Protein AF-0000000086880284 (afdb_homodimer)

Secondary structure (DSSP, 8-state):
--HHHHHHHHHHS-HHHHHHHTEEEEGGGSSS--------S--------HHHHHH--EEES---HHHHHHHHHHHHHH-TT-PPPEEEE--SSBSSSBPPPHHHHHHTT-HHHHHHHHHHHHHHHHHTT--EE---B------TTSGGGGGS--S-HHHHHHHHHHHHHHHH-S-TTT-TT--EEEEEEETTGGG-GGG-TT--B---HHHIIIIISHHHHHHHHTT-SEEEE-SSEETTEEGGG-HIIIIIIIIIIT---SEEE--TTTTTHHHHHTS-SSHHHHHHHHHHHT--BEES--HHHHHHHHHHHTTSS-HHHHHHHHHHHHHHHHHTTTTT-TTTT--HHHHHHHTT-HHHHHHHHHHHHTT-EEEEEGGG--SPPTT--EEEESTTSS-S--S-TT-TT--GGGSPPHHHHHHHHSPTT-EEEE----SS---HHHHHHHHHHHHT-SEEEEEEE--GGGSSTT-B-S--BPPHHHHHHHHHHHTT---EEEEEE-SS--B-TTTTTT-SEEEE--S--TTHHHHHHHHHHTSS------SSPBPS-GGG-S--TTPBP-SS---TT-TT-SSSS-BSSS-SS-SB-TT--B-SS-EEEEEEEES-SEEBTTB-EEEEEEEEE-SSS-EEEEEEEEEEESS-SS--BS-EEEEEEEEEE-TT-EEEEEEEE-GGGG-EE-TT--EEPPPEEEEEEEESSSSS-EEEEEEE-/--HHHHHHHHHHS-HHHHHHHTEEEEGGGSSS--------S--------HHHHHT--EEES---HHHHHHHHHHHHHH-TT-PPPEEEE--SSBSSSBPPPHHHHHHTT-HHHHHHHHHHHHHHHHHTT--EE---B------TTSGGGGGS--S-HHHHHHHHHHHHHHHH-S-TTT-TT--EEEEEEETTGGG-GGG-TT--B---HHHIIIIISHHHHHHHHTT-SEEEE-SSEETTEEGGG-HIIIIIIIIIIT---SEEE--TTTTTHHHHHTS-SSHHHHHHHHHHHT--BEES--HHHHHHHHHHHTTSS-HHHHHHHHHHHHHHHHHTTTTT-TTTT--HHHHHHHTT-HHHHHHHHHHHHTT-EEEEEGGG--SPPTT--EEEESTTSS-S--S-TT-TT--GGGSPPHHHHHHHHSPTT-EEEE----SS---HHHHHHHHHHHHT-SEEEEEEE--GGGSSTT-B-S--BPPHHHHHHHHHHHTT---EEEEEE-SS--B-TTTTTT-SEEEE--S--TTHHHHHHHHHHTSS------SSPBPS-GGG-S--TTPBP-SSB--TT-TT-SSSB-BSSS-SS-SB-TT--B-SS-EEEEEEEES-SEEBTTB-EEEEEEEEE-SSS-EEEEEEEEEEESS-SS--BS-EEEEEEEEEE-TT-EEEEEEEE-GGGG-EE-TT--EEPPPEEEEEEEESSSSS-EEEEEEE-

Foldseek 3Di:
DDLVVLLVLLVPDDPLLLLLQQEEEEPVLFPQDPDGFDDPDDADDFVADPSSVLSHAEYERDWALNSLVRRQVRSLVSHPSSHTYAYEYAQQQAAAFFFFQQLLLLLLLDLQLLLQRLLLRLLLRLQRQHAEHADDELFAAQAQLAQALSSHNFHFQVSSLSNLLSNQCSQCPDFLAVCSSHHQYEYDDQWNQNQAPPNFHLHEHEDDPQCCVFGICNSVLSNVVSPHQEYEYGSYDYPLAGRLLDQCSQPVVVCVVSNDLHAYAYPACSLQCCCVSVNAVGLQRSLLRNLNSQHLHYYNHSSRSVHVVVCCVVVVDPCVSSSSSSSNSSVSCVSNVCSVPVSRNHDNVVSVDSRPHPVSNVSSLVSLLSSKFWFFAAPCVDQDEQQFQEEEEAQQQFFLQQSAPSNSNYDSVLADGQNVLLCVRHDHPRYFYAHLAHQAGHDPVSLVSSQVSLVRGQEYEYEHEDGSCCHDRSNRHLAQERHPSSLVSLVSSLVVVHAYAYEYAYSGQGLDPSPPVSHNIYMYSHSRTRHSSNSVSCCNNVVRWHATFRNHFRANGSVLPRAALFAFDDPFDDDPVCNPDDPGPADPVDGNHGPGYGLDGDTSWDKDKDDKDKQDQEAEQVRKIKIKIKMFTQGQAWDKAKKWKWKWDPDDLDTGTPTHTQDIDIDTAGHGGMDMDMDIGHQQSQWRQHPVGDTGHDWFKMKMFIDSGSPDTDIDMHTYD/DDLVVLLVLLVVDDPLLLLLQQEEEEPVLFPQDPDGFDDPDDADDFVDDPSSVLSHAEYERDWALNSLVRRQVRSQVSHPSSHTYAYEYAQQQAAAFFFFQQLLLLLLLDLQLLLQRLLLRLLLRLQRQHAEHADDELFAAQAQLAQALSSHNFHFQVSSLSNLLSNQCSQCPDFLQVCSSHHQYEYDDQWNQNQAPPNFHLHEHEDDPQCCVFGICNSVLSNVVSPHQEYE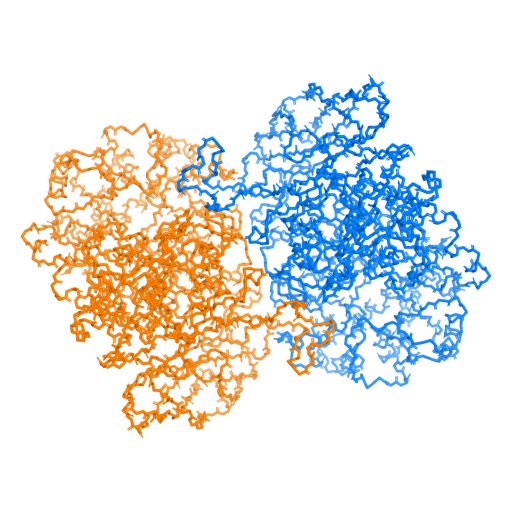YGSYDYPLAGRLLDQCSQPVVVCVVSNDLHAYAYPACSLQCCCVSVNAVGLQRSLLRNLNSLHLHYYNHSSRSVHVVVCCVVVVDPCVSSSSSSSNSSVSCVSNVCSVPVSRNHDNVVSVDSRPHPVSNVSSLVSLLSSKFWFFAAPCVDQDEQQFQEEEEAQQQFFLQQSAPSNSNYDSVLADGQNVLLCVRHDHPRYFYAHLAHQAGHDPVSLVSSQVSLVRGQEYEYEHEDGSCCHDRSNRHLAQERHPRSLVSLVSSLVVVHAYAYEYAYSGQGLDPSPPVSHNIYMYSHSRTRHSSNSVSCCSNVVRWHATFRNHFRANGSVLPRAALFDFDDPFDDDPVCNPDDPGPADPVDGNHGPGYGLDGDTSWDKDKDDKDKQDQEAEQPRKIKIKIKMFTQGQAWDKAKKWKWKWDPDDLDTGTPTHTQDIDIDTAGHGGMDMDMDIGHQQSQWRQHPVGDTGHDWFKMKMFIDSGSPDTDIDMHTYD

pLDDT: mean 96.84, std 4.47, range [66.31, 98.94]

Solvent-accessible surface area (backbone atoms only — not comparable to full-atom values): 68440 Å² total; per-residue (Å²): 129,56,70,65,54,50,52,51,53,59,68,70,44,50,71,67,45,50,39,13,41,23,30,30,40,48,35,68,77,46,64,58,52,88,57,74,31,64,79,88,52,84,85,69,93,54,84,76,48,70,66,43,59,61,32,32,28,30,36,34,35,57,70,38,15,60,45,41,46,38,28,50,53,55,46,44,73,63,25,89,82,58,69,61,66,43,33,28,35,68,45,61,40,17,29,56,46,23,27,26,28,35,30,32,47,33,9,35,75,41,47,67,59,47,15,47,49,30,30,51,25,18,32,42,34,5,20,17,35,32,46,32,28,61,18,47,48,48,33,40,32,55,42,56,31,21,12,47,46,24,53,11,40,28,52,45,44,57,63,34,17,51,44,31,24,24,32,32,39,19,16,23,56,92,41,40,50,83,34,46,49,28,15,44,20,18,41,26,39,49,63,45,58,39,55,18,52,49,21,28,40,49,28,56,24,69,43,25,70,60,56,43,58,68,47,39,39,44,18,57,53,30,22,52,74,52,59,44,45,26,38,25,27,19,66,23,26,52,75,43,24,42,33,36,47,21,38,64,60,45,37,47,44,45,27,65,71,66,60,53,74,56,37,31,29,37,33,80,32,34,44,61,18,27,35,58,23,8,47,16,85,41,49,54,48,19,30,54,38,16,50,71,13,54,48,32,30,38,28,66,48,47,33,46,63,73,29,45,65,59,34,34,73,72,59,80,36,64,63,64,58,53,52,53,31,46,46,34,53,52,48,51,40,49,46,50,31,30,80,83,33,68,54,66,40,36,29,57,71,56,28,69,59,56,44,65,22,72,70,54,41,49,52,20,24,51,50,20,39,33,19,23,24,31,75,44,59,47,93,54,67,58,45,42,54,73,84,51,32,32,11,36,30,18,47,41,20,72,35,39,72,34,44,38,58,65,38,73,63,37,52,47,86,67,23,40,26,31,46,63,35,38,49,72,72,33,53,87,86,25,63,37,79,34,47,31,26,44,61,75,43,62,50,72,68,32,44,52,47,30,53,55,40,42,68,74,27,69,34,36,36,36,21,42,54,46,60,38,73,61,20,24,82,35,11,8,36,42,70,51,45,67,38,65,27,45,43,51,47,48,54,61,52,46,72,71,69,51,57,30,36,34,36,35,30,33,48,54,59,40,23,47,72,67,46,59,85,67,32,40,21,33,35,41,44,32,18,18,8,34,29,19,14,46,20,52,33,33,39,46,49,46,78,38,56,34,46,4,26,32,36,50,34,21,41,67,36,59,33,49,49,56,51,57,74,56,43,64,53,25,42,35,61,63,46,87,91,49,75,79,60,48,73,28,38,35,41,74,77,47,75,84,62,50,68,40,47,29,32,36,48,42,50,78,39,44,73,45,76,52,72,77,44,63,75,47,57,58,31,36,82,85,38,60,35,43,39,36,33,38,37,30,24,73,29,87,40,60,42,51,45,56,42,35,34,29,39,20,55,55,37,30,84,41,45,36,36,66,34,38,73,78,50,70,41,78,44,80,29,45,52,70,31,69,48,72,45,77,46,80,50,46,45,78,79,60,38,45,65,40,94,86,61,48,77,49,61,70,67,40,54,32,39,40,33,42,23,60,27,76,78,60,54,48,76,51,65,35,28,40,100,129,54,71,67,56,49,52,50,53,58,69,71,45,50,73,67,45,49,39,13,42,25,32,30,40,48,34,68,78,46,62,57,52,88,58,75,30,64,78,89,51,83,84,71,93,54,85,77,48,70,66,44,60,60,32,31,27,30,35,34,34,58,71,38,15,59,46,43,45,37,27,50,52,56,47,45,74,65,26,89,84,58,69,63,64,42,33,26,38,68,44,62,38,18,30,54,46,24,25,26,29,35,29,32,47,34,9,35,76,41,48,66,58,48,14,48,50,29,29,50,24,16,33,43,34,6,20,17,35,32,45,32,27,60,18,48,48,48,33,40,34,54,42,58,32,21,12,46,46,23,53,10,38,28,51,46,44,58,63,34,17,53,44,31,25,24,32,32,40,18,18,23,58,93,43,42,50,84,35,49,48,27,16,43,23,17,40,26,40,48,64,43,58,38,57,18,51,48,21,28,40,50,27,55,25,72,44,25,69,60,57,43,59,67,45,41,40,44,17,56,52,31,23,52,75,53,59,44,43,27,39,25,26,19,66,24,28,55,74,42,23,43,33,37,47,22,39,64,60,44,38,49,44,43,28,66,70,65,59,54,74,56,38,31,28,37,35,79,32,36,45,59,18,27,35,56,24,8,46,18,85,41,48,55,48,20,31,53,39,17,47,70,13,54,46,32,31,38,28,66,48,48,33,47,63,72,30,45,65,58,33,35,75,73,59,80,36,63,62,64,58,53,52,52,32,45,46,33,52,50,50,51,40,50,46,51,32,28,82,82,33,67,55,66,40,36,28,59,70,57,28,69,60,55,44,63,22,72,71,56,42,49,51,20,23,52,51,20,39,35,20,23,24,31,75,43,60,47,92,55,66,58,46,43,54,72,82,51,32,32,10,36,29,17,48,41,22,72,35,38,72,33,44,37,58,66,39,74,62,37,53,47,86,67,24,39,26,32,45,63,34,39,50,70,73,34,53,85,87,27,62,37,78,34,48,32,27,44,60,75,42,60,52,72,66,32,44,52,49,30,53,55,39,43,68,75,27,68,34,34,36,37,20,40,52,48,60,38,72,61,20,25,83,33,10,7,35,42,69,50,45,68,40,66,28,44,43,50,48,47,54,60,54,48,72,71,70,52,55,30,36,35,36,35,31,32,48,55,59,40,23,47,73,70,47,59,87,66,32,39,21,32,34,41,44,32,20,18,7,34,29,20,14,46,19,51,33,32,38,46,49,45,78,38,58,34,47,4,26,33,35,50,35,22,40,67,35,60,31,51,49,55,51,59,73,56,44,63,53,27,42,36,62,65,46,87,89,50,74,79,60,51,74,26,39,37,41,74,77,47,76,83,64,49,68,40,47,30,31,37,48,42,51,78,39,44,73,46,75,55,69,79,44,62,75,48,57,58,31,34,82,86,38,60,34,43,40,36,35,40,37,30,24,72,27,87,38,58,42,51,46,56,42,36,34,28,40,19,56,55,38,30,84,40,47,36,35,66,34,38,70,78,49,69,42,78,46,80,30,44,52,70,31,69,48,72,46,76,46,80,50,48,46,78,79,59,38,46,67,40,94,86,61,49,78,50,62,68,66,39,52,31,37,39,34,42,24,60,27,78,78,60,54,49,76,50,65,33,30,40,101

Radius of gyration: 33.81 Å; Cα contacts (8 Å, |Δi|>4): 3958; chains: 2; bounding box: 74×96×90 Å

Sequence (1442 aa):
MNNEQLLDLVKQMTLEEKTAQLLQLTANFYEGTNVEGQITGPMEEMGITEQSVDASGSILGLSGAQAIIDVQQAYMKKSRLGIPLLFMADVVHGFKTIFPIPLAIGCSWDTDLAEKSAEIAARESAVSGLHVTFAPMVDLVRDPRWGRVMETTGEDPYLNSLFSAAFVRGYQGDSLKDEPDRLAACVKHFAAYGAAEGGRDYNTVDMSERNLREYYLPAYKAALDAGVEMVMASFNTVDGIPASGNEKLMRDILRDEWGFDGVLISDWASIREMIAHGAAEDDREAAYRAIRAGVDIEMMTPCYVSHLPELIQSGEVEELLIDEAVLRILQLKEKLGLFDNPIRAADPERESEIVFSKEHRQVSYELATKSAVLLKNENGVLPLQPEANVALIGPFAQSEDILGWWSCEGVKEDAVKLGSALQERLHDGQVHIAQGSGVHTITAEQIAEALETASKADLIVLALGEDAEMSGEGGSRTDIRLPAAQLELVKQLKATGKPIASVIFNGRPLDLHGLFEESDAVLEAWFPGSEGGAAIADVLTGVVNPSARLTMSFPQSVGQIPVYYNHFNTGRPLNPEKTEERYVSKYIDSPNEPLLPFGYGLSYTTFEYGDLEVSSQEMTANQPISIQVRVTNTGQRAGVETVQLYVRDVSGEVVRPMRELKGYAKLALAPGESGTATFSLNEKQLRYHHSDLSYRSDKGTFQIFVGPNSRDTLESTFKLVMNNEQLLDLVKQMTLEEKTAQLLQLTANFYEGTNVEGQITGPMEEMGITEQSVDASGSILGLSGAQAIIDVQQAYMKKSRLGIPLLFMADVVHGFKTIFPIPLAIGCSWDTDLAEKSAEIAARESAVSGLHVTFAPMVDLVRDPRWGRVMETTGEDPYLNSLFSAAFVRGYQGDSLKDEPDRLAACVKHFAAYGAAEGGRDYNTVDMSERNLREYYLPAYKAALDAGVEMVMASFNTVDGIPASGNEKLMRDILRDEWGFDGVLISDWASIREMIAHGAAEDDREAAYRAIRAGVDIEMMTPCYVSHLPELIQSGEVEELLIDEAVLRILQLKEKLGLFDNPIRAADPERESEIVFSKEHRQVSYELATKSAVLLKNENGVLPLQPEANVALIGPFAQSEDILGWWSCEGVKEDAVKLGSALQERLHDGQVHIAQGSGVHTITAEQIAEALETASKADLIVLALGEDAEMSGEGGSRTDIRLPAAQLELVKQLKATGKPIASVIFNGRPLDLHGLFEESDAVLEAWFPGSEGGAAIADVLTGVVNPSARLTMSFPQSVGQIPVYYNHFNTGRPLNPEKTEERYVSKYIDSPNEPLLPFGYGLSYTTFEYGDLEVSSQEMTANQPISIQVRVTNTGQRAGVETVQLYVRDVSGEVVRPMRELKGYAKLALAPGESGTATFSLNEKQLRYHHSDLSYRSDKGTFQIFVGPNSRDTLESTFKLV

InterPro domains:
  IPR001764 Glycoside hydrolase, family 3, N-terminal [PF00933] (14-332)
  IPR001764 Glycoside hydrolase, family 3, N-terminal [PR00133] (80-96)
  IPR001764 Glycoside hydrolase, family 3, N-terminal [PR00133] (99-118)
  IPR001764 Glycoside hydrolase, family 3, N-terminal [PR00133] (145-161)
  IPR001764 Glycoside hydrolase, family 3, N-terminal [PR00133] (183-199)
  IPR001764 Glycoside hydrolase, family 3, N-terminal [PR00133] (253-271)
  IPR002772 Glycoside hydrolase family 3 C-terminal domain [PF01915] (373-604)
  IPR013783 Immunoglobulin-like fold [G3DSA:2.60.40.10] (605-720)
  IPR017853 Glycoside hydrolase superfamily [SSF51445] (8-371)
  IPR019800 Glycoside hydrolase, family 3, active site [PS00775] (253-270)
  IPR026891 Fibronectin type III-like domain [PF14310] (641-710)
  IPR026891 Fibronectin type III-like domain [SM01217] (641-710)
  IPR036881 Glycoside hydrolase family 3 C-terminal domain superfamily [G3DSA:3.40.50.1700] (357-604)
  IPR036881 Glycoside hydrolase family 3 C-terminal domain superfamily [SSF52279] (373-607)
  IPR036962 Glycoside hydrolase, family 3, N-terminal domain superfamily [G3DSA:3.20.20.300] (2-354)
  IPR050288 Cellulose-degrading glycosyl hydrolase 3 [PTHR42715] (4-713)

Structure (mmCIF, N/CA/C/O backbone):
data_AF-0000000086880284-model_v1
#
loop_
_entity.id
_entity.type
_entity.pdbx_description
1 polymer 'Beta-glucosidase BglX'
#
loop_
_atom_site.group_PDB
_atom_site.id
_atom_site.type_symbol
_atom_site.label_atom_id
_atom_site.label_alt_id
_atom_site.label_comp_id
_atom_site.label_asym_id
_atom_site.label_entity_id
_atom_site.label_seq_id
_atom_site.pdbx_PDB_ins_code
_atom_site.Cartn_x
_atom_site.Cartn_y
_atom_site.Cartn_z
_atom_site.occupancy
_atom_site.B_iso_or_equiv
_atom_site.auth_seq_id
_atom_site.auth_comp_id
_atom_site.auth_asym_id
_atom_site.auth_atom_id
_atom_site.pdbx_PDB_model_num
ATOM 1 N N . MET A 1 1 ? -1.104 26.938 42.125 1 90.88 1 MET A N 1
ATOM 2 C CA . MET A 1 1 ? -1.22 25.812 43.062 1 90.88 1 MET A CA 1
ATOM 3 C C . MET A 1 1 ? -0.08 24.828 42.875 1 90.88 1 MET A C 1
ATOM 5 O O . MET A 1 1 ? 0.408 24.656 41.75 1 90.88 1 MET A O 1
ATOM 9 N N . ASN A 1 2 ? 0.393 24.188 43.875 1 91.19 2 ASN A N 1
ATOM 10 C CA . ASN A 1 2 ? 1.365 23.109 43.719 1 91.19 2 ASN A CA 1
ATOM 11 C C . ASN A 1 2 ? 0.682 21.75 43.594 1 91.19 2 ASN A C 1
ATOM 13 O O . ASN A 1 2 ? -0.548 21.672 43.562 1 91.19 2 ASN A O 1
ATOM 17 N N . ASN A 1 3 ? 1.416 20.797 43.406 1 93.25 3 ASN A N 1
ATOM 18 C CA . ASN A 1 3 ? 0.894 19.453 43.125 1 93.25 3 ASN A CA 1
ATOM 19 C C . ASN A 1 3 ? 0.064 18.922 44.281 1 93.25 3 ASN A C 1
ATOM 21 O O . ASN A 1 3 ? -0.926 18.219 44.062 1 93.25 3 ASN A O 1
ATOM 25 N N . GLU A 1 4 ? 0.405 19.234 45.406 1 95.25 4 GLU A N 1
ATOM 26 C CA . GLU A 1 4 ? -0.33 18.781 46.594 1 95.25 4 GLU A CA 1
ATOM 27 C C . GLU A 1 4 ? -1.714 19.422 46.656 1 95.25 4 GLU A C 1
ATOM 29 O O . GLU A 1 4 ? -2.691 18.766 47.031 1 95.25 4 GLU A O 1
ATOM 34 N N . GLN A 1 5 ? -1.728 20.641 46.375 1 95.75 5 GLN A N 1
ATOM 35 C CA . GLN A 1 5 ? -3 21.359 46.344 1 95.75 5 GLN A CA 1
ATOM 36 C C . GLN A 1 5 ? -3.928 20.797 45.25 1 95.75 5 GLN A C 1
ATOM 38 O O . GLN A 1 5 ? -5.137 20.688 45.469 1 95.75 5 GLN A O 1
ATOM 43 N N . LEU A 1 6 ? -3.361 20.5 44.188 1 97.5 6 LEU A N 1
ATOM 44 C CA . LEU A 1 6 ? -4.148 19.922 43.094 1 97.5 6 LEU A CA 1
ATOM 45 C C . LEU A 1 6 ? -4.664 18.531 43.469 1 97.5 6 LEU A C 1
ATOM 47 O O . LEU A 1 6 ? -5.801 18.188 43.156 1 97.5 6 LEU A O 1
ATOM 51 N N . LEU A 1 7 ? -3.797 17.75 44.094 1 96.94 7 LEU A N 1
ATOM 52 C CA . LEU A 1 7 ? -4.211 16.438 44.562 1 96.94 7 LEU A CA 1
ATOM 53 C C . LEU A 1 7 ? -5.348 16.562 45.594 1 96.94 7 LEU A C 1
ATOM 55 O O . LEU A 1 7 ? -6.25 15.719 45.625 1 96.94 7 LEU A O 1
ATOM 59 N N . ASP A 1 8 ? -5.254 17.562 46.406 1 96.75 8 ASP A N 1
ATOM 60 C CA . ASP A 1 8 ? -6.32 17.812 47.375 1 96.75 8 ASP A CA 1
ATOM 61 C C . ASP A 1 8 ? -7.629 18.156 46.656 1 96.75 8 ASP A C 1
ATOM 63 O O . ASP A 1 8 ? -8.703 17.734 47.125 1 96.75 8 ASP A O 1
ATOM 67 N N . LEU A 1 9 ? -7.512 18.953 45.656 1 97.12 9 LEU A N 1
ATOM 68 C CA . LEU A 1 9 ? -8.688 19.266 44.875 1 97.12 9 LEU A CA 1
ATOM 69 C C . LEU A 1 9 ? -9.305 18 44.281 1 97.12 9 LEU A C 1
ATOM 71 O O . LEU A 1 9 ? -10.531 17.844 44.281 1 97.12 9 LEU A O 1
ATOM 75 N N . VAL A 1 10 ? -8.492 17.047 43.781 1 98.06 10 VAL A N 1
ATOM 76 C CA . VAL A 1 10 ? -8.961 15.766 43.25 1 98.06 10 VAL A CA 1
ATOM 77 C C . VAL A 1 10 ? -9.711 14.992 44.312 1 98.06 10 VAL A C 1
ATOM 79 O O . VAL A 1 10 ? -10.773 14.422 44.062 1 98.06 10 VAL A O 1
ATOM 82 N N . LYS A 1 11 ? -9.258 15.016 45.5 1 97.12 11 LYS A N 1
ATOM 83 C CA . LYS A 1 11 ? -9.852 14.281 46.625 1 97.12 11 LYS A CA 1
ATOM 84 C C . LYS A 1 11 ? -11.211 14.852 47 1 97.12 11 LYS A C 1
ATOM 86 O O . LYS A 1 11 ? -12.078 14.141 47.5 1 97.12 11 LYS A O 1
ATOM 91 N N . GLN A 1 12 ? -11.344 16.109 46.781 1 97.56 12 GLN A N 1
ATOM 92 C CA . GLN A 1 12 ? -12.586 16.781 47.125 1 97.56 12 GLN A CA 1
ATOM 93 C C . GLN A 1 12 ? -13.68 16.516 46.094 1 97.56 12 GLN A C 1
ATOM 95 O O . GLN A 1 12 ? -14.859 16.75 46.375 1 97.56 12 GLN A O 1
ATOM 100 N N . MET A 1 13 ? -13.344 16.016 44.969 1 97.25 13 MET A N 1
ATOM 101 C CA . MET A 1 13 ? -14.297 15.766 43.906 1 97.25 13 MET A CA 1
ATOM 102 C C . MET A 1 13 ? -15.078 14.477 44.125 1 97.25 13 MET A C 1
ATOM 104 O O . MET A 1 13 ? -14.523 13.492 44.625 1 97.25 13 MET A O 1
ATOM 108 N N . THR A 1 14 ? -16.359 14.5 43.781 1 95.94 14 THR A N 1
ATOM 109 C CA . THR A 1 14 ? -17.109 13.25 43.688 1 95.94 14 THR A CA 1
ATOM 110 C C . THR A 1 14 ? -16.688 12.453 42.469 1 95.94 14 THR A C 1
ATOM 112 O O . THR A 1 14 ? -15.992 12.977 41.562 1 95.94 14 THR A O 1
ATOM 115 N N . LEU A 1 15 ? -17.047 11.219 42.469 1 96.19 15 LEU A N 1
ATOM 116 C CA . LEU A 1 15 ? -16.719 10.383 41.312 1 96.19 15 LEU A CA 1
ATOM 117 C C . LEU A 1 15 ? -17.344 10.938 40.031 1 96.19 15 LEU A C 1
ATOM 119 O O . LEU A 1 15 ? -16.75 10.883 38.969 1 96.19 15 LEU A O 1
ATOM 123 N N . GLU A 1 16 ? -18.516 11.484 40.156 1 94.5 16 GLU A N 1
ATOM 124 C CA . GLU A 1 16 ? -19.219 12.078 39 1 94.5 16 GLU A CA 1
ATOM 125 C C . GLU A 1 16 ? -18.484 13.312 38.5 1 94.5 16 GLU A C 1
ATOM 127 O O . GLU A 1 16 ? -18.344 13.5 37.281 1 94.5 16 GLU A O 1
ATOM 132 N N . GLU A 1 17 ? -18.031 14.117 39.406 1 95.94 17 GLU A N 1
ATOM 133 C CA . GLU A 1 17 ? -17.266 15.297 39.031 1 95.94 17 GLU A CA 1
ATOM 134 C C . GLU A 1 17 ? -15.953 14.914 38.344 1 95.94 17 GLU A C 1
ATOM 136 O O . GLU A 1 17 ? -15.547 15.531 37.375 1 95.94 17 GLU A O 1
ATOM 141 N N . LYS A 1 18 ? -15.273 13.875 38.938 1 97.69 18 LYS A N 1
ATOM 142 C CA . LYS A 1 18 ? -14.023 13.391 38.344 1 97.69 18 LYS A CA 1
ATOM 143 C C . LYS A 1 18 ? -14.25 12.922 36.906 1 97.69 18 LYS A C 1
ATOM 145 O O . LYS A 1 18 ? -13.516 13.32 36 1 97.69 18 LYS A O 1
ATOM 150 N N . THR A 1 19 ? -15.211 12.109 36.719 1 97.56 19 THR A N 1
ATOM 151 C CA . THR A 1 19 ? -15.477 11.547 35.375 1 97.56 19 THR A CA 1
ATOM 152 C C . THR A 1 19 ? -15.906 12.641 34.406 1 97.56 19 THR A C 1
ATOM 154 O O . THR A 1 19 ? -15.555 12.594 33.219 1 97.56 19 THR A O 1
ATOM 157 N N . ALA A 1 20 ? -16.672 13.602 34.844 1 97.06 20 ALA A N 1
ATOM 158 C CA . ALA A 1 20 ? -17.109 14.695 34 1 97.06 20 ALA A CA 1
ATOM 159 C C . ALA A 1 20 ? -15.938 15.555 33.531 1 97.06 20 ALA A C 1
ATOM 161 O O . ALA A 1 20 ? -15.945 16.094 32.438 1 97.06 20 ALA A O 1
ATOM 162 N N . GLN A 1 21 ? -14.898 15.703 34.406 1 97.69 21 GLN A N 1
ATOM 163 C CA . GLN A 1 21 ? -13.703 16.453 34.031 1 97.69 21 GLN A CA 1
ATOM 164 C C . GLN A 1 21 ? -13.023 15.852 32.812 1 97.69 21 GLN A C 1
ATOM 166 O O . GLN A 1 21 ? -12.273 16.531 32.125 1 97.69 21 GLN A O 1
ATOM 171 N N . LEU A 1 22 ? -13.289 14.562 32.531 1 98.62 22 LEU A N 1
ATOM 172 C CA . LEU A 1 22 ? -12.664 13.844 31.422 1 98.62 22 LEU A CA 1
ATOM 173 C C . LEU A 1 22 ? -13.445 14.047 30.125 1 98.62 22 LEU A C 1
ATOM 175 O O . LEU A 1 22 ? -13.07 13.523 29.078 1 98.62 22 LEU A O 1
ATOM 179 N N . LEU A 1 23 ? -14.469 14.836 30.156 1 97.75 23 LEU A N 1
ATOM 180 C CA . LEU A 1 23 ? -15.391 15 29.047 1 97.75 23 LEU A CA 1
ATOM 181 C C . LEU A 1 23 ? -15.133 16.312 28.312 1 97.75 23 LEU A C 1
ATOM 183 O O . LEU A 1 23 ? -14.969 17.359 28.953 1 97.75 23 LEU A O 1
ATOM 187 N N . GLN A 1 24 ? -15.047 16.266 27.016 1 97.69 24 GLN A N 1
ATOM 188 C CA . GLN A 1 24 ? -15.031 17.453 26.172 1 97.69 24 GLN A CA 1
ATOM 189 C C . GLN A 1 24 ? -16.25 17.516 25.266 1 97.69 24 GLN A C 1
ATOM 191 O O . GLN A 1 24 ? -16.594 16.531 24.609 1 97.69 24 GLN A O 1
ATOM 196 N N . LEU A 1 25 ? -16.906 18.656 25.234 1 94.81 25 LEU A N 1
ATOM 197 C CA . LEU A 1 25 ? -18.109 18.875 24.438 1 94.81 25 LEU A CA 1
ATOM 198 C C . LEU A 1 25 ? -17.984 20.141 23.594 1 94.81 25 LEU A C 1
ATOM 200 O O . LEU A 1 25 ? -17.094 20.969 23.828 1 94.81 25 LEU A O 1
ATOM 204 N N . THR A 1 26 ? -18.844 20.297 22.609 1 92.56 26 THR A N 1
ATOM 205 C CA . THR A 1 26 ? -18.859 21.5 21.781 1 92.56 26 THR A CA 1
ATOM 206 C C . THR A 1 26 ? -19.625 22.609 22.484 1 92.56 26 THR A C 1
ATOM 208 O O . THR A 1 26 ? -20.359 22.375 23.438 1 92.56 26 THR A O 1
ATOM 211 N N . ALA A 1 27 ? -19.516 23.766 22 1 89.12 27 ALA A N 1
ATOM 212 C CA . ALA A 1 27 ? -20.016 25 22.625 1 89.12 27 ALA A CA 1
ATOM 213 C C . ALA A 1 27 ? -21.531 24.984 22.766 1 89.12 27 ALA A C 1
ATOM 215 O O . ALA A 1 27 ? -22.078 25.594 23.672 1 89.12 27 ALA A O 1
ATOM 216 N N . ASN A 1 28 ? -22.172 24.203 21.953 1 85.75 28 ASN A N 1
ATOM 217 C CA . ASN A 1 28 ? -23.641 24.234 21.906 1 85.75 28 ASN A CA 1
ATOM 218 C C . ASN A 1 28 ? -24.25 23.672 23.188 1 85.75 28 ASN A C 1
ATOM 220 O O . ASN A 1 28 ? -25.422 23.875 23.453 1 85.75 28 ASN A O 1
ATOM 224 N N . PHE A 1 29 ? -23.484 23.047 24.031 1 85.75 29 PHE A N 1
ATOM 225 C CA . PHE A 1 29 ? -24 22.438 25.25 1 85.75 29 PHE A CA 1
ATOM 226 C C . PHE A 1 29 ? -23.969 23.438 26.406 1 85.75 29 PHE A C 1
ATOM 228 O O . PHE A 1 29 ? -24.516 23.188 27.469 1 85.75 29 PHE A O 1
ATOM 235 N N . TYR A 1 30 ? -23.391 24.625 26.156 1 88.06 30 TYR A N 1
ATOM 236 C CA . TYR A 1 30 ? -23.125 25.531 27.266 1 88.06 30 TYR A CA 1
ATOM 237 C C . TYR A 1 30 ? -23.938 26.828 27.109 1 88.06 30 TYR A C 1
ATOM 239 O O . TYR A 1 30 ? -24.266 27.219 26 1 88.06 30 TYR A O 1
ATOM 247 N N . GLU A 1 31 ? -24.266 27.438 28.203 1 82.69 31 GLU A N 1
ATOM 248 C CA . GLU A 1 31 ? -24.938 28.734 28.219 1 82.69 31 GLU A CA 1
ATOM 249 C C . GLU A 1 31 ? -23.953 29.875 28.031 1 82.69 31 GLU A C 1
ATOM 251 O O . GLU A 1 31 ? -22.766 29.734 28.312 1 82.69 31 GLU A O 1
ATOM 256 N N . GLY A 1 32 ? -24.547 30.922 27.531 1 75.62 32 GLY A N 1
ATOM 257 C CA . GLY A 1 32 ? -23.734 32.125 27.438 1 75.62 32 GLY A CA 1
ATOM 258 C C . GLY A 1 32 ? -23.297 32.438 26.031 1 75.62 32 GLY A C 1
ATOM 259 O O . GLY A 1 32 ? -22.594 33.406 25.797 1 75.62 32 GLY A O 1
ATOM 260 N N . THR A 1 33 ? -23.547 31.531 25.219 1 73.31 33 THR A N 1
ATOM 261 C CA . THR A 1 33 ? -23.188 31.859 23.828 1 73.31 33 THR A CA 1
ATOM 262 C C . THR A 1 33 ? -24.266 31.359 22.875 1 73.31 33 THR A C 1
ATOM 264 O O . THR A 1 33 ? -25 30.438 23.188 1 73.31 33 THR A O 1
ATOM 267 N N . ASN A 1 34 ? -24.438 32.125 21.812 1 71.75 34 ASN A N 1
ATOM 268 C CA . ASN A 1 34 ? -25.328 31.703 20.734 1 71.75 34 ASN A CA 1
ATOM 269 C C . ASN A 1 34 ? -24.547 31.094 19.578 1 71.75 34 ASN A C 1
ATOM 271 O O . ASN A 1 34 ? -25.141 30.719 18.562 1 71.75 34 ASN A O 1
ATOM 275 N N . VAL A 1 35 ? -23.297 31.047 19.844 1 68.25 35 VAL A N 1
ATOM 276 C CA . VAL A 1 35 ? -22.453 30.547 18.766 1 68.25 35 VAL A CA 1
ATOM 277 C C . VAL A 1 35 ? -22.516 29.016 18.719 1 68.25 35 VAL A C 1
ATOM 279 O O . VAL A 1 35 ? -22.406 28.344 19.75 1 68.25 35 VAL A O 1
ATOM 282 N N . GLU A 1 36 ? -22.859 28.531 17.469 1 66.31 36 GLU A N 1
ATOM 283 C CA . GLU A 1 36 ? -22.812 27.094 17.234 1 66.31 36 GLU A CA 1
ATOM 284 C C . GLU A 1 36 ? -21.375 26.609 17.109 1 66.31 36 GLU A C 1
ATOM 286 O O . GLU A 1 36 ? -20.562 27.234 16.438 1 66.31 36 GLU A O 1
ATOM 291 N N . GLY A 1 37 ? -20.875 25.828 17.969 1 70.56 37 GLY A N 1
ATOM 292 C CA . GLY A 1 37 ? -19.531 25.266 17.906 1 70.56 37 GLY A CA 1
ATOM 293 C C . GLY A 1 37 ? -19.234 24.594 16.578 1 70.56 37 GLY A C 1
ATOM 294 O O . GLY A 1 37 ? -20.141 24.234 15.836 1 70.56 37 GLY A O 1
ATOM 295 N N . GLN A 1 38 ? -17.938 24.562 16.156 1 66.94 38 GLN A N 1
ATOM 296 C CA . GLN A 1 38 ? -17.5 23.875 14.938 1 66.94 38 GLN A CA 1
ATOM 297 C C . GLN A 1 38 ? -17.641 22.359 15.078 1 66.94 38 GLN A C 1
ATOM 299 O O . GLN A 1 38 ? -17.109 21.766 16.016 1 66.94 38 GLN A O 1
ATOM 304 N N . ILE A 1 39 ? -18.484 21.766 14.211 1 66.81 39 ILE A N 1
ATOM 305 C CA . ILE A 1 39 ? -18.703 20.328 14.211 1 66.81 39 ILE A CA 1
ATOM 306 C C . ILE A 1 39 ? -17.766 19.672 13.188 1 66.81 39 ILE A C 1
ATOM 308 O O . ILE A 1 39 ? -17.969 19.812 11.984 1 66.81 39 ILE A O 1
ATOM 312 N N . THR A 1 40 ? -16.766 19.016 13.641 1 69.25 40 THR A N 1
ATOM 313 C CA . THR A 1 40 ? -15.727 18.469 12.773 1 69.25 40 THR A CA 1
ATOM 314 C C . THR A 1 40 ? -15.75 16.938 12.797 1 69.25 40 THR A C 1
ATOM 316 O O . THR A 1 40 ? -14.727 16.297 12.562 1 69.25 40 THR A O 1
ATOM 319 N N . GLY A 1 41 ? -16.844 16.438 13.211 1 75.06 41 GLY A N 1
ATOM 320 C CA . GLY A 1 41 ? -17.047 15 13.273 1 75.06 41 GLY A CA 1
ATOM 321 C C . GLY A 1 41 ? -18.5 14.594 13.336 1 75.06 41 GLY A C 1
ATOM 322 O O . GLY A 1 41 ? -19.391 15.453 13.297 1 75.06 41 GLY A O 1
ATOM 323 N N . PRO A 1 42 ? -18.719 13.289 13.398 1 68 42 PRO A N 1
ATOM 324 C CA . PRO A 1 42 ? -20.109 12.82 13.508 1 68 42 PRO A CA 1
ATOM 325 C C . PRO A 1 42 ? -20.75 13.195 14.844 1 68 42 PRO A C 1
ATOM 327 O O . PRO A 1 42 ? -20.062 13.227 15.875 1 68 42 PRO A O 1
ATOM 330 N N . MET A 1 43 ? -22.062 13.617 14.789 1 68.88 43 MET A N 1
ATOM 331 C CA . MET A 1 43 ? -22.797 13.945 16 1 68.88 43 MET A CA 1
ATOM 332 C C . MET A 1 43 ? -23.781 12.828 16.359 1 68.88 43 MET A C 1
ATOM 334 O O . MET A 1 43 ? -24.406 12.242 15.477 1 68.88 43 MET A O 1
ATOM 338 N N . GLU A 1 44 ? -23.641 12.266 17.484 1 66.56 44 GLU A N 1
ATOM 339 C CA . GLU A 1 44 ? -24.594 11.273 17.984 1 66.56 44 GLU A CA 1
ATOM 340 C C . GLU A 1 44 ? -25.312 11.773 19.234 1 66.56 44 GLU A C 1
ATOM 342 O O . GLU A 1 44 ? -24.891 12.742 19.859 1 66.56 44 GLU A O 1
ATOM 347 N N . GLU A 1 45 ? -26.5 11.195 19.375 1 71.06 45 GLU A N 1
ATOM 348 C CA . GLU A 1 45 ? -27.172 11.43 20.656 1 71.06 45 GLU A CA 1
ATOM 349 C C . GLU A 1 45 ? -26.297 11 21.828 1 71.06 45 GLU A C 1
ATOM 351 O O . GLU A 1 45 ? -25.859 9.852 21.891 1 71.06 45 GLU A O 1
ATOM 356 N N . MET A 1 46 ? -25.984 11.945 22.672 1 77.94 46 MET A N 1
ATOM 357 C CA . MET A 1 46 ? -25 11.672 23.703 1 77.94 46 MET A CA 1
ATOM 358 C C . MET A 1 46 ? -25.672 11.453 25.047 1 77.94 46 MET A C 1
ATOM 360 O O . MET A 1 46 ? -25.062 10.914 25.984 1 77.94 46 MET A O 1
ATOM 364 N N . GLY A 1 47 ? -26.875 11.727 25.172 1 79.56 47 GLY A N 1
ATOM 365 C CA . GLY A 1 47 ? -27.531 11.578 26.453 1 79.56 47 GLY A CA 1
ATOM 366 C C . GLY A 1 47 ? -26.797 12.273 27.594 1 79.56 47 GLY A C 1
ATOM 367 O O . GLY A 1 47 ? -26.719 11.75 28.703 1 79.56 47 GLY A O 1
ATOM 368 N N . ILE A 1 48 ? -26.25 13.453 27.312 1 87.69 48 ILE A N 1
ATOM 369 C CA . ILE A 1 48 ? -25.438 14.18 28.281 1 87.69 48 ILE A CA 1
ATOM 370 C C . ILE A 1 48 ? -26.344 14.898 29.281 1 87.69 48 ILE A C 1
ATOM 372 O O . ILE A 1 48 ? -27.312 15.547 28.875 1 87.69 48 ILE A O 1
ATOM 376 N N . THR A 1 49 ? -26.094 14.781 30.547 1 86.12 49 THR A N 1
ATOM 377 C CA . THR A 1 49 ? -26.875 15.422 31.594 1 86.12 49 THR A CA 1
ATOM 378 C C . THR A 1 49 ? -26.375 16.828 31.859 1 86.12 49 THR A C 1
ATOM 380 O O . THR A 1 49 ? -25.234 17.156 31.531 1 86.12 49 THR A O 1
ATOM 383 N N . GLU A 1 50 ? -27.203 17.578 32.438 1 87.81 50 GLU A N 1
ATOM 384 C CA . GLU A 1 50 ? -26.812 18.922 32.844 1 87.81 50 GLU A CA 1
ATOM 385 C C . GLU A 1 50 ? -25.656 18.875 33.844 1 87.81 50 GLU A C 1
ATOM 387 O O . GLU A 1 50 ? -24.766 19.719 33.844 1 87.81 50 GLU A O 1
ATOM 392 N N . GLN A 1 51 ? -25.703 17.938 34.656 1 87.31 51 GLN A N 1
ATOM 393 C CA . GLN A 1 51 ? -24.672 17.781 35.656 1 87.31 51 GLN A CA 1
ATOM 394 C C . GLN A 1 51 ? -23.312 17.516 35 1 87.31 51 GLN A C 1
ATOM 396 O O . GLN A 1 51 ? -22.297 18.047 35.469 1 87.31 51 GLN A O 1
ATOM 401 N N . SER A 1 52 ? -23.344 16.703 34 1 90.62 52 SER A N 1
ATOM 402 C CA . SER A 1 52 ? -22.109 16.391 33.281 1 90.62 52 SER A CA 1
ATOM 403 C C . SER A 1 52 ? -21.562 17.625 32.562 1 90.62 52 SER A C 1
ATOM 405 O O . SER A 1 52 ? -20.344 17.828 32.5 1 90.62 52 SER A O 1
ATOM 407 N N . VAL A 1 53 ? -22.453 18.438 32.062 1 90.94 53 VAL A N 1
ATOM 408 C CA . VAL A 1 53 ? -22.047 19.672 31.375 1 90.94 53 VAL A CA 1
ATOM 409 C C . VAL A 1 53 ? -21.453 20.641 32.375 1 90.94 53 VAL A C 1
ATOM 411 O O . VAL A 1 53 ? -20.391 21.219 32.156 1 90.94 53 VAL A O 1
ATOM 414 N N . ASP A 1 54 ? -22.094 20.719 33.531 1 91.94 54 ASP A N 1
ATOM 415 C CA . ASP A 1 54 ? -21.703 21.672 34.562 1 91.94 54 ASP A CA 1
ATOM 416 C C . ASP A 1 54 ? -20.375 21.281 35.188 1 91.94 54 ASP A C 1
ATOM 418 O O . ASP A 1 54 ? -19.703 22.109 35.844 1 91.94 54 ASP A O 1
ATOM 422 N N . ALA A 1 55 ? -20 20.047 35 1 93.38 55 ALA A N 1
ATOM 423 C CA . ALA A 1 55 ? -18.766 19.578 35.625 1 93.38 55 ALA A CA 1
ATOM 424 C C . ALA A 1 55 ? -17.734 19.188 34.562 1 93.38 55 ALA A C 1
ATOM 426 O O . ALA A 1 55 ? -16.641 18.719 34.875 1 93.38 55 ALA A O 1
ATOM 427 N N . SER A 1 56 ? -18.047 19.391 33.312 1 94.75 56 SER A N 1
ATOM 428 C CA . SER A 1 56 ? -17.141 19.016 32.219 1 94.75 56 SER A CA 1
ATOM 429 C C . SER A 1 56 ? -15.82 19.781 32.312 1 94.75 56 SER A C 1
ATOM 431 O O . SER A 1 56 ? -15.75 20.828 32.969 1 94.75 56 SER A O 1
ATOM 433 N N . GLY A 1 57 ? -14.836 19.203 31.609 1 95.62 57 GLY A N 1
ATOM 434 C CA . GLY A 1 57 ? -13.508 19.766 31.812 1 95.62 57 GLY A CA 1
ATOM 435 C C . GLY A 1 57 ? -13.094 20.703 30.688 1 95.62 57 GLY A C 1
ATOM 436 O O . GLY A 1 57 ? -12.172 21.5 30.859 1 95.62 57 GLY A O 1
ATOM 437 N N . SER A 1 58 ? -13.695 20.594 29.562 1 97.44 58 SER A N 1
ATOM 438 C CA . SER A 1 58 ? -13.188 21.344 28.422 1 97.44 58 SER A CA 1
ATOM 439 C C . SER A 1 58 ? -14.25 21.5 27.328 1 97.44 58 SER A C 1
ATOM 441 O O . SER A 1 58 ? -15.227 20.75 27.297 1 97.44 58 SER A O 1
ATOM 443 N N . ILE A 1 59 ? -14.117 22.531 26.516 1 95.88 59 ILE A N 1
ATOM 444 C CA . ILE A 1 59 ? -14.992 22.844 25.406 1 95.88 59 ILE A CA 1
ATOM 445 C C . ILE A 1 59 ? -14.188 22.891 24.109 1 95.88 59 ILE A C 1
ATOM 447 O O . ILE A 1 59 ? -13.047 23.375 24.094 1 95.88 59 ILE A O 1
ATOM 451 N N . LEU A 1 60 ? -14.797 22.391 23.047 1 94.56 60 LEU A N 1
ATOM 452 C CA . LEU A 1 60 ? -14.203 22.391 21.719 1 94.56 60 LEU A CA 1
ATOM 453 C C . LEU A 1 60 ? -14.969 23.328 20.781 1 94.56 60 LEU A C 1
ATOM 455 O O . LEU A 1 60 ? -16.203 23.297 20.75 1 94.56 60 LEU A O 1
ATOM 459 N N . GLY A 1 61 ? -14.219 24.156 20.031 1 89.75 61 GLY A N 1
ATOM 460 C CA . GLY A 1 61 ? -14.766 24.781 18.844 1 89.75 61 GLY A CA 1
ATOM 461 C C . GLY A 1 61 ? -15.438 26.109 19.125 1 89.75 61 GLY A C 1
ATOM 462 O O . GLY A 1 61 ? -16.328 26.531 18.375 1 89.75 61 GLY A O 1
ATOM 463 N N . LEU A 1 62 ? -15.219 26.703 20.266 1 91.56 62 LEU A N 1
ATOM 464 C CA . LEU A 1 62 ? -15.672 28.062 20.578 1 91.56 62 LEU A CA 1
ATOM 465 C C . LEU A 1 62 ? -14.5 29.047 20.547 1 91.56 62 LEU A C 1
ATOM 467 O O . LEU A 1 62 ? -13.43 28.75 21.078 1 91.56 62 LEU A O 1
ATOM 471 N N . SER A 1 63 ? -14.719 30.094 19.828 1 91.56 63 SER A N 1
ATOM 472 C CA . SER A 1 63 ? -13.734 31.172 19.828 1 91.56 63 SER A CA 1
ATOM 473 C C . SER A 1 63 ? -14.406 32.531 19.828 1 91.56 63 SER A C 1
ATOM 475 O O . SER A 1 63 ? -15.602 32.656 19.578 1 91.56 63 SER A O 1
ATOM 477 N N . GLY A 1 64 ? -13.625 33.562 20.062 1 95.31 64 GLY A N 1
ATOM 478 C CA . GLY A 1 64 ? -14.094 34.906 20.281 1 95.31 64 GLY A CA 1
ATOM 479 C C . GLY A 1 64 ? -14.016 35.344 21.734 1 95.31 64 GLY A C 1
ATOM 480 O O . GLY A 1 64 ? -14.594 34.719 22.609 1 95.31 64 GLY A O 1
ATOM 481 N N . ALA A 1 65 ? -13.391 36.438 22 1 97 65 ALA A N 1
ATOM 482 C CA . ALA A 1 65 ? -13.062 36.844 23.359 1 97 65 ALA A CA 1
ATOM 483 C C . ALA A 1 65 ? -14.32 37 24.203 1 97 65 ALA A C 1
ATOM 485 O O . ALA A 1 65 ? -14.414 36.438 25.297 1 97 65 ALA A O 1
ATOM 486 N N . GLN A 1 66 ? -15.297 37.719 23.656 1 96.56 66 GLN A N 1
ATOM 487 C CA . GLN A 1 66 ? -16.484 38 24.453 1 96.56 66 GLN A CA 1
ATOM 488 C C . GLN A 1 66 ? -17.281 36.719 24.688 1 96.56 66 GLN A C 1
ATOM 490 O O . GLN A 1 66 ? -17.781 36.5 25.797 1 96.56 66 GLN A O 1
ATOM 495 N N . ALA A 1 67 ? -17.438 35.938 23.656 1 95.56 67 ALA A N 1
ATOM 496 C CA . ALA A 1 67 ? -18.172 34.688 23.781 1 95.56 67 ALA A CA 1
ATOM 497 C C . ALA A 1 67 ? -17.531 33.781 24.844 1 95.56 67 ALA A C 1
ATOM 499 O O . ALA A 1 67 ? -18.25 33.188 25.656 1 95.56 67 ALA A O 1
ATOM 500 N N . ILE A 1 68 ? -16.281 33.688 24.859 1 96.69 68 ILE A N 1
ATOM 501 C CA . ILE A 1 68 ? -15.562 32.844 25.797 1 96.69 68 ILE A CA 1
ATOM 502 C C . ILE A 1 68 ? -15.68 33.406 27.203 1 96.69 68 ILE A C 1
ATOM 504 O O . ILE A 1 68 ? -15.875 32.625 28.156 1 96.69 68 ILE A O 1
ATOM 508 N N . ILE A 1 69 ? -15.539 34.719 27.359 1 97 69 ILE A N 1
ATOM 509 C CA . ILE A 1 69 ? -15.703 35.344 28.656 1 97 69 ILE A CA 1
ATOM 510 C C . ILE A 1 69 ? -17.078 35.031 29.219 1 97 69 ILE A C 1
ATOM 512 O O . ILE A 1 69 ? -17.203 34.625 30.375 1 97 69 ILE A O 1
ATOM 516 N N . ASP A 1 70 ? -18.062 35.094 28.344 1 96.5 70 ASP A N 1
ATOM 517 C CA . ASP A 1 70 ? -19.438 34.875 28.781 1 96.5 70 ASP A CA 1
ATOM 518 C C . ASP A 1 70 ? -19.641 33.438 29.219 1 96.5 70 ASP A C 1
ATOM 520 O O . ASP A 1 70 ? -20.234 33.156 30.281 1 96.5 70 ASP A O 1
ATOM 524 N N . VAL A 1 71 ? -19.125 32.5 28.453 1 96.06 71 VAL A N 1
ATOM 525 C CA . VAL A 1 71 ? -19.297 31.078 28.75 1 96.06 71 VAL A CA 1
ATOM 526 C C . VAL A 1 71 ? -18.531 30.703 30.016 1 96.06 71 VAL A C 1
ATOM 528 O O . VAL A 1 71 ? -19.047 30 30.875 1 96.06 71 VAL A O 1
ATOM 531 N N . GLN A 1 72 ? -17.297 31.156 30.141 1 97.06 72 GLN A N 1
ATOM 532 C CA . GLN A 1 72 ? -16.453 30.844 31.297 1 97.06 72 GLN A CA 1
ATOM 533 C C . GLN A 1 72 ? -17.078 31.391 32.594 1 97.06 72 GLN A C 1
ATOM 535 O O . GLN A 1 72 ? -17.078 30.719 33.625 1 97.06 72 GLN A O 1
ATOM 540 N N . GLN A 1 73 ? -17.594 32.625 32.531 1 95.69 73 GLN A N 1
ATOM 541 C CA . GLN A 1 73 ? -18.203 33.25 33.719 1 95.69 73 GLN A CA 1
ATOM 542 C C . GLN A 1 73 ? -19.469 32.5 34.125 1 95.69 73 GLN A C 1
ATOM 544 O O . GLN A 1 73 ? -19.688 32.219 35.312 1 95.69 73 GLN A O 1
ATOM 549 N N . ALA A 1 74 ? -20.25 32.188 33.125 1 95.06 74 ALA A N 1
ATOM 550 C CA . ALA A 1 74 ? -21.469 31.438 33.406 1 95.06 74 ALA A CA 1
ATOM 551 C C . ALA A 1 74 ? -21.141 30.078 34 1 95.06 74 ALA A C 1
ATOM 553 O O . ALA A 1 74 ? -21.812 29.625 34.938 1 95.06 74 ALA A O 1
ATOM 554 N N . TYR A 1 75 ? -20.156 29.422 33.5 1 95.38 75 TYR A N 1
ATOM 555 C CA . TYR A 1 75 ? -19.734 28.109 33.969 1 95.38 75 TYR A CA 1
ATOM 556 C C . TYR A 1 75 ? -19.188 28.188 35.375 1 95.38 75 TYR A C 1
ATOM 558 O O . TYR A 1 75 ? -19.547 27.359 36.219 1 95.38 75 TYR A O 1
ATOM 566 N N . MET A 1 76 ? -18.312 29.156 35.719 1 95.31 76 MET A N 1
ATOM 567 C CA . MET A 1 76 ? -17.641 29.297 37 1 95.31 76 MET A CA 1
ATOM 568 C C . MET A 1 76 ? -18.656 29.547 38.094 1 95.31 76 MET A C 1
ATOM 570 O O . MET A 1 76 ? -18.438 29.156 39.25 1 95.31 76 MET A O 1
ATOM 574 N N . LYS A 1 77 ? -19.781 30.109 37.75 1 94.25 77 LYS A N 1
ATOM 575 C CA . LYS A 1 77 ? -20.812 30.375 38.719 1 94.25 77 LYS A CA 1
ATOM 576 C C . LYS A 1 77 ? -21.453 29.078 39.219 1 94.25 77 LYS A C 1
ATOM 578 O O . LYS A 1 77 ? -21.953 29.016 40.344 1 94.25 77 LYS A O 1
ATOM 583 N N . LYS A 1 78 ? -21.391 28.125 38.406 1 91.88 78 LYS A N 1
ATOM 584 C CA . LYS A 1 78 ? -22.047 26.859 38.75 1 91.88 78 LYS A CA 1
ATOM 585 C C . LYS A 1 78 ? -21.031 25.828 39.25 1 91.88 78 LYS A C 1
ATOM 587 O O . LYS A 1 78 ? -21.422 24.781 39.75 1 91.88 78 LYS A O 1
ATOM 592 N N . SER A 1 79 ? -19.797 26.125 39.156 1 91.06 79 SER A N 1
ATOM 593 C CA . SER A 1 79 ? -18.75 25.188 39.531 1 91.06 79 SER A CA 1
ATOM 594 C C . SER A 1 79 ? -18.547 25.156 41.062 1 91.06 79 SER A C 1
ATOM 596 O O . SER A 1 79 ? -18.094 26.125 41.656 1 91.06 79 SER A O 1
ATOM 598 N N . ARG A 1 80 ? -18.797 24.047 41.656 1 92.06 80 ARG A N 1
ATOM 599 C CA . ARG A 1 80 ? -18.719 23.875 43.094 1 92.06 80 ARG A CA 1
ATOM 600 C C . ARG A 1 80 ? -17.297 24.141 43.594 1 92.06 80 ARG A C 1
ATOM 602 O O . ARG A 1 80 ? -17.109 24.75 44.656 1 92.06 80 ARG A O 1
ATOM 609 N N . LEU A 1 81 ? -16.344 23.656 42.844 1 95.12 81 LEU A N 1
ATOM 610 C CA . LEU A 1 81 ? -14.961 23.703 43.312 1 95.12 81 LEU A CA 1
ATOM 611 C C . LEU A 1 81 ? -14.172 24.781 42.562 1 95.12 81 LEU A C 1
ATOM 613 O O . LEU A 1 81 ? -12.945 24.859 42.688 1 95.12 81 LEU A O 1
ATOM 617 N N . GLY A 1 82 ? -14.828 25.594 41.688 1 94.62 82 GLY A N 1
ATOM 618 C CA . GLY A 1 82 ? -14.203 26.703 41 1 94.62 82 GLY A CA 1
ATOM 619 C C . GLY A 1 82 ? -13.172 26.266 39.969 1 94.62 82 GLY A C 1
ATOM 620 O O . GLY A 1 82 ? -12.164 26.938 39.75 1 94.62 82 GLY A O 1
ATOM 621 N N . ILE A 1 83 ? -13.297 25.094 39.406 1 97 83 ILE A N 1
ATOM 622 C CA . ILE A 1 83 ? -12.391 24.594 38.375 1 97 83 ILE A CA 1
ATOM 623 C C . ILE A 1 83 ? -12.789 25.141 37 1 97 83 ILE A C 1
ATOM 625 O O . ILE A 1 83 ? -13.898 24.891 36.531 1 97 83 ILE A O 1
ATOM 629 N N . PRO A 1 84 ? -11.945 25.875 36.344 1 97.56 84 PRO A N 1
ATOM 630 C CA . PRO A 1 84 ? -12.32 26.5 35.062 1 97.56 84 PRO A CA 1
ATOM 631 C C . PRO A 1 84 ? -12.344 25.516 33.906 1 97.56 84 PRO A C 1
ATOM 633 O O . PRO A 1 84 ? -11.727 24.438 34 1 97.56 84 PRO A O 1
ATOM 636 N N . LEU A 1 85 ? -13.016 25.906 32.812 1 97.44 85 LEU A N 1
ATOM 637 C CA . LEU A 1 85 ? -13.031 25.156 31.578 1 97.44 85 LEU A CA 1
ATOM 638 C C . LEU A 1 85 ? -11.75 25.406 30.781 1 97.44 85 LEU A C 1
ATOM 640 O O . LEU A 1 85 ? -11.188 26.5 30.812 1 97.44 85 LEU A O 1
ATOM 644 N N . LEU A 1 86 ? -11.297 24.359 30.078 1 98.12 86 LEU A N 1
ATOM 645 C CA . LEU A 1 86 ? -10.328 24.531 29 1 98.12 86 LEU A CA 1
ATOM 646 C C . LEU A 1 86 ? -11.031 24.781 27.672 1 98.12 86 LEU A C 1
ATOM 648 O O . LEU A 1 86 ? -11.953 24.062 27.312 1 98.12 86 LEU A O 1
ATOM 652 N N . PHE A 1 87 ? -10.672 25.844 26.984 1 98.06 87 PHE A N 1
ATOM 653 C CA . PHE A 1 87 ? -11.172 26.109 25.625 1 98.06 87 PHE A CA 1
ATOM 654 C C . PHE A 1 87 ? -10.148 25.672 24.594 1 98.06 87 PHE A C 1
ATOM 656 O O . PHE A 1 87 ? -9.031 26.188 24.547 1 98.06 87 PHE A O 1
ATOM 663 N N . MET A 1 88 ? -10.531 24.703 23.734 1 98.06 88 MET A N 1
ATOM 664 C CA . MET A 1 88 ? -9.625 24.109 22.766 1 98.06 88 MET A CA 1
ATOM 665 C C . MET A 1 88 ? -10.18 24.25 21.344 1 98.06 88 MET A C 1
ATOM 667 O O . MET A 1 88 ? -11.398 24.344 21.156 1 98.06 88 MET A O 1
ATOM 671 N N . ALA A 1 89 ? -9.359 24.344 20.359 1 97.38 89 ALA A N 1
ATOM 672 C CA . ALA A 1 89 ? -9.789 24.422 18.969 1 97.38 89 ALA A CA 1
ATOM 673 C C . ALA A 1 89 ? -8.68 23.953 18.031 1 97.38 89 ALA A C 1
ATOM 675 O O . ALA A 1 89 ? -7.512 23.875 18.422 1 97.38 89 ALA A O 1
ATOM 676 N N . ASP A 1 90 ? -9.086 23.609 16.828 1 97 90 ASP A N 1
ATOM 677 C CA . ASP A 1 90 ? -8.141 23.344 15.758 1 97 90 ASP A CA 1
ATOM 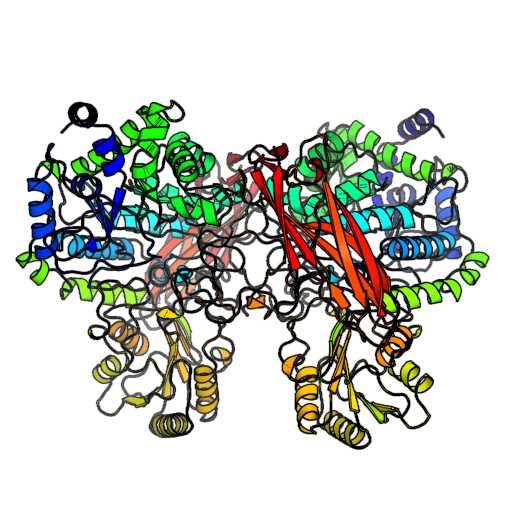678 C C . ASP A 1 90 ? -7.594 24.625 15.156 1 97 90 ASP A C 1
ATOM 680 O O . ASP A 1 90 ? -8.297 25.312 14.406 1 97 90 ASP A O 1
ATOM 684 N N . VAL A 1 91 ? -6.453 24.953 15.469 1 97.88 91 VAL A N 1
ATOM 685 C CA . VAL A 1 91 ? -5.695 26.047 14.875 1 97.88 91 VAL A CA 1
ATOM 686 C C . VAL A 1 91 ? -4.445 25.484 14.188 1 97.88 91 VAL A C 1
ATOM 688 O O . VAL A 1 91 ? -3.342 25.578 14.734 1 97.88 91 VAL A O 1
ATOM 691 N N . VAL A 1 92 ? -4.617 25 13.016 1 97.12 92 VAL A N 1
ATOM 692 C CA . VAL A 1 92 ? -3.656 24.109 12.383 1 97.12 92 VAL A CA 1
ATOM 693 C C . VAL A 1 92 ? -2.611 24.922 11.617 1 97.12 92 VAL A C 1
ATOM 695 O O . VAL A 1 92 ? -1.408 24.703 11.773 1 97.12 92 VAL A O 1
ATOM 698 N N . HIS A 1 93 ? -3.098 25.844 10.734 1 98.31 93 HIS A N 1
ATOM 699 C CA . HIS A 1 93 ? -2.168 26.688 10.008 1 98.31 93 HIS A CA 1
ATOM 700 C C . HIS A 1 93 ? -2.652 28.141 9.977 1 98.31 93 HIS A C 1
ATOM 702 O O . HIS A 1 93 ? -2.68 28.766 8.914 1 98.31 93 HIS A O 1
ATOM 708 N N . GLY A 1 94 ? -3.045 28.516 11.164 1 98.56 94 GLY A N 1
ATOM 709 C CA . GLY A 1 94 ? -3.512 29.891 11.344 1 98.56 94 GLY A CA 1
ATOM 710 C C . GLY A 1 94 ? -4.871 29.969 12.008 1 98.56 94 GLY A C 1
ATOM 711 O O . GLY A 1 94 ? -5.629 29 12.016 1 98.56 94 GLY A O 1
ATOM 712 N N . PHE A 1 95 ? -5.141 31.125 12.617 1 98.06 95 PHE A N 1
ATOM 713 C CA . PHE A 1 95 ? -6.449 31.438 13.172 1 98.06 95 PHE A CA 1
ATOM 714 C C . PHE A 1 95 ? -7.27 32.281 12.203 1 98.06 95 PHE A C 1
ATOM 716 O O . PHE A 1 95 ? -7.793 31.75 11.211 1 98.06 95 PHE A O 1
ATOM 723 N N . LYS A 1 96 ? -7.164 33.531 12.211 1 98.31 96 LYS A N 1
ATOM 724 C CA . LYS A 1 96 ? -7.781 34.375 11.188 1 98.31 96 LYS A CA 1
ATOM 725 C C . LYS A 1 96 ? -6.801 34.688 10.062 1 98.31 96 LYS A C 1
ATOM 727 O O . LYS A 1 96 ? -7.188 34.719 8.891 1 98.31 96 LYS A O 1
ATOM 732 N N . THR A 1 97 ? -5.59 35.031 10.414 1 98.75 97 THR A N 1
ATOM 733 C CA . THR A 1 97 ? -4.508 35.031 9.438 1 98.75 97 THR A CA 1
ATOM 734 C C . THR A 1 97 ? -4.105 33.625 9.055 1 98.75 97 THR A C 1
ATOM 736 O O . THR A 1 97 ? -3.453 32.906 9.836 1 98.75 97 THR A O 1
ATOM 739 N N . ILE A 1 98 ? -4.469 33.25 7.879 1 98.81 98 ILE A N 1
ATOM 740 C CA . ILE A 1 98 ? -4.207 31.891 7.449 1 98.81 98 ILE A CA 1
ATOM 741 C C . ILE A 1 98 ? -2.877 31.828 6.703 1 98.81 98 ILE A C 1
ATOM 743 O O . ILE A 1 98 ? -2.633 32.625 5.789 1 98.81 98 ILE A O 1
ATOM 747 N N . PHE A 1 99 ? -2.041 30.969 7.164 1 98.94 99 PHE A N 1
ATOM 748 C CA . PHE A 1 99 ? -0.762 30.688 6.52 1 98.94 99 PHE A CA 1
ATOM 749 C C . PHE A 1 99 ? -0.902 29.562 5.492 1 98.94 99 PHE A C 1
ATOM 751 O O . PHE A 1 99 ? -1.961 28.953 5.383 1 98.94 99 PHE A O 1
ATOM 758 N N . PRO A 1 100 ? 0.147 29.344 4.641 1 98.88 100 PRO A N 1
ATOM 759 C CA . PRO A 1 100 ? 0.072 28.188 3.742 1 98.88 100 PRO A CA 1
ATOM 760 C C . PRO A 1 100 ? -0.233 26.891 4.484 1 98.88 100 PRO A C 1
ATOM 762 O O . PRO A 1 100 ? 0.046 26.781 5.68 1 98.88 100 PRO A O 1
ATOM 765 N N . ILE A 1 101 ? -0.839 25.906 3.793 1 98.88 101 ILE A N 1
ATOM 766 C CA . ILE A 1 101 ? -1.047 24.609 4.418 1 98.88 101 ILE A CA 1
ATOM 767 C C . ILE A 1 101 ? 0.292 24.031 4.879 1 98.88 101 ILE A C 1
ATOM 769 O O . ILE A 1 101 ? 1.34 24.375 4.316 1 98.88 101 ILE A O 1
ATOM 773 N N . PRO A 1 102 ? 0.267 23.172 5.859 1 98.88 102 PRO A N 1
ATOM 774 C CA . PRO A 1 102 ? 1.507 22.688 6.461 1 98.88 102 PRO A CA 1
ATOM 775 C C . PRO A 1 102 ? 2.438 22.031 5.441 1 98.88 102 PRO A C 1
ATOM 777 O O . PRO A 1 102 ? 3.66 22.172 5.539 1 98.88 102 PRO A O 1
ATOM 780 N N . LEU A 1 103 ? 1.924 21.328 4.477 1 98.88 103 LEU A N 1
ATOM 781 C CA . LEU A 1 103 ? 2.768 20.734 3.443 1 98.88 103 LEU A CA 1
ATOM 782 C C . LEU A 1 103 ? 3.564 21.812 2.715 1 98.88 103 LEU A C 1
ATOM 784 O O . LEU A 1 103 ? 4.746 21.625 2.418 1 98.88 103 LEU A O 1
ATOM 788 N N . ALA A 1 104 ? 2.908 22.906 2.426 1 98.88 104 ALA A N 1
ATOM 789 C CA . ALA A 1 104 ? 3.578 24.047 1.811 1 98.88 104 ALA A CA 1
ATOM 790 C C . ALA A 1 104 ? 4.602 24.672 2.762 1 98.88 104 ALA A C 1
ATOM 792 O O . ALA A 1 104 ? 5.707 25.031 2.346 1 98.88 104 ALA A O 1
ATOM 793 N N . ILE A 1 105 ? 4.207 24.812 4.035 1 98.94 105 ILE A N 1
ATOM 794 C CA . ILE A 1 105 ? 5.145 25.344 5.02 1 98.94 105 ILE A CA 1
ATOM 795 C C . ILE A 1 105 ? 6.402 24.484 5.051 1 98.94 105 ILE A C 1
ATOM 797 O O . ILE A 1 105 ? 7.52 25 5.102 1 98.94 105 ILE A O 1
ATOM 801 N N . GLY A 1 106 ? 6.184 23.156 5.027 1 98.88 106 GLY A N 1
ATOM 802 C CA . GLY A 1 106 ? 7.336 22.281 4.961 1 98.88 106 GLY A CA 1
ATOM 803 C C . GLY A 1 106 ? 8.266 22.594 3.801 1 98.88 106 GLY A C 1
ATOM 804 O O . GLY A 1 106 ? 9.484 22.531 3.945 1 98.88 106 GLY A O 1
ATOM 805 N N . CYS A 1 107 ? 7.746 22.984 2.689 1 98.88 107 CYS A N 1
ATOM 806 C CA . CYS A 1 107 ? 8.508 23.234 1.475 1 98.88 107 CYS A CA 1
ATOM 807 C C . CYS A 1 107 ? 9.375 24.469 1.624 1 98.88 107 CYS A C 1
ATOM 809 O O . CYS A 1 107 ? 10.297 24.688 0.834 1 98.88 107 CYS A O 1
ATOM 811 N N . SER A 1 108 ? 9.133 25.281 2.604 1 98.88 108 SER A N 1
ATOM 812 C CA . SER A 1 108 ? 9.961 26.469 2.846 1 98.88 108 SER A CA 1
ATOM 813 C C . SER A 1 108 ? 11.32 26.094 3.416 1 98.88 108 SER A C 1
ATOM 815 O O . SER A 1 108 ? 12.266 26.875 3.354 1 98.88 108 SER A O 1
ATOM 817 N N . TRP A 1 109 ? 11.352 24.922 4.098 1 98.75 109 TRP A N 1
ATOM 818 C CA . TRP A 1 109 ? 12.539 24.484 4.832 1 98.75 109 TRP A CA 1
ATOM 819 C C . TRP A 1 109 ? 12.992 25.562 5.82 1 98.75 109 TRP A C 1
ATOM 821 O O . TRP A 1 109 ? 14.188 25.75 6.023 1 98.75 109 TRP A O 1
ATOM 831 N N . ASP A 1 110 ? 12.094 26.328 6.273 1 98.69 110 ASP A N 1
ATOM 832 C CA . ASP A 1 110 ? 12.352 27.438 7.188 1 98.69 110 ASP A CA 1
ATOM 833 C C . ASP A 1 110 ? 11.648 27.219 8.531 1 98.69 110 ASP A C 1
ATOM 835 O O . ASP A 1 110 ? 10.555 27.734 8.75 1 98.69 110 ASP A O 1
ATOM 839 N N . THR A 1 111 ? 12.367 26.609 9.469 1 98.69 111 THR A N 1
ATOM 840 C CA . THR A 1 111 ? 11.758 26.266 10.75 1 98.69 111 THR A CA 1
ATOM 841 C C . THR A 1 111 ? 11.516 27.516 11.594 1 98.69 111 THR A C 1
ATOM 843 O O . THR A 1 111 ? 10.586 27.547 12.398 1 98.69 111 THR A O 1
ATOM 846 N N . ASP A 1 112 ? 12.328 28.547 11.391 1 98.69 112 ASP A N 1
ATOM 847 C CA . ASP A 1 112 ? 12.109 29.797 12.125 1 98.69 112 ASP A CA 1
ATOM 848 C C . ASP A 1 112 ? 10.789 30.453 11.719 1 98.69 112 ASP A C 1
ATOM 850 O O . ASP A 1 112 ? 10.023 30.891 12.578 1 98.69 112 ASP A O 1
ATOM 854 N N . LEU A 1 113 ? 10.57 30.484 10.43 1 98.69 113 LEU A N 1
ATOM 855 C CA . LEU A 1 113 ? 9.328 31.078 9.953 1 98.69 113 LEU A CA 1
ATOM 856 C C . LEU A 1 113 ? 8.133 30.203 10.312 1 98.69 113 LEU A C 1
ATOM 858 O O . LEU A 1 113 ? 7.039 30.719 10.562 1 98.69 113 LEU A O 1
ATOM 862 N N . ALA A 1 114 ? 8.297 28.922 10.281 1 98.81 114 ALA A N 1
ATOM 863 C CA . ALA A 1 114 ? 7.242 28.016 10.758 1 98.81 114 ALA A CA 1
ATOM 864 C C . ALA A 1 114 ? 6.898 28.297 12.219 1 98.81 114 ALA A C 1
ATOM 866 O O . ALA A 1 114 ? 5.723 28.359 12.586 1 98.81 114 ALA A O 1
ATOM 867 N N . GLU A 1 115 ? 7.918 28.422 13.055 1 98.88 115 GLU A N 1
ATOM 868 C CA . GLU A 1 115 ? 7.719 28.75 14.461 1 98.88 115 GLU A CA 1
ATOM 869 C C . GLU A 1 115 ? 6.992 30.078 14.625 1 98.88 115 GLU A C 1
ATOM 871 O O . GLU A 1 115 ? 6.078 30.203 15.445 1 98.88 115 GLU A O 1
ATOM 876 N N . LYS A 1 116 ? 7.391 31.047 13.789 1 98.88 116 LYS A N 1
ATOM 877 C CA . LYS A 1 116 ? 6.75 32.344 13.828 1 98.88 116 LYS A CA 1
ATOM 878 C C . LYS A 1 116 ? 5.277 32.25 13.438 1 98.88 116 LYS A C 1
ATOM 880 O O . LYS A 1 116 ? 4.434 32.938 14.031 1 98.88 116 LYS A O 1
ATOM 885 N N . SER A 1 117 ? 4.965 31.484 12.43 1 98.88 117 SER A N 1
ATOM 886 C CA . SER A 1 117 ? 3.572 31.297 12.031 1 98.88 117 SER A CA 1
ATOM 887 C C . SER A 1 117 ? 2.742 30.719 13.172 1 98.88 117 SER A C 1
ATOM 889 O O . SER A 1 117 ? 1.616 31.156 13.414 1 98.88 117 SER A O 1
ATOM 891 N N . ALA A 1 118 ? 3.285 29.734 13.875 1 98.88 118 ALA A N 1
ATOM 892 C CA . ALA A 1 118 ? 2.6 29.141 15.016 1 98.88 118 ALA A CA 1
ATOM 893 C C . ALA A 1 118 ? 2.439 30.141 16.156 1 98.88 118 ALA A C 1
ATOM 895 O O . ALA A 1 118 ? 1.411 30.156 16.828 1 98.88 118 ALA A O 1
ATOM 896 N N . GLU A 1 119 ? 3.453 30.984 16.375 1 98.81 119 GLU A N 1
ATOM 897 C CA . GLU A 1 119 ? 3.389 32.031 17.391 1 98.81 119 GLU A CA 1
ATOM 898 C C . GLU A 1 119 ? 2.246 33 17.109 1 98.81 119 GLU A C 1
ATOM 900 O O . GLU A 1 119 ? 1.489 33.344 18.016 1 98.81 119 GLU A O 1
ATOM 905 N N . ILE A 1 120 ? 2.172 33.406 15.859 1 98.88 120 ILE A N 1
ATOM 906 C CA . ILE A 1 120 ? 1.135 34.344 15.461 1 98.88 120 ILE A CA 1
ATOM 907 C C . ILE A 1 120 ? -0.24 33.688 15.633 1 98.88 120 ILE A C 1
ATOM 909 O O . ILE A 1 120 ? -1.165 34.312 16.156 1 98.88 120 ILE A O 1
ATOM 913 N N . ALA A 1 121 ? -0.379 32.469 15.188 1 98.81 121 ALA A N 1
ATOM 914 C CA . ALA A 1 121 ? -1.633 31.734 15.367 1 98.81 121 ALA A CA 1
ATOM 915 C C . ALA A 1 121 ? -2.016 31.656 16.844 1 98.81 121 ALA A C 1
ATOM 917 O O . ALA A 1 121 ? -3.186 31.797 17.188 1 98.81 121 ALA A O 1
ATOM 918 N N . ALA A 1 122 ? -1.024 31.344 17.672 1 98.75 122 ALA A N 1
ATOM 919 C CA . ALA A 1 122 ? -1.256 31.281 19.109 1 98.75 122 ALA A CA 1
ATOM 920 C C . ALA A 1 122 ? -1.731 32.625 19.656 1 98.75 122 ALA A C 1
ATOM 922 O O . ALA A 1 122 ? -2.686 32.688 20.438 1 98.75 122 ALA A O 1
ATOM 923 N N . ARG A 1 123 ? -1.119 33.719 19.25 1 98.5 123 ARG A N 1
ATOM 924 C CA . ARG A 1 123 ? -1.453 35.031 19.75 1 98.5 123 ARG A CA 1
ATOM 925 C C . ARG A 1 123 ? -2.883 35.406 19.375 1 98.5 123 ARG A C 1
ATOM 927 O O . ARG A 1 123 ? -3.652 35.875 20.219 1 98.5 123 ARG A O 1
ATOM 934 N N . GLU A 1 124 ? -3.176 35.219 18.094 1 98.69 124 GLU A N 1
ATOM 935 C CA . GLU A 1 124 ? -4.527 35.531 17.641 1 98.69 124 GLU A CA 1
ATOM 936 C C . GLU A 1 124 ? -5.566 34.688 18.375 1 98.69 124 GLU A C 1
ATOM 938 O O . GLU A 1 124 ? -6.629 35.188 18.75 1 98.69 124 GLU A O 1
ATOM 943 N N . SER A 1 125 ? -5.277 33.469 18.609 1 98.5 125 SER A N 1
ATOM 944 C CA . SER A 1 125 ? -6.184 32.531 19.281 1 98.5 125 SER A CA 1
ATOM 945 C C . SER A 1 125 ? -6.344 32.906 20.766 1 98.5 125 SER A C 1
ATOM 947 O O . SER A 1 125 ? -7.457 32.875 21.297 1 98.5 125 SER A O 1
ATOM 949 N N . ALA A 1 126 ? -5.215 33.219 21.375 1 98.5 126 ALA A N 1
ATOM 950 C CA . ALA A 1 126 ? -5.219 33.469 22.797 1 98.5 126 ALA A CA 1
ATOM 951 C C . ALA A 1 126 ? -6.066 34.719 23.125 1 98.5 126 ALA A C 1
ATOM 953 O O . ALA A 1 126 ? -6.902 34.656 24.031 1 98.5 126 ALA A O 1
ATOM 954 N N . VAL A 1 127 ? -5.91 35.781 22.406 1 98.25 127 VAL A N 1
ATOM 955 C CA . VAL A 1 127 ? -6.672 37 22.656 1 98.25 127 VAL A CA 1
ATOM 956 C C . VAL A 1 127 ? -8.148 36.75 22.344 1 98.25 127 VAL A C 1
ATOM 958 O O . VAL A 1 127 ? -9.016 37.469 22.844 1 98.25 127 VAL A O 1
ATOM 961 N N . SER A 1 128 ? -8.367 35.719 21.547 1 98.19 128 SER A N 1
ATOM 962 C CA . SER A 1 128 ? -9.734 35.312 21.219 1 98.19 128 SER A CA 1
ATOM 963 C C . SER A 1 128 ? -10.281 34.312 22.203 1 98.19 128 SER A C 1
ATOM 965 O O . SER A 1 128 ? -11.383 33.781 22.031 1 98.19 128 SER A O 1
ATOM 967 N N . GLY A 1 129 ? -9.516 33.906 23.172 1 97.88 129 GLY A N 1
ATOM 968 C CA . GLY A 1 129 ? -10.023 33.219 24.344 1 97.88 129 GLY A CA 1
ATOM 969 C C . GLY A 1 129 ? -9.594 31.766 24.406 1 97.88 129 GLY A C 1
ATOM 970 O O . GLY A 1 129 ? -9.828 31.078 25.406 1 97.88 129 GLY A O 1
ATOM 971 N N . LEU A 1 130 ? -8.859 31.234 23.422 1 98.25 130 LEU A N 1
ATOM 972 C CA . LEU A 1 130 ? -8.492 29.812 23.375 1 98.25 130 LEU A CA 1
ATOM 973 C C . LEU A 1 130 ? -7.293 29.547 24.281 1 98.25 130 LEU A C 1
ATOM 975 O O . LEU A 1 130 ? -6.453 30.422 24.484 1 98.25 130 LEU A O 1
ATOM 979 N N . HIS A 1 131 ? -7.246 28.297 24.844 1 98.56 131 HIS A N 1
ATOM 980 C CA . HIS A 1 131 ? -6.18 27.875 25.734 1 98.56 131 HIS A CA 1
ATOM 981 C C . HIS A 1 131 ? -5.285 26.828 25.094 1 98.56 131 HIS A C 1
ATOM 983 O O . HIS A 1 131 ? -4.098 26.734 25.406 1 98.56 131 HIS A O 1
ATOM 989 N N . VAL A 1 132 ? -5.867 25.938 24.234 1 98.56 132 VAL A N 1
ATOM 990 C CA . VAL A 1 132 ? -5.191 24.797 23.641 1 98.56 132 VAL A CA 1
ATOM 991 C C . VAL A 1 132 ? -5.516 24.719 22.156 1 98.56 132 VAL A C 1
ATOM 993 O O . VAL A 1 132 ? -6.645 24.984 21.75 1 98.56 132 VAL A O 1
ATOM 996 N N . THR A 1 133 ? -4.527 24.438 21.359 1 98.62 133 THR A N 1
ATOM 997 C CA . THR A 1 133 ? -4.793 24.125 19.969 1 98.62 133 THR A CA 1
ATOM 998 C C . THR A 1 133 ? -4.488 22.656 19.672 1 98.62 133 THR A C 1
ATOM 1000 O O . THR A 1 133 ? -3.557 22.094 20.25 1 98.62 133 THR A O 1
ATOM 1003 N N . PHE A 1 134 ? -5.309 22.047 18.797 1 98.25 134 PHE A N 1
ATOM 1004 C CA . PHE A 1 134 ? -5.043 20.703 18.297 1 98.25 134 PHE A CA 1
ATOM 1005 C C . PHE A 1 134 ? -4.074 20.75 17.125 1 98.25 134 PHE A C 1
ATOM 1007 O O . PHE A 1 134 ? -4.434 20.375 16 1 98.25 134 PHE A O 1
ATOM 1014 N N . ALA A 1 135 ? -2.885 21.125 17.344 1 98.44 135 ALA A N 1
ATOM 1015 C CA . ALA A 1 135 ? -1.734 21.25 16.453 1 98.44 135 ALA A CA 1
ATOM 1016 C C . ALA A 1 135 ? -0.425 21.188 17.234 1 98.44 135 ALA A C 1
ATOM 1018 O O . ALA A 1 135 ? -0.393 21.516 18.422 1 98.44 135 ALA A O 1
ATOM 1019 N N . PRO A 1 136 ? 0.56 20.75 16.641 1 98.56 136 PRO A N 1
ATOM 1020 C CA . PRO A 1 136 ? 0.723 20.453 15.211 1 98.56 136 PRO A CA 1
ATOM 1021 C C . PRO A 1 136 ? 0.335 19.031 14.859 1 98.56 136 PRO A C 1
ATOM 1023 O O . PRO A 1 136 ? 0.349 18.141 15.719 1 98.56 136 PRO A O 1
ATOM 1026 N N . MET A 1 137 ? -0.074 18.812 13.625 1 98.56 137 MET A N 1
ATOM 1027 C CA . MET A 1 137 ? -0.133 17.484 13.039 1 98.56 137 MET A CA 1
ATOM 1028 C C . MET A 1 137 ? 1.223 17.078 12.469 1 98.56 137 MET A C 1
ATOM 1030 O O . MET A 1 137 ? 1.767 17.766 11.602 1 98.56 137 MET A O 1
ATOM 1034 N N . VAL A 1 138 ? 1.752 15.953 12.93 1 98.56 138 VAL A N 1
ATOM 1035 C CA . VAL A 1 138 ? 3.121 15.633 12.547 1 98.56 138 VAL A CA 1
ATOM 1036 C C . VAL A 1 138 ? 3.166 14.227 11.938 1 98.56 138 VAL A C 1
ATOM 1038 O O . VAL A 1 138 ? 4.203 13.562 11.969 1 98.56 138 VAL A O 1
ATOM 1041 N N . ASP A 1 139 ? 2.01 13.742 11.438 1 98.38 139 ASP A N 1
ATOM 1042 C CA . ASP A 1 139 ? 1.99 12.477 10.719 1 98.38 139 ASP A CA 1
ATOM 1043 C C . ASP A 1 139 ? 2.967 12.492 9.547 1 98.38 139 ASP A C 1
ATOM 1045 O O . ASP A 1 139 ? 3.006 13.453 8.781 1 98.38 139 ASP A O 1
ATOM 1049 N N . LEU A 1 140 ? 3.771 11.43 9.484 1 98.5 140 LEU A N 1
ATOM 1050 C CA . LEU A 1 140 ? 4.586 11.234 8.297 1 98.5 140 LEU A CA 1
ATOM 1051 C C . LEU A 1 140 ? 3.732 10.766 7.121 1 98.5 140 LEU A C 1
ATOM 1053 O O . LEU A 1 140 ? 2.83 9.945 7.301 1 98.5 140 LEU A O 1
ATOM 1057 N N . VAL A 1 141 ? 4.059 11.305 5.902 1 97.62 141 VAL A N 1
ATOM 1058 C CA . VAL A 1 141 ? 3.182 10.945 4.797 1 97.62 141 VAL A CA 1
ATOM 1059 C C . VAL A 1 141 ? 4.02 10.484 3.602 1 97.62 141 VAL A C 1
ATOM 1061 O O . VAL A 1 141 ? 5.086 11.039 3.334 1 97.62 141 VAL A O 1
ATOM 1064 N N . ARG A 1 142 ? 3.508 9.43 2.92 1 98.06 142 ARG A N 1
ATOM 1065 C CA . ARG A 1 142 ? 4.152 8.891 1.724 1 98.06 142 ARG A CA 1
ATOM 1066 C C . ARG A 1 142 ? 3.115 8.5 0.677 1 98.06 142 ARG A C 1
ATOM 1068 O O . ARG A 1 142 ? 3.459 7.922 -0.357 1 98.06 142 ARG A O 1
ATOM 1075 N N . ASP A 1 143 ? 1.838 8.727 0.906 1 98.38 143 ASP A N 1
ATOM 1076 C CA . ASP A 1 143 ? 0.733 8.406 0.007 1 98.38 143 ASP A CA 1
ATOM 1077 C C . ASP A 1 143 ? -0.088 9.648 -0.32 1 98.38 143 ASP A C 1
ATOM 1079 O O . ASP A 1 143 ? -0.946 10.055 0.466 1 98.38 143 ASP A O 1
ATOM 1083 N N . PRO A 1 144 ? 0.068 10.234 -1.523 1 98.62 144 PRO A N 1
ATOM 1084 C CA . PRO A 1 144 ? -0.618 11.484 -1.86 1 98.62 144 PRO A CA 1
ATOM 1085 C C . PRO A 1 144 ? -2.113 11.289 -2.1 1 98.62 144 PRO A C 1
ATOM 1087 O O . PRO A 1 144 ? -2.848 12.266 -2.262 1 98.62 144 PRO A O 1
ATOM 1090 N N . ARG A 1 145 ? -2.652 10.039 -2.107 1 98.62 145 ARG A N 1
ATOM 1091 C CA . ARG A 1 145 ? -4.086 9.797 -2.215 1 98.62 145 ARG A CA 1
ATOM 1092 C C . ARG A 1 145 ? -4.812 10.234 -0.947 1 98.62 145 ARG A C 1
ATOM 1094 O O . ARG A 1 145 ? -5.996 10.578 -0.991 1 98.62 145 ARG A O 1
ATOM 1101 N N . TRP A 1 146 ? -4.117 10.234 0.219 1 98.62 146 TRP A N 1
ATOM 1102 C CA . TRP A 1 146 ? -4.66 10.641 1.514 1 98.62 146 TRP A CA 1
ATOM 1103 C C . TRP A 1 146 ? -4.949 12.133 1.542 1 98.62 146 TRP A C 1
ATOM 1105 O O . TRP A 1 146 ? -4.086 12.945 1.198 1 98.62 146 TRP A O 1
ATOM 1115 N N . GLY A 1 147 ? -6.129 12.492 1.89 1 98.12 147 GLY A N 1
ATOM 1116 C CA . GLY A 1 147 ? -6.516 13.898 1.877 1 98.12 147 GLY A CA 1
ATOM 1117 C C . GLY A 1 147 ? -5.758 14.734 2.887 1 98.12 147 GLY A C 1
ATOM 1118 O O . GLY A 1 147 ? -5.496 15.914 2.65 1 98.12 147 GLY A O 1
ATOM 1119 N N . ARG A 1 148 ? -5.336 14.141 3.945 1 98.25 148 ARG A N 1
ATOM 1120 C CA . ARG A 1 148 ? -4.773 14.891 5.062 1 98.25 148 ARG A CA 1
ATOM 1121 C C . ARG A 1 148 ? -3.277 15.125 4.863 1 98.25 148 ARG A C 1
ATOM 1123 O O . ARG A 1 148 ? -2.625 15.75 5.703 1 98.25 148 ARG A O 1
ATOM 1130 N N . VAL A 1 149 ? -2.691 14.75 3.713 1 97.94 149 VAL A N 1
ATOM 1131 C CA . VAL A 1 149 ? -1.285 15.031 3.443 1 97.94 149 VAL A CA 1
ATOM 1132 C C . VAL A 1 149 ? -1.035 16.531 3.535 1 97.94 149 VAL A C 1
ATOM 1134 O O . VAL A 1 149 ? 0.049 16.969 3.936 1 97.94 149 VAL A O 1
ATOM 1137 N N . MET A 1 150 ? -2.045 17.344 3.238 1 98.19 150 MET A N 1
ATOM 1138 C CA . MET A 1 150 ? -1.895 18.797 3.246 1 98.19 150 MET A CA 1
ATOM 1139 C C . MET A 1 150 ? -1.647 19.297 4.66 1 98.19 150 MET A C 1
ATOM 1141 O O . MET A 1 150 ? -1.173 20.422 4.844 1 98.19 150 MET A O 1
ATOM 1145 N N . GLU A 1 151 ? -1.976 18.5 5.691 1 98.06 151 GLU A N 1
ATOM 1146 C CA . GLU A 1 151 ? -1.858 18.906 7.086 1 98.06 151 GLU A CA 1
ATOM 1147 C C . GLU A 1 151 ? -0.475 18.578 7.641 1 98.06 151 GLU A C 1
ATOM 1149 O O . GLU A 1 151 ? -0.166 18.906 8.789 1 98.06 151 GLU A O 1
ATOM 1154 N N . THR A 1 152 ? 0.368 17.938 6.812 1 97.56 152 THR A N 1
ATOM 1155 C CA . THR A 1 152 ? 1.664 17.453 7.266 1 97.56 152 THR A CA 1
ATOM 1156 C C . THR A 1 152 ? 2.799 18.234 6.617 1 97.56 152 THR A C 1
ATOM 1158 O O . THR A 1 152 ? 2.561 19.078 5.742 1 97.56 152 THR A O 1
ATOM 1161 N N . THR A 1 153 ? 4.023 17.922 7.094 1 98.5 153 THR A N 1
ATOM 1162 C CA . THR A 1 153 ? 5.137 18.688 6.539 1 98.5 153 THR A CA 1
ATOM 1163 C C . THR A 1 153 ? 5.938 17.844 5.555 1 98.5 153 THR A C 1
ATOM 1165 O O . THR A 1 153 ? 7 18.266 5.09 1 98.5 153 THR A O 1
ATOM 1168 N N . GLY A 1 154 ? 5.48 16.625 5.309 1 98.38 154 GLY A N 1
ATOM 1169 C CA . GLY A 1 154 ? 6.113 15.938 4.195 1 98.38 154 GLY A CA 1
ATOM 1170 C C . GLY A 1 154 ? 6.543 14.523 4.539 1 98.38 154 GLY A C 1
ATOM 1171 O O . GLY A 1 154 ? 6.059 13.938 5.516 1 98.38 154 GLY A O 1
ATOM 1172 N N . GLU A 1 155 ? 7.488 13.836 3.664 1 98.75 155 GLU A N 1
ATOM 1173 C CA . GLU A 1 155 ? 7.742 12.398 3.668 1 98.75 155 GLU A CA 1
ATOM 1174 C C . GLU A 1 155 ? 9.016 12.062 4.449 1 98.75 155 GLU A C 1
ATOM 1176 O O . GLU A 1 155 ? 9.406 10.898 4.535 1 98.75 155 GLU A O 1
ATOM 1181 N N . ASP A 1 156 ? 9.742 13.047 5.059 1 98.81 156 ASP A N 1
ATOM 1182 C CA . ASP A 1 156 ? 11.023 12.797 5.707 1 98.81 156 ASP A CA 1
ATOM 1183 C C . ASP A 1 156 ? 10.898 12.883 7.227 1 98.81 156 ASP A C 1
ATOM 1185 O O . ASP A 1 156 ? 10.438 13.891 7.762 1 98.81 156 ASP A O 1
ATOM 1189 N N . PRO A 1 157 ? 11.367 11.898 7.949 1 98.44 157 PRO A N 1
ATOM 1190 C CA . PRO A 1 157 ? 11.211 11.898 9.406 1 98.44 157 PRO A CA 1
ATOM 1191 C C . PRO A 1 157 ? 12.07 12.953 10.094 1 98.44 157 PRO A C 1
ATOM 1193 O O . PRO A 1 157 ? 11.664 13.516 11.117 1 98.44 157 PRO A O 1
ATOM 1196 N N . TYR A 1 158 ? 13.273 13.25 9.586 1 98.56 158 TYR A N 1
ATOM 1197 C CA . TYR A 1 158 ? 14.164 14.242 10.18 1 98.56 158 TYR A CA 1
ATOM 1198 C C . TYR A 1 158 ? 13.586 15.648 10.039 1 98.56 158 TYR A C 1
ATOM 1200 O O . TYR A 1 158 ? 13.461 16.375 11.031 1 98.56 158 TYR A O 1
ATOM 1208 N N . LEU A 1 159 ? 13.25 15.953 8.812 1 98.81 159 LEU A N 1
ATOM 1209 C CA . LEU A 1 159 ? 12.695 17.281 8.555 1 98.81 159 LEU A CA 1
ATOM 1210 C C . LEU A 1 159 ? 11.383 17.469 9.312 1 98.81 159 LEU A C 1
ATOM 1212 O O . LEU A 1 159 ? 11.141 18.547 9.875 1 98.81 159 LEU A O 1
ATOM 1216 N N . ASN A 1 160 ? 10.562 16.453 9.289 1 98.75 160 ASN A N 1
ATOM 1217 C CA . ASN A 1 160 ? 9.305 16.484 10.031 1 98.75 160 ASN A CA 1
ATOM 1218 C C . ASN A 1 160 ? 9.539 16.734 11.516 1 98.75 160 ASN A C 1
ATOM 1220 O O . ASN A 1 160 ? 8.773 17.453 12.156 1 98.75 160 ASN A O 1
ATOM 1224 N N . SER A 1 161 ? 10.539 16.141 12.062 1 98.88 161 SER A N 1
ATOM 1225 C CA . SER A 1 161 ? 10.883 16.328 13.469 1 98.88 161 SER A CA 1
ATOM 1226 C C . SER A 1 161 ? 11.281 17.766 13.758 1 98.88 161 SER A C 1
ATOM 1228 O O . SER A 1 161 ? 10.906 18.328 14.797 1 98.88 161 SER A O 1
ATOM 1230 N N . LEU A 1 162 ? 12.055 18.375 12.844 1 98.88 162 LEU A N 1
ATOM 1231 C CA . LEU A 1 162 ? 12.461 19.766 13.016 1 98.88 162 LEU A CA 1
ATOM 1232 C C . LEU A 1 162 ? 11.25 20.688 13.039 1 98.88 162 LEU A C 1
ATOM 1234 O O . LEU A 1 162 ? 11.148 21.562 13.898 1 98.88 162 LEU A O 1
ATOM 1238 N N . PHE A 1 163 ? 10.352 20.484 12.125 1 98.94 163 PHE A N 1
ATOM 1239 C CA . PHE A 1 163 ? 9.148 21.312 12.062 1 98.94 163 PHE A CA 1
ATOM 1240 C C . PHE A 1 163 ? 8.258 21.062 13.273 1 98.94 163 PHE A C 1
ATOM 1242 O O . PHE A 1 163 ? 7.645 22 13.797 1 98.94 163 PHE A O 1
ATOM 1249 N N . SER A 1 164 ? 8.156 19.797 13.68 1 98.88 164 SER A N 1
ATOM 1250 C CA . SER A 1 164 ? 7.367 19.438 14.859 1 98.88 164 SER A CA 1
ATOM 1251 C C . SER A 1 164 ? 7.805 20.25 16.078 1 98.88 164 SER A C 1
ATOM 1253 O O . SER A 1 164 ? 6.98 20.891 16.734 1 98.88 164 SER A O 1
ATOM 1255 N N . ALA A 1 165 ? 9.062 20.266 16.344 1 98.88 165 ALA A N 1
ATOM 1256 C CA . ALA A 1 165 ? 9.609 21 17.484 1 98.88 165 ALA A CA 1
ATOM 1257 C C . ALA A 1 165 ? 9.375 22.5 17.328 1 98.88 165 ALA A C 1
ATOM 1259 O O . ALA A 1 165 ? 9.016 23.172 18.297 1 98.88 165 ALA A O 1
ATOM 1260 N N . ALA A 1 166 ? 9.547 23 16.109 1 98.88 166 ALA A N 1
ATOM 1261 C CA . ALA A 1 166 ? 9.367 24.422 15.836 1 98.88 166 ALA A CA 1
ATOM 1262 C C . ALA A 1 166 ? 7.93 24.859 16.109 1 98.88 166 ALA A C 1
ATOM 1264 O O . ALA A 1 166 ? 7.699 25.906 16.719 1 98.88 166 ALA A O 1
ATOM 1265 N N . PHE A 1 167 ? 6.984 24.078 15.672 1 98.94 167 PHE A N 1
ATOM 1266 C CA . PHE A 1 167 ? 5.578 24.422 15.875 1 98.94 167 PHE A CA 1
ATOM 1267 C C . PHE A 1 167 ? 5.234 24.422 17.359 1 98.94 167 PHE A C 1
ATOM 1269 O O . PHE A 1 167 ? 4.539 25.328 17.828 1 98.94 167 PHE A O 1
ATOM 1276 N N . VAL A 1 168 ? 5.719 23.406 18.078 1 98.88 168 VAL A N 1
ATOM 1277 C CA . VAL A 1 168 ? 5.438 23.328 19.516 1 98.88 168 VAL A CA 1
ATOM 1278 C C . VAL A 1 168 ? 5.973 24.578 20.219 1 98.88 168 VAL A C 1
ATOM 1280 O O . VAL A 1 168 ? 5.262 25.203 21 1 98.88 168 VAL A O 1
ATOM 1283 N N . ARG A 1 169 ? 7.211 24.969 19.891 1 98.88 169 ARG A N 1
ATOM 1284 C CA . ARG A 1 169 ? 7.805 26.172 20.484 1 98.88 169 ARG A CA 1
ATOM 1285 C C . ARG A 1 169 ? 7.012 27.406 20.109 1 98.88 169 ARG A C 1
ATOM 1287 O O . ARG A 1 169 ? 6.828 28.312 20.938 1 98.88 169 ARG A O 1
ATOM 1294 N N . GLY A 1 170 ? 6.586 27.406 18.875 1 98.88 170 GLY A N 1
ATOM 1295 C CA . GLY A 1 170 ? 5.797 28.547 18.438 1 98.88 170 GLY A CA 1
ATOM 1296 C C . GLY A 1 170 ? 4.484 28.688 19.172 1 98.88 170 GLY A C 1
ATOM 1297 O O . GLY A 1 170 ? 4.125 29.797 19.609 1 98.88 170 GLY A O 1
ATOM 1298 N N . TYR A 1 171 ? 3.754 27.656 19.391 1 98.88 171 TYR A N 1
ATOM 1299 C CA . TYR A 1 171 ? 2.459 27.672 20.062 1 98.88 171 TYR A CA 1
ATOM 1300 C C . TYR A 1 171 ? 2.619 27.953 21.547 1 98.88 171 TYR A C 1
ATOM 1302 O O . TYR A 1 171 ? 1.869 28.75 22.125 1 98.88 171 TYR A O 1
ATOM 1310 N N . GLN A 1 172 ? 3.631 27.312 22.219 1 98.69 172 GLN A N 1
ATOM 1311 C CA . GLN A 1 172 ? 3.654 27.234 23.672 1 98.69 172 GLN A CA 1
ATOM 1312 C C . GLN A 1 172 ? 4.562 28.297 24.266 1 98.69 172 GLN A C 1
ATOM 1314 O O . GLN A 1 172 ? 4.367 28.719 25.406 1 98.69 172 GLN A O 1
ATOM 1319 N N . GLY A 1 173 ? 5.605 28.688 23.469 1 97.75 173 GLY A N 1
ATOM 1320 C CA . GLY A 1 173 ? 6.59 29.578 24.062 1 97.75 173 GLY A CA 1
ATOM 1321 C C . GLY A 1 173 ? 7.371 28.922 25.203 1 97.75 173 GLY A C 1
ATOM 1322 O O . GLY A 1 173 ? 7.516 27.703 25.234 1 97.75 173 GLY A O 1
ATOM 1323 N N . ASP A 1 174 ? 7.879 29.719 26.125 1 95.12 174 ASP A N 1
ATOM 1324 C CA . ASP A 1 174 ? 8.773 29.234 27.172 1 95.12 174 ASP A CA 1
ATOM 1325 C C . ASP A 1 174 ? 7.996 28.906 28.438 1 95.12 174 ASP A C 1
ATOM 1327 O O . ASP A 1 174 ? 8.406 28.031 29.219 1 95.12 174 ASP A O 1
ATOM 1331 N N . SER A 1 175 ? 6.949 29.656 28.609 1 95.81 175 SER A N 1
ATOM 1332 C CA . SER A 1 175 ? 6.145 29.469 29.812 1 95.81 175 SER A CA 1
ATOM 1333 C C . SER A 1 175 ? 4.684 29.844 29.562 1 95.81 175 SER A C 1
ATOM 1335 O O . SER A 1 175 ? 4.352 31.016 29.438 1 95.81 175 SER A O 1
ATOM 1337 N N . LEU A 1 176 ? 3.844 28.922 29.609 1 97 176 LEU A N 1
ATOM 1338 C CA . LEU A 1 176 ? 2.43 29.141 29.328 1 97 176 LEU A CA 1
ATOM 1339 C C . LEU A 1 176 ? 1.811 30.078 30.359 1 97 176 LEU A C 1
ATOM 1341 O O . LEU A 1 176 ? 0.962 30.906 30.016 1 97 176 LEU A O 1
ATOM 1345 N N . LYS A 1 177 ? 2.201 29.953 31.578 1 95.25 177 LYS A N 1
ATOM 1346 C CA . LYS A 1 177 ? 1.618 30.766 32.625 1 95.25 177 LYS A CA 1
ATOM 1347 C C . LYS A 1 177 ? 2.027 32.219 32.5 1 95.25 177 LYS A C 1
ATOM 1349 O O . LYS A 1 177 ? 1.207 33.125 32.688 1 95.25 177 LYS A O 1
ATOM 1354 N N . ASP A 1 178 ? 3.25 32.469 32.125 1 95.69 178 ASP A N 1
ATOM 1355 C CA . ASP A 1 178 ? 3.805 33.844 32.094 1 95.69 178 ASP A CA 1
ATOM 1356 C C . ASP A 1 178 ? 3.592 34.5 30.75 1 95.69 178 ASP A C 1
ATOM 1358 O O . ASP A 1 178 ? 3.758 35.719 30.609 1 95.69 178 ASP A O 1
ATOM 1362 N N . GLU A 1 179 ? 3.217 33.75 29.766 1 96.81 179 GLU A N 1
ATOM 1363 C CA . GLU A 1 179 ? 2.941 34.25 28.438 1 96.81 179 GLU A CA 1
ATOM 1364 C C . GLU A 1 179 ? 1.503 33.938 28.016 1 96.81 179 GLU A C 1
ATOM 1366 O O . GLU A 1 179 ? 1.258 33.031 27.219 1 96.81 179 GLU A O 1
ATOM 1371 N N . PRO A 1 180 ? 0.619 34.781 28.406 1 95.62 180 PRO A N 1
ATOM 1372 C CA . PRO A 1 180 ? -0.796 34.438 28.203 1 95.62 180 PRO A CA 1
ATOM 1373 C C . PRO A 1 180 ? -1.206 34.5 26.734 1 95.62 180 PRO A C 1
ATOM 1375 O O . PRO A 1 180 ? -2.289 34.031 26.375 1 95.62 180 PRO A O 1
ATOM 1378 N N . ASP A 1 181 ? -0.327 35.062 25.875 1 96.5 181 ASP A N 1
ATOM 1379 C CA . ASP A 1 181 ? -0.637 35.125 24.453 1 96.5 181 ASP A CA 1
ATOM 1380 C C . ASP A 1 181 ? -0.214 33.844 23.734 1 96.5 181 ASP A C 1
ATOM 1382 O O . ASP A 1 181 ? -0.222 33.781 22.5 1 96.5 181 ASP A O 1
ATOM 1386 N N . ARG A 1 182 ? 0.156 32.812 24.484 1 98.12 182 ARG A N 1
ATOM 1387 C CA . ARG A 1 182 ? 0.542 31.516 23.938 1 98.12 182 ARG A CA 1
ATOM 1388 C C . ARG A 1 182 ? -0.537 30.469 24.203 1 98.12 182 ARG A C 1
ATOM 1390 O O . ARG A 1 182 ? -1.482 30.719 24.953 1 98.12 182 ARG A O 1
ATOM 1397 N N . LEU A 1 183 ? -0.455 29.375 23.5 1 98.5 183 LEU A N 1
ATOM 1398 C CA . LEU A 1 183 ? -1.376 28.25 23.641 1 98.5 183 LEU A CA 1
ATOM 1399 C C . LEU A 1 183 ? -0.628 26.969 24 1 98.5 183 LEU A C 1
ATOM 1401 O O . LEU A 1 183 ? 0.494 26.75 23.547 1 98.5 183 LEU A O 1
ATOM 1405 N N . ALA A 1 184 ? -1.238 26.125 24.797 1 98.75 184 ALA A N 1
ATOM 1406 C CA . ALA A 1 184 ? -0.766 24.75 24.875 1 98.75 184 ALA A CA 1
ATOM 1407 C C . ALA A 1 184 ? -0.964 24.031 23.531 1 98.75 184 ALA A C 1
ATOM 1409 O O . ALA A 1 184 ? -1.99 24.219 22.875 1 98.75 184 ALA A O 1
ATOM 1410 N N . ALA A 1 185 ? 0.043 23.344 23.125 1 98.81 185 ALA A N 1
ATOM 1411 C CA . ALA A 1 185 ? -0.014 22.594 21.875 1 98.81 185 ALA A CA 1
ATOM 1412 C C . ALA A 1 185 ? -0.434 21.141 22.125 1 98.81 185 ALA A C 1
ATOM 1414 O O . ALA A 1 185 ? -0.248 20.609 23.219 1 98.81 185 ALA A O 1
ATOM 1415 N N . CYS A 1 186 ? -1.058 20.531 21.203 1 98.88 186 CYS A N 1
ATOM 1416 C CA . CYS A 1 186 ? -1.44 19.125 21.188 1 98.88 186 CYS A CA 1
ATOM 1417 C C . CYS A 1 186 ? -0.951 18.438 19.922 1 98.88 186 CYS A C 1
ATOM 1419 O O . CYS A 1 186 ? -1.521 18.641 18.844 1 98.88 186 CYS A O 1
ATOM 1421 N N . VAL A 1 187 ? 0.122 17.641 20.031 1 98.81 187 VAL A N 1
ATOM 1422 C CA . VAL A 1 187 ? 0.657 16.953 18.859 1 98.81 187 VAL A CA 1
ATOM 1423 C C . VAL A 1 187 ? -0.272 15.805 18.453 1 98.81 187 VAL A C 1
ATOM 1425 O O . VAL A 1 187 ? -0.82 15.117 19.312 1 98.81 187 VAL A O 1
ATOM 1428 N N . LYS A 1 188 ? -0.462 15.625 17.156 1 98.44 188 LYS A N 1
ATOM 1429 C CA . LYS A 1 188 ? -1.423 14.641 16.656 1 98.44 188 LYS A CA 1
ATOM 1430 C C . LYS A 1 188 ? -1.029 14.125 15.281 1 98.44 188 LYS A C 1
ATOM 1432 O O . LYS A 1 188 ? -0.21 14.742 14.594 1 98.44 188 LYS A O 1
ATOM 1437 N N . HIS A 1 189 ? -1.56 12.992 14.789 1 98.25 189 HIS A N 1
ATOM 1438 C CA . HIS A 1 189 ? -2.348 12.047 15.57 1 98.25 189 HIS A CA 1
ATOM 1439 C C . HIS A 1 189 ? -1.499 10.867 16.031 1 98.25 189 HIS A C 1
ATOM 1441 O O . HIS A 1 189 ? -0.929 10.148 15.203 1 98.25 189 HIS A O 1
ATOM 1447 N N . PHE A 1 190 ? -1.424 10.594 17.281 1 98.44 190 PHE A N 1
ATOM 1448 C CA . PHE A 1 190 ? -0.549 9.555 17.812 1 98.44 190 PHE A CA 1
ATOM 1449 C C . PHE A 1 190 ? -1.23 8.195 17.766 1 98.44 190 PHE A C 1
ATOM 1451 O O . PHE A 1 190 ? -2.182 7.945 18.516 1 98.44 190 PHE A O 1
ATOM 1458 N N . ALA A 1 191 ? -0.861 7.227 16.641 1 97.62 191 ALA A N 1
ATOM 1459 C CA . ALA A 1 191 ? 0.259 7.535 15.758 1 97.62 191 ALA A CA 1
ATOM 1460 C C . ALA A 1 191 ? 0.073 6.887 14.391 1 97.62 191 ALA A C 1
ATOM 1462 O O . ALA A 1 191 ? -0.84 6.082 14.195 1 97.62 191 ALA A O 1
ATOM 1463 N N . ALA A 1 192 ? 0.839 7.234 13.422 1 97.44 192 ALA A N 1
ATOM 1464 C CA . ALA A 1 192 ? 1.127 6.633 12.125 1 97.44 192 ALA A CA 1
ATOM 1465 C C . ALA A 1 192 ? -0.069 6.754 11.18 1 97.44 192 ALA A C 1
ATOM 1467 O O . ALA A 1 192 ? -0.228 5.949 10.258 1 97.44 192 ALA A O 1
ATOM 1468 N N . TYR A 1 193 ? -0.94 7.742 11.469 1 97.75 193 TYR A N 1
ATOM 1469 C CA . TYR A 1 193 ? -2.164 7.922 10.695 1 97.75 193 TYR A CA 1
ATOM 1470 C C . TYR A 1 193 ? -1.847 8.195 9.227 1 97.75 193 TYR A C 1
ATOM 1472 O O . TYR A 1 193 ? -2.658 7.902 8.344 1 97.75 193 TYR A O 1
ATOM 1480 N N . GLY A 1 194 ? -0.697 8.719 8.898 1 97.88 194 GLY A N 1
ATOM 1481 C CA . GLY A 1 194 ? -0.296 9 7.531 1 97.88 194 GLY A CA 1
ATOM 1482 C C . GLY A 1 194 ? -0.044 7.742 6.715 1 97.88 194 GLY A C 1
ATOM 1483 O O . GLY A 1 194 ? 0.105 7.809 5.492 1 97.88 194 GLY A O 1
ATOM 1484 N N . ALA A 1 195 ? -0.056 6.555 7.355 1 98.06 195 ALA A N 1
ATOM 1485 C CA . ALA A 1 195 ? 0.231 5.289 6.684 1 98.06 195 ALA A CA 1
ATOM 1486 C C . ALA A 1 195 ? -1.047 4.488 6.453 1 98.06 195 ALA A C 1
ATOM 1488 O O . ALA A 1 195 ? -0.996 3.273 6.238 1 98.06 195 ALA A O 1
ATOM 1489 N N . ALA A 1 196 ? -2.209 5.129 6.453 1 97.75 196 ALA A N 1
ATOM 1490 C CA . ALA A 1 196 ? -3.479 4.43 6.281 1 97.75 196 ALA A CA 1
ATOM 1491 C C . ALA A 1 196 ? -3.525 3.697 4.941 1 97.75 196 ALA A C 1
ATOM 1493 O O . ALA A 1 196 ? -3.152 4.258 3.908 1 97.75 196 ALA A O 1
ATOM 1494 N N . GLU A 1 197 ? -3.939 2.48 4.953 1 97.31 197 GLU A N 1
ATOM 1495 C CA . GLU A 1 197 ? -3.996 1.63 3.768 1 97.31 197 GLU A CA 1
ATOM 1496 C C . GLU A 1 197 ? -4.828 2.275 2.666 1 97.31 197 GLU A C 1
ATOM 1498 O O . GLU A 1 197 ? -5.941 2.746 2.914 1 97.31 197 GLU A O 1
ATOM 1503 N N . GLY A 1 198 ? -4.246 2.307 1.432 1 97.12 198 GLY A N 1
ATOM 1504 C CA . GLY A 1 198 ? -4.93 2.824 0.257 1 97.12 198 GLY A CA 1
ATOM 1505 C C . GLY A 1 198 ? -5.062 4.336 0.262 1 97.12 198 GLY A C 1
ATOM 1506 O O . GLY A 1 198 ? -5.773 4.906 -0.569 1 97.12 198 GLY A O 1
ATOM 1507 N N . GLY A 1 199 ? -4.441 5.035 1.273 1 98 199 GLY A N 1
ATOM 1508 C CA . GLY A 1 199 ? -4.574 6.477 1.397 1 98 199 GLY A CA 1
ATOM 1509 C C . GLY A 1 199 ? -5.988 6.918 1.731 1 98 199 GLY A C 1
ATOM 1510 O O . GLY A 1 199 ? -6.422 7.996 1.321 1 98 199 GLY A O 1
ATOM 1511 N N . ARG A 1 200 ? -6.754 6.074 2.381 1 98 200 ARG A N 1
ATOM 1512 C CA . ARG A 1 200 ? -8.133 6.387 2.742 1 98 200 ARG A CA 1
ATOM 1513 C C . ARG A 1 200 ? -8.234 6.789 4.211 1 98 200 ARG A C 1
ATOM 1515 O O . ARG A 1 200 ? -7.75 6.078 5.09 1 98 200 ARG A O 1
ATOM 1522 N N . ASP A 1 201 ? -8.898 7.824 4.52 1 97.69 201 ASP A N 1
ATOM 1523 C CA . ASP A 1 201 ? -9.031 8.344 5.879 1 97.69 201 ASP A CA 1
ATOM 1524 C C . ASP A 1 201 ? -9.672 7.309 6.805 1 97.69 201 ASP A C 1
ATOM 1526 O O . ASP A 1 201 ? -10.594 6.598 6.406 1 97.69 201 ASP A O 1
ATOM 1530 N N . TYR A 1 202 ? -9.18 7.254 8.047 1 97.62 202 TYR A N 1
ATOM 1531 C CA . TYR A 1 202 ? -9.703 6.457 9.148 1 97.62 202 TYR A CA 1
ATOM 1532 C C . TYR A 1 202 ? -9.422 4.973 8.938 1 97.62 202 TYR A C 1
ATOM 1534 O O . TYR A 1 202 ? -9.812 4.141 9.758 1 97.62 202 TYR A O 1
ATOM 1542 N N . ASN A 1 203 ? -8.719 4.629 7.832 1 97.38 203 ASN A N 1
ATOM 1543 C CA . ASN A 1 203 ? -8.484 3.23 7.48 1 97.38 203 ASN A CA 1
ATOM 1544 C C . ASN A 1 203 ? -7.395 2.609 8.352 1 97.38 203 ASN A C 1
ATOM 1546 O O . ASN A 1 203 ? -6.82 3.281 9.211 1 97.38 203 ASN A O 1
ATOM 1550 N N . THR A 1 204 ? -7.152 1.352 8.188 1 96.69 204 THR A N 1
ATOM 1551 C CA . THR A 1 204 ? -6.238 0.514 8.953 1 96.69 204 THR A CA 1
ATOM 1552 C C . THR A 1 204 ? -4.789 0.863 8.641 1 96.69 204 THR A C 1
ATOM 1554 O O . THR A 1 204 ? -4.449 1.151 7.492 1 96.69 204 THR A O 1
ATOM 1557 N N . VAL A 1 205 ? -3.945 0.844 9.703 1 97.81 205 VAL A N 1
ATOM 1558 C CA . VAL A 1 205 ? -2.5 0.939 9.531 1 97.81 205 VAL A CA 1
ATOM 1559 C C . VAL A 1 205 ? -1.831 -0.321 10.078 1 97.81 205 VAL A C 1
ATOM 1561 O O . VAL A 1 205 ? -2.061 -0.706 11.227 1 97.81 205 VAL A O 1
ATOM 1564 N N . ASP A 1 206 ? -1.053 -0.966 9.281 1 97.38 206 ASP A N 1
ATOM 1565 C CA . ASP A 1 206 ? -0.252 -2.111 9.703 1 97.38 206 ASP A CA 1
ATOM 1566 C C . ASP A 1 206 ? 1.198 -1.965 9.25 1 97.38 206 ASP A C 1
ATOM 1568 O O . ASP A 1 206 ? 1.46 -1.645 8.086 1 97.38 206 ASP A O 1
ATOM 1572 N N . MET A 1 207 ? 2.129 -2.152 10.117 1 97.69 207 MET A N 1
ATOM 1573 C CA . MET A 1 207 ? 3.564 -2.137 9.852 1 97.69 207 MET A CA 1
ATOM 1574 C C . MET A 1 207 ? 4.336 -2.803 10.984 1 97.69 207 MET A C 1
ATOM 1576 O O . MET A 1 207 ? 3.781 -3.055 12.055 1 97.69 207 MET A O 1
ATOM 1580 N N . SER A 1 208 ? 5.586 -3.127 10.75 1 97.31 208 SER A N 1
ATOM 1581 C CA . SER A 1 208 ? 6.441 -3.656 11.812 1 97.31 208 SER A CA 1
ATOM 1582 C C . SER A 1 208 ? 6.691 -2.611 12.891 1 97.31 208 SER A C 1
ATOM 1584 O O . SER A 1 208 ? 6.613 -1.408 12.633 1 97.31 208 SER A O 1
ATOM 1586 N N . GLU A 1 209 ? 6.922 -3.088 14.094 1 97 209 GLU A N 1
ATOM 1587 C CA . GLU A 1 209 ? 7.27 -2.156 15.164 1 97 209 GLU A CA 1
ATOM 1588 C C . GLU A 1 209 ? 8.531 -1.365 14.82 1 97 209 GLU A C 1
ATOM 1590 O O . GLU A 1 209 ? 8.641 -0.187 15.172 1 97 209 GLU A O 1
ATOM 1595 N N . ARG A 1 210 ? 9.508 -1.981 14.164 1 97 210 ARG A N 1
ATOM 1596 C CA . ARG A 1 210 ? 10.742 -1.297 13.773 1 97 210 ARG A CA 1
ATOM 1597 C C . ARG A 1 210 ? 10.445 -0.122 12.852 1 97 210 ARG A C 1
ATOM 1599 O O . ARG A 1 210 ? 10.969 0.977 13.047 1 97 210 ARG A O 1
ATOM 1606 N N . ASN A 1 211 ? 9.664 -0.38 11.82 1 97.38 211 ASN A N 1
ATOM 1607 C CA . ASN A 1 211 ? 9.281 0.687 10.906 1 97.38 211 ASN A CA 1
ATOM 1608 C C . ASN A 1 211 ? 8.547 1.814 11.625 1 97.38 211 ASN A C 1
ATOM 1610 O O . ASN A 1 211 ? 8.781 2.992 11.344 1 97.38 211 ASN A O 1
ATOM 1614 N N . LEU A 1 212 ? 7.613 1.479 12.516 1 98.19 212 LEU A N 1
ATOM 1615 C CA . LEU A 1 212 ? 6.898 2.457 13.328 1 98.19 212 LEU A CA 1
ATOM 1616 C C . LEU A 1 212 ? 7.871 3.352 14.086 1 98.19 212 LEU A C 1
ATOM 1618 O O . LEU A 1 212 ? 7.762 4.578 14.039 1 98.19 212 LEU A O 1
ATOM 1622 N N . ARG A 1 213 ? 8.828 2.764 14.773 1 97.88 213 ARG A N 1
ATOM 1623 C CA . ARG A 1 213 ? 9.773 3.482 15.617 1 97.88 213 ARG A CA 1
ATOM 1624 C C . ARG A 1 213 ? 10.742 4.305 14.773 1 97.88 213 ARG A C 1
ATOM 1626 O O . ARG A 1 213 ? 11.133 5.41 15.164 1 97.88 213 ARG A O 1
ATOM 1633 N N . GLU A 1 214 ? 11.141 3.764 13.656 1 97.06 214 GLU A N 1
ATOM 1634 C CA . GLU A 1 214 ? 12.203 4.367 12.852 1 97.06 214 GLU A CA 1
ATOM 1635 C C . GLU A 1 214 ? 11.68 5.566 12.062 1 97.06 214 GLU A C 1
ATOM 1637 O O . GLU A 1 214 ? 12.391 6.562 11.898 1 97.06 214 GLU A O 1
ATOM 1642 N N . TYR A 1 215 ? 10.469 5.5 11.633 1 97.88 215 TYR A N 1
ATOM 1643 C CA . TYR A 1 215 ? 10.078 6.484 10.633 1 97.88 215 TYR A CA 1
ATOM 1644 C C . TYR A 1 215 ? 8.852 7.266 11.086 1 97.88 215 TYR A C 1
ATOM 1646 O O . TYR A 1 215 ? 8.734 8.461 10.812 1 97.88 215 TYR A O 1
ATOM 1654 N N . TYR A 1 216 ? 7.93 6.719 11.836 1 98.44 216 TYR A N 1
ATOM 1655 C CA . TYR A 1 216 ? 6.629 7.355 12.016 1 98.44 216 TYR A CA 1
ATOM 1656 C C . TYR A 1 216 ? 6.496 7.945 13.414 1 98.44 216 TYR A C 1
ATOM 1658 O O . TYR A 1 216 ? 5.633 8.789 13.664 1 98.44 216 TYR A O 1
ATOM 1666 N N . LEU A 1 217 ? 7.375 7.582 14.336 1 98.62 217 LEU A N 1
ATOM 1667 C CA . LEU A 1 217 ? 7.246 8.062 15.711 1 98.62 217 LEU A CA 1
ATOM 1668 C C . LEU A 1 217 ? 8.188 9.234 15.969 1 98.62 217 LEU A C 1
ATOM 1670 O O . LEU A 1 217 ? 7.965 10.023 16.875 1 98.62 217 LEU A O 1
ATOM 1674 N N . PRO A 1 218 ? 9.266 9.445 15.18 1 98.56 218 PRO A N 1
ATOM 1675 C CA . PRO A 1 218 ? 10.297 10.414 15.539 1 98.56 218 PRO A CA 1
ATOM 1676 C C . PRO A 1 218 ? 9.75 11.828 15.711 1 98.56 218 PRO A C 1
ATOM 1678 O O . PRO A 1 218 ? 10.156 12.547 16.625 1 98.56 218 PRO A O 1
ATOM 1681 N N . ALA A 1 219 ? 8.883 12.266 14.875 1 98.81 219 ALA A N 1
ATOM 1682 C CA . ALA A 1 219 ? 8.367 13.633 14.969 1 98.81 219 ALA A CA 1
ATOM 1683 C C . ALA A 1 219 ? 7.578 13.836 16.25 1 98.81 219 ALA A C 1
ATOM 1685 O O . ALA A 1 219 ? 7.59 14.922 16.828 1 98.81 219 ALA A O 1
ATOM 1686 N N . TYR A 1 220 ? 6.824 12.828 16.719 1 98.88 220 TYR A N 1
ATOM 1687 C CA . TYR A 1 220 ? 6.137 12.906 18 1 98.88 220 TYR A CA 1
ATOM 1688 C C . TYR A 1 220 ? 7.133 13.031 19.156 1 98.88 220 TYR A C 1
ATOM 1690 O O . TYR A 1 220 ? 6.922 13.82 20.078 1 98.88 220 TYR A O 1
ATOM 1698 N N . LYS A 1 221 ? 8.188 12.203 19.062 1 98.81 221 LYS A N 1
ATOM 1699 C CA . LYS A 1 221 ? 9.234 12.297 20.078 1 98.81 221 LYS A CA 1
ATOM 1700 C C . LYS A 1 221 ? 9.844 13.695 20.109 1 98.81 221 LYS A C 1
ATOM 1702 O O . LYS A 1 221 ? 10.125 14.234 21.188 1 98.81 221 LYS A O 1
ATOM 1707 N N . ALA A 1 222 ? 10.039 14.281 18.922 1 98.81 222 ALA A N 1
ATOM 1708 C CA . ALA A 1 222 ? 10.57 15.641 18.844 1 98.81 222 ALA A CA 1
ATOM 1709 C C . ALA A 1 222 ? 9.625 16.641 19.516 1 98.81 222 ALA A C 1
ATOM 1711 O O . ALA A 1 222 ? 10.078 17.578 20.156 1 98.81 222 ALA A O 1
ATOM 1712 N N . ALA A 1 223 ? 8.328 16.469 19.328 1 98.88 223 ALA A N 1
ATOM 1713 C CA . ALA A 1 223 ? 7.348 17.328 19.984 1 98.88 223 ALA A CA 1
ATOM 1714 C C . ALA A 1 223 ? 7.441 17.203 21.5 1 98.88 223 ALA A C 1
ATOM 1716 O O . ALA A 1 223 ? 7.395 18.203 22.219 1 98.88 223 ALA A O 1
ATOM 1717 N N . LEU A 1 224 ? 7.543 15.945 22 1 98.81 224 LEU A N 1
ATOM 1718 C CA . LEU A 1 224 ? 7.66 15.703 23.438 1 98.81 224 LEU A CA 1
ATOM 1719 C C . LEU A 1 224 ? 8.914 16.359 24 1 98.81 224 LEU A C 1
ATOM 1721 O O . LEU A 1 224 ? 8.875 16.984 25.062 1 98.81 224 LEU A O 1
ATOM 1725 N N . ASP A 1 225 ? 10 16.203 23.25 1 98.56 225 ASP A N 1
ATOM 1726 C CA . ASP A 1 225 ? 11.266 16.797 23.688 1 98.56 225 ASP A CA 1
ATOM 1727 C C . ASP A 1 225 ? 11.188 18.312 23.703 1 98.56 225 ASP A C 1
ATOM 1729 O O . ASP A 1 225 ? 11.875 18.969 24.484 1 98.56 225 ASP A O 1
ATOM 1733 N N . ALA A 1 226 ? 10.328 18.859 22.812 1 98.69 226 ALA A N 1
ATOM 1734 C CA . ALA A 1 226 ? 10.109 20.297 22.781 1 98.69 226 ALA A CA 1
ATOM 1735 C C . ALA A 1 226 ? 9.141 20.734 23.875 1 98.69 226 ALA A C 1
ATOM 1737 O O . ALA A 1 226 ? 8.898 21.938 24.047 1 98.69 226 ALA A O 1
ATOM 1738 N N . GLY A 1 227 ? 8.539 19.797 24.594 1 98.5 227 GLY A N 1
ATOM 1739 C CA . GLY A 1 227 ? 7.738 20.109 25.766 1 98.5 227 GLY A CA 1
ATOM 1740 C C . GLY A 1 227 ? 6.254 20.203 25.469 1 98.5 227 GLY A C 1
ATOM 1741 O O . GLY A 1 227 ? 5.52 20.891 26.188 1 98.5 227 GLY A O 1
ATOM 1742 N N . VAL A 1 228 ? 5.797 19.562 24.469 1 98.81 228 VAL A N 1
ATOM 1743 C CA . VAL A 1 228 ? 4.387 19.641 24.109 1 98.81 228 VAL A CA 1
ATOM 1744 C C . VAL A 1 228 ? 3.525 19.234 25.312 1 98.81 228 VAL A C 1
ATOM 1746 O O . VAL A 1 228 ? 3.873 18.312 26.047 1 98.81 228 VAL A O 1
ATOM 1749 N N . GLU A 1 229 ? 2.4 19.844 25.469 1 98.75 229 GLU A N 1
ATOM 1750 C CA . GLU A 1 229 ? 1.578 19.672 26.656 1 98.75 229 GLU A CA 1
ATOM 1751 C C . GLU A 1 229 ? 0.566 18.547 26.469 1 98.75 229 GLU A C 1
ATOM 1753 O O . GLU A 1 229 ? 0.145 17.922 27.438 1 98.75 229 GLU A O 1
ATOM 1758 N N . MET A 1 230 ? 0.151 18.312 25.219 1 98.88 230 MET A N 1
ATOM 1759 C CA . MET A 1 230 ? -0.917 17.359 24.969 1 98.88 230 MET A CA 1
ATOM 1760 C C . MET A 1 230 ? -0.589 16.469 23.781 1 98.88 230 MET A C 1
ATOM 1762 O O . MET A 1 230 ? 0.173 16.875 22.891 1 98.88 230 MET A O 1
ATOM 1766 N N . VAL A 1 231 ? -1.079 15.273 23.781 1 98.88 231 VAL A N 1
ATOM 1767 C CA . VAL A 1 231 ? -1.046 14.328 22.672 1 98.88 231 VAL A CA 1
ATOM 1768 C C . VAL A 1 231 ? -2.467 13.883 22.328 1 98.88 231 VAL A C 1
ATOM 1770 O O . VAL A 1 231 ? -3.293 13.68 23.219 1 98.88 231 VAL A O 1
ATOM 1773 N N . MET A 1 232 ? -2.76 13.805 21.125 1 98.88 232 MET A N 1
ATOM 1774 C CA . MET A 1 232 ? -4.066 13.32 20.688 1 98.88 232 MET A CA 1
ATOM 1775 C C . MET A 1 232 ? -3.947 11.93 20.062 1 98.88 232 MET A C 1
ATOM 1777 O O . MET A 1 232 ? -3.141 11.719 19.156 1 98.88 232 MET A O 1
ATOM 1781 N N . ALA A 1 233 ? -4.773 11.023 20.516 1 98.69 233 ALA A N 1
ATOM 1782 C CA . ALA A 1 233 ? -4.793 9.672 19.953 1 98.69 233 ALA A CA 1
ATOM 1783 C C . ALA A 1 233 ? -5.336 9.68 18.531 1 98.69 233 ALA A C 1
ATOM 1785 O O . ALA A 1 233 ? -6.238 10.453 18.203 1 98.69 233 ALA A O 1
ATOM 1786 N N . SER A 1 234 ? -4.816 8.828 17.734 1 98.19 234 SER A N 1
ATOM 1787 C CA . SER A 1 234 ? -5.215 8.734 16.344 1 98.19 234 SER A CA 1
ATOM 1788 C C . SER A 1 234 ? -6.512 7.945 16.188 1 98.19 234 SER A C 1
ATOM 1790 O O . SER A 1 234 ? -6.945 7.262 17.109 1 98.19 234 SER A O 1
ATOM 1792 N N . PHE A 1 235 ? -7.105 8.016 14.938 1 97.75 235 PHE A N 1
ATOM 1793 C CA . PHE A 1 235 ? -8.359 7.34 14.617 1 97.75 235 PHE A CA 1
ATOM 1794 C C . PHE A 1 235 ? -8.102 5.887 14.234 1 97.75 235 PHE A C 1
ATOM 1796 O O . PHE A 1 235 ? -8.977 5.035 14.391 1 97.75 235 PHE A O 1
ATOM 1803 N N . ASN A 1 236 ? -6.91 5.578 13.727 1 97.69 236 ASN A N 1
ATOM 1804 C CA . ASN A 1 236 ? -6.617 4.297 13.094 1 97.69 236 ASN A CA 1
ATOM 1805 C C . ASN A 1 236 ? -6.215 3.244 14.125 1 97.69 236 ASN A C 1
ATOM 1807 O O . ASN A 1 236 ? -6.031 3.559 15.297 1 97.69 236 ASN A O 1
ATOM 1811 N N . THR A 1 237 ? -6.133 2.01 13.641 1 97.5 237 THR A N 1
ATOM 1812 C CA . THR A 1 237 ? -5.551 0.932 14.43 1 97.5 237 THR A CA 1
ATOM 1813 C C . THR A 1 237 ? -4.031 0.911 14.289 1 97.5 237 THR A C 1
ATOM 1815 O O . THR A 1 237 ? -3.498 1.285 13.242 1 97.5 237 THR A O 1
ATOM 1818 N N . VAL A 1 238 ? -3.396 0.576 15.289 1 96 238 VAL A N 1
ATOM 1819 C CA . VAL A 1 238 ? -1.974 0.251 15.312 1 96 238 VAL A CA 1
ATOM 1820 C C . VAL A 1 238 ? -1.775 -1.179 15.812 1 96 238 VAL A C 1
ATOM 1822 O O . VAL A 1 238 ? -2.146 -1.505 16.938 1 96 238 VAL A O 1
ATOM 1825 N N . ASP A 1 239 ? -1.25 -1.968 14.914 1 95.06 239 ASP A N 1
ATOM 1826 C CA . ASP A 1 239 ? -1.1 -3.395 15.18 1 95.06 239 ASP A CA 1
ATOM 1827 C C . ASP A 1 239 ? -2.434 -4.023 15.586 1 95.06 239 ASP A C 1
ATOM 1829 O O . ASP A 1 239 ? -2.508 -4.758 16.562 1 95.06 239 ASP A O 1
ATOM 1833 N N . GLY A 1 240 ? -3.451 -3.561 14.922 1 96.31 240 GLY A N 1
ATOM 1834 C CA . GLY A 1 240 ? -4.758 -4.195 15.016 1 96.31 240 GLY A CA 1
ATOM 1835 C C . GLY A 1 240 ? -5.594 -3.672 16.172 1 96.31 240 GLY A C 1
ATOM 1836 O O . GLY A 1 240 ? -6.734 -4.098 16.359 1 96.31 240 GLY A O 1
ATOM 1837 N N . ILE A 1 241 ? -5.117 -2.764 16.906 1 98.12 241 ILE A N 1
ATOM 1838 C CA . ILE A 1 241 ? -5.848 -2.209 18.047 1 98.12 241 ILE A CA 1
ATOM 1839 C C . ILE A 1 241 ? -6.051 -0.708 17.844 1 98.12 241 ILE A C 1
ATOM 1841 O O . ILE A 1 241 ? -5.094 0.025 17.578 1 98.12 241 ILE A O 1
ATOM 1845 N N . PRO A 1 242 ? -7.301 -0.236 17.906 1 98.44 242 PRO A N 1
ATOM 1846 C CA . PRO A 1 242 ? -7.5 1.211 17.797 1 98.44 242 PRO A CA 1
ATOM 1847 C C . PRO A 1 242 ? -6.652 2.002 18.797 1 98.44 242 PRO A C 1
ATOM 1849 O O . PRO A 1 242 ? -6.527 1.606 19.953 1 98.44 242 PRO A O 1
ATOM 1852 N N . ALA A 1 243 ? -6.09 3.117 18.344 1 98.38 243 ALA A N 1
ATOM 1853 C CA . ALA A 1 243 ? -5.125 3.885 19.125 1 98.38 243 ALA A CA 1
ATOM 1854 C C . ALA A 1 243 ? -5.715 4.289 20.469 1 98.38 243 ALA A C 1
ATOM 1856 O O . ALA A 1 243 ? -5.035 4.211 21.5 1 98.38 243 ALA A O 1
ATOM 1857 N N . SER A 1 244 ? -6.977 4.645 20.516 1 98.19 244 SER A N 1
ATOM 1858 C CA . SER A 1 244 ? -7.621 5.148 21.734 1 98.19 244 SER A CA 1
ATOM 1859 C C . SER A 1 244 ? -7.711 4.062 22.797 1 98.19 244 SER A C 1
ATOM 1861 O O . SER A 1 244 ? -7.941 4.359 23.969 1 98.19 244 SER A O 1
ATOM 1863 N N . GLY A 1 245 ? -7.613 2.855 22.422 1 98.38 245 GLY A N 1
ATOM 1864 C CA . GLY A 1 245 ? -7.637 1.75 23.375 1 98.38 245 GLY A CA 1
ATOM 1865 C C . GLY A 1 245 ? -6.352 0.943 23.391 1 98.38 245 GLY A C 1
ATOM 1866 O O . GLY A 1 245 ? -6.336 -0.203 23.844 1 98.38 245 GLY A O 1
ATOM 1867 N N . ASN A 1 246 ? -5.254 1.423 22.922 1 98.5 246 ASN A N 1
ATOM 1868 C CA . ASN A 1 246 ? -4.012 0.689 22.719 1 98.5 246 ASN A CA 1
ATOM 1869 C C . ASN A 1 246 ? -3.035 0.904 23.875 1 98.5 246 ASN A C 1
ATOM 1871 O O . ASN A 1 246 ? -2.254 1.856 23.859 1 98.5 246 ASN A O 1
ATOM 1875 N N . GLU A 1 247 ? -2.975 0.026 24.812 1 98.25 247 GLU A N 1
ATOM 1876 C CA . GLU A 1 247 ? -2.156 0.155 26.016 1 98.25 247 GLU A CA 1
ATOM 1877 C C . GLU A 1 247 ? -0.669 0.176 25.672 1 98.25 247 GLU A C 1
ATOM 1879 O O . GLU A 1 247 ? 0.099 0.939 26.266 1 98.25 247 GLU A O 1
ATOM 1884 N N . LYS A 1 248 ? -0.253 -0.638 24.703 1 97.56 248 LYS A N 1
ATOM 1885 C CA . LYS A 1 248 ? 1.153 -0.671 24.312 1 97.56 248 LYS A CA 1
ATOM 1886 C C . LYS A 1 248 ? 1.608 0.685 23.781 1 97.56 248 LYS A C 1
ATOM 1888 O O . LYS A 1 248 ? 2.691 1.161 24.125 1 97.56 248 LYS A O 1
ATOM 1893 N N . LEU A 1 249 ? 0.829 1.299 22.969 1 98 249 LEU A N 1
ATOM 1894 C CA . LEU A 1 249 ? 1.153 2.578 22.344 1 98 249 LEU A CA 1
ATOM 1895 C C . LEU A 1 249 ? 1.102 3.709 23.359 1 98 249 LEU A C 1
ATOM 1897 O O . LEU A 1 249 ? 2.033 4.512 23.453 1 98 249 LEU A O 1
ATOM 1901 N N . MET A 1 250 ? 0.046 3.729 24.219 1 98.5 250 MET A N 1
ATOM 1902 C CA . MET A 1 250 ? -0.234 4.902 25.047 1 98.5 250 MET A CA 1
ATOM 1903 C C . MET A 1 250 ? 0.475 4.801 26.391 1 98.5 250 MET A C 1
ATOM 1905 O O . MET A 1 250 ? 0.932 5.812 26.922 1 98.5 250 MET A O 1
ATOM 1909 N N . ARG A 1 251 ? 0.557 3.625 26.953 1 97.81 251 ARG A N 1
ATOM 1910 C CA . ARG A 1 251 ? 1.207 3.471 28.25 1 97.81 251 ARG A CA 1
ATOM 1911 C C . ARG A 1 251 ? 2.676 3.094 28.094 1 97.81 251 ARG A C 1
ATOM 1913 O O . ARG A 1 251 ? 3.562 3.816 28.547 1 97.81 251 ARG A O 1
ATOM 1920 N N . ASP A 1 252 ? 2.947 2.014 27.312 1 97.88 252 ASP A N 1
ATOM 1921 C CA . ASP A 1 252 ? 4.309 1.492 27.25 1 97.88 252 ASP A CA 1
ATOM 1922 C C . ASP A 1 252 ? 5.234 2.455 26.5 1 97.88 252 ASP A C 1
ATOM 1924 O O . ASP A 1 252 ? 6.27 2.861 27.031 1 97.88 252 ASP A O 1
ATOM 1928 N N . ILE A 1 253 ? 4.855 2.885 25.312 1 98.25 253 ILE A N 1
ATOM 1929 C CA . ILE A 1 253 ? 5.738 3.713 24.5 1 98.25 253 ILE A CA 1
ATOM 1930 C C . ILE A 1 253 ? 5.637 5.168 24.953 1 98.25 253 ILE A C 1
ATOM 1932 O O . ILE A 1 253 ? 6.625 5.758 25.391 1 98.25 253 ILE A O 1
ATOM 1936 N N . LEU A 1 254 ? 4.488 5.781 24.906 1 98.69 254 LEU A N 1
ATOM 1937 C CA . LEU A 1 254 ? 4.312 7.211 25.141 1 98.69 254 LEU A CA 1
ATOM 1938 C C . LEU A 1 254 ? 4.691 7.578 26.578 1 98.69 254 LEU A C 1
ATOM 1940 O O . LEU A 1 254 ? 5.488 8.492 26.797 1 98.69 254 LEU A O 1
ATOM 1944 N N . ARG A 1 255 ? 4.141 6.879 27.609 1 98.31 255 ARG A N 1
ATOM 1945 C CA . ARG A 1 255 ? 4.344 7.297 29 1 98.31 255 ARG A CA 1
ATOM 1946 C C . ARG A 1 255 ? 5.578 6.621 29.594 1 98.31 255 ARG A C 1
ATOM 1948 O O . ARG A 1 255 ? 6.492 7.301 30.062 1 98.31 255 ARG A O 1
ATOM 1955 N N . ASP A 1 256 ? 5.703 5.289 29.531 1 98.19 256 ASP A N 1
ATOM 1956 C CA . ASP A 1 256 ? 6.781 4.582 30.219 1 98.19 256 ASP A CA 1
ATOM 1957 C C . ASP A 1 256 ? 8.117 4.797 29.516 1 98.19 256 ASP A C 1
ATOM 1959 O O . ASP A 1 256 ? 9.086 5.234 30.141 1 98.19 256 ASP A O 1
ATOM 1963 N N . GLU A 1 257 ? 8.188 4.539 28.266 1 98.19 257 GLU A N 1
ATOM 1964 C CA . GLU A 1 257 ? 9.445 4.633 27.516 1 98.19 257 GLU A CA 1
ATOM 1965 C C . GLU A 1 257 ? 9.859 6.09 27.312 1 98.19 257 GLU A C 1
ATOM 1967 O O . GLU A 1 257 ? 11.023 6.445 27.5 1 98.19 257 GLU A O 1
ATOM 1972 N N . TRP A 1 258 ? 8.891 6.988 26.906 1 98.5 258 TRP A N 1
ATOM 1973 C CA . TRP A 1 258 ? 9.266 8.344 26.516 1 98.5 258 TRP A CA 1
ATOM 1974 C C . TRP A 1 258 ? 9.055 9.328 27.656 1 98.5 258 TRP A C 1
ATOM 1976 O O . TRP A 1 258 ? 9.453 10.484 27.578 1 98.5 258 TRP A O 1
ATOM 1986 N N . GLY A 1 259 ? 8.352 8.898 28.703 1 98.25 259 GLY A N 1
ATOM 1987 C CA . GLY A 1 259 ? 8.234 9.703 29.922 1 98.25 259 GLY A CA 1
ATOM 1988 C C . GLY A 1 259 ? 7.25 10.852 29.781 1 98.25 259 GLY A C 1
ATOM 1989 O O . GLY A 1 259 ? 7.395 11.883 30.438 1 98.25 259 GLY A O 1
ATOM 1990 N N . PHE A 1 260 ? 6.297 10.727 28.922 1 98.44 260 PHE A N 1
ATOM 1991 C CA . PHE A 1 260 ? 5.332 11.805 28.75 1 98.44 260 PHE A CA 1
ATOM 1992 C C . PHE A 1 260 ? 4.387 11.891 29.938 1 98.44 260 PHE A C 1
ATOM 1994 O O . PHE A 1 260 ? 3.734 10.906 30.297 1 98.44 260 PHE A O 1
ATOM 2001 N N . ASP A 1 261 ? 4.203 13 30.484 1 96.56 261 ASP A N 1
ATOM 2002 C CA . ASP A 1 261 ? 3.361 13.172 31.672 1 96.56 261 ASP A CA 1
ATOM 2003 C C . ASP A 1 261 ? 2.254 14.188 31.406 1 96.56 261 ASP A C 1
ATOM 2005 O O . ASP A 1 261 ? 1.58 14.633 32.344 1 96.56 261 ASP A O 1
ATOM 2009 N N . GLY A 1 262 ? 2.105 14.594 30.156 1 98.38 262 GLY A N 1
ATOM 2010 C CA . GLY A 1 262 ? 1.056 15.539 29.812 1 98.38 262 GLY A CA 1
ATOM 2011 C C . GLY A 1 262 ? -0.29 14.875 29.578 1 98.38 262 GLY A C 1
ATOM 2012 O O . GLY A 1 262 ? -0.509 13.742 30.016 1 98.38 262 GLY A O 1
ATOM 2013 N N . VAL A 1 263 ? -1.224 15.617 28.984 1 98.88 263 VAL A N 1
ATOM 2014 C CA . VAL A 1 263 ? -2.605 15.172 28.828 1 98.88 263 VAL A CA 1
ATOM 2015 C C . VAL A 1 263 ? -2.758 14.438 27.5 1 98.88 263 VAL A C 1
ATOM 2017 O O . VAL A 1 263 ? -2.258 14.891 26.469 1 98.88 263 VAL A O 1
ATOM 2020 N N . LEU A 1 264 ? -3.334 13.258 27.562 1 98.88 264 LEU A N 1
ATOM 2021 C CA . LEU A 1 264 ? -3.709 12.5 26.375 1 98.88 264 LEU A CA 1
ATOM 2022 C C . LEU A 1 264 ? -5.203 12.625 26.109 1 98.88 264 LEU A C 1
ATOM 2024 O O . LEU A 1 264 ? -6.027 12.344 26.984 1 98.88 264 LEU A O 1
ATOM 2028 N N . ILE A 1 265 ? -5.555 13.078 24.922 1 98.88 265 ILE A N 1
ATOM 2029 C CA . ILE A 1 265 ? -6.957 13.281 24.578 1 98.88 265 ILE A CA 1
ATOM 2030 C C . ILE A 1 265 ? -7.316 12.391 23.391 1 98.88 265 ILE A C 1
ATOM 2032 O O . ILE A 1 265 ? -6.484 12.141 22.516 1 98.88 265 ILE A O 1
ATOM 2036 N N . SER A 1 266 ? -8.547 11.859 23.359 1 98.56 266 SER A N 1
ATOM 2037 C CA . SER A 1 266 ? -9.031 11.164 22.172 1 98.56 266 SER A CA 1
ATOM 2038 C C . SER A 1 266 ? -9.273 12.141 21.031 1 98.56 266 SER A C 1
ATOM 2040 O O . SER A 1 266 ? -9.406 13.344 21.25 1 98.56 266 SER A O 1
ATOM 2042 N N . ASP A 1 267 ? -9.219 11.695 19.859 1 97.88 267 ASP A N 1
ATOM 2043 C CA . ASP A 1 267 ? -9.797 12.461 18.75 1 97.88 267 ASP A CA 1
ATOM 2044 C C . ASP A 1 267 ? -11.32 12.352 18.75 1 97.88 267 ASP A C 1
ATOM 2046 O O . ASP A 1 267 ? -11.898 11.656 19.578 1 97.88 267 ASP A O 1
ATOM 2050 N N . TRP A 1 268 ? -11.93 13.125 17.922 1 97.06 268 TRP A N 1
ATOM 2051 C CA . TRP A 1 268 ? -13.383 13.289 17.891 1 97.06 268 TRP A CA 1
ATOM 2052 C C . TRP A 1 268 ? -14.078 11.93 17.891 1 97.06 268 TRP A C 1
ATOM 2054 O O . TRP A 1 268 ? -14.102 11.234 16.875 1 97.06 268 TRP A O 1
ATOM 2064 N N . ALA A 1 269 ? -14.641 11.422 19 1 97.19 269 ALA A N 1
ATOM 2065 C CA . ALA A 1 269 ? -15.5 10.25 19.172 1 97.19 269 ALA A CA 1
ATOM 2066 C C . ALA A 1 269 ? -14.703 8.961 19.016 1 97.19 269 ALA A C 1
ATOM 2068 O O . ALA A 1 269 ? -15.281 7.883 18.844 1 97.19 269 ALA A O 1
ATOM 2069 N N . SER A 1 270 ? -13.414 9.016 19.078 1 97.81 270 SER A N 1
ATOM 2070 C CA . SER A 1 270 ? -12.586 7.867 18.719 1 97.81 270 SER A CA 1
ATOM 2071 C C . SER A 1 270 ? -12.688 6.766 19.766 1 97.81 270 SER A C 1
ATOM 2073 O O . SER A 1 270 ? -12.438 5.594 19.469 1 97.81 270 SER A O 1
ATOM 2075 N N . ILE A 1 271 ? -13.047 7.09 21.031 1 98.44 271 ILE A N 1
ATOM 2076 C CA . ILE A 1 271 ? -13.25 6.051 22.047 1 98.44 271 ILE A CA 1
ATOM 2077 C C . ILE A 1 271 ? -14.438 5.18 21.656 1 98.44 271 ILE A C 1
ATOM 2079 O O . ILE A 1 271 ? -14.32 3.951 21.594 1 98.44 271 ILE A O 1
ATOM 2083 N N . ARG A 1 272 ? -15.57 5.805 21.344 1 98 272 ARG A N 1
ATOM 2084 C CA . ARG A 1 272 ? -16.766 5.055 20.938 1 98 272 ARG A CA 1
ATOM 2085 C C . ARG A 1 272 ? -16.547 4.336 19.609 1 98 272 ARG A C 1
ATOM 2087 O O . ARG A 1 272 ? -17.094 3.264 19.391 1 98 272 ARG A O 1
ATOM 2094 N N . GLU A 1 273 ? -15.727 4.891 18.781 1 97.81 273 GLU A N 1
ATOM 2095 C CA . GLU A 1 273 ? -15.461 4.32 17.453 1 97.81 273 GLU A CA 1
ATOM 2096 C C . GLU A 1 273 ? -14.805 2.949 17.578 1 97.81 273 GLU A C 1
ATOM 2098 O O . GLU A 1 273 ? -14.766 2.191 16.594 1 97.81 273 GLU A O 1
ATOM 2103 N N . MET A 1 274 ? -14.281 2.551 18.766 1 98.5 274 MET A N 1
ATOM 2104 C CA . MET A 1 274 ? -13.742 1.208 18.969 1 98.5 274 MET A CA 1
ATOM 2105 C C . MET A 1 274 ? -14.82 0.152 18.734 1 98.5 274 MET A C 1
ATOM 2107 O O . MET A 1 274 ? -14.508 -0.986 18.375 1 98.5 274 MET A O 1
ATOM 2111 N N . ILE A 1 275 ? -16.125 0.558 18.906 1 98 275 ILE A N 1
ATOM 2112 C CA . ILE A 1 275 ? -17.234 -0.361 18.672 1 98 275 ILE A CA 1
ATOM 2113 C C . ILE A 1 275 ? -17.359 -0.659 17.188 1 98 275 ILE A C 1
ATOM 2115 O O . ILE A 1 275 ? -17.406 -1.823 16.781 1 98 275 ILE A O 1
ATOM 2119 N N . ALA A 1 276 ? -17.344 0.401 16.359 1 97.69 276 ALA A N 1
ATOM 2120 C CA . ALA A 1 276 ? -17.406 0.214 14.914 1 97.69 276 ALA A CA 1
ATOM 2121 C C . ALA A 1 276 ? -16.203 -0.562 14.406 1 97.69 276 ALA A C 1
ATOM 2123 O O . ALA A 1 276 ? -16.312 -1.354 13.469 1 97.69 276 ALA A O 1
ATOM 2124 N N . HIS A 1 277 ? -15.031 -0.35 15 1 98 277 HIS A N 1
ATOM 2125 C CA . HIS A 1 277 ? -13.836 -1.104 14.641 1 98 277 HIS A CA 1
ATOM 2126 C C . HIS A 1 277 ? -14.023 -2.594 14.898 1 98 277 HIS A C 1
ATOM 2128 O O . HIS A 1 277 ? -13.352 -3.426 14.289 1 98 277 HIS A O 1
ATOM 2134 N N . GLY A 1 278 ? -14.891 -2.883 15.789 1 97.94 278 GLY A N 1
ATOM 2135 C CA . GLY A 1 278 ? -15.016 -4.246 16.281 1 97.94 278 GLY A CA 1
ATOM 2136 C C . GLY A 1 278 ? -14.031 -4.582 17.375 1 97.94 278 GLY A C 1
ATOM 2137 O O . GLY A 1 278 ? -13.633 -5.742 17.531 1 97.94 278 GLY A O 1
ATOM 2138 N N . ALA A 1 279 ? -13.555 -3.604 18.156 1 97.69 279 ALA A N 1
ATOM 2139 C CA . ALA A 1 279 ? -12.578 -3.803 19.219 1 97.69 279 ALA A CA 1
ATOM 2140 C C . ALA A 1 279 ? -13.211 -3.58 20.594 1 97.69 279 ALA A C 1
ATOM 2142 O O . ALA A 1 279 ? -12.531 -3.652 21.625 1 97.69 279 ALA A O 1
ATOM 2143 N N . ALA A 1 280 ? -14.469 -3.213 20.625 1 97.81 280 ALA A N 1
ATOM 2144 C CA . ALA A 1 280 ? -15.305 -3.119 21.812 1 97.81 280 ALA A CA 1
ATOM 2145 C C . ALA A 1 280 ? -16.75 -3.502 21.5 1 97.81 280 ALA A C 1
ATOM 2147 O O . ALA A 1 280 ? -17.266 -3.172 20.438 1 97.81 280 ALA A O 1
ATOM 2148 N N . GLU A 1 281 ? -17.406 -4.125 22.391 1 96.88 281 GLU A N 1
ATOM 2149 C CA . GLU A 1 281 ? -18.766 -4.59 22.172 1 96.88 281 GLU A CA 1
ATOM 2150 C C . GLU A 1 281 ? -19.766 -3.445 22.312 1 96.88 281 GLU A C 1
ATOM 2152 O O . GLU A 1 281 ? -20.797 -3.436 21.641 1 96.88 281 GLU A O 1
ATOM 2157 N N . ASP A 1 282 ? -19.453 -2.574 23.266 1 97.06 282 ASP A N 1
ATOM 2158 C CA . ASP A 1 282 ? -20.375 -1.479 23.578 1 97.06 282 ASP A CA 1
ATOM 2159 C C . ASP A 1 282 ? -19.641 -0.307 24.219 1 97.06 282 ASP A C 1
ATOM 2161 O O . ASP A 1 282 ? -18.406 -0.325 24.328 1 97.06 282 ASP A O 1
ATOM 2165 N N . ASP A 1 283 ? -20.375 0.688 24.609 1 97.81 283 ASP A N 1
ATOM 2166 C CA . ASP A 1 283 ? -19.812 1.889 25.219 1 97.81 283 ASP A CA 1
ATOM 2167 C C . ASP A 1 283 ? -19.062 1.552 26.516 1 97.81 283 ASP A C 1
ATOM 2169 O O . ASP A 1 283 ? -18.047 2.17 26.828 1 97.81 283 ASP A O 1
ATOM 2173 N N . ARG A 1 284 ? -19.594 0.633 27.234 1 98.06 284 ARG A N 1
ATOM 2174 C CA . ARG A 1 284 ? -18.984 0.246 28.516 1 98.06 284 ARG A CA 1
ATOM 2175 C C . ARG A 1 284 ? -17.594 -0.311 28.297 1 98.06 284 ARG A C 1
ATOM 2177 O O . ARG A 1 284 ? -16.641 0.087 28.984 1 98.06 284 ARG A O 1
ATOM 2184 N N . GLU A 1 285 ? -17.469 -1.219 27.359 1 97.88 285 GLU A N 1
ATOM 2185 C CA . GLU A 1 285 ? -16.156 -1.796 27.078 1 97.88 285 GLU A CA 1
ATOM 2186 C C . GLU A 1 285 ? -15.219 -0.76 26.453 1 97.88 285 GLU A C 1
ATOM 2188 O O . GLU A 1 285 ? -14.008 -0.782 26.703 1 97.88 285 GLU A O 1
ATOM 2193 N N . ALA A 1 286 ? -15.758 0.08 25.625 1 98.5 286 ALA A N 1
ATOM 2194 C CA . ALA A 1 286 ? -14.945 1.158 25.062 1 98.5 286 ALA A CA 1
ATOM 2195 C C . ALA A 1 286 ? -14.352 2.023 26.172 1 98.5 286 ALA A C 1
ATOM 2197 O O . ALA A 1 286 ? -13.156 2.346 26.141 1 98.5 286 ALA A O 1
ATOM 2198 N N . ALA A 1 287 ? -15.172 2.391 27.156 1 98.62 287 ALA A N 1
ATOM 2199 C CA . ALA A 1 287 ? -14.703 3.168 28.297 1 98.62 287 ALA A CA 1
ATOM 2200 C C . ALA A 1 287 ? -13.617 2.412 29.062 1 98.62 287 ALA A C 1
ATOM 2202 O O . ALA A 1 287 ? -12.594 2.99 29.438 1 98.62 287 ALA A O 1
ATOM 2203 N N . TYR A 1 288 ? -13.891 1.14 29.266 1 98.5 288 TYR A N 1
ATOM 2204 C CA . TYR A 1 288 ? -12.969 0.276 30 1 98.5 288 TYR A CA 1
ATOM 2205 C C . TYR A 1 288 ? -11.609 0.238 29.312 1 98.5 288 TYR A C 1
ATOM 2207 O O . TYR A 1 288 ? -10.578 0.458 29.969 1 98.5 288 TYR A O 1
ATOM 2215 N N . ARG A 1 289 ? -11.586 0.032 28.031 1 98.31 289 ARG A N 1
ATOM 2216 C CA . ARG A 1 289 ? -10.336 -0.089 27.281 1 98.31 289 ARG A CA 1
ATOM 2217 C C . ARG A 1 289 ? -9.609 1.248 27.203 1 98.31 289 ARG A C 1
ATOM 2219 O O . ARG A 1 289 ? -8.383 1.301 27.328 1 98.31 289 ARG A O 1
ATOM 2226 N N . ALA A 1 290 ? -10.312 2.305 27 1 98.81 290 ALA A N 1
ATOM 2227 C CA . ALA A 1 290 ? -9.711 3.625 26.828 1 98.81 290 ALA A CA 1
ATOM 2228 C C . ALA A 1 290 ? -9.055 4.102 28.125 1 98.81 290 ALA A C 1
ATOM 2230 O O . ALA A 1 290 ? -7.945 4.633 28.094 1 98.81 290 ALA A O 1
ATOM 2231 N N . ILE A 1 291 ? -9.742 3.943 29.281 1 98.75 291 ILE A N 1
ATOM 2232 C CA . ILE A 1 291 ? -9.188 4.434 30.547 1 98.75 291 ILE A CA 1
ATOM 2233 C C . ILE A 1 291 ? -7.973 3.602 30.938 1 98.75 291 ILE A C 1
ATOM 2235 O O . ILE A 1 291 ? -7.012 4.125 31.5 1 98.75 291 ILE A O 1
ATOM 2239 N N . ARG A 1 292 ? -8.039 2.33 30.594 1 98.25 292 ARG A N 1
ATOM 2240 C CA . ARG A 1 292 ? -6.891 1.471 30.859 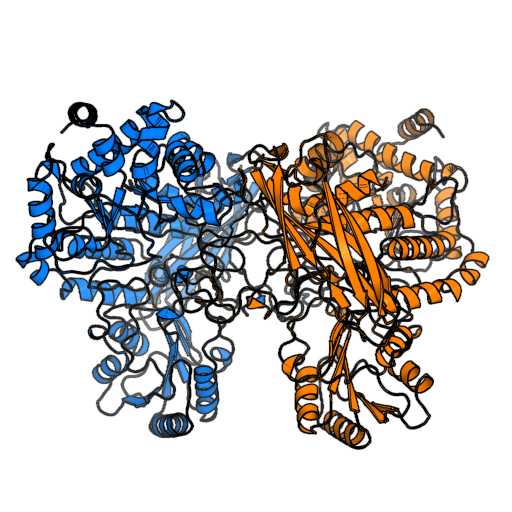1 98.25 292 ARG A CA 1
ATOM 2241 C C . ARG A 1 292 ? -5.703 1.857 29.969 1 98.25 292 ARG A C 1
ATOM 2243 O O . ARG A 1 292 ? -4.551 1.757 30.406 1 98.25 292 ARG A O 1
ATOM 2250 N N . ALA A 1 293 ? -5.984 2.268 28.766 1 98.19 293 ALA A N 1
ATOM 2251 C CA . ALA A 1 293 ? -4.934 2.713 27.844 1 98.19 293 ALA A CA 1
ATOM 2252 C C . ALA A 1 293 ? -4.344 4.047 28.297 1 98.19 293 ALA A C 1
ATOM 2254 O O . ALA A 1 293 ? -3.236 4.41 27.906 1 98.19 293 ALA A O 1
ATOM 2255 N N . GLY A 1 294 ? -5.09 4.781 29.078 1 98.12 294 GLY A N 1
ATOM 2256 C CA . GLY A 1 294 ? -4.539 6 29.641 1 98.12 294 GLY A CA 1
ATOM 2257 C C . GLY A 1 294 ? -5.047 7.258 28.953 1 98.12 294 GLY A C 1
ATOM 2258 O O . GLY A 1 294 ? -4.445 8.328 29.078 1 98.12 294 GLY A O 1
ATOM 2259 N N . VAL A 1 295 ? -6.148 7.227 28.219 1 98.81 295 VAL A N 1
ATOM 2260 C CA . VAL A 1 295 ? -6.719 8.414 27.609 1 98.81 295 VAL A CA 1
ATOM 2261 C C . VAL A 1 295 ? -7.379 9.289 28.672 1 98.81 295 VAL A C 1
ATOM 2263 O O . VAL A 1 295 ? -8.305 8.844 29.359 1 98.81 295 VAL A O 1
ATOM 2266 N N . ASP A 1 296 ? -6.977 10.523 28.781 1 98.88 296 ASP A N 1
ATOM 2267 C CA . ASP A 1 296 ? -7.402 11.398 29.859 1 98.88 296 ASP A CA 1
ATOM 2268 C C . ASP A 1 296 ? -8.734 12.07 29.547 1 98.88 296 ASP A C 1
ATOM 2270 O O . ASP A 1 296 ? -9.617 12.148 30.406 1 98.88 296 ASP A O 1
ATOM 2274 N N . ILE A 1 297 ? -8.859 12.57 28.344 1 98.88 297 ILE A N 1
ATOM 2275 C CA . ILE A 1 297 ? -10.047 13.32 27.953 1 98.88 297 ILE A CA 1
ATOM 2276 C C . ILE A 1 297 ? -10.758 12.617 26.812 1 98.88 297 ILE A C 1
ATOM 2278 O O . ILE A 1 297 ? -10.125 12.266 25.812 1 98.88 297 ILE A O 1
ATOM 2282 N N . GLU A 1 298 ? -12.047 12.344 26.984 1 98.31 298 GLU A N 1
ATOM 2283 C CA . GLU A 1 298 ? -12.906 11.812 25.922 1 98.31 298 GLU A CA 1
ATOM 2284 C C . GLU A 1 298 ? -13.609 12.938 25.172 1 98.31 298 GLU A C 1
ATOM 2286 O O . GLU A 1 298 ? -14.406 13.672 25.75 1 98.31 298 GLU A O 1
ATOM 2291 N N . MET A 1 299 ? -13.32 13 23.891 1 97.5 299 MET A N 1
ATOM 2292 C CA . MET A 1 299 ? -13.867 14.062 23.047 1 97.5 299 MET A CA 1
ATOM 2293 C C . MET A 1 299 ? -15.188 13.633 22.406 1 97.5 299 MET A C 1
ATOM 2295 O O . MET A 1 299 ? -15.234 12.648 21.672 1 97.5 299 MET A O 1
ATOM 2299 N N . MET A 1 300 ? -16.297 14.219 22.719 1 95.12 300 MET A N 1
ATOM 2300 C CA . MET A 1 300 ? -17.547 14.305 21.984 1 95.12 300 MET A CA 1
ATOM 2301 C C . MET A 1 300 ? -18.328 12.992 22.094 1 95.12 300 MET A C 1
ATOM 2303 O O . MET A 1 300 ? -19.156 12.688 21.234 1 95.12 300 MET A O 1
ATOM 2307 N N . THR A 1 301 ? -18.031 12.062 22.922 1 95 301 THR A N 1
ATOM 2308 C CA . THR A 1 301 ? -18.844 10.898 23.281 1 95 301 THR A CA 1
ATOM 2309 C C . THR A 1 301 ? -18.844 10.688 24.781 1 95 301 THR A C 1
ATOM 2311 O O . THR A 1 301 ? -17.969 11.172 25.484 1 95 301 THR A O 1
ATOM 2314 N N . PRO A 1 302 ? -19.875 10.078 25.312 1 96.19 302 PRO A N 1
ATOM 2315 C CA . PRO A 1 302 ? -20.047 10.039 26.766 1 96.19 302 PRO A CA 1
ATOM 2316 C C . PRO A 1 302 ? -19.734 8.664 27.359 1 96.19 302 PRO A C 1
ATOM 2318 O O . PRO A 1 302 ? -20.391 8.234 28.312 1 96.19 302 PRO A O 1
ATOM 2321 N N . CYS A 1 303 ? -18.828 7.883 26.797 1 97.62 303 CYS A N 1
ATOM 2322 C CA . CYS A 1 303 ? -18.547 6.543 27.297 1 97.62 303 CYS A CA 1
ATOM 2323 C C . CYS A 1 303 ? -18.062 6.598 28.734 1 97.62 303 CYS A C 1
ATOM 2325 O O . CYS A 1 303 ? -18.5 5.805 29.578 1 97.62 303 CYS A O 1
ATOM 2327 N N . TYR A 1 304 ? -17.203 7.539 29.109 1 97.94 304 TYR A N 1
ATOM 2328 C CA . TYR A 1 304 ? -16.641 7.66 30.438 1 97.94 304 TYR A CA 1
ATOM 2329 C C . TYR A 1 304 ? -17.703 8.023 31.469 1 97.94 304 TYR A C 1
ATOM 2331 O O . TYR A 1 304 ? -17.906 7.305 32.438 1 97.94 304 TYR A O 1
ATOM 2339 N N . VAL A 1 305 ? -18.438 9.102 31.234 1 96.88 305 VAL A N 1
ATOM 2340 C CA . VAL A 1 305 ? -19.375 9.617 32.219 1 96.88 305 VAL A CA 1
ATOM 2341 C C . VAL A 1 305 ? -20.516 8.617 32.406 1 96.88 305 VAL A C 1
ATOM 2343 O O . VAL A 1 305 ? -21.094 8.523 33.5 1 96.88 305 VAL A O 1
ATOM 2346 N N . SER A 1 306 ? -20.781 7.855 31.344 1 96.38 306 SER A N 1
ATOM 2347 C CA . SER A 1 306 ? -21.906 6.926 31.391 1 96.38 306 SER A CA 1
ATOM 2348 C C . SER A 1 306 ? -21.516 5.625 32.094 1 96.38 306 SER A C 1
ATOM 2350 O O . SER A 1 306 ? -22.359 4.945 32.656 1 96.38 306 SER A O 1
ATOM 2352 N N . HIS A 1 307 ? -20.188 5.277 32.031 1 97.62 307 HIS A N 1
ATOM 2353 C CA . HIS A 1 307 ? -19.938 3.887 32.406 1 97.62 307 HIS A CA 1
ATOM 2354 C C . HIS A 1 307 ? -18.797 3.783 33.406 1 97.62 307 HIS A C 1
ATOM 2356 O O . HIS A 1 307 ? -18.656 2.77 34.094 1 97.62 307 HIS A O 1
ATOM 2362 N N . LEU A 1 308 ? -17.906 4.766 33.594 1 97.81 308 LEU A N 1
ATOM 2363 C CA . LEU A 1 308 ? -16.75 4.652 34.469 1 97.81 308 LEU A CA 1
ATOM 2364 C C . LEU A 1 308 ? -17.203 4.543 35.938 1 97.81 308 LEU A C 1
ATOM 2366 O O . LEU A 1 308 ? -16.625 3.789 36.719 1 97.81 308 LEU A O 1
ATOM 2370 N N . PRO A 1 309 ? -18.25 5.336 36.375 1 96.5 309 PRO A N 1
ATOM 2371 C CA . PRO A 1 309 ? -18.688 5.188 37.781 1 96.5 309 PRO A CA 1
ATOM 2372 C C . PRO A 1 309 ? -19.062 3.754 38.125 1 96.5 309 PRO A C 1
ATOM 2374 O O . PRO A 1 309 ? -18.656 3.236 39.156 1 96.5 309 PRO A O 1
ATOM 2377 N N . GLU A 1 310 ? -19.781 3.148 37.219 1 96.62 310 GLU A N 1
ATOM 2378 C CA . GLU A 1 310 ? -20.188 1.766 37.469 1 96.62 310 GLU A CA 1
ATOM 2379 C C . GLU A 1 310 ? -18.984 0.827 37.438 1 96.62 310 GLU A C 1
ATOM 2381 O O . GLU A 1 310 ? -18.922 -0.128 38.188 1 96.62 310 GLU A O 1
ATOM 2386 N N . LEU A 1 311 ? -18.094 1.02 36.5 1 98.12 311 LEU A N 1
ATOM 2387 C CA . LEU A 1 311 ? -16.891 0.197 36.375 1 98.12 311 LEU A CA 1
ATOM 2388 C C . LEU A 1 311 ? -16.016 0.297 37.594 1 98.12 311 LEU A C 1
ATOM 2390 O O . LEU A 1 311 ? -15.375 -0.68 38 1 98.12 311 LEU A O 1
ATOM 2394 N N . ILE A 1 312 ? -15.984 1.451 38.219 1 97.56 312 ILE A N 1
ATOM 2395 C CA . ILE A 1 312 ? -15.211 1.661 39.438 1 97.56 312 ILE A CA 1
ATOM 2396 C C . ILE A 1 312 ? -15.922 1.001 40.625 1 97.56 312 ILE A C 1
ATOM 2398 O O . ILE A 1 312 ? -15.281 0.327 41.438 1 97.56 312 ILE A O 1
ATOM 2402 N N . GLN A 1 313 ? -17.188 1.155 40.719 1 96.62 313 GLN A N 1
ATOM 2403 C CA . GLN A 1 313 ? -17.984 0.574 41.812 1 96.62 313 GLN A CA 1
ATOM 2404 C C . GLN A 1 313 ? -17.891 -0.949 41.812 1 96.62 313 GLN A C 1
ATOM 2406 O O . GLN A 1 313 ? -17.844 -1.579 42.844 1 96.62 313 GLN A O 1
ATOM 2411 N N . SER A 1 314 ? -17.891 -1.495 40.625 1 97.06 314 SER A N 1
ATOM 2412 C CA . SER A 1 314 ? -17.828 -2.945 40.469 1 97.06 314 SER A CA 1
ATOM 2413 C C . SER A 1 314 ? -16.406 -3.451 40.688 1 97.06 314 SER A C 1
ATOM 2415 O O . SER A 1 314 ? -16.172 -4.656 40.812 1 97.06 314 SER A O 1
ATOM 2417 N N . GLY A 1 315 ? -15.422 -2.553 40.688 1 97.06 315 GLY A N 1
ATOM 2418 C CA . GLY A 1 315 ? -14.039 -2.922 40.938 1 97.06 315 GLY A CA 1
ATOM 2419 C C . GLY A 1 315 ? -13.281 -3.291 39.688 1 97.06 315 GLY A C 1
ATOM 2420 O O . GLY A 1 315 ? -12.094 -3.615 39.75 1 97.06 315 GLY A O 1
ATOM 2421 N N . GLU A 1 316 ? -13.898 -3.234 38.562 1 97.31 316 GLU A N 1
ATOM 2422 C CA . GLU A 1 316 ? -13.258 -3.576 37.281 1 97.31 316 GLU A CA 1
ATOM 2423 C C . GLU A 1 316 ? -12.227 -2.525 36.875 1 97.31 316 GLU A C 1
ATOM 2425 O O . GLU A 1 316 ? -11.273 -2.828 36.188 1 97.31 316 GLU A O 1
ATOM 2430 N N . VAL A 1 317 ? -12.461 -1.284 37.312 1 98 317 VAL A N 1
ATOM 2431 C CA . VAL A 1 317 ? -11.516 -0.197 37.062 1 98 317 VAL A CA 1
ATOM 2432 C C . VAL A 1 317 ? -11.141 0.456 38.406 1 98 317 VAL A C 1
ATOM 2434 O O . VAL A 1 317 ? -12 0.698 39.25 1 98 317 VAL A O 1
ATOM 2437 N N . GLU A 1 318 ? -9.875 0.677 38.531 1 97.88 318 GLU A N 1
ATOM 2438 C CA . GLU A 1 318 ? -9.414 1.371 39.75 1 97.88 318 GLU A CA 1
ATOM 2439 C C . GLU A 1 318 ? -9.672 2.873 39.656 1 97.88 318 GLU A C 1
ATOM 2441 O O . GLU A 1 318 ? -9.375 3.49 38.625 1 97.88 318 GLU A O 1
ATOM 2446 N N . GLU A 1 319 ? -10.141 3.412 40.719 1 97.56 319 GLU A N 1
ATOM 2447 C CA . GLU A 1 319 ? -10.391 4.852 40.719 1 97.56 319 GLU A CA 1
ATOM 2448 C C . GLU A 1 319 ? -9.102 5.637 40.5 1 97.56 319 GLU A C 1
ATOM 2450 O O . GLU A 1 319 ? -9.133 6.754 40 1 97.56 319 GLU A O 1
ATOM 2455 N N . LEU A 1 320 ? -8.023 5.012 40.844 1 97.38 320 LEU A N 1
ATOM 2456 C CA . LEU A 1 320 ? -6.715 5.645 40.688 1 97.38 320 LEU A CA 1
ATOM 2457 C C . LEU A 1 320 ? -6.477 6.059 39.25 1 97.38 320 LEU A C 1
ATOM 2459 O O . LEU A 1 320 ? -5.82 7.07 39 1 97.38 320 LEU A O 1
ATOM 2463 N N . LEU A 1 321 ? -6.977 5.316 38.312 1 97.62 321 LEU A N 1
ATOM 2464 C CA . LEU A 1 321 ? -6.812 5.656 36.906 1 97.62 321 LEU A CA 1
ATOM 2465 C C . LEU A 1 321 ? -7.523 6.965 36.562 1 97.62 321 LEU A C 1
ATOM 2467 O O . LEU A 1 321 ? -7.031 7.75 35.75 1 97.62 321 LEU A O 1
ATOM 2471 N N . ILE A 1 322 ? -8.609 7.195 37.156 1 98 322 ILE A N 1
ATOM 2472 C CA . ILE A 1 322 ? -9.359 8.43 36.938 1 98 322 ILE A CA 1
ATOM 2473 C C . ILE A 1 322 ? -8.648 9.586 37.656 1 98 322 ILE A C 1
ATOM 2475 O O . ILE A 1 322 ? -8.539 10.68 37.094 1 98 322 ILE A O 1
ATOM 2479 N N . ASP A 1 323 ? -8.188 9.32 38.906 1 97.94 323 ASP A N 1
ATOM 2480 C CA . ASP A 1 323 ? -7.484 10.352 39.656 1 97.94 323 ASP A CA 1
ATOM 2481 C C . ASP A 1 323 ? -6.266 10.852 38.875 1 97.94 323 ASP A C 1
ATOM 2483 O O . ASP A 1 323 ? -6 12.055 38.844 1 97.94 323 ASP A O 1
ATOM 2487 N N . GLU A 1 324 ? -5.562 9.969 38.312 1 97.12 324 GLU A N 1
ATOM 2488 C CA . GLU A 1 324 ? -4.379 10.359 37.562 1 97.12 324 GLU A CA 1
ATOM 2489 C C . GLU A 1 324 ? -4.754 11.234 36.375 1 97.12 324 GLU A C 1
ATOM 2491 O O . GLU A 1 324 ? -4.062 12.203 36.062 1 97.12 324 GLU A O 1
ATOM 2496 N N . ALA A 1 325 ? -5.789 10.812 35.656 1 98.31 325 ALA A N 1
ATOM 2497 C CA . ALA A 1 325 ? -6.246 11.578 34.5 1 98.31 325 ALA A CA 1
ATOM 2498 C C . ALA A 1 325 ? -6.691 12.977 34.906 1 98.31 325 ALA A C 1
ATOM 2500 O O . ALA A 1 325 ? -6.305 13.969 34.281 1 98.31 325 ALA A O 1
ATOM 2501 N N . VAL A 1 326 ? -7.5 13.102 35.938 1 98.5 326 VAL A N 1
ATOM 2502 C CA . VAL A 1 326 ? -7.992 14.383 36.438 1 98.5 326 VAL A CA 1
ATOM 2503 C C . VAL A 1 326 ? -6.816 15.258 36.875 1 98.5 326 VAL A C 1
ATOM 2505 O O . VAL A 1 326 ? -6.793 16.453 36.594 1 98.5 326 VAL A O 1
ATOM 2508 N N . LEU A 1 327 ? -5.91 14.641 37.562 1 98.5 327 LEU A N 1
ATOM 2509 C CA . LEU A 1 327 ? -4.754 15.398 38.031 1 98.5 327 LEU A CA 1
ATOM 2510 C C . LEU A 1 327 ? -4.004 16.031 36.875 1 98.5 327 LEU A C 1
ATOM 2512 O O . LEU A 1 327 ? -3.604 17.188 36.938 1 98.5 327 LEU A O 1
ATOM 2516 N N . ARG A 1 328 ? -3.754 15.297 35.812 1 98.62 328 ARG A N 1
ATOM 2517 C CA . ARG A 1 328 ? -3.057 15.82 34.625 1 98.62 328 ARG A CA 1
ATOM 2518 C C . ARG A 1 328 ? -3.822 16.984 34.031 1 98.62 328 ARG A C 1
ATOM 2520 O O . ARG A 1 328 ? -3.217 17.953 33.531 1 98.62 328 ARG A O 1
ATOM 2527 N N . ILE A 1 329 ? -5.137 16.891 33.969 1 98.81 329 ILE A N 1
ATOM 2528 C CA . ILE A 1 329 ? -5.98 17.953 33.438 1 98.81 329 ILE A CA 1
ATOM 2529 C C . ILE A 1 329 ? -5.844 19.203 34.312 1 98.81 329 ILE A C 1
ATOM 2531 O O . ILE A 1 329 ? -5.684 20.312 33.781 1 98.81 329 ILE A O 1
ATOM 2535 N N . LEU A 1 330 ? -5.898 19.016 35.625 1 98.56 330 LEU A N 1
ATOM 2536 C CA . LEU A 1 330 ? -5.762 20.125 36.562 1 98.56 330 LEU A CA 1
ATOM 2537 C C . LEU A 1 330 ? -4.371 20.75 36.469 1 98.56 330 LEU A C 1
ATOM 2539 O O . LEU A 1 330 ? -4.227 21.969 36.562 1 98.56 330 LEU A O 1
ATOM 2543 N N . GLN A 1 331 ? -3.396 19.891 36.281 1 98.5 331 GLN A N 1
ATOM 2544 C CA . GLN A 1 331 ? -2.037 20.391 36.125 1 98.5 331 GLN A CA 1
ATOM 2545 C C . GLN A 1 331 ? -1.913 21.266 34.875 1 98.5 331 GLN A C 1
ATOM 2547 O O . GLN A 1 331 ? -1.23 22.281 34.906 1 98.5 331 GLN A O 1
ATOM 2552 N N . LEU A 1 332 ? -2.527 20.875 33.781 1 98.69 332 LEU A N 1
ATOM 2553 C CA . LEU A 1 332 ? -2.521 21.688 32.594 1 98.69 332 LEU A CA 1
ATOM 2554 C C . LEU A 1 332 ? -3.209 23.031 32.812 1 98.69 332 LEU A C 1
ATOM 2556 O O . LEU A 1 332 ? -2.721 24.078 32.375 1 98.69 332 LEU A O 1
ATOM 2560 N N . LYS A 1 333 ? -4.363 23.047 33.531 1 98.38 333 LYS A N 1
ATOM 2561 C CA . LYS A 1 333 ? -5.07 24.281 33.875 1 98.38 333 LYS A CA 1
ATOM 2562 C C . LYS A 1 333 ? -4.191 25.203 34.719 1 98.38 333 LYS A C 1
ATOM 2564 O O . LYS A 1 333 ? -4.215 26.422 34.531 1 98.38 333 LYS A O 1
ATOM 2569 N N . GLU A 1 334 ? -3.461 24.578 35.594 1 97.94 334 GLU A N 1
ATOM 2570 C CA . GLU A 1 334 ? -2.551 25.359 36.406 1 97.94 334 GLU A CA 1
ATOM 2571 C C . GLU A 1 334 ? -1.414 25.953 35.594 1 97.94 334 GLU A C 1
ATOM 2573 O O . GLU A 1 334 ? -1.037 27.109 35.781 1 97.94 334 GLU A O 1
ATOM 2578 N N . LYS A 1 335 ? -0.832 25.141 34.688 1 97.62 335 LYS A N 1
ATOM 2579 C CA . LYS A 1 335 ? 0.24 25.609 33.812 1 97.62 335 LYS A CA 1
ATOM 2580 C C . LYS A 1 335 ? -0.225 26.781 32.969 1 97.62 335 LYS A C 1
ATOM 2582 O O . LYS A 1 335 ? 0.565 27.656 32.625 1 97.62 335 LYS A O 1
ATOM 2587 N N . LEU A 1 336 ? -1.458 26.812 32.688 1 98.25 336 LEU A N 1
ATOM 2588 C CA . LEU A 1 336 ? -2.043 27.844 31.844 1 98.25 336 LEU A CA 1
ATOM 2589 C C . LEU A 1 336 ? -2.445 29.062 32.688 1 98.25 336 LEU A C 1
ATOM 2591 O O . LEU A 1 336 ? -2.859 30.078 32.125 1 98.25 336 LEU A O 1
ATOM 2595 N N . GLY A 1 337 ? -2.416 28.984 33.969 1 97.31 337 GLY A N 1
ATOM 2596 C CA . GLY A 1 337 ? -2.734 30.078 34.875 1 97.31 337 GLY A CA 1
ATOM 2597 C C . GLY A 1 337 ? -4.227 30.297 35.031 1 97.31 337 GLY A C 1
ATOM 2598 O O . GLY A 1 337 ? -4.652 31.375 35.469 1 97.31 337 GLY A O 1
ATOM 2599 N N . LEU A 1 338 ? -5 29.297 34.781 1 97.56 338 LEU A N 1
ATOM 2600 C CA . LEU A 1 338 ? -6.445 29.469 34.719 1 97.56 338 LEU A CA 1
ATOM 2601 C C . LEU A 1 338 ? -7.051 29.578 36.125 1 97.56 338 LEU A C 1
ATOM 2603 O O . LEU A 1 338 ? -8.133 30.141 36.281 1 97.56 338 LEU A O 1
ATOM 2607 N N . PHE A 1 339 ? -6.41 29.016 37.156 1 96.38 339 PHE A N 1
ATOM 2608 C CA . PHE A 1 339 ? -6.934 29.125 38.5 1 96.38 339 PHE A CA 1
ATOM 2609 C C . PHE A 1 339 ? -6.805 30.547 39 1 96.38 339 PHE A C 1
ATOM 2611 O O . PHE A 1 339 ? -7.637 31 39.812 1 96.38 339 PHE A O 1
ATOM 2618 N N . ASP A 1 340 ? -5.82 31.219 38.531 1 95.94 340 ASP A N 1
ATOM 2619 C CA . ASP A 1 340 ? -5.613 32.625 38.906 1 95.94 340 ASP A CA 1
ATOM 2620 C C . ASP A 1 340 ? -6.484 33.531 38.062 1 95.94 340 ASP A C 1
ATOM 2622 O O . ASP A 1 340 ? -7.031 34.531 38.562 1 95.94 340 ASP A O 1
ATOM 2626 N N . ASN A 1 341 ? -6.57 33.281 36.875 1 96.62 341 ASN A N 1
ATOM 2627 C CA . ASN A 1 341 ? -7.324 34.062 35.906 1 96.62 341 ASN A CA 1
ATOM 2628 C C . ASN A 1 341 ? -8.062 33.156 34.906 1 96.62 341 ASN A C 1
ATOM 2630 O O . ASN A 1 341 ? -7.535 32.844 33.844 1 96.62 341 ASN A O 1
ATOM 2634 N N . PRO A 1 342 ? -9.297 32.906 35.156 1 96.56 342 PRO A N 1
ATOM 2635 C CA . PRO A 1 342 ? -10.039 31.953 34.344 1 96.56 342 PRO A CA 1
ATOM 2636 C C . PRO A 1 342 ? -10.25 32.438 32.906 1 96.56 342 PRO A C 1
ATOM 2638 O O . PRO A 1 342 ? -10.5 31.641 32 1 96.56 342 PRO A O 1
ATOM 2641 N N . ILE A 1 343 ? -10.227 33.719 32.625 1 95.81 343 ILE A N 1
ATOM 2642 C CA . ILE A 1 343 ? -10.445 34.219 31.281 1 95.81 343 ILE A CA 1
ATOM 2643 C C . ILE A 1 343 ? -9.109 34.375 30.547 1 95.81 343 ILE A C 1
ATOM 2645 O O . ILE A 1 343 ? -9.07 34.5 29.328 1 95.81 343 ILE A O 1
ATOM 2649 N N . ARG A 1 344 ? -8.023 34.375 31.328 1 95.75 344 ARG A N 1
ATOM 2650 C CA . ARG A 1 344 ? -6.652 34.375 30.828 1 95.75 344 ARG A CA 1
ATOM 2651 C C . ARG A 1 344 ? -6.43 35.531 29.859 1 95.75 344 ARG A C 1
ATOM 2653 O O . ARG A 1 344 ? -6.562 36.688 30.25 1 95.75 344 ARG A O 1
ATOM 2660 N N . ALA A 1 345 ? -6.289 35.312 28.594 1 96 345 ALA A N 1
ATOM 2661 C CA . ALA A 1 345 ? -5.887 36.344 27.625 1 96 345 ALA A CA 1
ATOM 2662 C C . ALA A 1 345 ? -7.098 36.906 26.875 1 96 345 ALA A C 1
ATOM 2664 O O . ALA A 1 345 ? -6.973 37.844 26.094 1 96 345 ALA A O 1
ATOM 2665 N N . ALA A 1 346 ? -8.312 36.375 27.094 1 97.69 346 ALA A N 1
ATOM 2666 C CA . ALA A 1 346 ? -9.5 36.844 26.375 1 97.69 346 ALA A CA 1
ATOM 2667 C C . ALA A 1 346 ? -9.727 38.312 26.594 1 97.69 346 ALA A C 1
ATOM 2669 O O . ALA A 1 346 ? -9.906 38.781 27.719 1 97.69 346 ALA A O 1
ATOM 2670 N N . ASP A 1 347 ? -9.758 39.094 25.453 1 98.06 347 ASP A N 1
ATOM 2671 C CA . ASP A 1 347 ? -9.891 40.531 25.5 1 98.06 347 ASP A CA 1
ATOM 2672 C C . ASP A 1 347 ? -10.445 41.062 24.188 1 98.06 347 ASP A C 1
ATOM 2674 O O . ASP A 1 347 ? -9.719 41.188 23.203 1 98.06 347 ASP A O 1
ATOM 2678 N N . PRO A 1 348 ? -11.688 41.469 24.188 1 97.81 348 PRO A N 1
ATOM 2679 C CA . PRO A 1 348 ? -12.312 41.906 22.938 1 97.81 348 PRO A CA 1
ATOM 2680 C C . PRO A 1 348 ? -11.555 43.062 22.281 1 97.81 348 PRO A C 1
ATOM 2682 O O . PRO A 1 348 ? -11.5 43.156 21.047 1 97.81 348 PRO A O 1
ATOM 2685 N N . GLU A 1 349 ? -11.039 44 23.047 1 98 349 GLU A N 1
ATOM 2686 C CA . GLU A 1 349 ? -10.289 45.125 22.5 1 98 349 GLU A CA 1
ATOM 2687 C C . GLU A 1 349 ? -9 44.656 21.828 1 98 349 GLU A C 1
ATOM 2689 O O . GLU A 1 349 ? -8.703 45.031 20.703 1 98 349 GLU A O 1
ATOM 2694 N N . ARG A 1 350 ? -8.25 43.844 22.5 1 98 350 ARG A N 1
ATOM 2695 C CA . ARG A 1 350 ? -7.016 43.312 21.938 1 98 350 ARG A CA 1
ATOM 2696 C C . ARG A 1 350 ? -7.312 42.406 20.75 1 98 350 ARG A C 1
ATOM 2698 O O . ARG A 1 350 ? -6.547 42.375 19.781 1 98 350 ARG A O 1
ATOM 2705 N N . GLU A 1 351 ? -8.367 41.656 20.875 1 97.94 351 GLU A N 1
ATOM 2706 C CA . GLU A 1 351 ? -8.781 40.812 19.766 1 97.94 351 GLU A CA 1
ATOM 2707 C C . GLU A 1 351 ? -8.953 41.625 18.484 1 97.94 351 GLU A C 1
ATOM 2709 O O . GLU A 1 351 ? -8.445 41.25 17.422 1 97.94 351 GLU A O 1
ATOM 2714 N N . SER A 1 352 ? -9.672 42.719 18.547 1 97.31 352 SER A N 1
ATOM 2715 C CA . SER A 1 352 ? -9.93 43.562 17.391 1 97.31 352 SER A CA 1
ATOM 2716 C C . SER A 1 352 ? -8.641 44.156 16.844 1 97.31 352 SER A C 1
ATOM 2718 O O . SER A 1 352 ? -8.523 44.438 15.641 1 97.31 352 SER A O 1
ATOM 2720 N N . GLU A 1 353 ? -7.695 44.344 17.703 1 97.38 353 GLU A N 1
ATOM 2721 C CA . GLU A 1 353 ? -6.445 45 17.328 1 97.38 353 GLU A CA 1
ATOM 2722 C C . GLU A 1 353 ? -5.473 44.031 16.703 1 97.38 353 GLU A C 1
ATOM 2724 O O . GLU A 1 353 ? -4.809 44.344 15.711 1 97.38 353 GLU A O 1
ATOM 2729 N N . ILE A 1 354 ? -5.391 42.844 17.234 1 96.94 354 ILE A N 1
ATOM 2730 C CA . ILE A 1 354 ? -4.297 41.938 16.953 1 96.94 354 ILE A CA 1
ATOM 2731 C C . ILE A 1 354 ? -4.699 40.969 15.828 1 96.94 354 ILE A C 1
ATOM 2733 O O . ILE A 1 354 ? -3.875 40.625 14.977 1 96.94 354 ILE A O 1
ATOM 2737 N N . VAL A 1 355 ? -5.922 40.562 15.867 1 98.19 355 VAL A N 1
ATOM 2738 C CA . VAL A 1 355 ? -6.391 39.531 14.938 1 98.19 355 VAL A CA 1
ATOM 2739 C C . VAL A 1 355 ? -6.379 40.094 13.516 1 98.19 355 VAL A C 1
ATOM 2741 O O . VAL A 1 355 ? -6.918 41.156 13.258 1 98.19 355 VAL A O 1
ATOM 2744 N N . PHE A 1 356 ? -5.723 39.312 12.609 1 98.5 356 PHE A N 1
ATOM 2745 C CA . PHE A 1 356 ? -5.621 39.625 11.188 1 98.5 356 PHE A CA 1
ATOM 2746 C C . PHE A 1 356 ? -4.938 40.969 10.969 1 98.5 356 PHE A C 1
ATOM 2748 O O . PHE A 1 356 ? -5.27 41.688 10.031 1 98.5 356 PHE A O 1
ATOM 2755 N N . SER A 1 357 ? -4.066 41.375 11.828 1 98.56 357 SER A N 1
ATOM 2756 C CA . SER A 1 357 ? -3.344 42.656 11.727 1 98.56 357 SER A CA 1
ATOM 2757 C C . SER A 1 357 ? -2.424 42.656 10.516 1 98.56 357 SER A C 1
ATOM 2759 O O . SER A 1 357 ? -2.107 41.625 9.953 1 98.56 357 SER A O 1
ATOM 2761 N N . LYS A 1 358 ? -1.984 43.844 10.117 1 98.25 358 LYS A N 1
ATOM 2762 C CA . LYS A 1 358 ? -1.072 44.031 8.984 1 98.25 358 LYS A CA 1
ATOM 2763 C C . LYS A 1 358 ? 0.24 43.281 9.227 1 98.25 358 LYS A C 1
ATOM 2765 O O . LYS A 1 358 ? 0.81 42.688 8.297 1 98.25 358 LYS A O 1
ATOM 2770 N N . GLU A 1 359 ? 0.684 43.312 10.453 1 98.44 359 GLU A N 1
ATOM 2771 C CA . GLU A 1 359 ? 1.92 42.625 10.805 1 98.44 359 GLU A CA 1
ATOM 2772 C C . GLU A 1 359 ? 1.787 41.094 10.594 1 98.44 359 GLU A C 1
ATOM 2774 O O . GLU A 1 359 ? 2.695 40.469 10.062 1 98.44 359 GLU A O 1
ATOM 2779 N N . HIS A 1 360 ? 0.678 40.562 11.078 1 98.75 360 HIS A N 1
ATOM 2780 C CA . HIS A 1 360 ? 0.436 39.156 10.922 1 98.75 360 HIS A CA 1
ATOM 2781 C C . HIS A 1 360 ? 0.312 38.781 9.445 1 98.75 360 HIS A C 1
ATOM 2783 O O . HIS A 1 360 ? 0.867 37.75 9.008 1 98.75 360 HIS A O 1
ATOM 2789 N N . ARG A 1 361 ? -0.387 39.531 8.68 1 98.81 361 ARG A N 1
ATOM 2790 C CA . ARG A 1 361 ? -0.587 39.281 7.25 1 98.81 361 ARG A CA 1
ATOM 2791 C C . ARG A 1 361 ? 0.736 39.344 6.496 1 98.81 361 ARG A C 1
ATOM 2793 O O . ARG A 1 361 ? 0.938 38.625 5.527 1 98.81 361 ARG A O 1
ATOM 2800 N N . GLN A 1 362 ? 1.624 40.188 6.914 1 98.75 362 GLN A N 1
ATOM 2801 C CA . GLN A 1 362 ? 2.938 40.312 6.289 1 98.75 362 GLN A CA 1
ATOM 2802 C C . GLN A 1 362 ? 3.717 39 6.441 1 98.75 362 GLN A C 1
ATOM 2804 O O . GLN A 1 362 ? 4.41 38.562 5.516 1 98.75 362 GLN A O 1
ATOM 2809 N N . VAL A 1 363 ? 3.631 38.375 7.594 1 98.81 363 VAL A N 1
ATOM 2810 C CA . VAL A 1 363 ? 4.312 37.094 7.805 1 98.81 363 VAL A CA 1
ATOM 2811 C C . VAL A 1 363 ? 3.664 36 6.945 1 98.81 363 VAL A C 1
ATOM 2813 O O . VAL A 1 363 ? 4.355 35.125 6.414 1 98.81 363 VAL A O 1
ATOM 2816 N N . SER A 1 364 ? 2.314 36.062 6.852 1 98.88 364 SER A N 1
ATOM 2817 C CA . SER A 1 364 ? 1.627 35.125 5.961 1 98.88 364 SER A CA 1
ATOM 2818 C C . SER A 1 364 ? 2.111 35.25 4.523 1 98.88 364 SER A C 1
ATOM 2820 O O . SER A 1 364 ? 2.352 34.281 3.84 1 98.88 364 SER A O 1
ATOM 2822 N N . TYR A 1 365 ? 2.256 36.531 4.055 1 98.81 365 TYR A N 1
ATOM 2823 C CA . TYR A 1 365 ? 2.803 36.812 2.736 1 98.81 365 TYR A CA 1
ATOM 2824 C C . TYR A 1 365 ? 4.211 36.25 2.59 1 98.81 365 TYR A C 1
ATOM 2826 O O . TYR A 1 365 ? 4.508 35.562 1.613 1 98.81 365 TYR A O 1
ATOM 2834 N N . GLU A 1 366 ? 5.043 36.5 3.559 1 98.81 366 GLU A N 1
ATOM 2835 C CA . GLU A 1 366 ? 6.438 36.062 3.504 1 98.81 366 GLU A CA 1
ATOM 2836 C C . GLU A 1 366 ? 6.535 34.531 3.424 1 98.81 366 GLU A C 1
ATOM 2838 O O . GLU A 1 366 ? 7.293 34 2.615 1 98.81 366 GLU A O 1
ATOM 2843 N N . LEU A 1 367 ? 5.781 33.875 4.293 1 98.88 367 LEU A N 1
ATOM 2844 C CA . LEU A 1 367 ? 5.824 32.406 4.316 1 98.88 367 LEU A CA 1
ATOM 2845 C C . LEU A 1 367 ? 5.289 31.828 3.012 1 98.88 367 LEU A C 1
ATOM 2847 O O . LEU A 1 367 ? 5.793 30.828 2.523 1 98.88 367 LEU A O 1
ATOM 2851 N N . ALA A 1 368 ? 4.254 32.438 2.453 1 98.94 368 ALA A N 1
ATOM 2852 C CA . ALA A 1 368 ? 3.705 31.969 1.182 1 98.94 368 ALA A CA 1
ATOM 2853 C C . ALA A 1 368 ? 4.734 32.094 0.061 1 98.94 368 ALA A C 1
ATOM 2855 O O . ALA A 1 368 ? 4.859 31.188 -0.772 1 98.94 368 ALA A O 1
ATOM 2856 N N . THR A 1 369 ? 5.48 33.219 0.012 1 98.81 369 THR A N 1
ATOM 2857 C CA . THR A 1 369 ? 6.5 33.406 -1.015 1 98.81 369 THR A CA 1
ATOM 2858 C C . THR A 1 369 ? 7.594 32.344 -0.892 1 98.81 369 THR A C 1
ATOM 2860 O O . THR A 1 369 ? 8.117 31.859 -1.899 1 98.81 369 THR A O 1
ATOM 2863 N N . LYS A 1 370 ? 7.867 31.922 0.327 1 98.75 370 LYS A N 1
ATOM 2864 C CA . LYS A 1 370 ? 8.961 30.984 0.58 1 98.75 370 LYS A CA 1
ATOM 2865 C C . LYS A 1 370 ? 8.477 29.531 0.478 1 98.75 370 LYS A C 1
ATOM 2867 O O . LYS A 1 370 ? 9.266 28.609 0.606 1 98.75 370 LYS A O 1
ATOM 2872 N N . SER A 1 371 ? 7.18 29.344 0.261 1 98.81 371 SER A N 1
ATOM 2873 C CA . SER A 1 371 ? 6.609 28 0.233 1 98.81 371 SER A CA 1
ATOM 2874 C C . SER A 1 371 ? 6.258 27.578 -1.189 1 98.81 371 SER A C 1
ATOM 2876 O O . SER A 1 371 ? 6.031 26.391 -1.455 1 98.81 371 SER A O 1
ATOM 2878 N N . ALA A 1 372 ? 6.152 28.484 -2.131 1 98.88 372 ALA A N 1
ATOM 2879 C CA . ALA A 1 372 ? 5.828 28.188 -3.521 1 98.88 372 ALA A CA 1
ATOM 2880 C C . ALA A 1 372 ? 7.02 27.547 -4.238 1 98.88 372 ALA A C 1
ATOM 2882 O O . ALA A 1 372 ? 8.125 28.094 -4.207 1 98.88 372 ALA A O 1
ATOM 2883 N N . VAL A 1 373 ? 6.836 26.453 -4.891 1 98.94 373 VAL A N 1
ATOM 2884 C CA . VAL A 1 373 ? 7.941 25.703 -5.484 1 98.94 373 VAL A CA 1
ATOM 2885 C C . VAL A 1 373 ? 7.883 25.812 -7.008 1 98.94 373 VAL A C 1
ATOM 2887 O O . VAL A 1 373 ? 6.879 25.469 -7.625 1 98.94 373 VAL A O 1
ATOM 2890 N N . LEU A 1 374 ? 8.938 26.328 -7.617 1 98.94 374 LEU A N 1
ATOM 2891 C CA . LEU A 1 374 ? 9.055 26.312 -9.07 1 98.94 374 LEU A CA 1
ATOM 2892 C C . LEU A 1 374 ? 9.477 24.938 -9.562 1 98.94 374 LEU A C 1
ATOM 2894 O O . LEU A 1 374 ? 10.594 24.484 -9.281 1 98.94 374 LEU A O 1
ATOM 2898 N N . LEU A 1 375 ? 8.578 24.312 -10.305 1 98.88 375 LEU A N 1
ATOM 2899 C CA . LEU A 1 375 ? 8.797 22.922 -10.688 1 98.88 375 LEU A CA 1
ATOM 2900 C C . LEU A 1 375 ? 9.438 22.828 -12.062 1 98.88 375 LEU A C 1
ATOM 2902 O O . LEU A 1 375 ? 10.156 21.875 -12.359 1 98.88 375 LEU A O 1
ATOM 2906 N N . LYS A 1 376 ? 9.078 23.734 -12.891 1 98.75 376 LYS A N 1
ATOM 2907 C CA . LYS A 1 376 ? 9.523 23.766 -14.281 1 98.75 376 LYS A CA 1
ATOM 2908 C C . LYS A 1 376 ? 9.633 25.203 -14.797 1 98.75 376 LYS A C 1
ATOM 2910 O O . LYS A 1 376 ? 8.82 26.062 -14.438 1 98.75 376 LYS A O 1
ATOM 2915 N N . ASN A 1 377 ? 10.609 25.469 -15.57 1 98.56 377 ASN A N 1
ATOM 2916 C CA . ASN A 1 377 ? 10.758 26.766 -16.203 1 98.56 377 ASN A CA 1
ATOM 2917 C C . ASN A 1 377 ? 11.609 26.672 -17.469 1 98.56 377 ASN A C 1
ATOM 2919 O O . ASN A 1 377 ? 12.766 27.094 -17.484 1 98.56 377 ASN A O 1
ATOM 2923 N N . GLU A 1 378 ? 10.992 26.281 -18.484 1 97.12 378 GLU A N 1
ATOM 2924 C CA . GLU A 1 378 ? 11.703 26.141 -19.75 1 97.12 378 GLU A CA 1
ATOM 2925 C C . GLU A 1 378 ? 11.789 27.469 -20.484 1 97.12 378 GLU A C 1
ATOM 2927 O O . GLU A 1 378 ? 10.844 28.266 -20.469 1 97.12 378 GLU A O 1
ATOM 2932 N N . ASN A 1 379 ? 12.852 27.75 -21.125 1 93.06 379 ASN A N 1
ATOM 2933 C CA . ASN A 1 379 ? 13.117 28.922 -21.938 1 93.06 379 ASN A CA 1
ATOM 2934 C C . ASN A 1 379 ? 12.945 30.219 -21.141 1 93.06 379 ASN A C 1
ATOM 2936 O O . ASN A 1 379 ? 12.727 31.281 -21.719 1 93.06 379 ASN A O 1
ATOM 2940 N N . GLY A 1 380 ? 12.93 30.109 -19.844 1 95.12 380 GLY A N 1
ATOM 2941 C CA . GLY A 1 380 ? 12.852 31.281 -19 1 95.12 380 GLY A CA 1
ATOM 2942 C C . GLY A 1 380 ? 11.562 32.062 -19.172 1 95.12 380 GLY A C 1
ATOM 2943 O O . GLY A 1 380 ? 11.57 33.312 -19.156 1 95.12 380 GLY A O 1
ATOM 2944 N N . VAL A 1 381 ? 10.484 31.312 -19.344 1 96.94 381 VAL A N 1
ATOM 2945 C CA . VAL A 1 381 ? 9.195 31.969 -19.531 1 96.94 381 VAL A CA 1
ATOM 2946 C C . VAL A 1 381 ? 8.859 32.781 -18.281 1 96.94 381 VAL A C 1
ATOM 2948 O O . VAL A 1 381 ? 8.195 33.812 -18.359 1 96.94 381 VAL A O 1
ATOM 2951 N N . LEU A 1 382 ? 9.234 32.312 -17.125 1 98.06 382 LEU A N 1
ATOM 2952 C CA . LEU A 1 382 ? 9.148 33.062 -15.883 1 98.06 382 LEU A CA 1
ATOM 2953 C C . LEU A 1 382 ? 10.523 33.531 -15.438 1 98.06 382 LEU A C 1
ATOM 2955 O O . LEU A 1 382 ? 11.531 32.875 -15.719 1 98.06 382 LEU A O 1
ATOM 2959 N N . PRO A 1 383 ? 10.617 34.688 -14.773 1 98.19 383 PRO A N 1
ATOM 2960 C CA . PRO A 1 383 ? 9.508 35.531 -14.312 1 98.19 383 PRO A CA 1
ATOM 2961 C C . PRO A 1 383 ? 8.914 36.375 -15.43 1 98.19 383 PRO A C 1
ATOM 2963 O O . PRO A 1 383 ? 9.562 36.594 -16.453 1 98.19 383 PRO A O 1
ATOM 2966 N N . LEU A 1 384 ? 7.727 36.812 -15.188 1 97.62 384 LEU A N 1
ATOM 2967 C CA . LEU A 1 384 ? 7.051 37.719 -16.125 1 97.62 384 LEU A CA 1
ATOM 2968 C C . LEU A 1 384 ? 7.785 39.031 -16.234 1 97.62 384 LEU A C 1
ATOM 2970 O O . LEU A 1 384 ? 8.133 39.656 -15.211 1 97.62 384 LEU A O 1
ATOM 2974 N N . GLN A 1 385 ? 7.961 39.469 -17.422 1 93.75 385 GLN A N 1
ATOM 2975 C CA . GLN A 1 385 ? 8.555 40.781 -17.656 1 93.75 385 GLN A CA 1
ATOM 2976 C C . GLN A 1 385 ? 7.535 41.906 -17.406 1 93.75 385 GLN A C 1
ATOM 2978 O O . GLN A 1 385 ? 6.336 41.688 -17.594 1 93.75 385 GLN A O 1
ATOM 2983 N N . PRO A 1 386 ? 7.988 43 -17.047 1 90.75 386 PRO A N 1
ATOM 2984 C CA . PRO A 1 386 ? 7.07 44.094 -16.734 1 90.75 386 PRO A CA 1
ATOM 2985 C C . PRO A 1 386 ? 6.184 44.5 -17.906 1 90.75 386 PRO A C 1
ATOM 2987 O O . PRO A 1 386 ? 5.047 44.938 -17.703 1 90.75 386 PRO A O 1
ATOM 2990 N N . GLU A 1 387 ? 6.68 44.375 -19.094 1 91.5 387 GLU A N 1
ATOM 2991 C CA . GLU A 1 387 ? 5.934 44.781 -20.281 1 91.5 387 GLU A CA 1
ATOM 2992 C C . GLU A 1 387 ? 5.121 43.625 -20.859 1 91.5 387 GLU A C 1
ATOM 2994 O O . GLU A 1 387 ? 4.445 43.781 -21.875 1 91.5 387 GLU A O 1
ATOM 2999 N N . ALA A 1 388 ? 5.164 42.531 -20.172 1 91.81 388 ALA A N 1
ATOM 3000 C CA . ALA A 1 388 ? 4.484 41.344 -20.703 1 91.81 388 ALA A CA 1
ATOM 3001 C C . ALA A 1 388 ? 2.977 41.562 -20.766 1 91.81 388 ALA A C 1
ATOM 3003 O O . ALA A 1 388 ? 2.391 42.156 -19.875 1 91.81 388 ALA A O 1
ATOM 3004 N N . ASN A 1 389 ? 2.354 41.219 -21.844 1 96.5 389 ASN A N 1
ATOM 3005 C CA . ASN A 1 389 ? 0.905 41.125 -21.984 1 96.5 389 ASN A CA 1
ATOM 3006 C C . ASN A 1 389 ? 0.41 39.719 -21.656 1 96.5 389 ASN A C 1
ATOM 3008 O O . ASN A 1 389 ? 0.657 38.781 -22.422 1 96.5 389 ASN A O 1
ATOM 3012 N N . VAL A 1 390 ? -0.302 39.625 -20.562 1 98.06 390 VAL A N 1
ATOM 3013 C CA . VAL A 1 390 ? -0.542 38.312 -19.969 1 98.06 390 VAL A CA 1
ATOM 3014 C C . VAL A 1 390 ? -2.033 38 -20.016 1 98.06 390 VAL A C 1
ATOM 3016 O O . VAL A 1 390 ? -2.869 38.844 -19.688 1 98.06 390 VAL A O 1
ATOM 3019 N N . ALA A 1 391 ? -2.393 36.781 -20.5 1 98.75 391 ALA A N 1
ATOM 3020 C CA . ALA A 1 391 ? -3.721 36.188 -20.297 1 98.75 391 ALA A CA 1
ATOM 3021 C C . ALA A 1 391 ? -3.742 35.281 -19.062 1 98.75 391 ALA A C 1
ATOM 3023 O O . ALA A 1 391 ? -3.102 34.25 -19.047 1 98.75 391 ALA A O 1
ATOM 3024 N N . LEU A 1 392 ? -4.383 35.75 -17.984 1 98.81 392 LEU A N 1
ATOM 3025 C CA . LEU A 1 392 ? -4.586 34.938 -16.797 1 98.81 392 LEU A CA 1
ATOM 3026 C C . LEU A 1 392 ? -5.895 34.156 -16.891 1 98.81 392 LEU A C 1
ATOM 3028 O O . LEU A 1 392 ? -6.977 34.719 -16.797 1 98.81 392 LEU A O 1
ATOM 3032 N N . ILE A 1 393 ? -5.762 32.812 -17.047 1 98.88 393 ILE A N 1
ATOM 3033 C CA . ILE A 1 393 ? -6.934 32 -17.359 1 98.88 393 ILE A CA 1
ATOM 3034 C C . ILE A 1 393 ? -7.012 30.812 -16.391 1 98.88 393 ILE A C 1
ATOM 3036 O O . ILE A 1 393 ? -5.988 30.203 -16.062 1 98.88 393 ILE A O 1
ATOM 3040 N N . GLY A 1 394 ? -8.141 30.469 -15.898 1 98.81 394 GLY A N 1
ATOM 3041 C CA . GLY A 1 394 ? -8.398 29.312 -15.07 1 98.81 394 GLY A CA 1
ATOM 3042 C C . GLY A 1 394 ? -9.289 29.609 -13.883 1 98.81 394 GLY A C 1
ATOM 3043 O O . GLY A 1 394 ? -9.484 30.766 -13.516 1 98.81 394 GLY A O 1
ATOM 3044 N N . PRO A 1 395 ? -9.789 28.547 -13.297 1 98.75 395 PRO A N 1
ATOM 3045 C CA . PRO A 1 395 ? -10.742 28.719 -12.203 1 98.75 395 PRO A CA 1
ATOM 3046 C C . PRO A 1 395 ? -10.125 29.438 -11 1 98.75 395 PRO A C 1
ATOM 3048 O O . PRO A 1 395 ? -10.852 29.984 -10.164 1 98.75 395 PRO A O 1
ATOM 3051 N N . PHE A 1 396 ? -8.828 29.562 -10.898 1 98.81 396 PHE A N 1
ATOM 3052 C CA . PHE A 1 396 ? -8.211 30.141 -9.711 1 98.81 396 PHE A CA 1
ATOM 3053 C C . PHE A 1 396 ? -7.637 31.516 -10.023 1 98.81 396 PHE A C 1
ATOM 3055 O O . PHE A 1 396 ? -6.977 32.125 -9.172 1 98.81 396 PHE A O 1
ATOM 3062 N N . ALA A 1 397 ? -7.918 31.984 -11.188 1 98.69 397 ALA A N 1
ATOM 3063 C CA . ALA A 1 397 ? -7.453 33.312 -11.57 1 98.69 397 ALA A CA 1
ATOM 3064 C C . ALA A 1 397 ? -7.973 34.375 -10.602 1 98.69 397 ALA A C 1
ATOM 3066 O O . ALA A 1 397 ? -7.242 35.312 -10.227 1 98.69 397 ALA A O 1
ATOM 3067 N N . GLN A 1 398 ? -9.219 34.219 -10.195 1 97.94 398 GLN A N 1
ATOM 3068 C CA . GLN A 1 398 ? -9.859 35.156 -9.281 1 97.94 398 GLN A CA 1
ATOM 3069 C C . GLN A 1 398 ? -10.523 34.438 -8.117 1 97.94 398 GLN A C 1
ATOM 3071 O O . GLN A 1 398 ? -11.5 34.938 -7.543 1 97.94 398 GLN A O 1
ATOM 3076 N N . SER A 1 399 ? -9.992 33.281 -7.859 1 97.75 399 SER A N 1
ATOM 3077 C CA . SER A 1 399 ? -10.625 32.469 -6.816 1 97.75 399 SER A CA 1
ATOM 3078 C C . SER A 1 399 ? -10.211 32.938 -5.426 1 97.75 399 SER A C 1
ATOM 3080 O O . SER A 1 399 ? -9.055 33.312 -5.211 1 97.75 399 SER A O 1
ATOM 3082 N N . GLU A 1 400 ? -11.156 32.875 -4.496 1 96.31 400 GLU A N 1
ATOM 3083 C CA . GLU A 1 400 ? -10.875 33.125 -3.084 1 96.31 400 GLU A CA 1
ATOM 3084 C C . GLU A 1 400 ? -10.625 31.812 -2.338 1 96.31 400 GLU A C 1
ATOM 3086 O O . GLU A 1 400 ? -10.242 31.812 -1.167 1 96.31 400 GLU A O 1
ATOM 3091 N N . ASP A 1 401 ? -10.828 30.656 -2.955 1 97.5 401 ASP A N 1
ATOM 3092 C CA . ASP A 1 401 ? -10.672 29.344 -2.336 1 97.5 401 ASP A CA 1
ATOM 3093 C C . ASP A 1 401 ? -9.211 28.906 -2.359 1 97.5 401 ASP A C 1
ATOM 3095 O O . ASP A 1 401 ? -8.883 27.875 -2.955 1 97.5 401 ASP A O 1
ATOM 3099 N N . ILE A 1 402 ? -8.375 29.672 -1.609 1 98.38 402 ILE A N 1
ATOM 3100 C CA . ILE A 1 402 ? -6.953 29.359 -1.642 1 98.38 402 ILE A CA 1
ATOM 3101 C C . ILE A 1 402 ? -6.414 29.234 -0.216 1 98.38 402 ILE A C 1
ATOM 3103 O O . ILE A 1 402 ? -5.199 29.25 -0.001 1 98.38 402 ILE A O 1
ATOM 3107 N N . LEU A 1 403 ? -7.297 29.156 0.81 1 98.56 403 LEU A N 1
ATOM 3108 C CA . LEU A 1 403 ? -6.875 29.047 2.203 1 98.56 403 LEU A CA 1
ATOM 3109 C C . LEU A 1 403 ? -6.531 27.609 2.559 1 98.56 403 LEU A C 1
ATOM 3111 O O . LEU A 1 403 ? -5.723 27.359 3.459 1 98.56 403 LEU A O 1
ATOM 3115 N N . GLY A 1 404 ? -7.082 26.609 1.883 1 97.62 404 GLY A N 1
ATOM 3116 C CA . GLY A 1 404 ? -6.922 25.203 2.236 1 97.62 404 GLY A CA 1
ATOM 3117 C C . GLY A 1 404 ? -7.895 24.75 3.307 1 97.62 404 GLY A C 1
ATOM 3118 O O . GLY A 1 404 ? -8.602 25.562 3.902 1 97.62 404 GLY A O 1
ATOM 3119 N N . TRP A 1 405 ? -7.852 23.453 3.504 1 95.5 405 TRP A N 1
ATOM 3120 C CA . TRP A 1 405 ? -8.727 22.844 4.504 1 95.5 405 TRP A CA 1
ATOM 3121 C C . TRP A 1 405 ? -8.219 23.125 5.914 1 95.5 405 TRP A C 1
ATOM 3123 O O . TRP A 1 405 ? -7.043 23.438 6.102 1 95.5 405 TRP A O 1
ATOM 3133 N N . TRP A 1 406 ? -9.164 23.188 6.953 1 93.69 406 TRP A N 1
ATOM 3134 C CA . TRP A 1 406 ? -8.867 23.406 8.367 1 93.69 406 TRP A CA 1
ATOM 3135 C C . TRP A 1 406 ? -8.5 24.859 8.625 1 93.69 406 TRP A C 1
ATOM 3137 O O . TRP A 1 406 ? -7.684 25.156 9.5 1 93.69 406 TRP A O 1
ATOM 3147 N N . SER A 1 407 ? -8.93 25.766 7.715 1 96.19 407 SER A N 1
ATOM 3148 C CA . SER A 1 407 ? -8.867 27.203 7.961 1 96.19 407 SER A CA 1
ATOM 3149 C C . SER A 1 407 ? -10.133 27.703 8.656 1 96.19 407 SER A C 1
ATOM 3151 O O . SER A 1 407 ? -10.828 28.578 8.141 1 96.19 407 SER A O 1
ATOM 3153 N N . CYS A 1 408 ? -10.375 27.219 9.82 1 91.69 408 CYS A N 1
ATOM 3154 C CA . CYS A 1 408 ? -11.648 27.266 10.516 1 91.69 408 CYS A CA 1
ATOM 3155 C C . CYS A 1 408 ? -12.148 28.703 10.656 1 91.69 408 CYS A C 1
ATOM 3157 O O . CYS A 1 408 ? -13.297 29 10.336 1 91.69 408 CYS A O 1
ATOM 3159 N N . GLU A 1 409 ? -11.297 29.594 11.07 1 94.5 409 GLU A N 1
ATOM 3160 C CA . GLU A 1 409 ? -11.703 30.984 11.297 1 94.5 409 GLU A CA 1
ATOM 3161 C C . GLU A 1 409 ? -11.312 31.859 10.117 1 94.5 409 GLU A C 1
ATOM 3163 O O . GLU A 1 409 ? -11.578 33.062 10.125 1 94.5 409 GLU A O 1
ATOM 3168 N N . GLY A 1 410 ? -10.672 31.219 9.133 1 96.44 410 GLY A N 1
ATOM 3169 C CA . GLY A 1 410 ? -10.312 31.969 7.941 1 96.44 410 GLY A CA 1
ATOM 3170 C C . GLY A 1 410 ? -11.516 32.438 7.137 1 96.44 410 GLY A C 1
ATOM 3171 O O . GLY A 1 410 ? -12.547 31.766 7.125 1 96.44 410 GLY A O 1
ATOM 3172 N N . VAL A 1 411 ? -11.367 33.531 6.52 1 97.31 411 VAL A N 1
ATOM 3173 C CA . VAL A 1 411 ? -12.406 34.094 5.66 1 97.31 411 VAL A CA 1
ATOM 3174 C C . VAL A 1 411 ? -11.922 34.125 4.215 1 97.31 411 VAL A C 1
ATOM 3176 O O . VAL A 1 411 ? -11.016 34.906 3.875 1 97.31 411 VAL A O 1
ATOM 3179 N N . LYS A 1 412 ? -12.5 33.406 3.391 1 97.12 412 LYS A N 1
ATOM 3180 C CA . LYS A 1 412 ? -12.055 33.25 2.006 1 97.12 412 LYS A CA 1
ATOM 3181 C C . LYS A 1 412 ? -12.023 34.594 1.298 1 97.12 412 LYS A C 1
ATOM 3183 O O . LYS A 1 412 ? -11.125 34.875 0.504 1 97.12 412 LYS A O 1
ATOM 3188 N N . GLU A 1 413 ? -13.016 35.438 1.618 1 97.06 413 GLU A N 1
ATOM 3189 C CA . GLU A 1 413 ? -13.148 36.719 0.948 1 97.06 413 GLU A CA 1
ATOM 3190 C C . GLU A 1 413 ? -11.984 37.656 1.293 1 97.06 413 GLU A C 1
ATOM 3192 O O . GLU A 1 413 ? -11.734 38.625 0.586 1 97.06 413 GLU A O 1
ATOM 3197 N N . ASP A 1 414 ? -11.32 37.281 2.367 1 96.81 414 ASP A N 1
ATOM 3198 C CA . ASP A 1 414 ? -10.195 38.094 2.797 1 96.81 414 ASP A CA 1
ATOM 3199 C C . ASP A 1 414 ? -8.922 37.719 2.047 1 96.81 414 ASP A C 1
ATOM 3201 O O . ASP A 1 414 ? -7.926 38.438 2.092 1 96.81 414 ASP A O 1
ATOM 3205 N N . ALA A 1 415 ? -8.961 36.656 1.357 1 98 415 ALA A N 1
ATOM 3206 C CA . ALA A 1 415 ? -7.762 36.188 0.66 1 98 415 ALA A CA 1
ATOM 3207 C C . ALA A 1 415 ? -7.477 37.062 -0.566 1 98 415 ALA A C 1
ATOM 3209 O O . ALA A 1 415 ? -8.398 37.406 -1.304 1 98 415 ALA A O 1
ATOM 3210 N N . VAL A 1 416 ? -6.266 37.406 -0.748 1 98.5 416 VAL A N 1
ATOM 3211 C CA . VAL A 1 416 ? -5.871 38.156 -1.929 1 98.5 416 VAL A CA 1
ATOM 3212 C C . VAL A 1 416 ? -5.992 37.281 -3.174 1 98.5 416 VAL A C 1
ATOM 3214 O O . VAL A 1 416 ? -5.477 36.156 -3.203 1 98.5 416 VAL A O 1
ATOM 3217 N N . LYS A 1 417 ? -6.691 37.781 -4.148 1 98.5 417 LYS A N 1
ATOM 3218 C CA . LYS A 1 417 ? -6.867 37.062 -5.402 1 98.5 417 LYS A CA 1
ATOM 3219 C C . LYS A 1 417 ? -5.664 37.25 -6.32 1 98.5 417 LYS A C 1
ATOM 3221 O O . LYS A 1 417 ? -5.105 38.344 -6.402 1 98.5 417 LYS A O 1
ATOM 3226 N N . LEU A 1 418 ? -5.281 36.156 -7.004 1 98.75 418 LEU A N 1
ATOM 3227 C CA . LEU A 1 418 ? -4.109 36.219 -7.875 1 98.75 418 LEU A CA 1
ATOM 3228 C C . LEU A 1 418 ? -4.293 37.281 -8.969 1 98.75 418 LEU A C 1
ATOM 3230 O O . LEU A 1 418 ? -3.381 38.062 -9.242 1 98.75 418 LEU A O 1
ATOM 3234 N N . GLY A 1 419 ? -5.492 37.25 -9.648 1 98.44 419 GLY A N 1
ATOM 3235 C CA . GLY A 1 419 ? -5.742 38.188 -10.727 1 98.44 419 GLY A CA 1
ATOM 3236 C C . GLY A 1 419 ? -5.637 39.656 -10.289 1 98.44 419 GLY A C 1
ATOM 3237 O O . GLY A 1 419 ? -5.004 40.469 -10.969 1 98.44 419 GLY A O 1
ATOM 3238 N N . SER A 1 420 ? -6.258 39.969 -9.164 1 97.75 420 SER A N 1
ATOM 3239 C CA . SER A 1 420 ? -6.191 41.312 -8.633 1 97.75 420 SER A CA 1
ATOM 3240 C C . SER A 1 420 ? -4.75 41.719 -8.32 1 97.75 420 SER A C 1
ATOM 3242 O O . SER A 1 420 ? -4.336 42.844 -8.617 1 97.75 420 SER A O 1
ATOM 3244 N N . ALA A 1 421 ? -4.035 40.844 -7.738 1 98.12 421 ALA A N 1
ATOM 3245 C CA . ALA A 1 421 ? -2.648 41.094 -7.379 1 98.12 421 ALA A CA 1
ATOM 3246 C C . ALA A 1 421 ? -1.794 41.344 -8.625 1 98.12 421 ALA A C 1
ATOM 3248 O O . ALA A 1 421 ? -0.942 42.219 -8.641 1 98.12 421 ALA A O 1
ATOM 3249 N N . LEU A 1 422 ? -1.947 40.531 -9.672 1 97.69 422 LEU A N 1
ATOM 3250 C CA . LEU A 1 422 ? -1.178 40.688 -10.898 1 97.69 422 LEU A CA 1
ATOM 3251 C C . LEU A 1 422 ? -1.493 42 -11.594 1 97.69 422 LEU A C 1
ATOM 3253 O O . LEU A 1 422 ? -0.602 42.625 -12.156 1 97.69 422 LEU A O 1
ATOM 3257 N N . GLN A 1 423 ? -2.781 42.344 -11.586 1 96.75 423 GLN A N 1
ATOM 3258 C CA . GLN A 1 423 ? -3.188 43.625 -12.18 1 96.75 423 GLN A CA 1
ATOM 3259 C C . GLN A 1 423 ? -2.518 44.781 -11.469 1 96.75 423 GLN A C 1
ATOM 3261 O O . GLN A 1 423 ? -2.229 45.812 -12.102 1 96.75 423 GLN A O 1
ATOM 3266 N N . GLU A 1 424 ? -2.322 44.656 -10.219 1 95.38 424 GLU A N 1
ATOM 3267 C CA . GLU A 1 424 ? -1.666 45.719 -9.453 1 95.38 424 GLU A CA 1
ATOM 3268 C C . GLU A 1 424 ? -0.179 45.781 -9.781 1 95.38 424 GLU A C 1
ATOM 3270 O O . GLU A 1 424 ? 0.427 46.875 -9.68 1 95.38 424 GLU A O 1
ATOM 3275 N N . ARG A 1 425 ? 0.424 44.719 -10.156 1 94.31 425 ARG A N 1
ATOM 3276 C CA . ARG A 1 425 ? 1.872 44.625 -10.32 1 94.31 425 ARG A CA 1
ATOM 3277 C C . ARG A 1 425 ? 2.281 44.906 -11.758 1 94.31 425 ARG A C 1
ATOM 3279 O O . ARG A 1 425 ? 3.402 45.344 -12.016 1 94.31 425 ARG A O 1
ATOM 3286 N N . LEU A 1 426 ? 1.43 44.594 -12.664 1 94.5 426 LEU A N 1
ATOM 3287 C CA . LEU A 1 426 ? 1.706 44.844 -14.078 1 94.5 426 LEU A CA 1
ATOM 3288 C C . LEU A 1 426 ? 1.002 46.125 -14.555 1 94.5 426 LEU A C 1
ATOM 3290 O O . LEU A 1 426 ? 0.085 46.625 -13.891 1 94.5 426 LEU A O 1
ATOM 3294 N N . HIS A 1 427 ? 1.461 46.656 -15.711 1 90 427 HIS A N 1
ATOM 3295 C CA . HIS A 1 427 ? 0.889 47.906 -16.219 1 90 427 HIS A CA 1
ATOM 3296 C C . HIS A 1 427 ? -0.582 47.719 -16.578 1 90 427 HIS A C 1
ATOM 3298 O O . HIS A 1 427 ? -1.022 46.625 -16.875 1 90 427 HIS A O 1
ATOM 3304 N N . ASP A 1 428 ? -1.245 48.812 -16.562 1 87.06 428 ASP A N 1
ATOM 3305 C CA . ASP A 1 428 ? -2.676 48.781 -16.859 1 87.06 428 ASP A CA 1
ATOM 3306 C C . ASP A 1 428 ? -2.941 48.219 -18.25 1 87.06 428 ASP A C 1
ATOM 3308 O O . ASP A 1 428 ? -2.266 48.594 -19.203 1 87.06 428 ASP A O 1
ATOM 3312 N N . GLY A 1 429 ? -3.814 47.312 -18.312 1 88.12 429 GLY A N 1
ATOM 3313 C CA . GLY A 1 429 ? -4.234 46.781 -19.594 1 88.12 429 GLY A CA 1
ATOM 3314 C C . GLY A 1 429 ? -3.393 45.594 -20.047 1 88.12 429 GLY A C 1
ATOM 3315 O O . GLY A 1 429 ? -3.662 45 -21.094 1 88.12 429 GLY A O 1
ATOM 3316 N N . GLN A 1 430 ? -2.553 45.25 -19.203 1 94.25 430 GLN A N 1
ATOM 3317 C CA . GLN A 1 430 ? -1.632 44.219 -19.625 1 94.25 430 GLN A CA 1
ATOM 3318 C C . GLN A 1 430 ? -2.07 42.844 -19.109 1 94.25 430 GLN A C 1
ATOM 3320 O O . GLN A 1 430 ? -1.474 41.812 -19.453 1 94.25 430 GLN A O 1
ATOM 3325 N N . VAL A 1 431 ? -3.023 42.781 -18.25 1 97.88 431 VAL A N 1
ATOM 3326 C CA . VAL A 1 431 ? -3.539 41.531 -17.719 1 97.88 431 VAL A CA 1
ATOM 3327 C C . VAL A 1 431 ? -4.977 41.312 -18.188 1 97.88 431 VAL A C 1
ATOM 3329 O O . VAL A 1 431 ? -5.855 42.125 -17.906 1 97.88 431 VAL A O 1
ATOM 3332 N N . HIS A 1 432 ? -5.188 40.281 -18.922 1 98.25 432 HIS A N 1
ATOM 3333 C CA . HIS A 1 432 ? -6.508 39.844 -19.375 1 98.25 432 HIS A CA 1
ATOM 3334 C C . HIS A 1 432 ? -6.961 38.594 -18.641 1 98.25 432 HIS A C 1
ATOM 3336 O O . HIS A 1 432 ? -6.242 37.594 -18.625 1 98.25 432 HIS A O 1
ATOM 3342 N N . ILE A 1 433 ? -8.156 38.656 -18.062 1 98.38 433 ILE A N 1
ATOM 3343 C CA . ILE A 1 433 ? -8.547 37.562 -17.188 1 98.38 433 ILE A CA 1
ATOM 3344 C C . ILE A 1 433 ? -9.766 36.844 -17.75 1 98.38 433 ILE A C 1
ATOM 3346 O O . ILE A 1 433 ? -10.688 37.469 -18.266 1 98.38 433 ILE A O 1
ATOM 3350 N N . ALA A 1 434 ? -9.758 35.531 -17.703 1 98.56 434 ALA A N 1
ATOM 3351 C CA . ALA A 1 434 ? -10.914 34.688 -18.016 1 98.56 434 ALA A CA 1
ATOM 3352 C C . ALA A 1 434 ? -10.977 33.5 -17.078 1 98.56 434 ALA A C 1
ATOM 3354 O O . ALA A 1 434 ? -9.945 33 -16.625 1 98.56 434 ALA A O 1
ATOM 3355 N N . GLN A 1 435 ? -12.164 33.031 -16.875 1 97.94 435 GLN A N 1
ATOM 3356 C CA . GLN A 1 435 ? -12.344 31.875 -16 1 97.94 435 GLN A CA 1
ATOM 3357 C C . GLN A 1 435 ? -11.883 30.594 -16.672 1 97.94 435 GLN A C 1
ATOM 3359 O O . GLN A 1 435 ? -11.336 29.703 -16.016 1 97.94 435 GLN A O 1
ATOM 3364 N N . GLY A 1 436 ? -12.133 30.594 -18.047 1 97.94 436 GLY A N 1
ATOM 3365 C CA . GLY A 1 436 ? -11.695 29.469 -18.844 1 97.94 436 GLY A CA 1
ATOM 3366 C C . GLY A 1 436 ? -12.469 28.188 -18.547 1 97.94 436 GLY A C 1
ATOM 3367 O O . GLY A 1 436 ? -12.953 27.531 -19.453 1 97.94 436 GLY A O 1
ATOM 3368 N N . SER A 1 437 ? -12.547 27.734 -17.188 1 98.25 437 SER A N 1
ATOM 3369 C CA . SER A 1 437 ? -13.32 26.578 -16.719 1 98.25 437 SER A CA 1
ATOM 3370 C C . SER A 1 437 ? -13.656 26.719 -15.234 1 98.25 437 SER A C 1
ATOM 3372 O O . SER A 1 437 ? -13.094 27.562 -14.531 1 98.25 437 SER A O 1
ATOM 3374 N N . GLY A 1 438 ? -14.68 25.922 -14.859 1 97.69 438 GLY A N 1
ATOM 3375 C CA . GLY A 1 438 ? -14.75 25.625 -13.438 1 97.69 438 GLY A CA 1
ATOM 3376 C C . GLY A 1 438 ? -13.719 24.594 -13 1 97.69 438 GLY A C 1
ATOM 3377 O O . GLY A 1 438 ? -12.875 24.172 -13.789 1 97.69 438 GLY A O 1
ATOM 3378 N N . VAL A 1 439 ? -13.82 24.297 -11.719 1 98.25 439 VAL A N 1
ATOM 3379 C CA . VAL A 1 439 ? -12.898 23.281 -11.234 1 98.25 439 VAL A CA 1
ATOM 3380 C C . VAL A 1 439 ? -13.258 21.922 -11.852 1 98.25 439 VAL A C 1
ATOM 3382 O O . VAL A 1 439 ? -12.375 21.172 -12.258 1 98.25 439 VAL A O 1
ATOM 3385 N N . HIS A 1 440 ? -14.586 21.641 -12.008 1 97.62 440 HIS A N 1
ATOM 3386 C CA . HIS A 1 440 ? -15.023 20.312 -12.391 1 97.62 440 HIS A CA 1
ATOM 3387 C C . HIS A 1 440 ? -15.711 20.328 -13.75 1 97.62 440 HIS A C 1
ATOM 3389 O O . HIS A 1 440 ? -15.969 19.266 -14.336 1 97.62 440 HIS A O 1
ATOM 3395 N N . THR A 1 441 ? -16.062 21.469 -14.227 1 98.25 441 THR A N 1
ATOM 3396 C CA . THR A 1 441 ? -16.859 21.562 -15.445 1 98.25 441 THR A CA 1
ATOM 3397 C C . THR A 1 441 ? -16.234 22.562 -16.422 1 98.25 441 THR A C 1
ATOM 3399 O O . THR A 1 441 ? -15.469 23.438 -16.016 1 98.25 441 THR A O 1
ATOM 3402 N N . ILE A 1 442 ? -16.531 22.406 -17.625 1 98.62 442 ILE A N 1
ATOM 3403 C CA . ILE A 1 442 ? -16.094 23.328 -18.672 1 98.62 442 ILE A CA 1
ATOM 3404 C C . ILE A 1 442 ? -17.156 23.406 -19.766 1 98.62 442 ILE A C 1
ATOM 3406 O O . ILE A 1 442 ? -17.781 22.406 -20.109 1 98.62 442 ILE A O 1
ATOM 3410 N N . THR A 1 443 ? -17.516 24.609 -20.234 1 98.44 443 THR A N 1
ATOM 3411 C CA . THR A 1 443 ? -18.5 24.812 -21.297 1 98.44 443 THR A CA 1
ATOM 3412 C C . THR A 1 443 ? -17.812 25.344 -22.562 1 98.44 443 THR A C 1
ATOM 3414 O O . THR A 1 443 ? -16.688 25.844 -22.5 1 98.44 443 THR A O 1
ATOM 3417 N N . ALA A 1 444 ? -18.516 25.234 -23.656 1 97.88 444 ALA A N 1
ATOM 3418 C CA . ALA A 1 444 ? -18.016 25.766 -24.922 1 97.88 444 ALA A CA 1
ATOM 3419 C C . ALA A 1 444 ? -17.828 27.281 -24.844 1 97.88 444 ALA A C 1
ATOM 3421 O O . ALA A 1 444 ? -16.906 27.828 -25.438 1 97.88 444 ALA A O 1
ATOM 3422 N N . GLU A 1 445 ? -18.719 27.938 -24.172 1 98.25 445 GLU A N 1
ATOM 3423 C CA . GLU A 1 445 ? -18.641 29.375 -24 1 98.25 445 GLU A CA 1
ATOM 3424 C C . GLU A 1 445 ? -17.375 29.766 -23.219 1 98.25 445 GLU A C 1
ATOM 3426 O O . GLU A 1 445 ? -16.703 30.734 -23.547 1 98.25 445 GLU A O 1
ATOM 3431 N N . GLN A 1 446 ? -17.078 29.047 -22.203 1 98.5 446 GLN A N 1
ATOM 3432 C CA . GLN A 1 446 ? -15.875 29.281 -21.406 1 98.5 446 GLN A CA 1
ATOM 3433 C C . GLN A 1 446 ? -14.617 29.094 -22.25 1 98.5 446 GLN A C 1
ATOM 3435 O O . GLN A 1 446 ? -13.672 29.875 -22.141 1 98.5 446 GLN A O 1
ATOM 3440 N N . ILE A 1 447 ? -14.625 28.078 -23.016 1 98.38 447 ILE A N 1
ATOM 3441 C CA . ILE A 1 447 ? -13.492 27.797 -23.891 1 98.38 447 ILE A CA 1
ATOM 3442 C C . ILE A 1 447 ? -13.305 28.953 -24.875 1 98.38 447 ILE A C 1
ATOM 3444 O O . ILE A 1 447 ? -12.188 29.422 -25.094 1 98.38 447 ILE A O 1
ATOM 3448 N N . ALA A 1 448 ? -14.398 29.375 -25.516 1 98.25 448 ALA A N 1
ATOM 3449 C CA . ALA A 1 448 ? -14.352 30.484 -26.484 1 98.25 448 ALA A CA 1
ATOM 3450 C C . ALA A 1 448 ? -13.797 31.75 -25.828 1 98.25 448 ALA A C 1
ATOM 3452 O O . ALA A 1 448 ? -12.977 32.438 -26.422 1 98.25 448 ALA A O 1
ATOM 3453 N N . GLU A 1 449 ? -14.273 32.062 -24.688 1 98.56 449 GLU A N 1
ATOM 3454 C CA . GLU A 1 449 ? -13.797 33.219 -23.953 1 98.56 449 GLU A CA 1
ATOM 3455 C C . GLU A 1 449 ? -12.312 33.094 -23.625 1 98.56 449 GLU A C 1
ATOM 3457 O O . GLU A 1 449 ? -11.57 34.094 -23.719 1 98.56 449 GLU A O 1
ATOM 3462 N N . ALA A 1 450 ? -11.906 31.938 -23.188 1 98.75 450 ALA A N 1
ATOM 3463 C CA . ALA A 1 450 ? -10.5 31.688 -22.875 1 98.75 450 ALA A CA 1
ATOM 3464 C C . ALA A 1 450 ? -9.617 31.922 -24.094 1 98.75 450 ALA A C 1
ATOM 3466 O O . ALA A 1 450 ? -8.555 32.531 -24 1 98.75 450 ALA A O 1
ATOM 3467 N N . LEU A 1 451 ? -10.023 31.391 -25.219 1 98.56 451 LEU A N 1
ATOM 3468 C CA . LEU A 1 451 ? -9.258 31.531 -26.453 1 98.56 451 LEU A CA 1
ATOM 3469 C C . LEU A 1 451 ? -9.195 33 -26.891 1 98.56 451 LEU A C 1
ATOM 3471 O O . LEU A 1 451 ? -8.164 33.469 -27.359 1 98.56 451 LEU A O 1
ATOM 3475 N N . GLU A 1 452 ? -10.312 33.656 -26.781 1 98.44 452 GLU A N 1
ATOM 3476 C CA . GLU A 1 452 ? -10.328 35.094 -27.094 1 98.44 452 GLU A CA 1
ATOM 3477 C C . GLU A 1 452 ? -9.383 35.844 -26.188 1 98.44 452 GLU A C 1
ATOM 3479 O O . GLU A 1 452 ? -8.625 36.719 -26.656 1 98.44 452 GLU A O 1
ATOM 3484 N N . THR A 1 453 ? -9.461 35.594 -24.922 1 98.56 453 THR A N 1
ATOM 3485 C CA . THR A 1 453 ? -8.586 36.25 -23.953 1 98.56 453 THR A CA 1
ATOM 3486 C C . THR A 1 453 ? -7.121 35.938 -24.266 1 98.56 453 THR A C 1
ATOM 3488 O O . THR A 1 453 ? -6.281 36.844 -24.219 1 98.56 453 THR A O 1
ATOM 3491 N N . ALA A 1 454 ? -6.805 34.719 -24.547 1 98.56 454 ALA A N 1
ATOM 3492 C CA . ALA A 1 454 ? -5.449 34.312 -24.906 1 98.56 454 ALA A CA 1
ATOM 3493 C C . ALA A 1 454 ? -4.949 35.062 -26.141 1 98.56 454 ALA A C 1
ATOM 3495 O O . ALA A 1 454 ? -3.76 35.375 -26.234 1 98.56 454 ALA A O 1
ATOM 3496 N N . SER A 1 455 ? -5.844 35.312 -27.078 1 97.94 455 SER A N 1
ATOM 3497 C CA . SER A 1 455 ? -5.457 35.969 -28.312 1 97.94 455 SER A CA 1
ATOM 3498 C C . SER A 1 455 ? -4.973 37.375 -28.062 1 97.94 455 SER A C 1
ATOM 3500 O O . SER A 1 455 ? -4.223 37.938 -28.875 1 97.94 455 SER A O 1
ATOM 3502 N N . LYS A 1 456 ? -5.328 37.938 -26.984 1 96.81 456 LYS A N 1
ATOM 3503 C CA . LYS A 1 456 ? -5.004 39.312 -26.656 1 96.81 456 LYS A CA 1
ATOM 3504 C C . LYS A 1 456 ? -3.654 39.406 -25.953 1 96.81 456 LYS A C 1
ATOM 3506 O O . LYS A 1 456 ? -3.174 40.5 -25.672 1 96.81 456 LYS A O 1
ATOM 3511 N N . ALA A 1 457 ? -3.018 38.312 -25.688 1 97.5 457 ALA A N 1
ATOM 3512 C CA . ALA A 1 457 ? -1.829 38.312 -24.844 1 97.5 457 ALA A CA 1
ATOM 3513 C C . ALA A 1 457 ? -0.662 37.625 -25.547 1 97.5 457 ALA A C 1
ATOM 3515 O O . ALA A 1 457 ? -0.845 36.969 -26.578 1 97.5 457 ALA A O 1
ATOM 3516 N N . ASP A 1 458 ? 0.524 37.812 -25 1 95.88 458 ASP A N 1
ATOM 3517 C CA . ASP A 1 458 ? 1.727 37.188 -25.531 1 95.88 458 ASP A CA 1
ATOM 3518 C C . ASP A 1 458 ? 2.043 35.906 -24.766 1 95.88 458 ASP A C 1
ATOM 3520 O O . ASP A 1 458 ? 2.73 35.031 -25.281 1 95.88 458 ASP A O 1
ATOM 3524 N N . LEU A 1 459 ? 1.592 35.875 -23.578 1 97.19 459 LEU A N 1
ATOM 3525 C CA . LEU A 1 459 ? 1.846 34.75 -22.672 1 97.19 459 LEU A CA 1
ATOM 3526 C C . LEU A 1 459 ? 0.589 34.375 -21.891 1 97.19 459 LEU A C 1
ATOM 3528 O O . LEU A 1 459 ? -0.165 35.25 -21.484 1 97.19 459 LEU A O 1
ATOM 3532 N N . ILE A 1 460 ? 0.375 33.031 -21.734 1 98.69 460 ILE A N 1
ATOM 3533 C CA . ILE A 1 460 ? -0.775 32.562 -20.969 1 98.69 460 ILE A CA 1
ATOM 3534 C C . ILE A 1 460 ? -0.324 32.094 -19.594 1 98.69 460 ILE A C 1
ATOM 3536 O O . ILE A 1 460 ? 0.596 31.281 -19.469 1 98.69 460 ILE A O 1
ATOM 3540 N N . VAL A 1 461 ? -0.866 32.625 -18.562 1 98.88 461 VAL A N 1
ATOM 3541 C CA . VAL A 1 461 ? -0.739 32.094 -17.203 1 98.88 461 VAL A CA 1
ATOM 3542 C C . VAL A 1 461 ? -2.008 31.344 -16.828 1 98.88 461 VAL A C 1
ATOM 3544 O O . VAL A 1 461 ? -3.09 31.922 -16.734 1 98.88 461 VAL A O 1
ATOM 3547 N N . LEU A 1 462 ? -1.869 30.047 -16.656 1 98.88 462 LEU A N 1
ATOM 3548 C CA . LEU A 1 462 ? -2.994 29.219 -16.234 1 98.88 462 LEU A CA 1
ATOM 3549 C C . LEU A 1 462 ? -3.037 29.109 -14.711 1 98.88 462 LEU A C 1
ATOM 3551 O O . LEU A 1 462 ? -2.033 28.781 -14.078 1 98.88 462 LEU A O 1
ATOM 3555 N N . ALA A 1 463 ? -4.145 29.469 -14.078 1 98.94 463 ALA A N 1
ATOM 3556 C CA . ALA A 1 463 ? -4.379 29.281 -12.648 1 98.94 463 ALA A CA 1
ATOM 3557 C C . ALA A 1 463 ? -5.352 28.125 -12.398 1 98.94 463 ALA A C 1
ATOM 3559 O O . ALA A 1 463 ? -6.57 28.312 -12.445 1 98.94 463 ALA A O 1
ATOM 3560 N N . LEU A 1 464 ? -4.805 26.984 -12.094 1 98.88 464 LEU A N 1
ATOM 3561 C CA . LEU A 1 464 ? -5.547 25.734 -12 1 98.88 464 LEU A CA 1
ATOM 3562 C C . LEU A 1 464 ? -5.418 25.125 -10.602 1 98.88 464 LEU A C 1
ATOM 3564 O O . LEU A 1 464 ? -4.668 25.641 -9.766 1 98.88 464 LEU A O 1
ATOM 3568 N N . GLY A 1 465 ? -6.215 24.078 -10.352 1 98.62 465 GLY A N 1
ATOM 3569 C CA . GLY A 1 465 ? -6.016 23.453 -9.055 1 98.62 465 GLY A CA 1
ATOM 3570 C C . GLY A 1 465 ? -7.215 22.641 -8.602 1 98.62 465 GLY A C 1
ATOM 3571 O O . GLY A 1 465 ? -7.945 22.078 -9.422 1 98.62 465 GLY A O 1
ATOM 3572 N N . GLU A 1 466 ? -7.242 22.438 -7.297 1 98.38 466 GLU A N 1
ATOM 3573 C CA . GLU A 1 466 ? -8.289 21.703 -6.594 1 98.38 466 GLU A CA 1
ATOM 3574 C C . GLU A 1 466 ? -9.125 22.625 -5.715 1 98.38 466 GLU A C 1
ATOM 3576 O O . GLU A 1 466 ? -8.594 23.578 -5.133 1 98.38 466 GLU A O 1
ATOM 3581 N N . ASP A 1 467 ? -10.445 22.234 -5.617 1 97.44 467 ASP A N 1
ATOM 3582 C CA . ASP A 1 467 ? -11.188 22.828 -4.508 1 97.44 467 ASP A CA 1
ATOM 3583 C C . ASP A 1 467 ? -10.586 22.422 -3.166 1 97.44 467 ASP A C 1
ATOM 3585 O O . ASP A 1 467 ? -10.062 21.328 -3.023 1 97.44 467 ASP A O 1
ATOM 3589 N N . ALA A 1 468 ? -10.688 23.422 -2.242 1 97.12 468 ALA A N 1
ATOM 3590 C CA . ALA A 1 468 ? -10.141 23.109 -0.921 1 97.12 468 ALA A CA 1
ATOM 3591 C C . ALA A 1 468 ? -10.727 21.812 -0.371 1 97.12 468 ALA A C 1
ATOM 3593 O O . ALA A 1 468 ? -10.039 21.062 0.319 1 97.12 468 ALA A O 1
ATOM 3594 N N . GLU A 1 469 ? -11.969 21.547 -0.696 1 95.56 469 GLU A N 1
ATOM 3595 C CA . GLU A 1 469 ? -12.664 20.391 -0.143 1 95.56 469 GLU A CA 1
ATOM 3596 C C . GLU A 1 469 ? -12.156 19.078 -0.761 1 95.56 469 GLU A C 1
ATOM 3598 O O . GLU A 1 469 ? -12.438 18 -0.249 1 95.56 469 GLU A O 1
ATOM 3603 N N . MET A 1 470 ? -11.367 19.125 -1.819 1 97.81 470 MET A N 1
ATOM 3604 C CA . MET A 1 470 ? -10.836 17.938 -2.471 1 97.81 470 MET A CA 1
ATOM 3605 C C . MET A 1 470 ? -9.68 17.344 -1.67 1 97.81 470 MET A C 1
ATOM 3607 O O . MET A 1 470 ? -9.211 16.25 -1.965 1 97.81 470 MET A O 1
ATOM 3611 N N . SER A 1 471 ? -9.211 18.047 -0.646 1 97.25 471 SER A N 1
ATOM 3612 C CA . SER A 1 471 ? -8.195 17.562 0.279 1 97.25 471 SER A CA 1
ATOM 3613 C C . SER A 1 471 ? -8.625 17.766 1.729 1 97.25 471 SER A C 1
ATOM 3615 O O . SER A 1 471 ? -9.781 18.078 2 1 97.25 471 SER A O 1
ATOM 3617 N N . GLY A 1 472 ? -7.738 17.469 2.674 1 97.5 472 GLY A N 1
ATOM 3618 C CA . GLY A 1 472 ? -8.094 17.516 4.082 1 97.5 472 GLY A CA 1
ATOM 3619 C C . GLY A 1 472 ? -8.797 16.25 4.562 1 97.5 472 GLY A C 1
ATOM 3620 O O . GLY A 1 472 ? -9.031 15.328 3.783 1 97.5 472 GLY A O 1
ATOM 3621 N N . GLU A 1 473 ? -9.156 16.266 5.812 1 97.06 473 GLU A N 1
ATOM 3622 C CA . GLU A 1 473 ? -9.836 15.117 6.418 1 97.06 473 GLU A CA 1
ATOM 3623 C C . GLU A 1 473 ? -11.102 14.75 5.648 1 97.06 473 GLU A C 1
ATOM 3625 O O . GLU A 1 473 ? -11.93 15.617 5.359 1 97.06 473 GLU A O 1
ATOM 3630 N N . GLY A 1 474 ? -11.203 13.516 5.289 1 97 474 GLY A N 1
ATOM 3631 C CA . GLY A 1 474 ? -12.344 13.055 4.516 1 97 474 GLY A CA 1
ATOM 3632 C C . GLY A 1 474 ? -12.227 13.359 3.037 1 97 474 GLY A C 1
ATOM 3633 O O . GLY A 1 474 ? -13.188 13.188 2.283 1 97 474 GLY A O 1
ATOM 3634 N N . GLY A 1 475 ? -11.031 13.844 2.627 1 97.94 475 GLY A N 1
ATOM 3635 C CA . GLY A 1 475 ? -10.844 14.234 1.237 1 97.94 475 GLY A CA 1
ATOM 3636 C C . GLY A 1 475 ? -9.891 13.328 0.489 1 97.94 475 GLY A C 1
ATOM 3637 O O . GLY A 1 475 ? -9.039 13.797 -0.269 1 97.94 475 GLY A O 1
ATOM 3638 N N . SER A 1 476 ? -9.938 11.969 0.7 1 98.38 476 SER A N 1
ATOM 3639 C CA . SER A 1 476 ? -9.125 10.992 -0.017 1 98.38 476 SER A CA 1
ATOM 3640 C C . SER A 1 476 ? -9.586 10.844 -1.462 1 98.38 476 SER A C 1
ATOM 3642 O O . SER A 1 476 ? -10.789 10.883 -1.742 1 98.38 476 SER A O 1
ATOM 3644 N N . ARG A 1 477 ? -8.602 10.68 -2.324 1 98.44 477 ARG A N 1
ATOM 3645 C CA . ARG A 1 477 ? -8.922 10.562 -3.742 1 98.44 477 ARG A CA 1
ATOM 3646 C C . ARG A 1 477 ? -8.195 9.375 -4.371 1 98.44 477 ARG A C 1
ATOM 3648 O O . ARG A 1 477 ? -7.051 9.086 -4.016 1 98.44 477 ARG A O 1
ATOM 3655 N N . THR A 1 478 ? -8.812 8.727 -5.391 1 98.31 478 THR A N 1
ATOM 3656 C CA . THR A 1 478 ? -8.18 7.637 -6.133 1 98.31 478 THR A CA 1
ATOM 3657 C C . THR A 1 478 ? -7.512 8.164 -7.398 1 98.31 478 THR A C 1
ATOM 3659 O O . THR A 1 478 ? -6.621 7.516 -7.953 1 98.31 478 THR A O 1
ATOM 3662 N N . ASP A 1 479 ? -7.961 9.242 -7.941 1 98.12 479 ASP A N 1
ATOM 3663 C CA . ASP A 1 479 ? -7.375 9.945 -9.078 1 98.12 479 ASP A CA 1
ATOM 3664 C C . ASP A 1 479 ? -6.816 11.305 -8.648 1 98.12 479 ASP A C 1
ATOM 3666 O O . ASP A 1 479 ? -7.574 12.234 -8.383 1 98.12 479 ASP A O 1
ATOM 3670 N N . ILE A 1 480 ? -5.488 11.367 -8.648 1 98.5 480 ILE A N 1
ATOM 3671 C CA . ILE A 1 480 ? -4.902 12.586 -8.102 1 98.5 480 ILE A CA 1
ATOM 3672 C C . ILE A 1 480 ? -4.449 13.5 -9.242 1 98.5 480 ILE A C 1
ATOM 3674 O O . ILE A 1 480 ? -3.586 14.359 -9.047 1 98.5 480 ILE A O 1
ATOM 3678 N N . ARG A 1 481 ? -4.953 13.281 -10.539 1 98.25 481 ARG A N 1
ATOM 3679 C CA . ARG A 1 481 ? -4.77 14.25 -11.617 1 98.25 481 ARG A CA 1
ATOM 3680 C C . ARG A 1 481 ? -5.633 15.492 -11.391 1 98.25 481 ARG A C 1
ATOM 3682 O O . ARG A 1 481 ? -6.562 15.461 -10.578 1 98.25 481 ARG A O 1
ATOM 3689 N N . LEU A 1 482 ? -5.289 16.594 -12.047 1 98.5 482 LEU A N 1
ATOM 3690 C CA . LEU A 1 482 ? -6.234 17.703 -12.109 1 98.5 482 LEU A CA 1
ATOM 3691 C C . LEU A 1 482 ? -7.566 17.25 -12.703 1 98.5 482 LEU A C 1
ATOM 3693 O O . LEU A 1 482 ? -7.602 16.328 -13.523 1 98.5 482 LEU A O 1
ATOM 3697 N N . PRO A 1 483 ? -8.695 17.875 -12.242 1 98.25 483 PRO A N 1
ATOM 3698 C CA . PRO A 1 483 ? -9.984 17.547 -12.844 1 98.25 483 PRO A CA 1
ATOM 3699 C C . PRO A 1 483 ? -9.977 17.656 -14.367 1 98.25 483 PRO A C 1
ATOM 3701 O O . PRO A 1 483 ? -9.344 18.562 -14.914 1 98.25 483 PRO A O 1
ATOM 3704 N N . ALA A 1 484 ? -10.703 16.797 -15.023 1 97.62 484 ALA A N 1
ATOM 3705 C CA . ALA A 1 484 ? -10.703 16.625 -16.469 1 97.62 484 ALA A CA 1
ATOM 3706 C C . ALA A 1 484 ? -11.016 17.953 -17.188 1 97.62 484 ALA A C 1
ATOM 3708 O O . ALA A 1 484 ? -10.469 18.234 -18.25 1 97.62 484 ALA A O 1
ATOM 3709 N N . ALA A 1 485 ? -11.906 18.75 -16.625 1 98.62 485 ALA A N 1
ATOM 3710 C CA . ALA A 1 485 ? -12.289 20.031 -17.203 1 98.62 485 ALA A CA 1
ATOM 3711 C C . ALA A 1 485 ? -11.078 20.938 -17.375 1 98.62 485 ALA A C 1
ATOM 3713 O O . ALA A 1 485 ? -10.953 21.641 -18.375 1 98.62 485 ALA A O 1
ATOM 3714 N N . GLN A 1 486 ? -10.266 20.953 -16.406 1 98.81 486 GLN A N 1
ATOM 3715 C CA . GLN A 1 486 ? -9.086 21.812 -16.422 1 98.81 486 GLN A CA 1
ATOM 3716 C C . GLN A 1 486 ? -8.039 21.281 -17.406 1 98.81 486 GLN A C 1
ATOM 3718 O O . GLN A 1 486 ? -7.371 22.062 -18.094 1 98.81 486 GLN A O 1
ATOM 3723 N N . LEU A 1 487 ? -7.855 19.953 -17.5 1 98.56 487 LEU A N 1
ATOM 3724 C CA . LEU A 1 487 ? -6.926 19.359 -18.453 1 98.56 487 LEU A CA 1
ATOM 3725 C C . LEU A 1 487 ? -7.371 19.641 -19.891 1 98.56 487 LEU A C 1
ATOM 3727 O O . LEU A 1 487 ? -6.539 19.844 -20.781 1 98.56 487 LEU A O 1
ATOM 3731 N N . GLU A 1 488 ? -8.664 19.578 -20.078 1 98.25 488 GLU A N 1
ATOM 3732 C CA . GLU A 1 488 ? -9.203 19.938 -21.391 1 98.25 488 GLU A CA 1
ATOM 3733 C C . GLU A 1 488 ? -8.875 21.391 -21.734 1 98.25 488 GLU A C 1
ATOM 3735 O O . GLU A 1 488 ? -8.508 21.703 -22.875 1 98.25 488 GLU A O 1
ATOM 3740 N N . LEU A 1 489 ? -9.047 22.266 -20.75 1 98.75 489 LEU A N 1
ATOM 3741 C CA . LEU A 1 489 ? -8.695 23.656 -20.953 1 98.75 489 LEU A CA 1
ATOM 3742 C C . LEU A 1 489 ? -7.238 23.812 -21.359 1 98.75 489 LEU A C 1
ATOM 3744 O O . LEU A 1 489 ? -6.922 24.547 -22.297 1 98.75 489 LEU A O 1
ATOM 3748 N N . VAL A 1 490 ? -6.32 23.141 -20.688 1 98.75 490 VAL A N 1
ATOM 3749 C CA . VAL A 1 490 ? -4.895 23.172 -21 1 98.75 490 VAL A CA 1
ATOM 3750 C C . VAL A 1 490 ? -4.668 22.75 -22.453 1 98.75 490 VAL A C 1
ATOM 3752 O O . VAL A 1 490 ? -3.922 23.406 -23.188 1 98.75 490 VAL A O 1
ATOM 3755 N N . LYS A 1 491 ? -5.316 21.656 -22.828 1 97.88 491 LYS A N 1
ATOM 3756 C CA . LYS A 1 491 ? -5.168 21.125 -24.172 1 97.88 491 LYS A CA 1
ATOM 3757 C C . LYS A 1 491 ? -5.605 22.141 -25.219 1 97.88 491 LYS A C 1
ATOM 3759 O O . LYS A 1 491 ? -4.922 22.344 -26.219 1 97.88 491 LYS A O 1
ATOM 3764 N N . GLN A 1 492 ? -6.758 22.797 -25.016 1 97.88 492 GLN A N 1
ATOM 3765 C CA . GLN A 1 492 ? -7.289 23.797 -25.938 1 97.88 492 GLN A CA 1
ATOM 3766 C C . GLN A 1 492 ? -6.34 24.984 -26.078 1 97.88 492 GLN A C 1
ATOM 3768 O O . GLN A 1 492 ? -6.109 25.469 -27.172 1 97.88 492 GLN A O 1
ATOM 3773 N N . LEU A 1 493 ? -5.816 25.422 -25.016 1 98.62 493 LEU A N 1
ATOM 3774 C CA . LEU A 1 493 ? -4.977 26.609 -25.031 1 98.62 493 LEU A CA 1
ATOM 3775 C C . LEU A 1 493 ? -3.592 26.297 -25.578 1 98.62 493 LEU A C 1
ATOM 3777 O O . LEU A 1 493 ? -2.928 27.188 -26.141 1 98.62 493 LEU A O 1
ATOM 3781 N N . LYS A 1 494 ? -3.111 25.094 -25.328 1 98 494 LYS A N 1
ATOM 3782 C CA . LYS A 1 494 ? -1.832 24.688 -25.906 1 98 494 LYS A CA 1
ATOM 3783 C C . LYS A 1 494 ? -1.848 24.812 -27.422 1 98 494 LYS A C 1
ATOM 3785 O O . LYS A 1 494 ? -0.825 25.141 -28.031 1 98 494 LYS A O 1
ATOM 3790 N N . ALA A 1 495 ? -2.961 24.578 -27.969 1 96.25 495 ALA A N 1
ATOM 3791 C CA . ALA A 1 495 ? -3.121 24.609 -29.422 1 96.25 495 ALA A CA 1
ATOM 3792 C C . ALA A 1 495 ? -2.906 26.016 -29.969 1 96.25 495 ALA A C 1
ATOM 3794 O O . ALA A 1 495 ? -2.666 26.188 -31.172 1 96.25 495 ALA A O 1
ATOM 3795 N N . THR A 1 496 ? -2.92 27.078 -29.156 1 97.25 496 THR A N 1
ATOM 3796 C CA . THR A 1 496 ? -2.705 28.453 -29.594 1 97.25 496 THR A CA 1
ATOM 3797 C C . THR A 1 496 ? -1.238 28.688 -29.953 1 97.25 496 THR A C 1
ATOM 3799 O O . THR A 1 496 ? -0.908 29.641 -30.656 1 97.25 496 THR A O 1
ATOM 3802 N N . GLY A 1 497 ? -0.341 27.844 -29.375 1 96.94 497 GLY A N 1
ATOM 3803 C CA . GLY A 1 497 ? 1.083 27.953 -29.656 1 96.94 497 GLY A CA 1
ATOM 3804 C C . GLY A 1 497 ? 1.793 28.953 -28.766 1 96.94 497 GLY A C 1
ATOM 3805 O O . GLY A 1 497 ? 3.014 29.109 -28.844 1 96.94 497 GLY A O 1
ATOM 3806 N N . LYS A 1 498 ? 1.104 29.641 -27.938 1 97.56 498 LYS A N 1
ATOM 3807 C CA . LYS A 1 498 ? 1.693 30.625 -27.031 1 97.56 498 LYS A CA 1
ATOM 3808 C C . LYS A 1 498 ? 2.355 29.953 -25.844 1 97.56 498 LYS A C 1
ATOM 3810 O O . LYS A 1 498 ? 1.959 28.859 -25.438 1 97.56 498 LYS A O 1
ATOM 3815 N N . PRO A 1 499 ? 3.447 30.594 -25.266 1 98.12 499 PRO A N 1
ATOM 3816 C CA . PRO A 1 499 ? 4.008 30.047 -24.031 1 98.12 499 PRO A CA 1
ATOM 3817 C C . PRO A 1 499 ? 2.984 29.953 -22.906 1 98.12 499 PRO A C 1
ATOM 3819 O O . PRO A 1 499 ? 2.156 30.859 -22.75 1 98.12 499 PRO A O 1
ATOM 3822 N N . ILE A 1 500 ? 3.064 28.859 -22.141 1 98.69 500 ILE A N 1
ATOM 3823 C CA . ILE A 1 500 ? 2.123 28.625 -21.047 1 98.69 500 ILE A CA 1
ATOM 3824 C C . ILE A 1 500 ? 2.885 28.469 -19.734 1 98.69 500 ILE A C 1
ATOM 3826 O O . ILE A 1 500 ? 3.76 27.609 -19.625 1 98.69 500 ILE A O 1
ATOM 3830 N N . ALA A 1 501 ? 2.654 29.281 -18.75 1 98.81 501 ALA A N 1
ATOM 3831 C CA . ALA A 1 501 ? 3.061 29.109 -17.359 1 98.81 501 ALA A CA 1
ATOM 3832 C C . ALA A 1 501 ? 1.873 28.703 -16.484 1 98.81 501 ALA A C 1
ATOM 3834 O O . ALA A 1 501 ? 0.887 29.453 -16.406 1 98.81 501 ALA A O 1
ATOM 3835 N N . SER A 1 502 ? 1.951 27.578 -15.82 1 98.88 502 SER A N 1
ATOM 3836 C CA . SER A 1 502 ? 0.84 27.109 -15.008 1 98.88 502 SER A CA 1
ATOM 3837 C C . SER A 1 502 ? 1.128 27.297 -13.516 1 98.88 502 SER A C 1
ATOM 3839 O O . SER A 1 502 ? 2.236 27.016 -13.055 1 98.88 502 SER A O 1
ATOM 3841 N N . VAL A 1 503 ? 0.211 27.828 -12.805 1 98.88 503 VAL A N 1
ATOM 3842 C CA . VAL A 1 503 ? 0.194 27.875 -11.344 1 98.88 503 VAL A CA 1
ATOM 3843 C C . VAL A 1 503 ? -0.87 26.922 -10.805 1 98.88 503 VAL A C 1
ATOM 3845 O O . VAL A 1 503 ? -2.035 27 -11.203 1 98.88 503 VAL A O 1
ATOM 3848 N N . ILE A 1 504 ? -0.481 26.078 -9.891 1 98.81 504 ILE A N 1
ATOM 3849 C CA . ILE A 1 504 ? -1.447 25.094 -9.43 1 98.81 504 ILE A CA 1
ATOM 3850 C C . ILE A 1 504 ? -1.711 25.281 -7.941 1 98.81 504 ILE A C 1
ATOM 3852 O O . ILE A 1 504 ? -0.775 25.312 -7.137 1 98.81 504 ILE A O 1
ATOM 3856 N N . PHE A 1 505 ? -2.959 25.453 -7.535 1 98.88 505 PHE A N 1
ATOM 3857 C CA . PHE A 1 505 ? -3.459 25.547 -6.168 1 98.88 505 PHE A CA 1
ATOM 3858 C C . PHE A 1 505 ? -4.055 24.219 -5.723 1 98.88 505 PHE A C 1
ATOM 3860 O O . PHE A 1 505 ? -5.129 23.828 -6.18 1 98.88 505 PHE A O 1
ATOM 3867 N N . ASN A 1 506 ? -3.43 23.5 -4.848 1 98.75 506 ASN A N 1
ATOM 3868 C CA . ASN A 1 506 ? -3.854 22.141 -4.5 1 98.75 506 ASN A CA 1
ATOM 3869 C C . ASN A 1 506 ? -3.305 21.719 -3.143 1 98.75 506 ASN A C 1
ATOM 3871 O O . ASN A 1 506 ? -2.459 22.406 -2.566 1 98.75 506 ASN A O 1
ATOM 3875 N N . GLY A 1 507 ? -3.828 20.625 -2.611 1 98.69 507 GLY A N 1
ATOM 3876 C CA . GLY A 1 507 ? -3.496 20.234 -1.25 1 98.69 507 GLY A CA 1
ATOM 3877 C C . GLY A 1 507 ? -2.658 18.969 -1.178 1 98.69 507 GLY A C 1
ATOM 3878 O O . GLY A 1 507 ? -2.434 18.422 -0.093 1 98.69 507 GLY A O 1
ATOM 3879 N N . ARG A 1 508 ? -2.156 18.406 -2.336 1 98.69 508 ARG A N 1
ATOM 3880 C CA . ARG A 1 508 ? -1.374 17.188 -2.379 1 98.69 508 ARG A CA 1
ATOM 3881 C C . ARG A 1 508 ? -0.442 17.172 -3.588 1 98.69 508 ARG A C 1
ATOM 3883 O O . ARG A 1 508 ? -0.652 17.906 -4.547 1 98.69 508 ARG A O 1
ATOM 3890 N N . PRO A 1 509 ? 0.666 16.281 -3.553 1 98.75 509 PRO A N 1
ATOM 3891 C CA . PRO A 1 509 ? 1.351 16.031 -4.824 1 98.75 509 PRO A CA 1
ATOM 3892 C C . PRO A 1 509 ? 0.437 15.391 -5.867 1 98.75 509 PRO A C 1
ATOM 3894 O O . PRO A 1 509 ? -0.169 14.352 -5.609 1 98.75 509 PRO A O 1
ATOM 3897 N N . LEU A 1 510 ? 0.343 16.016 -6.984 1 98.75 510 LEU A N 1
ATOM 3898 C CA . LEU A 1 510 ? -0.572 15.555 -8.023 1 98.75 510 LEU A CA 1
ATOM 3899 C C . LEU A 1 510 ? 0.155 14.68 -9.039 1 98.75 510 LEU A C 1
ATOM 3901 O O . LEU A 1 510 ? 1.383 14.719 -9.133 1 98.75 510 LEU A O 1
ATOM 3905 N N . ASP A 1 511 ? -0.568 13.75 -9.672 1 98.44 511 ASP A N 1
ATOM 3906 C CA . ASP A 1 511 ? -0.184 13.258 -10.984 1 98.44 511 ASP A CA 1
ATOM 3907 C C . ASP A 1 511 ? -0.278 14.359 -12.039 1 98.44 511 ASP A C 1
ATOM 3909 O O . ASP A 1 511 ? -1.377 14.766 -12.422 1 98.44 511 ASP A O 1
ATOM 3913 N N . LEU A 1 512 ? 0.85 14.867 -12.5 1 98.56 512 LEU A N 1
ATOM 3914 C CA . LEU A 1 512 ? 0.879 16.094 -13.281 1 98.56 512 LEU A CA 1
ATOM 3915 C C . LEU A 1 512 ? 0.739 15.812 -14.766 1 98.56 512 LEU A C 1
ATOM 3917 O O . LEU A 1 512 ? 0.936 16.703 -15.602 1 98.56 512 LEU A O 1
ATOM 3921 N N . HIS A 1 513 ? 0.423 14.562 -15.133 1 95.81 513 HIS A N 1
ATOM 3922 C CA . HIS A 1 513 ? 0.214 14.227 -16.531 1 95.81 513 HIS A CA 1
ATOM 3923 C C . HIS A 1 513 ? -0.881 15.086 -17.156 1 95.81 513 HIS A C 1
ATOM 3925 O O . HIS A 1 513 ? -1.933 15.297 -16.547 1 95.81 513 HIS A O 1
ATOM 3931 N N . GLY A 1 514 ? -0.625 15.57 -18.297 1 96.12 514 GLY A N 1
ATOM 3932 C CA . GLY A 1 514 ? -1.562 16.438 -19 1 96.12 514 GLY A CA 1
ATOM 3933 C C . GLY A 1 514 ? -1.265 17.906 -18.797 1 96.12 514 GLY A C 1
ATOM 3934 O O . GLY A 1 514 ? -1.723 18.75 -19.578 1 96.12 514 GLY A O 1
ATOM 3935 N N . LEU A 1 515 ? -0.575 18.234 -17.75 1 98.25 515 LEU A N 1
ATOM 3936 C CA . LEU A 1 515 ? -0.232 19.625 -17.469 1 98.25 515 LEU A CA 1
ATOM 3937 C C . LEU A 1 515 ? 1.263 19.859 -17.656 1 98.25 515 LEU A C 1
ATOM 3939 O O . LEU A 1 515 ? 1.662 20.812 -18.328 1 98.25 515 LEU A O 1
ATOM 3943 N N . PHE A 1 516 ? 2.059 19.047 -17.094 1 98.31 516 PHE A N 1
ATOM 3944 C CA . PHE A 1 516 ? 3.502 19.234 -17.016 1 98.31 516 PHE A CA 1
ATOM 3945 C C . PHE A 1 516 ? 4.129 19.297 -18.391 1 98.31 516 PHE A C 1
ATOM 3947 O O . PHE A 1 516 ? 4.922 20.203 -18.688 1 98.31 516 PHE A O 1
ATOM 3954 N N . GLU A 1 517 ? 3.709 18.359 -19.297 1 97 517 GLU A N 1
ATOM 3955 C CA . GLU A 1 517 ? 4.293 18.281 -20.641 1 97 517 GLU A CA 1
ATOM 3956 C C . GLU A 1 517 ? 3.805 19.438 -21.5 1 97 517 GLU A C 1
ATOM 3958 O O . GLU A 1 517 ? 4.504 19.875 -22.422 1 97 517 GLU A O 1
ATOM 3963 N N . GLU A 1 518 ? 2.639 20 -21.172 1 97.62 518 GLU A N 1
ATOM 3964 C CA . GLU A 1 518 ? 2.01 21.016 -22.016 1 97.62 518 GLU A CA 1
ATOM 3965 C C . GLU A 1 518 ? 2.371 22.422 -21.547 1 97.62 518 GLU A C 1
ATOM 3967 O O . GLU A 1 518 ? 2.061 23.406 -22.219 1 97.62 518 GLU A O 1
ATOM 3972 N N . SER A 1 519 ? 2.998 22.531 -20.422 1 98.56 519 SER A N 1
ATOM 3973 C CA . SER A 1 519 ? 3.357 23.844 -19.859 1 98.56 519 SER A CA 1
ATOM 3974 C C . SER A 1 519 ? 4.848 24.125 -20.047 1 98.56 519 SER A C 1
ATOM 3976 O O . SER A 1 519 ? 5.668 23.203 -19.984 1 98.56 519 SER A O 1
ATOM 3978 N N . ASP A 1 520 ? 5.184 25.375 -20.25 1 98.5 520 ASP A N 1
ATOM 3979 C CA . ASP A 1 520 ? 6.578 25.797 -20.328 1 98.5 520 ASP A CA 1
ATOM 3980 C C . ASP A 1 520 ? 7.148 26.062 -18.938 1 98.5 520 ASP A C 1
ATOM 3982 O O . ASP A 1 520 ? 8.359 25.969 -18.734 1 98.5 520 ASP A O 1
ATOM 3986 N N . ALA A 1 521 ? 6.328 26.406 -17.984 1 98.81 521 ALA A N 1
ATOM 3987 C CA . ALA A 1 521 ? 6.656 26.578 -16.578 1 98.81 521 ALA A CA 1
ATOM 3988 C C . ALA A 1 521 ? 5.523 26.094 -15.688 1 98.81 521 ALA A C 1
ATOM 3990 O O . ALA A 1 521 ? 4.355 26.109 -16.078 1 98.81 521 ALA A O 1
ATOM 3991 N N . VAL A 1 522 ? 5.867 25.578 -14.562 1 98.94 522 VAL A N 1
ATOM 3992 C CA . VAL A 1 522 ? 4.887 25.141 -13.578 1 98.94 522 VAL A CA 1
ATOM 3993 C C . VAL A 1 522 ? 5.297 25.625 -12.188 1 98.94 522 VAL A C 1
ATOM 3995 O O . VAL A 1 522 ? 6.406 25.344 -11.727 1 98.94 522 VAL A O 1
ATOM 3998 N N . LEU A 1 523 ? 4.469 26.375 -11.539 1 98.94 523 LEU A N 1
ATOM 3999 C CA . LEU A 1 523 ? 4.648 26.828 -10.164 1 98.94 523 LEU A CA 1
ATOM 4000 C C . LEU A 1 523 ? 3.633 26.172 -9.242 1 98.94 523 LEU A C 1
ATOM 4002 O O . LEU A 1 523 ? 2.424 26.297 -9.445 1 98.94 523 LEU A O 1
ATOM 4006 N N . GLU A 1 524 ? 4.125 25.453 -8.258 1 98.94 524 GLU A N 1
ATOM 4007 C CA . GLU A 1 524 ? 3.291 24.844 -7.227 1 98.94 524 GLU A CA 1
ATOM 4008 C C . GLU A 1 524 ? 2.994 25.828 -6.102 1 98.94 524 GLU A C 1
ATOM 4010 O O . GLU A 1 524 ? 3.871 26.156 -5.293 1 98.94 524 GLU A O 1
ATOM 4015 N N . ALA A 1 525 ? 1.782 26.219 -6.008 1 98.88 525 ALA A N 1
ATOM 4016 C CA . ALA A 1 525 ? 1.409 27.234 -5.027 1 98.88 525 ALA A CA 1
ATOM 4017 C C . ALA A 1 525 ? 0.825 26.609 -3.771 1 98.88 525 ALA A C 1
ATOM 4019 O O . ALA A 1 525 ? 0.763 27.234 -2.717 1 98.88 525 ALA A O 1
ATOM 4020 N N . TRP A 1 526 ? 0.382 25.344 -3.936 1 98.75 526 TRP A N 1
ATOM 4021 C CA . TRP A 1 526 ? -0.41 24.719 -2.879 1 98.75 526 TRP A CA 1
ATOM 4022 C C . TRP A 1 526 ? -1.603 25.594 -2.508 1 98.75 526 TRP A C 1
ATOM 4024 O O . TRP A 1 526 ? -2.193 26.25 -3.373 1 98.75 526 TRP A O 1
ATOM 4034 N N . PHE A 1 527 ? -2.133 25.5 -1.308 1 98.88 527 PHE A N 1
ATOM 4035 C CA . PHE A 1 527 ? -3.018 26.5 -0.737 1 98.88 527 PHE A CA 1
ATOM 4036 C C . PHE A 1 527 ? -2.229 27.516 0.093 1 98.88 527 PHE A C 1
ATOM 4038 O O . PHE A 1 527 ? -1.866 27.234 1.238 1 98.88 527 PHE A O 1
ATOM 4045 N N . PRO A 1 528 ? -2.025 28.641 -0.446 1 98.81 528 PRO A N 1
ATOM 4046 C CA . PRO A 1 528 ? -0.97 29.516 0.073 1 98.81 528 PRO A CA 1
ATOM 4047 C C . PRO A 1 528 ? -1.461 30.438 1.185 1 98.81 528 PRO A C 1
ATOM 4049 O O . PRO A 1 528 ? -0.665 31.172 1.786 1 98.81 528 PRO A O 1
ATOM 4052 N N . GLY A 1 529 ? -2.748 30.5 1.52 1 98.69 529 GLY A N 1
ATOM 4053 C CA . GLY A 1 529 ? -3.23 31.234 2.674 1 98.69 529 GLY A CA 1
ATOM 4054 C C . GLY A 1 529 ? -3.758 32.625 2.318 1 98.69 529 GLY A C 1
ATOM 4055 O O . GLY A 1 529 ? -4.031 32.906 1.151 1 98.69 529 GLY A O 1
ATOM 4056 N N . SER A 1 530 ? -3.928 33.531 3.299 1 98.75 530 SER A N 1
ATOM 4057 C CA . SER A 1 530 ? -4.652 34.781 3.205 1 98.75 530 SER A CA 1
ATOM 4058 C C . SER A 1 530 ? -3.994 35.719 2.207 1 98.75 530 SER A C 1
ATOM 4060 O O . SER A 1 530 ? -4.68 36.5 1.511 1 98.75 530 SER A O 1
ATOM 4062 N N . GLU A 1 531 ? -2.721 35.688 2.166 1 98.75 531 GLU A N 1
ATOM 4063 C CA . GLU A 1 531 ? -1.991 36.594 1.298 1 98.75 531 GLU A CA 1
ATOM 4064 C C . GLU A 1 531 ? -1.396 35.875 0.096 1 98.75 531 GLU A C 1
ATOM 4066 O O . GLU A 1 531 ? -0.43 36.344 -0.507 1 98.75 531 GLU A O 1
ATOM 4071 N N . GLY A 1 532 ? -1.969 34.688 -0.181 1 98.69 532 GLY A N 1
ATOM 4072 C CA . GLY A 1 532 ? -1.424 33.812 -1.2 1 98.69 532 GLY A CA 1
ATOM 4073 C C . GLY A 1 532 ? -1.388 34.438 -2.58 1 98.69 532 GLY A C 1
ATOM 4074 O O . GLY A 1 532 ? -0.414 34.281 -3.316 1 98.69 532 GLY A O 1
ATOM 4075 N N . GLY A 1 533 ? -2.492 35.094 -2.984 1 98.75 533 GLY A N 1
ATOM 4076 C CA . GLY A 1 533 ? -2.523 35.75 -4.289 1 98.75 533 GLY A CA 1
ATOM 4077 C C . GLY A 1 533 ? -1.402 36.75 -4.484 1 98.75 533 GLY A C 1
ATOM 4078 O O . GLY A 1 533 ? -0.782 36.781 -5.551 1 98.75 533 GLY A O 1
ATOM 4079 N N . ALA A 1 534 ? -1.166 37.562 -3.479 1 98.75 534 ALA A N 1
ATOM 4080 C CA . ALA A 1 534 ? -0.091 38.562 -3.529 1 98.75 534 ALA A CA 1
ATOM 4081 C C . ALA A 1 534 ? 1.272 37.875 -3.629 1 98.75 534 ALA A C 1
ATOM 4083 O O . ALA A 1 534 ? 2.127 38.312 -4.414 1 98.75 534 ALA A O 1
ATOM 4084 N N . ALA A 1 535 ? 1.472 36.875 -2.801 1 98.88 535 ALA A N 1
ATOM 4085 C CA . ALA A 1 535 ? 2.74 36.156 -2.783 1 98.88 535 ALA A CA 1
ATOM 4086 C C . ALA A 1 535 ? 3.031 35.531 -4.145 1 98.88 535 ALA A C 1
ATOM 4088 O O . ALA A 1 535 ? 4.137 35.656 -4.676 1 98.88 535 ALA A O 1
ATOM 4089 N N . ILE A 1 536 ? 2.053 34.844 -4.73 1 98.88 536 ILE A N 1
ATOM 4090 C CA . ILE A 1 536 ? 2.229 34.125 -5.996 1 98.88 536 ILE A CA 1
ATOM 4091 C C . ILE A 1 536 ? 2.486 35.125 -7.113 1 98.88 536 ILE A C 1
ATOM 4093 O O . ILE A 1 536 ? 3.32 34.906 -7.992 1 98.88 536 ILE A O 1
ATOM 4097 N N . ALA A 1 537 ? 1.777 36.25 -7.086 1 98.81 537 ALA A N 1
ATOM 4098 C CA . ALA A 1 537 ? 2.014 37.312 -8.078 1 98.81 537 ALA A CA 1
ATOM 4099 C C . ALA A 1 537 ? 3.459 37.781 -8.023 1 98.81 537 ALA A C 1
ATOM 4101 O O . ALA A 1 537 ? 4.086 38 -9.062 1 98.81 537 ALA A O 1
ATOM 4102 N N . ASP A 1 538 ? 3.955 38 -6.844 1 98.75 538 ASP A N 1
ATOM 4103 C CA . ASP A 1 538 ? 5.316 38.5 -6.684 1 98.75 538 ASP A CA 1
ATOM 4104 C C . ASP A 1 538 ? 6.34 37.438 -7.125 1 98.75 538 ASP A C 1
ATOM 4106 O O . ASP A 1 538 ? 7.402 37.781 -7.645 1 98.75 538 ASP A O 1
ATOM 4110 N N . VAL A 1 539 ? 6.066 36.188 -6.914 1 98.81 539 VAL A N 1
ATOM 4111 C CA . VAL A 1 539 ? 6.938 35.125 -7.434 1 98.81 539 VAL A CA 1
ATOM 4112 C C . VAL A 1 539 ? 6.887 35.125 -8.961 1 98.81 539 VAL A C 1
ATOM 4114 O O . VAL A 1 539 ? 7.93 35.062 -9.617 1 98.81 539 VAL A O 1
ATOM 4117 N N . LEU A 1 540 ? 5.684 35.219 -9.539 1 98.75 540 LEU A N 1
ATOM 4118 C CA . LEU A 1 540 ? 5.516 35.188 -10.984 1 98.75 540 LEU A CA 1
ATOM 4119 C C . LEU A 1 540 ? 6.238 36.344 -11.656 1 98.75 540 LEU A C 1
ATOM 4121 O O . LEU A 1 540 ? 6.793 36.188 -12.742 1 98.75 540 LEU A O 1
ATOM 4125 N N . THR A 1 541 ? 6.242 37.562 -11.023 1 97.94 541 THR A N 1
ATOM 4126 C CA . THR A 1 541 ? 6.812 38.75 -11.625 1 97.94 541 THR A CA 1
ATOM 4127 C C . THR A 1 541 ? 8.297 38.875 -11.297 1 97.94 541 THR A C 1
ATOM 4129 O O . THR A 1 541 ? 8.984 39.75 -11.805 1 97.94 541 THR A O 1
ATOM 4132 N N . GLY A 1 542 ? 8.797 38 -10.383 1 97.94 542 GLY A N 1
ATOM 4133 C CA . GLY A 1 542 ? 10.219 37.969 -10.07 1 97.94 542 GLY A CA 1
ATOM 4134 C C . GLY A 1 542 ? 10.594 38.938 -8.961 1 97.94 542 GLY A C 1
ATOM 4135 O O . GLY A 1 542 ? 11.773 39.062 -8.617 1 97.94 542 GLY A O 1
ATOM 4136 N N . VAL A 1 543 ? 9.57 39.594 -8.438 1 97.56 543 VAL A N 1
ATOM 4137 C CA . VAL A 1 543 ? 9.844 40.406 -7.242 1 97.56 543 VAL A CA 1
ATOM 4138 C C . VAL A 1 543 ? 10.469 39.531 -6.164 1 97.56 543 VAL A C 1
ATOM 4140 O O . VAL A 1 543 ? 11.367 39.969 -5.441 1 97.56 543 VAL A O 1
ATOM 4143 N N . VAL A 1 544 ? 10.023 38.344 -6.059 1 98.25 544 VAL A N 1
ATOM 4144 C CA . VAL A 1 544 ? 10.602 37.344 -5.184 1 98.25 544 VAL A CA 1
ATOM 4145 C C . VAL A 1 544 ? 11.164 36.188 -6.02 1 98.25 544 VAL A C 1
ATOM 4147 O O . VAL A 1 544 ? 10.484 35.688 -6.906 1 98.25 544 VAL A O 1
ATOM 4150 N N . ASN A 1 545 ? 12.453 35.844 -5.809 1 98.62 545 ASN A N 1
ATOM 4151 C CA . ASN A 1 545 ? 13.055 34.656 -6.395 1 98.62 545 ASN A CA 1
ATOM 4152 C C . ASN A 1 545 ? 12.664 33.375 -5.625 1 98.62 545 ASN A C 1
ATOM 4154 O O . ASN A 1 545 ? 12.977 33.25 -4.438 1 98.62 545 ASN A O 1
ATOM 4158 N N . PRO A 1 546 ? 11.898 32.5 -6.281 1 98.62 546 PRO A N 1
ATOM 4159 C CA . PRO A 1 546 ? 11.469 31.297 -5.551 1 98.62 546 PRO A CA 1
ATOM 4160 C C . PRO A 1 546 ? 12.648 30.516 -4.98 1 98.62 546 PRO A C 1
ATOM 4162 O O . PRO A 1 546 ? 13.695 30.406 -5.621 1 98.62 546 PRO A O 1
ATOM 4165 N N . SER A 1 547 ? 12.477 29.938 -3.777 1 98.44 547 SER A N 1
ATOM 4166 C CA . SER A 1 547 ? 13.539 29.219 -3.086 1 98.44 547 SER A CA 1
ATOM 4167 C C . SER A 1 547 ? 13.008 27.953 -2.416 1 98.44 547 SER A C 1
ATOM 4169 O O . SER A 1 547 ? 13.758 27.219 -1.767 1 98.44 547 SER A O 1
ATOM 4171 N N . ALA A 1 548 ? 11.695 27.625 -2.477 1 98.88 548 ALA A N 1
ATOM 4172 C CA . ALA A 1 548 ? 11.078 26.484 -1.818 1 98.88 548 ALA A CA 1
ATOM 4173 C C . ALA A 1 548 ? 11.547 25.172 -2.447 1 98.88 548 ALA A C 1
ATOM 4175 O O . ALA A 1 548 ? 11.945 25.141 -3.617 1 98.88 548 ALA A O 1
ATOM 4176 N N . ARG A 1 549 ? 11.609 24.109 -1.647 1 98.94 549 ARG A N 1
ATOM 4177 C CA . ARG A 1 549 ? 11.953 22.766 -2.072 1 98.94 549 ARG A CA 1
ATOM 4178 C C . ARG A 1 549 ? 10.883 21.766 -1.658 1 98.94 549 ARG A C 1
ATOM 4180 O O . ARG A 1 549 ? 10.352 21.844 -0.547 1 98.94 549 ARG A O 1
ATOM 4187 N N . LEU A 1 550 ? 10.57 20.812 -2.539 1 98.94 550 LEU A N 1
ATOM 4188 C CA . LEU A 1 550 ? 9.539 19.828 -2.277 1 98.94 550 LEU A CA 1
ATOM 4189 C C . LEU A 1 550 ? 9.891 18.984 -1.059 1 98.94 550 LEU A C 1
ATOM 4191 O O . LEU A 1 550 ? 11.055 18.594 -0.878 1 98.94 550 LEU A O 1
ATOM 4195 N N . THR A 1 551 ? 8.906 18.734 -0.226 1 98.88 551 THR A N 1
ATOM 4196 C CA . THR A 1 551 ? 9.117 17.859 0.921 1 98.88 551 THR A CA 1
ATOM 4197 C C . THR A 1 551 ? 8.367 16.531 0.737 1 98.88 551 THR A C 1
ATOM 4199 O O . THR A 1 551 ? 8.32 15.711 1.65 1 98.88 551 THR A O 1
ATOM 4202 N N . MET A 1 552 ? 7.723 16.344 -0.324 1 98.75 552 MET A N 1
ATOM 4203 C CA . MET A 1 552 ? 7.125 15.086 -0.774 1 98.75 552 MET A CA 1
ATOM 4204 C C . MET A 1 552 ? 7.352 14.883 -2.268 1 98.75 552 MET A C 1
ATOM 4206 O O . MET A 1 552 ? 7.211 15.82 -3.055 1 98.75 552 MET A O 1
ATOM 4210 N N . SER A 1 553 ? 7.734 13.719 -2.654 1 98.75 553 SER A N 1
ATOM 4211 C CA . SER A 1 553 ? 7.98 13.383 -4.055 1 98.75 553 SER A CA 1
ATOM 4212 C C . SER A 1 553 ? 6.688 13.422 -4.863 1 98.75 553 SER A C 1
ATOM 4214 O O . SER A 1 553 ? 5.625 13.039 -4.367 1 98.75 553 SER A O 1
ATOM 4216 N N . PHE A 1 554 ? 6.734 13.969 -6.07 1 98.81 554 PHE A N 1
ATOM 4217 C CA . PHE A 1 554 ? 5.625 13.875 -7.008 1 98.81 554 PHE A CA 1
ATOM 4218 C C . PHE A 1 554 ? 5.707 12.586 -7.82 1 98.81 554 PHE A C 1
ATOM 4220 O O . PHE A 1 554 ? 6.73 12.305 -8.445 1 98.81 554 PHE A O 1
ATOM 4227 N N . PRO A 1 555 ? 4.672 11.805 -7.824 1 98.62 555 PRO A N 1
ATOM 4228 C CA . PRO A 1 555 ? 4.73 10.547 -8.57 1 98.62 555 PRO A CA 1
ATOM 4229 C C . PRO A 1 555 ? 4.617 10.742 -10.078 1 98.62 555 PRO A C 1
ATOM 4231 O O . PRO A 1 555 ? 4.152 11.789 -10.531 1 98.62 555 PRO A O 1
ATOM 4234 N N . GLN A 1 556 ? 5.09 9.664 -10.828 1 98.06 556 GLN A N 1
ATOM 4235 C CA . GLN A 1 556 ? 4.805 9.609 -12.258 1 98.06 556 GLN A CA 1
ATOM 4236 C C . GLN A 1 556 ? 3.305 9.484 -12.516 1 98.06 556 GLN A C 1
ATOM 4238 O O . GLN A 1 556 ? 2.775 10.086 -13.445 1 98.06 556 GLN A O 1
ATOM 4243 N N . SER A 1 557 ? 2.635 8.703 -11.734 1 97.81 557 SER A N 1
ATOM 4244 C CA . SER A 1 557 ? 1.207 8.406 -11.781 1 97.81 557 SER A CA 1
ATOM 4245 C C . SER A 1 557 ? 0.729 7.793 -10.469 1 97.81 557 SER A C 1
ATOM 4247 O O . SER A 1 557 ? 1.541 7.434 -9.617 1 97.81 557 SER A O 1
ATOM 4249 N N . VAL A 1 558 ? -0.603 7.746 -10.312 1 98 558 VAL A N 1
ATOM 4250 C CA . VAL A 1 558 ? -1.163 7.195 -9.078 1 98 558 VAL A CA 1
ATOM 4251 C C . VAL A 1 558 ? -0.771 5.723 -8.945 1 98 558 VAL A C 1
ATOM 4253 O O . VAL A 1 558 ? -0.596 5.219 -7.836 1 98 558 VAL A O 1
ATOM 4256 N N . GLY A 1 559 ? -0.532 4.988 -10.031 1 98.25 559 GLY A N 1
ATOM 4257 C CA . GLY A 1 559 ? -0.182 3.578 -10.016 1 98.25 559 GLY A CA 1
ATOM 4258 C C . GLY A 1 559 ? 1.207 3.312 -9.469 1 98.25 559 GLY A C 1
ATOM 4259 O O . GLY A 1 559 ? 1.537 2.176 -9.125 1 98.25 559 GLY A O 1
ATOM 4260 N N . GLN A 1 560 ? 2.043 4.309 -9.344 1 97.88 560 GLN A N 1
ATOM 4261 C CA . GLN A 1 560 ? 3.404 4.18 -8.836 1 97.88 560 GLN A CA 1
ATOM 4262 C C . GLN A 1 560 ? 3.426 4.246 -7.309 1 97.88 560 GLN A C 1
ATOM 4264 O O . GLN A 1 560 ? 4.402 3.84 -6.68 1 97.88 560 GLN A O 1
ATOM 4269 N N . ILE A 1 561 ? 2.373 4.758 -6.664 1 98.19 561 ILE A N 1
ATOM 4270 C CA . ILE A 1 561 ? 2.328 5.059 -5.238 1 98.19 561 ILE A CA 1
ATOM 4271 C C . ILE A 1 561 ? 2.4 3.764 -4.434 1 98.19 561 ILE A C 1
ATOM 4273 O O . ILE A 1 561 ? 1.739 2.777 -4.773 1 98.19 561 ILE A O 1
ATOM 4277 N N . PRO A 1 562 ? 3.213 3.768 -3.432 1 97.44 562 PRO A N 1
ATOM 4278 C CA . PRO A 1 562 ? 3.951 4.898 -2.859 1 97.44 562 PRO A CA 1
ATOM 4279 C C . PRO A 1 562 ? 5.305 5.117 -3.529 1 97.44 562 PRO A C 1
ATOM 4281 O O . PRO A 1 562 ? 5.91 4.168 -4.035 1 97.44 562 PRO A O 1
ATOM 4284 N N . VAL A 1 563 ? 5.742 6.289 -3.617 1 97.62 563 VAL A N 1
ATOM 4285 C CA . VAL A 1 563 ? 7.074 6.66 -4.086 1 97.62 563 VAL A CA 1
ATOM 4286 C C . VAL A 1 563 ? 7.656 7.742 -3.18 1 97.62 563 VAL A C 1
ATOM 4288 O O . VAL A 1 563 ? 7.023 8.773 -2.947 1 97.62 563 VAL A O 1
ATOM 4291 N N . TYR A 1 564 ? 8.773 7.52 -2.557 1 98.12 564 TYR A N 1
ATOM 4292 C CA . TYR A 1 564 ? 9.445 8.438 -1.636 1 98.12 564 TYR A CA 1
ATOM 4293 C C . TYR A 1 564 ? 10.953 8.258 -1.684 1 98.12 564 TYR A C 1
ATOM 4295 O O . TYR A 1 564 ? 11.445 7.223 -2.15 1 98.12 564 TYR A O 1
ATOM 4303 N N . TYR A 1 565 ? 11.742 9.195 -1.252 1 98.19 565 TYR A N 1
ATOM 4304 C CA . TYR A 1 565 ? 13.164 9.281 -1.592 1 98.19 565 TYR A CA 1
ATOM 4305 C C . TYR A 1 565 ? 13.977 8.289 -0.774 1 98.19 565 TYR A C 1
ATOM 4307 O O . TYR A 1 565 ? 14.969 7.738 -1.263 1 98.19 565 TYR A O 1
ATOM 4315 N N . ASN A 1 566 ? 13.539 8.055 0.514 1 98.19 566 ASN A N 1
ATOM 4316 C CA . ASN A 1 566 ? 14.344 7.215 1.4 1 98.19 566 ASN A CA 1
ATOM 4317 C C . ASN A 1 566 ? 13.875 5.762 1.379 1 98.19 566 ASN A C 1
ATOM 4319 O O . ASN A 1 566 ? 13.695 5.148 2.432 1 98.19 566 ASN A O 1
ATOM 4323 N N . HIS A 1 567 ? 13.57 5.227 0.237 1 97.31 567 HIS A N 1
ATOM 4324 C CA . HIS A 1 567 ? 13.234 3.822 0.031 1 97.31 567 HIS A CA 1
ATOM 4325 C C . HIS A 1 567 ? 14.461 2.934 0.214 1 97.31 567 HIS A C 1
ATOM 4327 O O . HIS A 1 567 ? 15.594 3.422 0.209 1 97.31 567 HIS A O 1
ATOM 4333 N N . PHE A 1 568 ? 14.273 1.675 0.365 1 97.75 568 PHE A N 1
ATOM 4334 C CA . PHE A 1 568 ? 15.367 0.715 0.478 1 97.75 568 PHE A CA 1
ATOM 4335 C C . PHE A 1 568 ? 15.789 0.208 -0.896 1 97.75 568 PHE A C 1
ATOM 4337 O O . PHE A 1 568 ? 15.039 0.342 -1.868 1 97.75 568 PHE A O 1
ATOM 4344 N N . ASN A 1 569 ? 16.984 -0.229 -0.937 1 96.44 569 ASN A N 1
ATOM 4345 C CA . ASN A 1 569 ? 17.375 -0.96 -2.139 1 96.44 569 ASN A CA 1
ATOM 4346 C C . ASN A 1 569 ? 16.766 -2.357 -2.166 1 96.44 569 ASN A C 1
ATOM 4348 O O . ASN A 1 569 ? 16.25 -2.834 -1.151 1 96.44 569 ASN A O 1
ATOM 4352 N N . THR A 1 570 ? 16.781 -2.941 -3.348 1 97.25 570 THR A N 1
ATOM 4353 C CA . THR A 1 570 ? 16.328 -4.32 -3.496 1 97.25 570 THR A CA 1
ATOM 4354 C C . THR A 1 570 ? 17.5 -5.246 -3.795 1 97.25 570 THR A C 1
ATOM 4356 O O . THR A 1 570 ? 18.641 -4.789 -3.936 1 97.25 570 THR A O 1
ATOM 4359 N N . GLY A 1 571 ? 17.219 -6.488 -3.832 1 97.56 571 GLY A N 1
ATOM 4360 C CA . GLY A 1 571 ? 18.25 -7.445 -4.18 1 97.56 571 GLY A CA 1
ATOM 4361 C C . GLY A 1 571 ? 18.594 -7.445 -5.66 1 97.56 571 GLY A C 1
ATOM 4362 O O . GLY A 1 571 ? 19.641 -7.945 -6.059 1 97.56 571 GLY A O 1
ATOM 4363 N N . ARG A 1 572 ? 17.672 -6.918 -6.461 1 96.81 572 ARG A N 1
ATOM 4364 C CA . ARG A 1 572 ? 17.844 -6.824 -7.906 1 96.81 572 ARG A CA 1
ATOM 4365 C C . ARG A 1 572 ? 17.547 -5.414 -8.406 1 96.81 572 ARG A C 1
ATOM 4367 O O . ARG A 1 572 ? 16.594 -5.215 -9.172 1 96.81 572 ARG A O 1
ATOM 4374 N N . PRO A 1 573 ? 18.344 -4.477 -8.008 1 96.81 573 PRO A N 1
ATOM 4375 C CA . PRO A 1 573 ? 18.047 -3.102 -8.422 1 96.81 573 PRO A CA 1
ATOM 4376 C C . PRO A 1 573 ? 18.141 -2.908 -9.93 1 96.81 573 PRO A C 1
ATOM 4378 O O . PRO A 1 573 ? 18.906 -3.607 -10.602 1 96.81 573 PRO A O 1
ATOM 4381 N N . LEU A 1 574 ? 17.391 -2.014 -10.438 1 95.69 574 LEU A N 1
ATOM 4382 C CA . LEU A 1 574 ? 17.438 -1.656 -11.852 1 95.69 574 LEU A CA 1
ATOM 4383 C C . LEU A 1 574 ? 18.734 -0.942 -12.195 1 95.69 574 LEU A C 1
ATOM 4385 O O . LEU A 1 574 ? 19.141 -0.004 -11.5 1 95.69 574 LEU A O 1
ATOM 4389 N N . ASN A 1 575 ? 19.391 -1.421 -13.172 1 92.06 575 ASN A N 1
ATOM 4390 C CA . ASN A 1 575 ? 20.5 -0.698 -13.781 1 92.06 575 ASN A CA 1
ATOM 4391 C C . ASN A 1 575 ? 20 0.328 -14.797 1 92.06 575 ASN A C 1
ATOM 4393 O O . ASN A 1 575 ? 19.469 -0.039 -15.852 1 92.06 575 ASN A O 1
ATOM 4397 N N . PRO A 1 576 ? 20.188 1.516 -14.578 1 87.12 576 PRO A N 1
ATOM 4398 C CA . PRO A 1 576 ? 19.641 2.543 -15.477 1 87.12 576 PRO A CA 1
ATOM 4399 C C . PRO A 1 576 ? 20.188 2.426 -16.891 1 87.12 576 PRO A C 1
ATOM 4401 O O . PRO A 1 576 ? 19.578 2.934 -17.844 1 87.12 576 PRO A O 1
ATOM 4404 N N . GLU A 1 577 ? 21.359 1.764 -17.047 1 88.31 577 GLU A N 1
ATOM 4405 C CA . GLU A 1 577 ? 21.953 1.6 -18.359 1 88.31 577 GLU A CA 1
ATOM 4406 C C . GLU A 1 577 ? 21.406 0.376 -19.078 1 88.31 577 GLU A C 1
ATOM 4408 O O . GLU A 1 577 ? 21.578 0.222 -20.281 1 88.31 577 GLU A O 1
ATOM 4413 N N . LYS A 1 578 ? 20.734 -0.489 -18.391 1 89.88 578 LYS A N 1
ATOM 4414 C CA . LYS A 1 578 ? 20.141 -1.709 -18.938 1 89.88 578 LYS A CA 1
ATOM 4415 C C . LYS A 1 578 ? 18.672 -1.824 -18.562 1 89.88 578 LYS A C 1
ATOM 4417 O O . LYS A 1 578 ? 18.266 -2.77 -17.875 1 89.88 578 LYS A O 1
ATOM 4422 N N . THR A 1 579 ? 17.922 -1.021 -19.078 1 85.56 579 THR A N 1
ATOM 4423 C CA . THR A 1 579 ? 16.516 -0.883 -18.672 1 85.56 579 THR A CA 1
ATOM 4424 C C . THR A 1 579 ? 15.672 -2.016 -19.25 1 85.56 579 THR A C 1
ATOM 4426 O O . THR A 1 579 ? 14.531 -2.219 -18.828 1 85.56 579 THR A O 1
ATOM 4429 N N . GLU A 1 580 ? 16.219 -2.867 -20.141 1 88.62 580 GLU A N 1
ATOM 4430 C CA . GLU A 1 580 ? 15.453 -3.922 -20.781 1 88.62 580 GLU A CA 1
ATOM 4431 C C . GLU A 1 580 ? 15.555 -5.234 -20.016 1 88.62 580 GLU A C 1
ATOM 4433 O O . GLU A 1 580 ? 14.836 -6.191 -20.297 1 88.62 580 GLU A O 1
ATOM 4438 N N . GLU A 1 581 ? 16.406 -5.238 -18.984 1 92.44 581 GLU A N 1
ATOM 4439 C CA . GLU A 1 581 ? 16.547 -6.445 -18.188 1 92.44 581 GLU A CA 1
ATOM 4440 C C . GLU A 1 581 ? 15.227 -6.793 -17.484 1 92.44 581 GLU A C 1
ATOM 4442 O O . GLU A 1 581 ? 14.633 -5.945 -16.828 1 92.44 581 GLU A O 1
ATOM 4447 N N . ARG A 1 582 ? 14.766 -7.973 -17.609 1 94.06 582 ARG A N 1
ATOM 4448 C CA . ARG A 1 582 ? 13.445 -8.352 -17.109 1 94.06 582 ARG A CA 1
ATOM 4449 C C . ARG A 1 582 ? 13.469 -8.609 -15.609 1 94.06 582 ARG A C 1
ATOM 4451 O O . ARG A 1 582 ? 12.586 -8.148 -14.883 1 94.06 582 ARG A O 1
ATOM 4458 N N . TYR A 1 583 ? 14.469 -9.297 -15.156 1 95.69 583 TYR A N 1
ATOM 4459 C CA . TYR A 1 583 ? 14.453 -9.836 -13.805 1 95.69 583 TYR A CA 1
ATOM 4460 C C . TYR A 1 583 ? 15.156 -8.891 -12.836 1 95.69 583 TYR A C 1
ATOM 4462 O O . TYR A 1 583 ? 16.047 -9.312 -12.078 1 95.69 583 TYR A O 1
ATOM 4470 N N . VAL A 1 584 ? 14.766 -7.625 -12.867 1 96.62 584 VAL A N 1
ATOM 4471 C CA . VAL A 1 584 ? 15.18 -6.59 -11.922 1 96.62 584 VAL A CA 1
ATOM 4472 C C . VAL A 1 584 ? 13.945 -5.875 -11.367 1 96.62 584 VAL A C 1
ATOM 4474 O O . VAL A 1 584 ? 12.844 -6.027 -11.891 1 96.62 584 VAL A O 1
ATOM 4477 N N . SER A 1 585 ? 14.148 -5.238 -10.312 1 97.69 585 SER A N 1
ATOM 4478 C CA . SER A 1 585 ? 13.031 -4.531 -9.695 1 97.69 585 SER A CA 1
ATOM 4479 C C . SER A 1 585 ? 12.641 -3.301 -10.5 1 97.69 585 SER A C 1
ATOM 4481 O O . SER A 1 585 ? 13.266 -2.246 -10.383 1 97.69 585 SER A O 1
ATOM 4483 N N . LYS A 1 586 ? 11.547 -3.387 -11.273 1 97.38 586 LYS A N 1
ATOM 4484 C CA . LYS A 1 586 ? 11.094 -2.271 -12.094 1 97.38 586 LYS A CA 1
ATOM 4485 C C . LYS A 1 586 ? 9.625 -2.443 -12.484 1 97.38 586 LYS A C 1
ATOM 4487 O O . LYS A 1 586 ? 9.062 -3.529 -12.344 1 97.38 586 LYS A O 1
ATOM 4492 N N . TYR A 1 587 ? 8.992 -1.387 -12.836 1 97.56 587 TYR A N 1
ATOM 4493 C CA . TYR A 1 587 ? 7.766 -1.424 -13.609 1 97.56 587 TYR A CA 1
ATOM 4494 C C . TYR A 1 587 ? 8.062 -1.495 -15.102 1 97.56 587 TYR A C 1
ATOM 4496 O O . TYR A 1 587 ? 9.016 -0.867 -15.586 1 97.56 587 TYR A O 1
ATOM 4504 N N . ILE A 1 588 ? 7.27 -2.203 -15.852 1 97.38 588 ILE A N 1
ATOM 4505 C CA . ILE A 1 588 ? 7.57 -2.334 -17.266 1 97.38 588 ILE A CA 1
ATOM 4506 C C . ILE A 1 588 ? 7.031 -1.124 -18.031 1 97.38 588 ILE A C 1
ATOM 4508 O O . ILE A 1 588 ? 7.387 -0.897 -19.188 1 97.38 588 ILE A O 1
ATOM 4512 N N . ASP A 1 589 ? 6.168 -0.303 -17.344 1 97.19 589 ASP A N 1
ATOM 4513 C CA . ASP A 1 589 ? 5.484 0.764 -18.078 1 97.19 589 ASP A CA 1
ATOM 4514 C C . ASP A 1 589 ? 5.746 2.123 -17.422 1 97.19 589 ASP A C 1
ATOM 4516 O O . ASP A 1 589 ? 5.082 3.107 -17.75 1 97.19 589 ASP A O 1
ATOM 4520 N N . SER A 1 590 ? 6.582 2.227 -16.469 1 96.44 590 SER A N 1
ATOM 4521 C CA . SER A 1 590 ? 6.887 3.473 -15.766 1 96.44 590 SER A CA 1
ATOM 4522 C C . SER A 1 590 ? 8.289 3.441 -15.164 1 96.44 590 SER A C 1
ATOM 4524 O O . SER A 1 590 ? 8.781 2.377 -14.789 1 96.44 590 SER A O 1
ATOM 4526 N N . PRO A 1 591 ? 8.992 4.59 -15.078 1 95.69 591 PRO A N 1
ATOM 4527 C CA . PRO A 1 591 ? 10.211 4.637 -14.266 1 95.69 591 PRO A CA 1
ATOM 4528 C C . PRO A 1 591 ? 9.961 4.297 -12.797 1 95.69 591 PRO A C 1
ATOM 4530 O O . PRO A 1 591 ? 8.844 4.48 -12.305 1 95.69 591 PRO A O 1
ATOM 4533 N N . ASN A 1 592 ? 11.031 3.777 -12.148 1 96.31 592 ASN A N 1
ATOM 4534 C CA . ASN A 1 592 ? 10.945 3.586 -10.703 1 96.31 592 ASN A CA 1
ATOM 4535 C C . ASN A 1 592 ? 10.992 4.914 -9.961 1 96.31 592 ASN A C 1
ATOM 4537 O O . ASN A 1 592 ? 10.422 5.047 -8.875 1 96.31 592 ASN A O 1
ATOM 4541 N N . GLU A 1 593 ? 11.719 5.934 -10.516 1 96.25 593 GLU A N 1
ATOM 4542 C CA . GLU A 1 593 ? 11.938 7.227 -9.883 1 96.25 593 GLU A CA 1
ATOM 4543 C C . GLU A 1 593 ? 10.688 8.102 -9.953 1 96.25 593 GLU A C 1
ATOM 4545 O O . GLU A 1 593 ? 9.914 8.008 -10.914 1 96.25 593 GLU A O 1
ATOM 4550 N N . PRO A 1 594 ? 10.445 8.938 -8.922 1 98.06 594 PRO A N 1
ATOM 4551 C CA . PRO A 1 594 ? 9.359 9.914 -9.031 1 98.06 594 PRO A CA 1
ATOM 4552 C C . PRO A 1 594 ? 9.578 10.906 -10.172 1 98.06 594 PRO A C 1
ATOM 4554 O O . PRO A 1 594 ? 10.695 11.023 -10.688 1 98.06 594 PRO A O 1
ATOM 4557 N N . LEU A 1 595 ? 8.484 11.562 -10.602 1 98.5 595 LEU A N 1
ATOM 4558 C CA . LEU A 1 595 ? 8.617 12.648 -11.57 1 98.5 595 LEU A CA 1
ATOM 4559 C C . LEU A 1 595 ? 9.492 13.766 -11.016 1 98.5 595 LEU A C 1
ATOM 4561 O O . LEU A 1 595 ? 10.391 14.258 -11.703 1 98.5 595 LEU A O 1
ATOM 4565 N N . LEU A 1 596 ? 9.234 14.172 -9.789 1 98.75 596 LEU A N 1
ATOM 4566 C CA . LEU A 1 596 ? 10.023 15.18 -9.078 1 98.75 596 LEU A CA 1
ATOM 4567 C C . LEU A 1 596 ? 10.453 14.664 -7.711 1 98.75 596 LEU A C 1
ATOM 4569 O O . LEU A 1 596 ? 9.617 14.258 -6.902 1 98.75 596 LEU A O 1
ATOM 4573 N N . PRO A 1 597 ? 11.734 14.695 -7.391 1 98.69 597 PRO A N 1
ATOM 4574 C CA . PRO A 1 597 ? 12.258 14.086 -6.164 1 98.69 597 PRO A CA 1
ATOM 4575 C C . PRO A 1 597 ? 12.102 14.992 -4.945 1 98.69 597 PRO A C 1
ATOM 4577 O O . PRO A 1 597 ? 11.875 16.203 -5.09 1 98.69 597 PRO A O 1
ATOM 4580 N N . PHE A 1 598 ? 12.227 14.398 -3.783 1 98.81 598 PHE A N 1
ATOM 4581 C CA . PHE A 1 598 ? 12.312 15.125 -2.52 1 98.81 598 PHE A CA 1
ATOM 4582 C C . PHE A 1 598 ? 13.43 16.156 -2.566 1 98.81 598 PHE A C 1
ATOM 4584 O O . PHE A 1 598 ? 14.516 15.898 -3.088 1 98.81 598 PHE A O 1
ATOM 4591 N N . GLY A 1 599 ? 13.109 17.344 -2.131 1 98.88 599 GLY A N 1
ATOM 4592 C CA . GLY A 1 599 ? 14.078 18.422 -2.074 1 98.88 599 GLY A CA 1
ATOM 4593 C C . GLY A 1 599 ? 14.172 19.219 -3.363 1 98.88 599 GLY A C 1
ATOM 4594 O O . GLY A 1 599 ? 14.953 20.156 -3.465 1 98.88 599 GLY A O 1
ATOM 4595 N N . TYR A 1 600 ? 13.328 18.906 -4.336 1 98.88 600 TYR A N 1
ATOM 4596 C CA . TYR A 1 600 ? 13.406 19.531 -5.656 1 98.88 600 TYR A CA 1
ATOM 4597 C C . TYR A 1 600 ? 12.742 20.891 -5.656 1 98.88 600 TYR A C 1
ATOM 4599 O O . TYR A 1 600 ? 11.711 21.094 -5.016 1 98.88 600 TYR A O 1
ATOM 4607 N N . GLY A 1 601 ? 13.227 21.781 -6.402 1 98.81 601 GLY A N 1
ATOM 4608 C CA . GLY A 1 601 ? 12.711 23.109 -6.66 1 98.81 601 GLY A CA 1
ATOM 4609 C C . GLY A 1 601 ? 13.688 24 -7.41 1 98.81 601 GLY A C 1
ATOM 4610 O O . GLY A 1 601 ? 14.891 23.953 -7.148 1 98.81 601 GLY A O 1
ATOM 4611 N N . LEU A 1 602 ? 13.172 24.75 -8.312 1 98.62 602 LEU A N 1
ATOM 4612 C CA . LEU A 1 602 ? 14.008 25.625 -9.133 1 98.62 602 LEU A CA 1
ATOM 4613 C C . LEU A 1 602 ? 14.023 27.047 -8.562 1 98.62 602 LEU A C 1
ATOM 4615 O O . LEU A 1 602 ? 13.414 27.312 -7.527 1 98.62 602 LEU A O 1
ATOM 4619 N N . SER A 1 603 ? 14.836 27.875 -9.148 1 98.19 603 SER A N 1
ATOM 4620 C CA . SER A 1 603 ? 14.984 29.297 -8.891 1 98.19 603 SER A CA 1
ATOM 4621 C C . SER A 1 603 ? 15.141 30.078 -10.188 1 98.19 603 SER A C 1
ATOM 4623 O O . SER A 1 603 ? 15.312 29.5 -11.258 1 98.19 603 SER A O 1
ATOM 4625 N N . TYR A 1 604 ? 15.008 31.406 -10.148 1 98.44 604 TYR A N 1
ATOM 4626 C CA . TYR A 1 604 ? 15.234 32.25 -11.32 1 98.44 604 TYR A CA 1
ATOM 4627 C C . TYR A 1 604 ? 16.719 32.562 -11.484 1 98.44 604 TYR A C 1
ATOM 4629 O O . TYR A 1 604 ? 17.094 33.406 -12.312 1 98.44 604 TYR A O 1
ATOM 4637 N N . THR A 1 605 ? 17.5 31.922 -10.656 1 97.94 605 THR A N 1
ATOM 4638 C CA . THR A 1 605 ? 18.953 31.922 -10.812 1 97.94 605 THR A CA 1
ATOM 4639 C C . THR A 1 605 ? 19.5 30.5 -10.82 1 97.94 605 THR A C 1
ATOM 4641 O O . THR A 1 605 ? 18.719 29.547 -10.828 1 97.94 605 THR A O 1
ATOM 4644 N N . THR A 1 606 ? 20.797 30.375 -11.023 1 97.69 606 THR A N 1
ATOM 4645 C CA . THR A 1 606 ? 21.422 29.047 -11.078 1 97.69 606 THR A CA 1
ATOM 4646 C C . THR A 1 606 ? 22.562 28.953 -10.062 1 97.69 606 THR A C 1
ATOM 4648 O O . THR A 1 606 ? 23.188 29.969 -9.727 1 97.69 606 THR A O 1
ATOM 4651 N N . PHE A 1 607 ? 22.719 27.859 -9.539 1 98.5 607 PHE A N 1
ATOM 4652 C CA . PHE A 1 607 ? 23.766 27.594 -8.57 1 98.5 607 PHE A CA 1
ATOM 4653 C C . PHE A 1 607 ? 24.672 26.469 -9.039 1 98.5 607 PHE A C 1
ATOM 4655 O O . PHE A 1 607 ? 24.203 25.5 -9.641 1 98.5 607 PHE A O 1
ATOM 4662 N N . GLU A 1 608 ? 25.922 26.578 -8.781 1 98.5 608 GLU A N 1
ATOM 4663 C CA . GLU A 1 608 ? 26.906 25.531 -9.062 1 98.5 608 GLU A CA 1
ATOM 4664 C C . GLU A 1 608 ? 27.562 25.031 -7.781 1 98.5 608 GLU A C 1
ATOM 4666 O O . GLU A 1 608 ? 27.938 25.828 -6.914 1 98.5 608 GLU A O 1
ATOM 4671 N N . TYR A 1 609 ? 27.625 23.797 -7.586 1 98.38 609 TYR A N 1
ATOM 4672 C CA . TYR A 1 609 ? 28.25 23.156 -6.434 1 98.38 609 TYR A CA 1
ATOM 4673 C C . TYR A 1 609 ? 29.719 22.859 -6.715 1 98.38 609 TYR A C 1
ATOM 4675 O O . TYR A 1 609 ? 30.047 22.328 -7.781 1 98.38 609 TYR A O 1
ATOM 4683 N N . GLY A 1 610 ? 30.578 23.234 -5.801 1 96.31 610 GLY A N 1
ATOM 4684 C CA . GLY A 1 610 ? 31.984 22.906 -5.891 1 96.31 610 GLY A CA 1
ATOM 4685 C C . GLY A 1 610 ? 32.312 21.547 -5.324 1 96.31 610 GLY A C 1
ATOM 4686 O O . GLY A 1 610 ? 31.438 20.719 -5.102 1 96.31 610 GLY A O 1
ATOM 4687 N N . ASP A 1 611 ? 33.594 21.406 -5.051 1 93.5 611 ASP A N 1
ATOM 4688 C CA . ASP A 1 611 ? 34.031 20.094 -4.594 1 93.5 611 ASP A CA 1
ATOM 4689 C C . ASP A 1 611 ? 33.531 19.812 -3.18 1 93.5 611 ASP A C 1
ATOM 4691 O O . ASP A 1 611 ? 33.469 20.703 -2.34 1 93.5 611 ASP A O 1
ATOM 4695 N N . LEU A 1 612 ? 33.156 18.688 -2.945 1 97.88 612 LEU A N 1
ATOM 4696 C CA . LEU A 1 612 ? 32.75 18.172 -1.646 1 97.88 612 LEU A CA 1
ATOM 4697 C C . LEU A 1 612 ? 33.969 17.781 -0.812 1 97.88 612 LEU A C 1
ATOM 4699 O O . LEU A 1 612 ? 34.781 16.953 -1.232 1 97.88 612 LEU A O 1
ATOM 4703 N N . GLU A 1 613 ? 34.125 18.453 0.31 1 98.06 613 GLU A N 1
ATOM 4704 C CA . GLU A 1 613 ? 35.25 18.141 1.2 1 98.06 613 GLU A CA 1
ATOM 4705 C C . GLU A 1 613 ? 34.75 17.484 2.488 1 98.06 613 GLU A C 1
ATOM 4707 O O . GLU A 1 613 ? 33.781 17.938 3.102 1 98.06 613 GLU A O 1
ATOM 4712 N N . VAL A 1 614 ? 35.438 16.5 2.885 1 98.25 614 VAL A N 1
ATOM 4713 C CA . VAL A 1 614 ? 35.188 15.789 4.133 1 98.25 614 VAL A CA 1
ATOM 4714 C C . VAL A 1 614 ? 36.438 15.812 5.012 1 98.25 614 VAL A C 1
ATOM 4716 O O . VAL A 1 614 ? 37.531 15.531 4.543 1 98.25 614 VAL A O 1
ATOM 4719 N N . SER A 1 615 ? 36.281 16.141 6.25 1 98.06 615 SER A N 1
ATOM 4720 C CA . SER A 1 615 ? 37.406 16.406 7.137 1 98.06 615 SER A CA 1
ATOM 4721 C C . SER A 1 615 ? 38.25 15.156 7.375 1 98.06 615 SER A C 1
ATOM 4723 O O . SER A 1 615 ? 39.438 15.242 7.676 1 98.06 615 SER A O 1
ATOM 4725 N N . SER A 1 616 ? 37.5 13.984 7.355 1 97.5 616 SER A N 1
ATOM 4726 C CA . SER A 1 616 ? 38.188 12.719 7.578 1 97.5 616 SER A CA 1
ATOM 4727 C C . SER A 1 616 ? 37.5 11.578 6.852 1 97.5 616 SER A C 1
ATOM 4729 O O . SER A 1 616 ? 36.281 11.602 6.676 1 97.5 616 SER A O 1
ATOM 4731 N N . GLN A 1 617 ? 38.25 10.617 6.508 1 96.69 617 GLN A N 1
ATOM 4732 C CA . GLN A 1 617 ? 37.688 9.422 5.875 1 96.69 617 GLN A CA 1
ATOM 4733 C C . GLN A 1 617 ? 37.25 8.406 6.918 1 96.69 617 GLN A C 1
ATOM 4735 O O . GLN A 1 617 ? 36.625 7.395 6.582 1 96.69 617 GLN A O 1
ATOM 4740 N N . GLU A 1 618 ? 37.531 8.719 8.125 1 97.75 618 GLU A N 1
ATOM 4741 C CA . GLU A 1 618 ? 37.156 7.84 9.219 1 97.75 618 GLU A CA 1
ATOM 4742 C C . GLU A 1 618 ? 36.438 8.609 10.32 1 97.75 618 GLU A C 1
ATOM 4744 O O . GLU A 1 618 ? 36.812 9.742 10.641 1 97.75 618 GLU A O 1
ATOM 4749 N N . MET A 1 619 ? 35.344 8.078 10.781 1 97.56 619 MET A N 1
ATOM 4750 C CA . MET A 1 619 ? 34.594 8.586 11.922 1 97.56 619 MET A CA 1
ATOM 4751 C C . MET A 1 619 ? 34.625 7.598 13.086 1 97.56 619 MET A C 1
ATOM 4753 O O . MET A 1 619 ? 34.562 6.387 12.875 1 97.56 619 MET A O 1
ATOM 4757 N N . THR A 1 620 ? 34.812 8.055 14.336 1 96.88 620 THR A N 1
ATOM 4758 C CA . THR A 1 620 ? 34.594 7.254 15.539 1 96.88 620 THR A CA 1
ATOM 4759 C C . THR A 1 620 ? 33.469 7.84 16.375 1 96.88 620 THR A C 1
ATOM 4761 O O . THR A 1 620 ? 32.969 8.922 16.078 1 96.88 620 THR A O 1
ATOM 4764 N N . ALA A 1 621 ? 33.094 7.145 17.391 1 94.31 621 ALA A N 1
ATOM 4765 C CA . ALA A 1 621 ? 32.031 7.609 18.281 1 94.31 621 ALA A CA 1
ATOM 4766 C C . ALA A 1 621 ? 32.375 8.961 18.891 1 94.31 621 ALA A C 1
ATOM 4768 O O . ALA A 1 621 ? 31.469 9.773 19.156 1 94.31 621 ALA A O 1
ATOM 4769 N N . ASN A 1 622 ? 33.625 9.273 18.969 1 94.31 622 ASN A N 1
ATOM 4770 C CA . ASN A 1 622 ? 34.031 10.484 19.672 1 94.31 622 ASN A CA 1
ATOM 4771 C C . ASN A 1 622 ? 34.594 11.523 18.703 1 94.31 622 ASN A C 1
ATOM 4773 O O . ASN A 1 622 ? 34.969 12.625 19.125 1 94.31 622 ASN A O 1
ATOM 4777 N N . GLN A 1 623 ? 34.688 11.148 17.5 1 96.19 623 GLN A N 1
ATOM 4778 C CA . GLN A 1 623 ? 35.281 12.07 16.516 1 96.19 623 GLN A CA 1
ATOM 4779 C C . GLN A 1 623 ? 34.312 12.266 15.336 1 96.19 623 GLN A C 1
ATOM 4781 O O . GLN A 1 623 ? 34.469 11.594 14.312 1 96.19 623 GLN A O 1
ATOM 4786 N N . PRO A 1 624 ?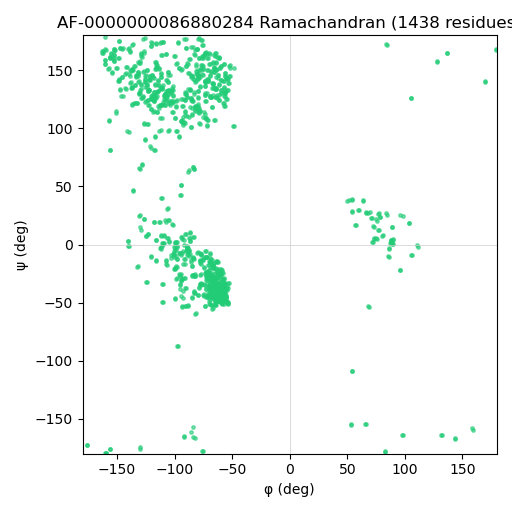 33.469 13.25 15.461 1 97.5 624 PRO A N 1
ATOM 4787 C CA . PRO A 1 624 ? 32.594 13.562 14.336 1 97.5 624 PRO A CA 1
ATOM 4788 C C . PRO A 1 624 ? 33.375 14.047 13.109 1 97.5 624 PRO A C 1
ATOM 4790 O O . PRO A 1 624 ? 34.562 14.352 13.195 1 97.5 624 PRO A O 1
ATOM 4793 N N . ILE A 1 625 ? 32.75 14.062 11.953 1 98.25 625 ILE A N 1
ATOM 4794 C CA . ILE A 1 625 ? 33.375 14.586 10.75 1 98.25 625 ILE A CA 1
ATOM 4795 C C . ILE A 1 625 ? 32.625 15.859 10.305 1 98.25 625 ILE A C 1
ATOM 4797 O O . ILE A 1 625 ? 31.453 16.047 10.617 1 98.25 625 ILE A O 1
ATOM 4801 N N . SER A 1 626 ? 33.344 16.688 9.672 1 98.31 626 SER A N 1
ATOM 4802 C CA . SER A 1 626 ? 32.812 17.891 9.062 1 98.31 626 SER A CA 1
ATOM 4803 C C . SER A 1 626 ? 32.719 17.766 7.547 1 98.31 626 SER A C 1
ATOM 4805 O O . SER A 1 626 ? 33.625 17.219 6.91 1 98.31 626 SER A O 1
ATOM 4807 N N . ILE A 1 627 ? 31.656 18.109 6.949 1 98.69 627 ILE A N 1
ATOM 4808 C CA . ILE A 1 627 ? 31.391 18.062 5.516 1 98.69 627 ILE A CA 1
ATOM 4809 C C . ILE A 1 627 ? 31.141 19.469 4.988 1 98.69 627 ILE A C 1
ATOM 4811 O O . ILE A 1 627 ? 30.312 20.203 5.539 1 98.69 627 ILE A O 1
ATOM 4815 N N . GLN A 1 628 ? 31.844 19.859 3.955 1 98.44 628 GLN A N 1
ATOM 4816 C CA . GLN A 1 628 ? 31.719 21.203 3.41 1 98.44 628 GLN A CA 1
ATOM 4817 C C . GLN A 1 628 ? 31.562 21.172 1.893 1 98.44 628 GLN A C 1
ATOM 4819 O O . GLN A 1 628 ? 32.156 20.328 1.222 1 98.44 628 GLN A O 1
ATOM 4824 N N . VAL A 1 629 ? 30.812 22.047 1.396 1 98.44 629 VAL A N 1
ATOM 4825 C CA . VAL A 1 629 ? 30.672 22.219 -0.045 1 98.44 629 VAL A CA 1
ATOM 4826 C C . VAL A 1 629 ? 30.531 23.703 -0.369 1 98.44 629 VAL A C 1
ATOM 4828 O O . VAL A 1 629 ? 29.828 24.438 0.336 1 98.44 629 VAL A O 1
ATOM 4831 N N . ARG A 1 630 ? 31.234 24.125 -1.345 1 98.19 630 ARG A N 1
ATOM 4832 C CA . ARG A 1 630 ? 31.109 25.5 -1.832 1 98.19 630 ARG A CA 1
ATOM 4833 C C . ARG A 1 630 ? 30.016 25.594 -2.895 1 98.19 630 ARG A C 1
ATOM 4835 O O . ARG A 1 630 ? 29.938 24.75 -3.789 1 98.19 630 ARG A O 1
ATOM 4842 N N . VAL A 1 631 ? 29.188 26.594 -2.758 1 98.75 631 VAL A N 1
ATOM 4843 C CA . VAL A 1 631 ? 28.125 26.859 -3.729 1 98.75 631 VAL A CA 1
ATOM 4844 C C . VAL A 1 631 ? 28.281 28.266 -4.297 1 98.75 631 VAL A C 1
ATOM 4846 O O . VAL A 1 631 ? 28.5 29.219 -3.551 1 98.75 631 VAL A O 1
ATOM 4849 N N . THR A 1 632 ? 28.188 28.375 -5.598 1 98.75 632 THR A N 1
ATOM 4850 C CA . THR A 1 632 ? 28.297 29.656 -6.27 1 98.75 632 THR A CA 1
ATOM 4851 C C . THR A 1 632 ? 27.031 29.984 -7.043 1 98.75 632 THR A C 1
ATOM 4853 O O . THR A 1 632 ? 26.516 29.156 -7.789 1 98.75 632 THR A O 1
ATOM 4856 N N . ASN A 1 633 ? 26.484 31.188 -6.809 1 98.75 633 ASN A N 1
ATOM 4857 C CA . ASN A 1 633 ? 25.406 31.688 -7.66 1 98.75 633 ASN A CA 1
ATOM 4858 C C . ASN A 1 633 ? 25.922 32.094 -9.039 1 98.75 633 ASN A C 1
ATOM 4860 O O . ASN A 1 633 ? 26.594 33.125 -9.164 1 98.75 633 ASN A O 1
ATOM 4864 N N . THR A 1 634 ? 25.594 31.359 -9.992 1 98.56 634 THR A N 1
ATOM 4865 C CA . THR A 1 634 ? 26.125 31.594 -11.328 1 98.56 634 THR A CA 1
ATOM 4866 C C . THR A 1 634 ? 25.125 32.375 -12.18 1 98.56 634 THR A C 1
ATOM 4868 O O . THR A 1 634 ? 25.375 32.625 -13.367 1 98.56 634 THR A O 1
ATOM 4871 N N . GLY A 1 635 ? 24.016 32.656 -11.617 1 97.75 635 GLY A N 1
ATOM 4872 C CA . GLY A 1 635 ? 22.984 33.375 -12.352 1 97.75 635 GLY A CA 1
ATOM 4873 C C . GLY A 1 635 ? 23.078 34.875 -12.172 1 97.75 635 GLY A C 1
ATOM 4874 O O . GLY A 1 635 ? 24.109 35.406 -11.773 1 97.75 635 GLY A O 1
ATOM 4875 N N . GLN A 1 636 ? 22.016 35.594 -12.562 1 96.44 636 GLN A N 1
ATOM 4876 C CA . GLN A 1 636 ? 22.031 37.062 -12.641 1 96.44 636 GLN A CA 1
ATOM 4877 C C . GLN A 1 636 ? 21.172 37.688 -11.539 1 96.44 636 GLN A C 1
ATOM 4879 O O . GLN A 1 636 ? 21.078 38.906 -11.445 1 96.44 636 GLN A O 1
ATOM 4884 N N . ARG A 1 637 ? 20.609 36.812 -10.734 1 97.69 637 ARG A N 1
ATOM 4885 C CA . ARG A 1 637 ? 19.766 37.312 -9.648 1 97.69 637 ARG A CA 1
ATOM 4886 C C . ARG A 1 637 ? 20.219 36.719 -8.312 1 97.69 637 ARG A C 1
ATOM 4888 O O . ARG A 1 637 ? 20.797 35.625 -8.258 1 97.69 637 ARG A O 1
ATOM 4895 N N . ALA A 1 638 ? 20.016 37.562 -7.266 1 98.25 638 ALA A N 1
ATOM 4896 C CA . ALA A 1 638 ? 20.219 37 -5.93 1 98.25 638 ALA A CA 1
ATOM 4897 C C . ALA A 1 638 ? 19.25 35.875 -5.648 1 98.25 638 ALA A C 1
ATOM 4899 O O . ALA A 1 638 ? 18.109 35.875 -6.141 1 98.25 638 ALA A O 1
ATOM 4900 N N . GLY A 1 639 ? 19.719 34.875 -4.945 1 98.25 639 GLY A N 1
ATOM 4901 C CA . GLY A 1 639 ? 18.859 33.75 -4.633 1 98.25 639 GLY A CA 1
ATOM 4902 C C . GLY A 1 639 ? 19.281 33 -3.389 1 98.25 639 GLY A C 1
ATOM 4903 O O . GLY A 1 639 ? 20.375 33.219 -2.865 1 98.25 639 GLY A O 1
ATOM 4904 N N . VAL A 1 640 ? 18.391 32.188 -2.883 1 98.62 640 VAL A N 1
ATOM 4905 C CA . VAL A 1 640 ? 18.656 31.344 -1.73 1 98.62 640 VAL A CA 1
ATOM 4906 C C . VAL A 1 640 ? 18.734 29.891 -2.18 1 98.62 640 VAL A C 1
ATOM 4908 O O . VAL A 1 640 ? 17.844 29.375 -2.859 1 98.62 640 VAL A O 1
ATOM 4911 N N . GLU A 1 641 ? 19.859 29.234 -1.854 1 98.69 641 GLU A N 1
ATOM 4912 C CA . GLU A 1 641 ? 20.062 27.812 -2.137 1 98.69 641 GLU A CA 1
ATOM 4913 C C . GLU A 1 641 ? 19.969 26.969 -0.863 1 98.69 641 GLU A C 1
ATOM 4915 O O . GLU A 1 641 ? 20.609 27.312 0.144 1 98.69 641 GLU A O 1
ATOM 4920 N N . THR A 1 642 ? 19.078 25.984 -0.863 1 98.81 642 THR A N 1
ATOM 4921 C CA . THR A 1 642 ? 19.031 25.016 0.227 1 98.81 642 THR A CA 1
ATOM 4922 C C . THR A 1 642 ? 19.922 23.812 -0.07 1 98.81 642 THR A C 1
ATOM 4924 O O . THR A 1 642 ? 19.578 22.953 -0.875 1 98.81 642 THR A O 1
ATOM 4927 N N . VAL A 1 643 ? 21.078 23.766 0.596 1 98.88 643 VAL A N 1
ATOM 4928 C CA . VAL A 1 643 ? 22.031 22.672 0.431 1 98.88 643 VAL A CA 1
ATOM 4929 C C . VAL A 1 643 ? 21.641 21.516 1.354 1 98.88 643 VAL A C 1
ATOM 4931 O O . VAL A 1 643 ? 21.484 21.703 2.562 1 98.88 643 VAL A O 1
ATOM 4934 N N . GLN A 1 644 ? 21.453 20.328 0.812 1 98.88 644 GLN A N 1
ATOM 4935 C CA . GLN A 1 644 ? 20.938 19.172 1.543 1 98.88 644 GLN A CA 1
ATOM 4936 C C . GLN A 1 644 ? 22.016 18.109 1.715 1 98.88 644 GLN A C 1
ATOM 4938 O O . GLN A 1 644 ? 22.719 17.766 0.765 1 98.88 644 GLN A O 1
ATOM 4943 N N . LEU A 1 645 ? 22.156 17.547 2.932 1 98.88 645 LEU A N 1
ATOM 4944 C CA . LEU A 1 645 ? 23.078 16.469 3.246 1 98.88 645 LEU A CA 1
ATOM 4945 C C . LEU A 1 645 ? 22.328 15.156 3.477 1 98.88 645 LEU A C 1
ATOM 4947 O O . LEU A 1 645 ? 21.469 15.086 4.355 1 98.88 645 LEU A O 1
ATOM 4951 N N . TYR A 1 646 ? 22.625 14.172 2.682 1 98.81 646 TYR A N 1
ATOM 4952 C CA . TYR A 1 646 ? 22.109 12.82 2.863 1 98.81 646 TYR A CA 1
ATOM 4953 C C . TYR A 1 646 ? 23.234 11.836 3.16 1 98.81 646 TYR A C 1
ATOM 4955 O O . TYR A 1 646 ? 24.375 12.055 2.748 1 98.81 646 TYR A O 1
ATOM 4963 N N . VAL A 1 647 ? 22.859 10.773 3.871 1 98.69 647 VAL A N 1
ATOM 4964 C CA . VAL A 1 647 ? 23.812 9.719 4.199 1 98.69 647 VAL A CA 1
ATOM 4965 C C . VAL A 1 647 ? 23.188 8.352 3.92 1 98.69 647 VAL A C 1
ATOM 4967 O O . VAL A 1 647 ? 21.969 8.195 4.012 1 98.69 647 VAL A O 1
ATOM 4970 N N . ARG A 1 648 ? 23.984 7.43 3.504 1 98.38 648 ARG A N 1
ATOM 4971 C CA . ARG A 1 648 ? 23.578 6.039 3.35 1 98.38 648 ARG A CA 1
ATOM 4972 C C . ARG A 1 648 ? 24.5 5.105 4.109 1 98.38 648 ARG A C 1
ATOM 4974 O O . ARG A 1 648 ? 25.734 5.195 3.973 1 98.38 648 ARG A O 1
ATOM 4981 N N . ASP A 1 649 ? 23.984 4.328 4.992 1 98.31 649 ASP A N 1
ATOM 4982 C CA . ASP A 1 649 ? 24.688 3.16 5.5 1 98.31 649 ASP A CA 1
ATOM 4983 C C . ASP A 1 649 ? 24.719 2.039 4.465 1 98.31 649 ASP A C 1
ATOM 4985 O O . ASP A 1 649 ? 23.688 1.419 4.188 1 98.31 649 ASP A O 1
ATOM 4989 N N . VAL A 1 650 ? 25.875 1.776 3.887 1 97.81 650 VAL A N 1
ATOM 4990 C CA . VAL A 1 650 ? 25.969 0.903 2.723 1 97.81 650 VAL A CA 1
ATOM 4991 C C . VAL A 1 650 ? 25.531 -0.512 3.098 1 97.81 650 VAL A C 1
ATOM 4993 O O . VAL A 1 650 ? 24.938 -1.219 2.287 1 97.81 650 VAL A O 1
ATOM 4996 N N . SER A 1 651 ? 25.875 -0.963 4.258 1 96.5 651 SER A N 1
ATOM 4997 C CA . SER A 1 651 ? 25.516 -2.297 4.723 1 96.5 651 SER A CA 1
ATOM 4998 C C . SER A 1 651 ? 25.25 -2.305 6.223 1 96.5 651 SER A C 1
ATOM 5000 O O . SER A 1 651 ? 26.016 -1.732 7 1 96.5 651 SER A O 1
ATOM 5002 N N . GLY A 1 652 ? 24.094 -2.846 6.59 1 95.38 652 GLY A N 1
ATOM 5003 C CA . GLY A 1 652 ? 23.734 -3.02 7.988 1 95.38 652 GLY A CA 1
ATOM 5004 C C . GLY A 1 652 ? 23.094 -4.363 8.273 1 95.38 652 GLY A C 1
ATOM 5005 O O . GLY A 1 652 ? 22.938 -5.184 7.371 1 95.38 652 GLY A O 1
ATOM 5006 N N . GLU A 1 653 ? 22.891 -4.672 9.57 1 93.94 653 GLU A N 1
ATOM 5007 C CA . GLU A 1 653 ? 22.141 -5.871 9.922 1 93.94 653 GLU A CA 1
ATOM 5008 C C . GLU A 1 653 ? 20.766 -5.875 9.266 1 93.94 653 GLU A C 1
ATOM 5010 O O . GLU A 1 653 ? 20.312 -6.906 8.75 1 93.94 653 GLU A O 1
ATOM 5015 N N . VAL A 1 654 ? 20.188 -4.711 9.391 1 96.25 654 VAL A N 1
ATOM 5016 C CA . VAL A 1 654 ? 18.922 -4.441 8.727 1 96.25 654 VAL A CA 1
ATOM 5017 C C . VAL A 1 654 ? 19.156 -3.504 7.543 1 96.25 654 VAL A C 1
ATOM 5019 O O . VAL A 1 654 ? 19.984 -2.6 7.609 1 96.25 654 VAL A O 1
ATOM 5022 N N . VAL A 1 655 ? 18.391 -3.824 6.484 1 97.62 655 VAL A N 1
ATOM 5023 C CA . VAL A 1 655 ? 18.531 -2.998 5.289 1 97.62 655 VAL A CA 1
ATOM 5024 C C . VAL A 1 655 ? 18.312 -1.529 5.648 1 97.62 655 VAL A C 1
ATOM 5026 O O . VAL A 1 655 ? 17.453 -1.2 6.465 1 97.62 655 VAL A O 1
ATOM 5029 N N . ARG A 1 656 ? 19.062 -0.665 5.043 1 97.75 656 ARG A N 1
ATOM 5030 C CA . ARG A 1 656 ? 19.016 0.771 5.297 1 97.75 656 ARG A CA 1
ATOM 5031 C C . ARG A 1 656 ? 18.562 1.533 4.059 1 97.75 656 ARG A C 1
ATOM 5033 O O . ARG A 1 656 ? 18.688 1.038 2.938 1 97.75 656 ARG A O 1
ATOM 5040 N N . PRO A 1 657 ? 18.031 2.723 4.25 1 97.75 657 PRO A N 1
ATOM 5041 C CA . PRO A 1 657 ? 17.562 3.5 3.102 1 97.75 657 PRO A CA 1
ATOM 5042 C C . PRO A 1 657 ? 18.703 3.934 2.178 1 97.75 657 PRO A C 1
ATOM 5044 O O . PRO A 1 657 ? 19.844 4.094 2.625 1 97.75 657 PRO A O 1
ATOM 5047 N N . MET A 1 658 ? 18.359 4.191 0.926 1 97.44 658 MET A N 1
ATOM 5048 C CA . MET A 1 658 ? 19.297 4.648 -0.086 1 97.44 658 MET A CA 1
ATOM 5049 C C . MET A 1 658 ? 19.844 6.035 0.26 1 97.44 658 MET A C 1
ATOM 5051 O O . MET A 1 658 ? 20.953 6.383 -0.123 1 97.44 658 MET A O 1
ATOM 5055 N N . ARG A 1 659 ? 19.016 6.812 0.872 1 97.75 659 ARG A N 1
ATOM 5056 C CA . ARG A 1 659 ? 19.359 8.156 1.327 1 97.75 659 ARG A CA 1
ATOM 5057 C C . ARG A 1 659 ? 18.594 8.516 2.592 1 97.75 659 ARG A C 1
ATOM 5059 O O . ARG A 1 659 ? 17.422 8.172 2.732 1 97.75 659 ARG A O 1
ATOM 5066 N N . GLU A 1 660 ? 19.203 9.172 3.512 1 98.5 660 GLU A N 1
ATOM 5067 C CA . GLU A 1 660 ? 18.578 9.758 4.691 1 98.5 660 GLU A CA 1
ATOM 5068 C C . GLU A 1 660 ? 19.031 11.195 4.91 1 98.5 660 GLU A C 1
ATOM 5070 O O . GLU A 1 660 ? 20.234 11.453 5.043 1 98.5 660 GLU A O 1
ATOM 5075 N N . LEU A 1 661 ? 18.109 12.062 4.926 1 98.88 661 LEU A N 1
ATOM 5076 C CA . LEU A 1 661 ? 18.453 13.453 5.219 1 98.88 661 LEU A CA 1
ATOM 5077 C C . LEU A 1 661 ? 19 13.586 6.633 1 98.88 661 LEU A C 1
ATOM 5079 O O . LEU A 1 661 ? 18.391 13.109 7.594 1 98.88 661 LEU A O 1
ATOM 5083 N N . LYS A 1 662 ? 20.234 14.227 6.762 1 98.69 662 LYS A N 1
ATOM 5084 C CA . LYS A 1 662 ? 20.844 14.367 8.078 1 98.69 662 LYS A CA 1
ATOM 5085 C C . LYS A 1 662 ? 21.062 15.836 8.422 1 98.69 662 LYS A C 1
ATOM 5087 O O . LYS A 1 662 ? 21.422 16.172 9.562 1 98.69 662 LYS A O 1
ATOM 5092 N N . GLY A 1 663 ? 20.875 16.688 7.414 1 98.5 663 GLY A N 1
ATOM 5093 C CA . GLY A 1 663 ? 21.031 18.125 7.641 1 98.5 663 GLY A CA 1
ATOM 5094 C C . GLY A 1 663 ? 20.797 18.953 6.395 1 98.5 663 GLY A C 1
ATOM 5095 O O . GLY A 1 663 ? 20.734 18.422 5.285 1 98.5 663 GLY A O 1
ATOM 5096 N N . TYR A 1 664 ? 20.672 20.219 6.531 1 98.75 664 TYR A N 1
ATOM 5097 C CA . TYR A 1 664 ? 20.609 21.172 5.426 1 98.75 664 TYR A CA 1
ATOM 5098 C C . TYR A 1 664 ? 21.125 22.531 5.852 1 98.75 664 TYR A C 1
ATOM 5100 O O . TYR A 1 664 ? 21.203 22.844 7.043 1 98.75 664 TYR A O 1
ATOM 5108 N N . ALA A 1 665 ? 21.531 23.312 4.883 1 98.5 665 ALA A N 1
ATOM 5109 C CA . ALA A 1 665 ? 21.984 24.672 5.07 1 98.5 665 ALA A CA 1
ATOM 5110 C C . ALA A 1 665 ? 21.422 25.594 3.986 1 98.5 665 ALA A C 1
ATOM 5112 O O . ALA A 1 665 ? 21.406 25.234 2.807 1 98.5 665 ALA A O 1
ATOM 5113 N N . LYS A 1 666 ? 20.953 26.734 4.371 1 98.38 666 LYS A N 1
ATOM 5114 C CA . LYS A 1 666 ? 20.469 27.734 3.416 1 98.38 666 LYS A CA 1
ATOM 5115 C C . LYS A 1 666 ? 21.5 28.828 3.195 1 98.38 666 LYS A C 1
ATOM 5117 O O . LYS A 1 666 ? 22.016 29.406 4.156 1 98.38 666 LYS A O 1
ATOM 5122 N N . LEU A 1 667 ? 21.828 29.094 1.935 1 98.56 667 LEU A N 1
ATOM 5123 C CA . LEU A 1 667 ? 22.797 30.125 1.543 1 98.56 667 LEU A CA 1
ATOM 5124 C C . LEU A 1 667 ? 22.125 31.203 0.692 1 98.56 667 LEU A C 1
ATOM 5126 O O . LEU A 1 667 ? 21.609 30.906 -0.387 1 98.56 667 LEU A O 1
ATOM 5130 N N . ALA A 1 668 ? 22.062 32.406 1.2 1 98.62 668 ALA A N 1
ATOM 5131 C CA . ALA A 1 668 ? 21.656 33.531 0.385 1 98.62 668 ALA A CA 1
ATOM 5132 C C . ALA A 1 668 ? 22.859 34.125 -0.361 1 98.62 668 ALA A C 1
ATOM 5134 O O . ALA A 1 668 ? 23.812 34.594 0.26 1 98.62 668 ALA A O 1
ATOM 5135 N N . LEU A 1 669 ? 22.812 34.094 -1.705 1 98.75 669 LEU A N 1
ATOM 5136 C CA . LEU A 1 669 ? 23.984 34.438 -2.494 1 98.75 669 LEU A CA 1
ATOM 5137 C C . LEU A 1 669 ? 23.625 35.438 -3.582 1 98.75 669 LEU A C 1
ATOM 5139 O O . LEU A 1 669 ? 22.656 35.281 -4.309 1 98.75 669 LEU A O 1
ATOM 5143 N N . ALA A 1 670 ? 24.375 36.469 -3.658 1 98.56 670 ALA A N 1
ATOM 5144 C CA . ALA A 1 670 ? 24.281 37.438 -4.766 1 98.56 670 ALA A CA 1
ATOM 5145 C C . ALA A 1 670 ? 24.875 36.844 -6.043 1 98.56 670 ALA A C 1
ATOM 5147 O O . ALA A 1 670 ? 25.562 35.812 -6.004 1 98.56 670 ALA A O 1
ATOM 5148 N N . PRO A 1 671 ? 24.562 37.5 -7.207 1 98.44 671 PRO A N 1
ATOM 5149 C CA . PRO A 1 671 ? 25.172 37.031 -8.445 1 98.44 671 PRO A CA 1
ATOM 5150 C C . PRO A 1 671 ? 26.688 36.969 -8.367 1 98.44 671 PRO A C 1
ATOM 5152 O O . PRO A 1 671 ? 27.344 37.938 -7.98 1 98.44 671 PRO A O 1
ATOM 5155 N N . GLY A 1 672 ? 27.219 35.812 -8.656 1 98.25 672 GLY A N 1
ATOM 5156 C CA . GLY A 1 672 ? 28.656 35.625 -8.672 1 98.25 672 GLY A CA 1
ATOM 5157 C C . GLY A 1 672 ? 29.234 35.312 -7.312 1 98.25 672 GLY A C 1
ATOM 5158 O O . GLY A 1 672 ? 30.391 34.875 -7.211 1 98.25 672 GLY A O 1
ATOM 5159 N N . GLU A 1 673 ? 28.438 35.438 -6.27 1 98.62 673 GLU A N 1
ATOM 5160 C CA . GLU A 1 673 ? 28.906 35.219 -4.906 1 98.62 673 GLU A CA 1
ATOM 5161 C C . GLU A 1 673 ? 28.984 33.719 -4.598 1 98.62 673 GLU A C 1
ATOM 5163 O O . GLU A 1 673 ? 28.172 32.938 -5.105 1 98.62 673 GLU A O 1
ATOM 5168 N N . SER A 1 674 ? 29.953 33.344 -3.824 1 98.38 674 SER A N 1
ATOM 5169 C CA . SER A 1 674 ? 30.078 31.969 -3.346 1 98.38 674 SER A CA 1
ATOM 5170 C C . SER A 1 674 ? 29.891 31.891 -1.833 1 98.38 674 SER A C 1
ATOM 5172 O O . SER A 1 674 ? 30.234 32.844 -1.115 1 98.38 674 SER A O 1
ATOM 5174 N N . GLY A 1 675 ? 29.234 30.875 -1.41 1 98.44 675 GLY A N 1
ATOM 5175 C CA . GLY A 1 675 ? 29.125 30.531 -0.004 1 98.44 675 GLY A CA 1
ATOM 5176 C C . GLY A 1 675 ? 29.453 29.078 0.279 1 98.44 675 GLY A C 1
ATOM 5177 O O . GLY A 1 675 ? 29.438 28.25 -0.629 1 98.44 675 GLY A O 1
ATOM 5178 N N . THR A 1 676 ? 29.828 28.797 1.559 1 98.5 676 THR A N 1
ATOM 5179 C CA . THR A 1 676 ? 30.172 27.438 1.953 1 98.5 676 THR A CA 1
ATOM 5180 C C . THR A 1 676 ? 29.125 26.891 2.928 1 98.5 676 THR A C 1
ATOM 5182 O O . THR A 1 676 ? 28.859 27.5 3.971 1 98.5 676 THR A O 1
ATOM 5185 N N . ALA A 1 677 ? 28.484 25.812 2.533 1 98.62 677 ALA A N 1
ATOM 5186 C CA . ALA A 1 677 ? 27.656 25.062 3.467 1 98.62 677 ALA A CA 1
ATOM 5187 C C . ALA A 1 677 ? 28.516 24.094 4.285 1 98.62 677 ALA A C 1
ATOM 5189 O O . ALA A 1 677 ? 29.328 23.344 3.732 1 98.62 677 ALA A O 1
ATOM 5190 N N . THR A 1 678 ? 28.359 24.094 5.59 1 98.38 678 THR A N 1
ATOM 5191 C CA . THR A 1 678 ? 29.109 23.234 6.492 1 98.38 678 THR A CA 1
ATOM 5192 C C . THR A 1 678 ? 28.156 22.375 7.332 1 98.38 678 THR A C 1
ATOM 5194 O O . THR A 1 678 ? 27.188 22.891 7.902 1 98.38 678 THR A O 1
ATOM 5197 N N . PHE A 1 679 ? 28.438 21.109 7.406 1 98.44 679 PHE A N 1
ATOM 5198 C CA . PHE A 1 679 ? 27.672 20.156 8.203 1 98.44 679 PHE A CA 1
ATOM 5199 C C . PHE A 1 679 ? 28.578 19.391 9.156 1 98.44 679 PHE A C 1
ATOM 5201 O O . PHE A 1 679 ? 29.734 19.125 8.836 1 98.44 679 PHE A O 1
ATOM 5208 N N . SER A 1 680 ? 28.062 19.156 10.336 1 97.94 680 SER A N 1
ATOM 5209 C CA . SER A 1 680 ? 28.703 18.219 11.266 1 97.94 680 SER A CA 1
ATOM 5210 C C . SER A 1 680 ? 27.922 16.922 11.367 1 97.94 680 SER A C 1
ATOM 5212 O O . SER A 1 680 ? 26.703 16.938 11.539 1 97.94 680 SER A O 1
ATOM 5214 N N . LEU A 1 681 ? 28.547 15.805 11.188 1 98.19 681 LEU A N 1
ATOM 5215 C CA . LEU A 1 681 ? 27.969 14.477 11.281 1 98.19 681 LEU A CA 1
ATOM 5216 C C . LEU A 1 681 ? 28.625 13.664 12.383 1 98.19 681 LEU A C 1
ATOM 5218 O O . LEU A 1 681 ? 29.859 13.531 12.414 1 98.19 681 LEU A O 1
ATOM 5222 N N . ASN A 1 682 ? 27.859 13.18 13.32 1 97.94 682 ASN A N 1
ATOM 5223 C CA . ASN A 1 682 ? 28.391 12.375 14.414 1 97.94 682 ASN A CA 1
ATOM 5224 C C . ASN A 1 682 ? 27.781 10.977 14.43 1 97.94 682 ASN A C 1
ATOM 5226 O O . ASN A 1 682 ? 26.875 10.68 13.648 1 97.94 682 ASN A O 1
ATOM 5230 N N . GLU A 1 683 ? 28.266 10.109 15.289 1 98.38 683 GLU A N 1
ATOM 5231 C CA . GLU A 1 683 ? 27.891 8.695 15.32 1 98.38 683 GLU A CA 1
ATOM 5232 C C . GLU A 1 683 ? 26.422 8.516 15.656 1 98.38 683 GLU A C 1
ATOM 5234 O O . GLU A 1 683 ? 25.75 7.621 15.125 1 98.38 683 GLU A O 1
ATOM 5239 N N . LYS A 1 684 ? 25.859 9.273 16.547 1 97.44 684 LYS A N 1
ATOM 5240 C CA . LYS A 1 684 ? 24.469 9.156 16.953 1 97.44 684 LYS A CA 1
ATOM 5241 C C . LYS A 1 684 ? 23.531 9.312 15.758 1 97.44 684 LYS A C 1
ATOM 5243 O O . LYS A 1 684 ? 22.469 8.688 15.711 1 97.44 684 LYS A O 1
ATOM 5248 N N . GLN A 1 685 ? 23.953 10.125 14.812 1 98.06 685 GLN A N 1
ATOM 5249 C CA . GLN A 1 685 ? 23.141 10.383 13.625 1 98.06 685 GLN A CA 1
ATOM 5250 C C . GLN A 1 685 ? 23.125 9.18 12.688 1 98.06 685 GLN A C 1
ATOM 5252 O O . GLN A 1 685 ? 22.328 9.117 11.758 1 98.06 685 GLN A O 1
ATOM 5257 N N . LEU A 1 686 ? 24 8.18 12.945 1 98.31 686 LEU A N 1
ATOM 5258 C CA . LEU A 1 686 ? 24.109 7.004 12.094 1 98.31 686 LEU A CA 1
ATOM 5259 C C . LEU A 1 686 ? 23.359 5.82 12.703 1 98.31 686 LEU A C 1
ATOM 5261 O O . LEU A 1 686 ? 23.25 4.762 12.078 1 98.31 686 LEU A O 1
ATOM 5265 N N . ARG A 1 687 ? 22.859 5.961 13.93 1 98.06 687 ARG A N 1
ATOM 5266 C CA . ARG A 1 687 ? 22.188 4.867 14.633 1 98.06 687 ARG A CA 1
ATOM 5267 C C . ARG A 1 687 ? 20.828 4.566 14.016 1 98.06 687 ARG A C 1
ATOM 5269 O O . ARG A 1 687 ? 20.203 5.441 13.414 1 98.06 687 ARG A O 1
ATOM 5276 N N . TYR A 1 688 ? 20.359 3.393 14.062 1 97.5 688 TYR A N 1
ATOM 5277 C CA . TYR A 1 688 ? 19.031 2.936 13.664 1 97.5 688 TYR A CA 1
ATOM 5278 C C . TYR A 1 688 ? 18.562 1.781 14.539 1 97.5 688 TYR A C 1
ATOM 5280 O O . TYR A 1 688 ? 19.312 1.294 15.391 1 97.5 688 TYR A O 1
ATOM 5288 N N . HIS A 1 689 ? 17.312 1.371 14.477 1 97.56 689 HIS A N 1
ATOM 5289 C CA . HIS A 1 689 ? 16.766 0.26 15.25 1 97.56 689 HIS A CA 1
ATOM 5290 C C . HIS A 1 689 ? 17.094 -1.079 14.602 1 97.56 689 HIS A C 1
ATOM 5292 O O . HIS A 1 689 ? 16.688 -1.346 13.469 1 97.56 689 HIS A O 1
ATOM 5298 N N . HIS A 1 690 ? 17.797 -1.897 15.305 1 97 690 HIS A N 1
ATOM 5299 C CA . HIS A 1 690 ? 18.172 -3.234 14.852 1 97 690 HIS A CA 1
ATOM 5300 C C . HIS A 1 690 ? 17 -4.211 15.008 1 97 690 HIS A C 1
ATOM 5302 O O . HIS A 1 690 ? 15.914 -3.82 15.438 1 97 690 HIS A O 1
ATOM 5308 N N . SER A 1 691 ? 17.188 -5.438 14.586 1 94.5 691 SER A N 1
ATOM 5309 C CA . SER A 1 691 ? 16.125 -6.441 14.594 1 94.5 691 SER A CA 1
ATOM 5310 C C . SER A 1 691 ? 15.609 -6.699 16 1 94.5 691 SER A C 1
ATOM 5312 O O . SER A 1 691 ? 14.453 -7.086 16.188 1 94.5 691 SER A O 1
ATOM 5314 N N . ASP A 1 692 ? 16.438 -6.469 17.062 1 95.19 692 ASP A N 1
ATOM 5315 C CA . ASP A 1 692 ? 16.047 -6.633 18.453 1 95.19 692 ASP A CA 1
ATOM 5316 C C . ASP A 1 692 ? 15.562 -5.312 19.047 1 95.19 692 ASP A C 1
ATOM 5318 O O . ASP A 1 692 ? 15.406 -5.191 20.266 1 95.19 692 ASP A O 1
ATOM 5322 N N . LEU A 1 693 ? 15.438 -4.266 18.188 1 96.06 693 LEU A N 1
ATOM 5323 C CA . LEU A 1 693 ? 14.914 -2.938 18.5 1 96.06 693 LEU A CA 1
ATOM 5324 C C . LEU A 1 693 ? 15.93 -2.119 19.281 1 96.06 693 LEU A C 1
ATOM 5326 O O . LEU A 1 693 ? 15.633 -0.999 19.703 1 96.06 693 LEU A O 1
ATOM 5330 N N . SER A 1 694 ? 17.156 -2.699 19.469 1 97.62 694 SER A N 1
ATOM 5331 C CA . SER A 1 694 ? 18.203 -1.851 20.031 1 97.62 694 SER A CA 1
ATOM 5332 C C . SER A 1 694 ? 18.562 -0.719 19.078 1 97.62 694 SER A C 1
ATOM 5334 O O . SER A 1 694 ? 18.391 -0.845 17.859 1 97.62 694 SER A O 1
ATOM 5336 N N . TYR A 1 695 ? 19 0.375 19.578 1 97.56 695 TYR A N 1
ATOM 5337 C CA . TYR A 1 695 ? 19.312 1.582 18.828 1 97.56 695 TYR A CA 1
ATOM 5338 C C . TYR A 1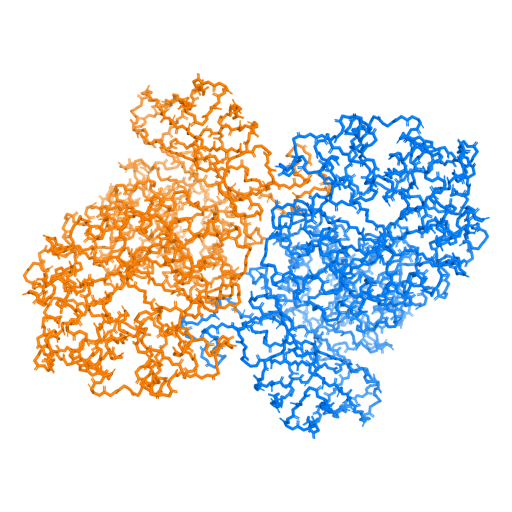 695 ? 20.812 1.858 18.828 1 97.56 695 TYR A C 1
ATOM 5340 O O . TYR A 1 695 ? 21.344 2.42 19.781 1 97.56 695 TYR A O 1
ATOM 5348 N N . ARG A 1 696 ? 21.484 1.468 17.75 1 97.75 696 ARG A N 1
ATOM 5349 C CA . ARG A 1 696 ? 22.938 1.578 17.641 1 97.75 696 ARG A CA 1
ATOM 5350 C C . ARG A 1 696 ? 23.375 1.722 16.188 1 97.75 696 ARG A C 1
ATOM 5352 O O . ARG A 1 696 ? 22.531 1.664 15.273 1 97.75 696 ARG A O 1
ATOM 5359 N N . SER A 1 697 ? 24.625 2.074 15.922 1 97.44 697 SER A N 1
ATOM 5360 C CA . SER A 1 697 ? 25.203 2.133 14.578 1 97.44 697 SER A CA 1
ATOM 5361 C C . SER A 1 697 ? 26 0.878 14.273 1 97.44 697 SER A C 1
ATOM 5363 O O . SER A 1 697 ? 26.375 0.132 15.18 1 97.44 697 SER A O 1
ATOM 5365 N N . ASP A 1 698 ? 26.172 0.532 13.062 1 96.44 698 ASP A N 1
ATOM 5366 C CA . ASP A 1 698 ? 27.094 -0.511 12.594 1 96.44 698 ASP A CA 1
ATOM 5367 C C . ASP A 1 698 ? 28.375 0.093 12.023 1 96.44 698 ASP A C 1
ATOM 5369 O O . ASP A 1 698 ? 28.328 1.099 11.312 1 96.44 698 ASP A O 1
ATOM 5373 N N . LYS A 1 699 ? 29.484 -0.491 12.383 1 96.69 699 LYS A N 1
ATOM 5374 C CA . LYS A 1 699 ? 30.703 -0.106 11.695 1 96.69 699 LYS A CA 1
ATOM 5375 C C . LYS A 1 699 ? 30.625 -0.412 10.203 1 96.69 699 LYS A C 1
ATOM 5377 O O . LYS A 1 699 ? 29.859 -1.295 9.789 1 96.69 699 LYS A O 1
ATOM 5382 N N . GLY A 1 700 ? 31.359 0.376 9.422 1 96.94 700 GLY A N 1
ATOM 5383 C CA . GLY A 1 700 ? 31.375 0.108 7.992 1 96.94 700 GLY A CA 1
ATOM 5384 C C . GLY A 1 700 ? 31.438 1.367 7.148 1 96.94 700 GLY A C 1
ATOM 5385 O O . GLY A 1 700 ? 31.844 2.428 7.637 1 96.94 700 GLY A O 1
ATOM 5386 N N . THR A 1 701 ? 31.172 1.125 5.887 1 98.06 701 THR A N 1
ATOM 5387 C CA . THR A 1 701 ? 31.281 2.203 4.91 1 98.06 701 THR A CA 1
ATOM 5388 C C . THR A 1 701 ? 29.969 2.988 4.832 1 98.06 701 THR A C 1
ATOM 5390 O O . THR A 1 701 ? 28.891 2.404 4.832 1 98.06 701 THR A O 1
ATOM 5393 N N . PHE A 1 702 ? 30.094 4.246 4.855 1 98.5 702 PHE A N 1
ATOM 5394 C CA . PHE A 1 702 ? 28.969 5.16 4.648 1 98.5 702 PHE A CA 1
ATOM 5395 C C . PHE A 1 702 ? 29.219 6.051 3.438 1 98.5 702 PHE A C 1
ATOM 5397 O O . PHE A 1 702 ? 30.359 6.383 3.127 1 98.5 702 PHE A O 1
ATOM 5404 N N . GLN A 1 703 ? 28.172 6.352 2.768 1 98.56 703 GLN A N 1
ATOM 5405 C CA . GLN A 1 703 ? 28.219 7.312 1.671 1 98.56 703 GLN A CA 1
ATOM 5406 C C . GLN A 1 703 ? 27.578 8.641 2.074 1 98.56 703 GLN A C 1
ATOM 5408 O O . GLN A 1 703 ? 26.594 8.664 2.809 1 98.56 703 GLN A O 1
ATOM 5413 N N . ILE A 1 704 ? 28.203 9.703 1.636 1 98.44 704 ILE A N 1
ATOM 5414 C CA . ILE A 1 704 ? 27.719 11.062 1.818 1 98.44 704 ILE A CA 1
ATOM 5415 C C . ILE A 1 704 ? 27.188 11.602 0.492 1 98.44 704 ILE A C 1
ATOM 5417 O O . ILE A 1 704 ? 27.828 11.43 -0.552 1 98.44 704 ILE A O 1
ATOM 5421 N N . PHE A 1 705 ? 26.016 12.18 0.495 1 98.69 705 PHE A N 1
ATOM 5422 C CA . PHE A 1 705 ? 25.438 12.859 -0.658 1 98.69 705 PHE A CA 1
ATOM 5423 C C . PHE A 1 705 ? 25.094 14.305 -0.319 1 98.69 705 PHE A C 1
ATOM 5425 O O . PHE A 1 705 ? 24.375 14.562 0.648 1 98.69 705 PHE A O 1
ATOM 5432 N N . VAL A 1 706 ? 25.609 15.258 -1.058 1 98.81 706 VAL A N 1
ATOM 5433 C CA . VAL A 1 706 ? 25.297 16.672 -0.844 1 98.81 706 VAL A CA 1
ATOM 5434 C C . VAL A 1 706 ? 24.844 17.297 -2.156 1 98.81 706 VAL A C 1
ATOM 5436 O O . VAL A 1 706 ? 25.5 17.156 -3.186 1 98.81 706 VAL A O 1
ATOM 5439 N N . GLY A 1 707 ? 23.703 17.938 -2.186 1 98.62 707 GLY A N 1
ATOM 5440 C CA . GLY A 1 707 ? 23.203 18.578 -3.4 1 98.62 707 GLY A CA 1
ATOM 5441 C C . GLY A 1 707 ? 21.922 19.344 -3.193 1 98.62 707 GLY A C 1
ATOM 5442 O O . GLY A 1 707 ? 21.5 19.578 -2.055 1 98.62 707 GLY A O 1
ATOM 5443 N N . PRO A 1 708 ? 21.344 19.812 -4.289 1 98.5 708 PRO A N 1
ATOM 5444 C CA . PRO A 1 708 ? 20.141 20.656 -4.223 1 98.5 708 PRO A CA 1
ATOM 5445 C C . PRO A 1 708 ? 18.875 19.844 -3.957 1 98.5 708 PRO A C 1
ATOM 5447 O O . PRO A 1 708 ? 17.828 20.406 -3.641 1 98.5 708 PRO A O 1
ATOM 5450 N N . ASN A 1 709 ? 18.875 18.562 -4.117 1 98.69 709 ASN A N 1
ATOM 5451 C CA . ASN A 1 709 ? 17.766 17.641 -3.9 1 98.69 709 ASN A CA 1
ATOM 5452 C C . ASN A 1 709 ? 18.25 16.203 -3.707 1 98.69 709 ASN A C 1
ATOM 5454 O O . ASN A 1 709 ? 19.453 15.953 -3.746 1 98.69 709 ASN A O 1
ATOM 5458 N N . SER A 1 710 ? 17.312 15.281 -3.514 1 98.62 710 SER A N 1
ATOM 5459 C CA . SER A 1 710 ? 17.688 13.922 -3.121 1 98.62 710 SER A CA 1
ATOM 5460 C C . SER A 1 710 ? 18.25 13.141 -4.305 1 98.62 710 SER A C 1
ATOM 5462 O O . SER A 1 710 ? 18.859 12.086 -4.121 1 98.62 710 SER A O 1
ATOM 5464 N N . ARG A 1 711 ? 18.109 13.594 -5.52 1 97.5 711 ARG A N 1
ATOM 5465 C CA . ARG A 1 711 ? 18.531 12.875 -6.723 1 97.5 711 ARG A CA 1
ATOM 5466 C C . ARG A 1 711 ? 19.875 13.383 -7.23 1 97.5 711 ARG A C 1
ATOM 5468 O O . ARG A 1 711 ? 20.734 12.594 -7.609 1 97.5 711 ARG A O 1
ATOM 5475 N N . ASP A 1 712 ? 20.125 14.695 -7.336 1 97.5 712 ASP A N 1
ATOM 5476 C CA . ASP A 1 712 ? 21.297 15.352 -7.922 1 97.5 712 ASP A CA 1
ATOM 5477 C C . ASP A 1 712 ? 22.312 15.711 -6.844 1 97.5 712 ASP A C 1
ATOM 5479 O O . ASP A 1 712 ? 22.281 16.812 -6.305 1 97.5 712 ASP A O 1
ATOM 5483 N N . THR A 1 713 ? 23.266 14.859 -6.598 1 98.25 713 THR A N 1
ATOM 5484 C CA . THR A 1 713 ? 24.156 15.086 -5.461 1 98.25 713 THR A CA 1
ATOM 5485 C C . THR A 1 713 ? 25.609 14.781 -5.836 1 98.25 713 THR A C 1
ATOM 5487 O O . THR A 1 713 ? 25.875 14.008 -6.754 1 98.25 713 THR A O 1
ATOM 5490 N N . LEU A 1 714 ? 26.516 15.484 -5.199 1 98.44 714 LEU A N 1
ATOM 5491 C CA . LEU A 1 714 ? 27.906 15.047 -5.09 1 98.44 714 LEU A CA 1
ATOM 5492 C C . LEU A 1 714 ? 28.047 13.93 -4.062 1 98.44 714 LEU A C 1
ATOM 5494 O O . LEU A 1 714 ? 27.25 13.844 -3.123 1 98.44 714 LEU A O 1
ATOM 5498 N N . GLU A 1 715 ? 29.062 13.141 -4.258 1 97.94 715 GLU A N 1
ATOM 5499 C CA . GLU A 1 715 ? 29.156 11.969 -3.395 1 97.94 715 GLU A CA 1
ATOM 5500 C C . GLU A 1 715 ? 30.562 11.828 -2.814 1 97.94 715 GLU A C 1
ATOM 5502 O O . GLU A 1 715 ? 31.531 12.242 -3.434 1 97.94 715 GLU A O 1
ATOM 5507 N N . SER A 1 716 ? 30.656 11.352 -1.692 1 98.06 716 SER A N 1
ATOM 5508 C CA . SER A 1 716 ? 31.891 10.938 -1.011 1 98.06 716 SER A CA 1
ATOM 5509 C C . SER A 1 716 ? 31.625 9.758 -0.083 1 98.06 716 SER A C 1
ATOM 5511 O O . SER A 1 716 ? 30.5 9.258 0.001 1 98.06 716 SER A O 1
ATOM 5513 N N . THR A 1 717 ? 32.688 9.219 0.525 1 98 717 THR A N 1
ATOM 5514 C CA . THR A 1 717 ? 32.531 8.055 1.396 1 98 717 THR A CA 1
ATOM 5515 C C . THR A 1 717 ? 33.406 8.219 2.65 1 98 717 THR A C 1
ATOM 5517 O O . THR A 1 717 ? 34.375 8.961 2.648 1 98 717 THR A O 1
ATOM 5520 N N . PHE A 1 718 ? 32.969 7.664 3.684 1 98.19 718 PHE A N 1
ATOM 5521 C CA . PHE A 1 718 ? 33.781 7.523 4.902 1 98.19 718 PHE A CA 1
ATOM 5522 C C . PHE A 1 718 ? 33.469 6.199 5.594 1 98.19 718 PHE A C 1
ATOM 5524 O O . PHE A 1 718 ? 32.562 5.477 5.191 1 98.19 718 PHE A O 1
ATOM 5531 N N . LYS A 1 719 ? 34.281 5.844 6.559 1 98.31 719 LYS A N 1
ATOM 5532 C CA . LYS A 1 719 ? 34.094 4.609 7.312 1 98.31 719 LYS A CA 1
ATOM 5533 C C . LYS A 1 719 ? 33.875 4.898 8.797 1 98.31 719 LYS A C 1
ATOM 5535 O O . LYS A 1 719 ? 34.594 5.73 9.375 1 98.31 719 LYS A O 1
ATOM 5540 N N . LEU A 1 720 ? 32.844 4.379 9.336 1 98.19 720 LEU A N 1
ATOM 5541 C CA . LEU A 1 720 ? 32.75 4.332 10.789 1 98.19 720 LEU A CA 1
ATOM 5542 C C . LEU A 1 720 ? 33.562 3.178 11.359 1 98.19 720 LEU A C 1
ATOM 5544 O O . LEU A 1 720 ? 33.375 2.021 10.977 1 98.19 720 LEU A O 1
ATOM 5548 N N . VAL A 1 721 ? 34.531 3.482 12.227 1 96.81 721 VAL A N 1
ATOM 5549 C CA . VAL A 1 721 ? 35.438 2.477 12.766 1 96.81 721 VAL A CA 1
ATOM 5550 C C . VAL A 1 721 ? 35.156 2.264 14.25 1 96.81 721 VAL A C 1
ATOM 5552 O O . VAL A 1 721 ? 34.75 3.199 14.953 1 96.81 721 VAL A O 1
ATOM 5555 N N . MET B 1 1 ? 18.922 -46.25 1.965 1 90.94 1 MET B N 1
ATOM 5556 C CA . MET B 1 1 ? 19.844 -46.031 3.08 1 90.94 1 MET B CA 1
ATOM 5557 C C . MET B 1 1 ? 19.109 -45.469 4.293 1 90.94 1 MET B C 1
ATOM 5559 O O . MET B 1 1 ? 18.125 -44.75 4.152 1 90.94 1 MET B O 1
ATOM 5563 N N . ASN B 1 2 ? 19.484 -45.812 5.461 1 91.25 2 ASN B N 1
ATOM 5564 C CA . ASN B 1 2 ? 18.922 -45.188 6.668 1 91.25 2 ASN B CA 1
ATOM 5565 C C . ASN B 1 2 ? 19.719 -43.969 7.09 1 91.25 2 ASN B C 1
ATOM 5567 O O . ASN B 1 2 ? 20.688 -43.594 6.43 1 91.25 2 ASN B O 1
ATOM 5571 N N . ASN B 1 3 ? 19.297 -43.344 8.062 1 93.19 3 ASN B N 1
ATOM 5572 C CA . ASN B 1 3 ? 19.875 -42.094 8.492 1 93.19 3 ASN B CA 1
ATOM 5573 C C . ASN B 1 3 ? 21.328 -42.25 8.922 1 93.19 3 ASN B C 1
ATOM 5575 O O . ASN B 1 3 ? 22.156 -41.375 8.711 1 93.19 3 ASN B O 1
ATOM 5579 N N . GLU B 1 4 ? 21.656 -43.312 9.461 1 95.19 4 GLU B N 1
ATOM 5580 C CA . GLU B 1 4 ? 23.016 -43.594 9.898 1 95.19 4 GLU B CA 1
ATOM 5581 C C . GLU B 1 4 ? 23.969 -43.719 8.703 1 95.19 4 GLU B C 1
ATOM 5583 O O . GLU B 1 4 ? 25.094 -43.25 8.742 1 95.19 4 GLU B O 1
ATOM 5588 N N . GLN B 1 5 ? 23.484 -44.406 7.754 1 95.75 5 GLN B N 1
ATOM 5589 C CA . GLN B 1 5 ? 24.281 -44.562 6.535 1 95.75 5 GLN B CA 1
ATOM 5590 C C . GLN B 1 5 ? 24.516 -43.219 5.848 1 95.75 5 GLN B C 1
ATOM 5592 O O . GLN B 1 5 ? 25.609 -42.969 5.324 1 95.75 5 GLN B O 1
ATOM 5597 N N . LEU B 1 6 ? 23.516 -42.438 5.848 1 97.44 6 LEU B N 1
ATOM 5598 C CA . LEU B 1 6 ? 23.641 -41.094 5.25 1 97.44 6 LEU B CA 1
ATOM 5599 C C . LEU B 1 6 ? 24.625 -40.25 6.039 1 97.44 6 LEU B C 1
ATOM 5601 O O . LEU B 1 6 ? 25.406 -39.5 5.453 1 97.44 6 LEU B O 1
ATOM 5605 N N . LEU B 1 7 ? 24.516 -40.344 7.355 1 96.94 7 LEU B N 1
ATOM 5606 C CA . LEU B 1 7 ? 25.453 -39.594 8.203 1 96.94 7 LEU B CA 1
ATOM 5607 C C . LEU B 1 7 ? 26.875 -40.062 7.957 1 96.94 7 LEU B C 1
ATOM 5609 O O . LEU B 1 7 ? 27.812 -39.25 8 1 96.94 7 LEU B O 1
ATOM 5613 N N . ASP B 1 8 ? 27.031 -41.344 7.75 1 96.75 8 ASP B N 1
ATOM 5614 C CA . ASP B 1 8 ? 28.344 -41.875 7.43 1 96.75 8 ASP B CA 1
ATOM 5615 C C . ASP B 1 8 ? 28.875 -41.312 6.109 1 96.75 8 ASP B C 1
ATOM 5617 O O . ASP B 1 8 ? 30.062 -41.031 5.977 1 96.75 8 ASP B O 1
ATOM 5621 N N . LEU B 1 9 ? 28 -41.25 5.18 1 97.12 9 LEU B N 1
ATOM 5622 C CA . LEU B 1 9 ? 28.359 -40.656 3.9 1 97.12 9 LEU B CA 1
ATOM 5623 C C . LEU B 1 9 ? 28.828 -39.219 4.09 1 97.12 9 LEU B C 1
ATOM 5625 O O . LEU B 1 9 ? 29.812 -38.781 3.486 1 97.12 9 LEU B O 1
ATOM 5629 N N . VAL B 1 10 ? 28.156 -38.406 4.941 1 98.06 10 VAL B N 1
ATOM 5630 C CA . VAL B 1 10 ? 28.531 -37.031 5.246 1 98.06 10 VAL B CA 1
ATOM 5631 C C . VAL B 1 10 ? 29.938 -37 5.844 1 98.06 10 VAL B C 1
ATOM 5633 O O . VAL B 1 10 ? 30.766 -36.156 5.48 1 98.06 10 VAL B O 1
ATOM 5636 N N . LYS B 1 11 ? 30.266 -37.906 6.668 1 97.12 11 LYS B N 1
ATOM 5637 C CA . LYS B 1 11 ? 31.562 -37.969 7.348 1 97.12 11 LYS B CA 1
ATOM 5638 C C . LYS B 1 11 ? 32.688 -38.281 6.367 1 97.12 11 LYS B C 1
ATOM 5640 O O . LYS B 1 11 ? 33.844 -37.906 6.582 1 97.12 11 LYS B O 1
ATOM 5645 N N . GLN B 1 12 ? 32.344 -39 5.355 1 97.56 12 GLN B N 1
ATOM 5646 C CA . GLN B 1 12 ? 33.344 -39.406 4.367 1 97.56 12 GLN B CA 1
ATOM 5647 C C . GLN B 1 12 ? 33.656 -38.25 3.414 1 97.56 12 GLN B C 1
ATOM 5649 O O . GLN B 1 12 ? 34.656 -38.281 2.701 1 97.56 12 GLN B O 1
ATOM 5654 N N . MET B 1 13 ? 32.875 -37.219 3.402 1 97.25 13 MET B N 1
ATOM 5655 C CA . MET B 1 13 ? 33.031 -36.094 2.488 1 97.25 13 MET B CA 1
ATOM 5656 C C . MET B 1 13 ? 34.125 -35.156 3.004 1 97.25 13 MET B C 1
ATOM 5658 O O . MET B 1 13 ? 34.219 -34.906 4.211 1 97.25 13 MET B O 1
ATOM 5662 N N . THR B 1 14 ? 34.906 -34.594 2.066 1 95.94 14 THR B N 1
ATOM 5663 C CA . THR B 1 14 ? 35.75 -33.469 2.41 1 95.94 14 THR B CA 1
ATOM 5664 C C . THR B 1 14 ? 34.906 -32.219 2.582 1 95.94 14 THR B C 1
ATOM 5666 O O . THR B 1 14 ? 33.719 -32.188 2.213 1 95.94 14 THR B O 1
ATOM 5669 N N . LEU B 1 15 ? 35.5 -31.234 3.186 1 96.19 15 LEU B N 1
ATOM 5670 C CA . LEU B 1 15 ? 34.812 -29.969 3.363 1 96.19 15 LEU B CA 1
ATOM 5671 C C . LEU B 1 15 ? 34.406 -29.375 2.016 1 96.19 15 LEU B C 1
ATOM 5673 O O . LEU B 1 15 ? 33.344 -28.781 1.881 1 96.19 15 LEU B O 1
ATOM 5677 N N . GLU B 1 16 ? 35.25 -29.531 1.039 1 94.5 16 GLU B N 1
ATOM 5678 C CA . GLU B 1 16 ? 34.969 -29.031 -0.306 1 94.5 16 GLU B CA 1
ATOM 5679 C C . GLU B 1 16 ? 33.781 -29.75 -0.936 1 94.5 16 GLU B C 1
ATOM 5681 O O . GLU B 1 16 ? 32.938 -29.125 -1.57 1 94.5 16 GLU B O 1
ATOM 5686 N N . GLU B 1 17 ? 33.75 -31.031 -0.764 1 95.88 17 GLU B N 1
ATOM 5687 C CA . GLU B 1 17 ? 32.656 -31.828 -1.275 1 95.88 17 GLU B CA 1
ATOM 5688 C C . GLU B 1 17 ? 31.344 -31.438 -0.59 1 95.88 17 GLU B C 1
ATOM 5690 O O . GLU B 1 17 ? 30.297 -31.328 -1.242 1 95.88 17 GLU B O 1
ATOM 5695 N N . LYS B 1 18 ? 31.406 -31.266 0.767 1 97.69 18 LYS B N 1
ATOM 5696 C CA . LYS B 1 18 ? 30.234 -30.844 1.518 1 97.69 18 LYS B CA 1
ATOM 5697 C C . LYS B 1 18 ? 29.688 -29.516 1 1 97.69 18 LYS B C 1
ATOM 5699 O O . LYS B 1 18 ? 28.5 -29.391 0.721 1 97.69 18 LYS B O 1
ATOM 5704 N N . THR B 1 19 ? 30.531 -28.562 0.88 1 97.56 19 THR B N 1
ATOM 5705 C CA . THR B 1 19 ? 30.125 -27.234 0.452 1 97.56 19 THR B CA 1
ATOM 5706 C C . THR B 1 19 ? 29.609 -27.25 -0.985 1 97.56 19 THR B C 1
ATOM 5708 O O . THR B 1 19 ? 28.672 -26.531 -1.327 1 97.56 19 THR B O 1
ATOM 5711 N N . ALA B 1 20 ? 30.203 -28.047 -1.847 1 97.06 20 ALA B N 1
ATOM 5712 C CA . ALA B 1 20 ? 29.781 -28.141 -3.238 1 97.06 20 ALA B CA 1
ATOM 5713 C C . ALA B 1 20 ? 28.375 -28.75 -3.34 1 97.06 20 ALA B C 1
ATOM 5715 O O . ALA B 1 20 ? 27.609 -28.406 -4.238 1 97.06 20 ALA B O 1
ATOM 5716 N N . GLN B 1 21 ? 28.031 -29.688 -2.42 1 97.75 21 GLN B N 1
ATOM 5717 C CA . GLN B 1 21 ? 26.703 -30.281 -2.395 1 97.75 21 GLN B CA 1
ATOM 5718 C C . GLN B 1 21 ? 25.625 -29.219 -2.201 1 97.75 21 GLN B C 1
ATOM 5720 O O . GLN B 1 21 ? 24.453 -29.422 -2.553 1 97.75 21 GLN B O 1
ATOM 5725 N N . LEU B 1 22 ? 26 -28.047 -1.639 1 98.69 22 LEU B N 1
ATOM 5726 C CA . LEU B 1 22 ? 25.062 -26.969 -1.344 1 98.69 22 LEU B CA 1
ATOM 5727 C C . LEU B 1 22 ? 24.875 -26.062 -2.559 1 98.69 22 LEU B C 1
ATOM 5729 O O . LEU B 1 22 ? 24.109 -25.094 -2.508 1 98.69 22 LEU B O 1
ATOM 5733 N N . LEU B 1 23 ? 25.484 -26.375 -3.656 1 97.75 23 LEU B N 1
ATOM 5734 C CA . LEU B 1 23 ? 25.5 -25.531 -4.84 1 97.75 23 LEU B CA 1
ATOM 5735 C C . LEU B 1 23 ? 24.547 -26.047 -5.906 1 97.75 23 LEU B C 1
ATOM 5737 O O . LEU B 1 23 ? 24.531 -27.25 -6.191 1 97.75 23 LEU B O 1
ATOM 5741 N N . GLN B 1 24 ? 23.734 -25.188 -6.453 1 97.75 24 GLN B N 1
ATOM 5742 C CA . GLN B 1 24 ? 22.922 -25.484 -7.629 1 97.75 24 GLN B CA 1
ATOM 5743 C C . GLN B 1 24 ? 23.344 -24.625 -8.82 1 97.75 24 GLN B C 1
ATOM 5745 O O . GLN B 1 24 ? 23.469 -23.406 -8.688 1 97.75 24 GLN B O 1
ATOM 5750 N N . LEU B 1 25 ? 23.531 -25.25 -9.969 1 94.88 25 LEU B N 1
ATOM 5751 C CA . LEU B 1 25 ? 23.938 -24.578 -11.195 1 94.88 25 LEU B CA 1
ATOM 5752 C C . LEU B 1 25 ? 23.031 -24.938 -12.352 1 94.88 25 LEU B C 1
ATOM 5754 O O . LEU B 1 25 ? 22.281 -25.922 -12.273 1 94.88 25 LEU B O 1
ATOM 5758 N N . THR B 1 26 ? 23.078 -24.172 -13.422 1 92.62 26 THR B N 1
ATOM 5759 C CA . THR B 1 26 ? 22.312 -24.484 -14.625 1 92.62 26 THR B CA 1
ATOM 5760 C C . THR B 1 26 ? 23.016 -25.547 -15.461 1 92.62 26 THR B C 1
ATOM 5762 O O . THR B 1 26 ? 24.203 -25.812 -15.258 1 92.62 26 THR B O 1
ATOM 5765 N N . ALA B 1 27 ? 22.375 -26.078 -16.391 1 89.44 27 ALA B N 1
ATOM 5766 C CA . ALA B 1 27 ? 22.797 -27.234 -17.172 1 89.44 27 ALA B CA 1
ATOM 5767 C C . ALA B 1 27 ? 24.062 -26.922 -17.984 1 89.44 27 ALA B C 1
ATOM 5769 O O . ALA B 1 27 ? 24.844 -27.828 -18.266 1 89.44 27 ALA B O 1
ATOM 5770 N N . ASN B 1 28 ? 24.281 -25.672 -18.25 1 85.88 28 ASN B N 1
ATOM 5771 C CA . ASN B 1 28 ? 25.375 -25.281 -19.125 1 85.88 28 ASN B CA 1
ATOM 5772 C C . ASN B 1 28 ? 26.734 -25.578 -18.5 1 85.88 28 ASN B C 1
ATOM 5774 O O . ASN B 1 28 ? 27.75 -25.594 -19.188 1 85.88 28 ASN B O 1
ATOM 5778 N N . PHE B 1 29 ? 26.797 -25.875 -17.234 1 85.81 29 PHE B N 1
ATOM 5779 C CA . PHE B 1 29 ? 28.062 -26.125 -16.531 1 85.81 29 PHE B CA 1
ATOM 5780 C C . PHE B 1 29 ? 28.438 -27.594 -16.625 1 85.81 29 PHE B C 1
ATOM 5782 O O . PHE B 1 29 ? 29.562 -27.984 -16.266 1 85.81 29 PHE B O 1
ATOM 5789 N N . TYR B 1 30 ? 27.562 -28.422 -17.188 1 88.12 30 TYR B N 1
ATOM 5790 C CA . TYR B 1 30 ? 27.766 -29.875 -17.094 1 88.12 30 TYR B CA 1
ATOM 5791 C C . TYR B 1 30 ? 27.969 -30.469 -18.484 1 88.12 30 TYR B C 1
ATOM 5793 O O . TYR B 1 30 ? 27.453 -29.953 -19.469 1 88.12 30 TYR B O 1
ATOM 5801 N N . GLU B 1 31 ? 28.703 -31.547 -18.547 1 82.69 31 GLU B N 1
ATOM 5802 C CA . GLU B 1 31 ? 28.906 -32.312 -19.781 1 82.69 31 GLU B CA 1
ATOM 5803 C C . GLU B 1 31 ? 27.734 -33.25 -20.062 1 82.69 31 GLU B C 1
ATOM 5805 O O . GLU B 1 31 ? 27.016 -33.625 -19.141 1 82.69 31 GLU B O 1
ATOM 5810 N N . GLY B 1 32 ? 27.641 -33.469 -21.328 1 75.75 32 GLY B N 1
ATOM 5811 C CA . GLY B 1 32 ? 26.641 -34.469 -21.703 1 75.75 32 GLY B CA 1
ATOM 5812 C C . GLY B 1 32 ? 25.406 -33.844 -22.328 1 75.75 32 GLY B C 1
ATOM 5813 O O . GLY B 1 32 ? 24.453 -34.562 -22.656 1 75.75 32 GLY B O 1
ATOM 5814 N N . THR B 1 33 ? 25.359 -32.625 -22.266 1 73.5 33 THR B N 1
ATOM 5815 C CA . THR B 1 33 ? 24.203 -32.031 -22.922 1 73.5 33 THR B CA 1
ATOM 5816 C C . THR B 1 33 ? 24.609 -30.781 -23.688 1 73.5 33 THR B C 1
ATOM 5818 O O . THR B 1 33 ? 25.625 -30.141 -23.375 1 73.5 33 THR B O 1
ATOM 5821 N N . ASN B 1 34 ? 23.953 -30.594 -24.797 1 71.88 34 ASN B N 1
ATOM 5822 C CA . ASN B 1 34 ? 24.125 -29.359 -25.578 1 71.88 34 ASN B CA 1
ATOM 5823 C C . ASN B 1 34 ? 23.016 -28.359 -25.281 1 71.88 34 ASN B C 1
ATOM 5825 O O . ASN B 1 34 ? 22.984 -27.281 -25.891 1 71.88 34 ASN B O 1
ATOM 5829 N N . VAL B 1 35 ? 22.219 -28.797 -24.391 1 69.06 35 VAL B N 1
ATOM 5830 C CA . VAL B 1 35 ? 21.062 -27.938 -24.094 1 69.06 35 VAL B CA 1
ATOM 5831 C C . VAL B 1 35 ? 21.5 -26.812 -23.156 1 69.06 35 VAL B C 1
ATOM 5833 O O . VAL B 1 35 ? 22.172 -27.062 -22.141 1 69.06 35 VAL B O 1
ATOM 5836 N N . GLU B 1 36 ? 21.172 -25.547 -23.625 1 66.56 36 GLU B N 1
ATOM 5837 C CA . GLU B 1 36 ? 21.359 -24.391 -22.75 1 66.56 36 GLU B CA 1
ATOM 5838 C C . GLU B 1 36 ? 20.297 -24.344 -21.656 1 66.56 36 GLU B C 1
ATOM 5840 O O . GLU B 1 36 ? 19.109 -24.547 -21.938 1 66.56 36 GLU B O 1
ATOM 5845 N N . GLY B 1 37 ? 20.578 -24.531 -20.438 1 70.94 37 GLY B N 1
ATOM 5846 C CA . GLY B 1 37 ? 19.641 -24.438 -19.328 1 70.94 37 GLY B CA 1
ATOM 5847 C C . GLY B 1 37 ? 18.812 -23.172 -19.359 1 70.94 37 GLY B C 1
ATOM 5848 O O . GLY B 1 37 ? 19.172 -22.188 -20.016 1 70.94 37 GLY B O 1
ATOM 5849 N N . GLN B 1 38 ? 17.562 -23.203 -18.797 1 67.12 38 GLN B N 1
ATOM 5850 C CA . GLN B 1 38 ? 16.703 -22.047 -18.688 1 67.12 38 GLN B CA 1
ATOM 5851 C C . GLN B 1 38 ? 17.266 -21.016 -17.719 1 67.12 38 GLN B C 1
ATOM 5853 O O . GLN B 1 38 ? 17.547 -21.344 -16.562 1 67.12 38 GLN B O 1
ATOM 5858 N N . ILE B 1 39 ? 17.562 -19.812 -18.234 1 67.19 39 ILE B N 1
ATOM 5859 C CA . ILE B 1 39 ? 18.078 -18.719 -17.422 1 67.19 39 ILE B CA 1
ATOM 5860 C C . ILE B 1 39 ? 16.938 -17.828 -16.938 1 67.19 39 ILE B C 1
ATOM 5862 O O . ILE B 1 39 ? 16.344 -17.094 -17.734 1 67.19 39 ILE B O 1
ATOM 5866 N N . THR B 1 40 ? 16.594 -17.922 -15.695 1 70.12 40 THR B N 1
ATOM 5867 C CA . THR B 1 40 ? 15.438 -17.234 -15.148 1 70.12 40 THR B CA 1
ATOM 5868 C C . THR B 1 40 ? 15.859 -16.156 -14.156 1 70.12 40 THR B C 1
ATOM 5870 O O . THR B 1 40 ? 15.094 -15.797 -13.258 1 70.12 40 THR B O 1
ATOM 5873 N N . GLY B 1 41 ? 17.078 -15.789 -14.266 1 75 41 GLY B N 1
ATOM 5874 C CA . GLY B 1 41 ? 17.641 -14.758 -13.406 1 75 41 GLY B CA 1
ATOM 5875 C C . GLY B 1 41 ? 18.906 -14.141 -13.977 1 75 41 GLY B C 1
ATOM 5876 O O . GLY B 1 41 ? 19.328 -14.484 -15.078 1 75 41 GLY B O 1
ATOM 5877 N N . PRO B 1 42 ? 19.422 -13.172 -13.211 1 68.31 42 PRO B N 1
ATOM 5878 C CA . PRO B 1 42 ? 20.672 -12.562 -13.664 1 68.31 42 PRO B CA 1
ATOM 5879 C C . PRO B 1 42 ? 21.859 -13.531 -13.625 1 68.31 42 PRO B C 1
ATOM 5881 O O . PRO B 1 42 ? 21.922 -14.398 -12.75 1 68.31 42 PRO B O 1
ATOM 5884 N N . MET B 1 43 ? 22.734 -13.469 -14.695 1 68.75 43 MET B N 1
ATOM 5885 C CA . MET B 1 43 ? 23.938 -14.305 -14.75 1 68.75 43 MET B CA 1
ATOM 5886 C C . MET B 1 43 ? 25.172 -13.508 -14.391 1 68.75 43 MET B C 1
ATOM 5888 O O . MET B 1 43 ? 25.312 -12.344 -14.773 1 68.75 43 MET B O 1
ATOM 5892 N N . GLU B 1 44 ? 25.875 -13.914 -13.398 1 67 44 GLU B N 1
ATOM 5893 C CA . GLU B 1 44 ? 27.156 -13.281 -13.039 1 67 44 GLU B CA 1
ATOM 5894 C C . GLU B 1 44 ? 28.312 -14.266 -13.188 1 67 44 GLU B C 1
ATOM 5896 O O . GLU B 1 44 ? 28.094 -15.477 -13.289 1 67 44 GLU B O 1
ATOM 5901 N N . GLU B 1 45 ? 29.469 -13.648 -13.398 1 71.19 45 GLU B N 1
ATOM 5902 C CA . GLU B 1 45 ? 30.672 -14.477 -13.336 1 71.19 45 GLU B CA 1
ATOM 5903 C C . GLU B 1 45 ? 30.781 -15.18 -11.984 1 71.19 45 GLU B C 1
ATOM 5905 O O . GLU B 1 45 ? 30.75 -14.531 -10.938 1 71.19 45 GLU B O 1
ATOM 5910 N N . MET B 1 46 ? 30.781 -16.484 -12.031 1 78.19 46 MET B N 1
ATOM 5911 C CA . MET B 1 46 ? 30.688 -17.234 -10.781 1 78.19 46 MET B CA 1
ATOM 5912 C C . MET B 1 46 ? 32.031 -17.797 -10.375 1 78.19 46 MET B C 1
ATOM 5914 O O . MET B 1 46 ? 32.25 -18.203 -9.227 1 78.19 46 MET B O 1
ATOM 5918 N N . GLY B 1 47 ? 33 -17.734 -11.195 1 79.56 47 GLY B N 1
ATOM 5919 C CA . GLY B 1 47 ? 34.281 -18.312 -10.852 1 79.56 47 GLY B CA 1
ATOM 5920 C C . GLY B 1 47 ? 34.188 -19.75 -10.344 1 79.56 47 GLY B C 1
ATOM 5921 O O . GLY B 1 47 ? 34.906 -20.125 -9.414 1 79.56 47 GLY B O 1
ATOM 5922 N N . ILE B 1 48 ? 33.281 -20.547 -10.938 1 87.69 48 ILE B N 1
ATOM 5923 C CA . ILE B 1 48 ? 33.031 -21.906 -10.484 1 87.69 48 ILE B CA 1
ATOM 5924 C C . ILE B 1 48 ? 34.125 -22.828 -11.016 1 87.69 48 ILE B C 1
ATOM 5926 O O . ILE B 1 48 ? 34.5 -22.766 -12.195 1 87.69 48 ILE B O 1
ATOM 5930 N N . THR B 1 49 ? 34.688 -23.641 -10.172 1 86.19 49 THR B N 1
ATOM 5931 C CA . THR B 1 49 ? 35.75 -24.578 -10.547 1 86.19 49 THR B CA 1
ATOM 5932 C C . THR B 1 49 ? 35.156 -25.891 -11.047 1 86.19 49 THR B C 1
ATOM 5934 O O . THR B 1 49 ? 34 -26.203 -10.766 1 86.19 49 THR B O 1
ATOM 5937 N N . GLU B 1 50 ? 35.938 -26.578 -11.742 1 87.81 50 GLU B N 1
ATOM 5938 C CA . GLU B 1 50 ? 35.531 -27.906 -12.195 1 87.81 50 GLU B CA 1
ATOM 5939 C C . GLU B 1 50 ? 35.25 -28.828 -11.016 1 87.81 50 GLU B C 1
ATOM 5941 O O . GLU B 1 50 ? 34.312 -29.641 -11.062 1 87.81 50 GLU B O 1
ATOM 5946 N N . GLN B 1 51 ? 35.969 -28.672 -10.039 1 87.44 51 GLN B N 1
ATOM 5947 C CA . GLN B 1 51 ? 35.781 -29.484 -8.852 1 87.44 51 GLN B CA 1
ATOM 5948 C C . GLN B 1 51 ? 34.438 -29.219 -8.195 1 87.44 51 GLN B C 1
ATOM 5950 O O . GLN B 1 51 ? 33.781 -30.156 -7.738 1 87.44 51 GLN B O 1
ATOM 5955 N N . SER B 1 52 ? 34.094 -27.969 -8.172 1 90.62 52 SER B N 1
ATOM 5956 C CA . SER B 1 52 ? 32.812 -27.609 -7.594 1 90.62 52 SER B CA 1
ATOM 5957 C C . SER B 1 52 ? 31.656 -28.141 -8.43 1 90.62 52 SER B C 1
ATOM 5959 O O . SER B 1 52 ? 30.609 -28.547 -7.895 1 90.62 52 SER B O 1
ATOM 5961 N N . VAL B 1 53 ? 31.828 -28.156 -9.734 1 91 53 VAL B N 1
ATOM 5962 C CA . VAL B 1 53 ? 30.812 -28.688 -10.633 1 91 53 VAL B CA 1
ATOM 5963 C C . VAL B 1 53 ? 30.688 -30.188 -10.438 1 91 53 VAL B C 1
ATOM 5965 O O . VAL B 1 53 ? 29.578 -30.719 -10.305 1 91 53 VAL B O 1
ATOM 5968 N N . ASP B 1 54 ? 31.828 -30.844 -10.297 1 92 54 ASP B N 1
ATOM 5969 C CA . ASP B 1 54 ? 31.875 -32.281 -10.203 1 92 54 ASP B CA 1
ATOM 5970 C C . ASP B 1 54 ? 31.312 -32.781 -8.867 1 92 54 ASP B C 1
ATOM 5972 O O . ASP B 1 54 ? 30.953 -33.938 -8.719 1 92 54 ASP B O 1
ATOM 5976 N N . ALA B 1 55 ? 31.234 -31.859 -7.934 1 93.44 55 ALA B N 1
ATOM 5977 C CA . ALA B 1 55 ? 30.75 -32.25 -6.609 1 93.44 55 ALA B CA 1
ATOM 5978 C C . ALA B 1 55 ? 29.438 -31.547 -6.277 1 93.44 55 ALA B C 1
ATOM 5980 O O . ALA B 1 55 ? 28.906 -31.688 -5.176 1 93.44 55 ALA B O 1
ATOM 5981 N N . SER B 1 56 ? 28.891 -30.781 -7.199 1 94.81 56 SER B N 1
ATOM 5982 C CA . SER B 1 56 ? 27.672 -30.031 -6.941 1 94.81 56 SER B CA 1
ATOM 5983 C C . SER B 1 56 ? 26.5 -30.969 -6.652 1 94.81 56 SER B C 1
ATOM 5985 O O . SER B 1 56 ? 26.562 -32.156 -6.965 1 94.81 56 SER B O 1
ATOM 5987 N N . GLY B 1 57 ? 25.484 -30.344 -6.031 1 95.62 57 GLY B N 1
ATOM 5988 C CA . GLY B 1 57 ? 24.422 -31.203 -5.535 1 95.62 57 GLY B CA 1
ATOM 5989 C C . GLY B 1 57 ? 23.219 -31.25 -6.449 1 95.62 57 GLY B C 1
ATOM 5990 O O . GLY B 1 57 ? 22.391 -32.156 -6.363 1 95.62 57 GLY B O 1
ATOM 5991 N N . SER B 1 58 ? 23.062 -30.266 -7.285 1 97.44 58 SER B N 1
ATOM 5992 C CA . SER B 1 58 ? 21.812 -30.188 -8.031 1 97.44 58 SER B CA 1
ATOM 5993 C C . SER B 1 58 ? 21.969 -29.312 -9.273 1 97.44 58 SER B C 1
ATOM 5995 O O . SER B 1 58 ? 22.891 -28.516 -9.359 1 97.44 58 SER B O 1
ATOM 5997 N N . ILE B 1 59 ? 21.125 -29.547 -10.266 1 95.94 59 ILE B N 1
ATOM 5998 C CA . ILE B 1 59 ? 21.078 -28.812 -11.531 1 95.94 59 ILE B CA 1
ATOM 5999 C C . ILE B 1 59 ? 19.688 -28.203 -11.719 1 95.94 59 ILE B C 1
ATOM 6001 O O . ILE B 1 59 ? 18.688 -28.812 -11.375 1 95.94 59 ILE B O 1
ATOM 6005 N N . LEU B 1 60 ? 19.688 -27 -12.25 1 94.56 60 LEU B N 1
ATOM 6006 C CA . LEU B 1 60 ? 18.453 -26.281 -12.555 1 94.56 60 LEU B CA 1
ATOM 6007 C C . LEU B 1 60 ? 18.266 -26.141 -14.062 1 94.56 60 LEU B C 1
ATOM 6009 O O . LEU B 1 60 ? 19.203 -25.781 -14.773 1 94.56 60 LEU B O 1
ATOM 6013 N N . GLY B 1 61 ? 17.031 -26.422 -14.531 1 89.69 61 GLY B N 1
ATOM 6014 C CA . GLY B 1 61 ? 16.609 -25.938 -15.836 1 89.69 61 GLY B CA 1
ATOM 6015 C C . GLY B 1 61 ? 16.953 -26.891 -16.969 1 89.69 61 GLY B C 1
ATOM 6016 O O . GLY B 1 61 ? 17.078 -26.484 -18.125 1 89.69 61 GLY B O 1
ATOM 6017 N N . LEU B 1 62 ? 17.297 -28.125 -16.688 1 91.56 62 LEU B N 1
ATOM 6018 C CA . LEU B 1 62 ? 17.469 -29.172 -17.688 1 91.56 62 LEU B CA 1
ATOM 6019 C C . LEU B 1 62 ? 16.297 -30.141 -17.672 1 91.56 62 LEU B C 1
ATOM 6021 O O . LEU B 1 62 ? 15.828 -30.547 -16.594 1 91.56 62 LEU B O 1
ATOM 6025 N N . SER B 1 63 ? 15.773 -30.359 -18.844 1 91.5 63 SER B N 1
ATOM 6026 C CA . SER B 1 63 ? 14.734 -31.375 -18.969 1 91.5 63 SER B CA 1
ATOM 6027 C C . SER B 1 63 ? 14.906 -32.188 -20.25 1 91.5 63 SER B C 1
ATOM 6029 O O . SER B 1 63 ? 15.664 -31.797 -21.141 1 91.5 63 SER B O 1
ATOM 6031 N N . GLY B 1 64 ? 14.164 -33.25 -20.344 1 95.25 64 GLY B N 1
ATOM 6032 C CA . GLY B 1 64 ? 14.312 -34.219 -21.406 1 95.25 64 GLY B CA 1
ATOM 6033 C C . GLY B 1 64 ? 14.977 -35.5 -20.938 1 95.25 64 GLY B C 1
ATOM 6034 O O . GLY B 1 64 ? 16.094 -35.5 -20.422 1 95.25 64 GLY B O 1
ATOM 6035 N N . ALA B 1 65 ? 14.375 -36.594 -21.156 1 97 65 ALA B N 1
ATOM 6036 C CA . ALA B 1 65 ? 14.797 -37.875 -20.594 1 97 65 ALA B CA 1
ATOM 6037 C C . ALA B 1 65 ? 16.219 -38.219 -21.016 1 97 65 ALA B C 1
ATOM 6039 O O . ALA B 1 65 ? 17.078 -38.5 -20.172 1 97 65 ALA B O 1
ATOM 6040 N N . GLN B 1 66 ? 16.484 -38.156 -22.312 1 96.5 66 GLN B N 1
ATOM 6041 C CA . GLN B 1 66 ? 17.797 -38.562 -22.797 1 96.5 66 GLN B CA 1
ATOM 6042 C C . GLN B 1 66 ? 18.875 -37.594 -22.297 1 96.5 66 GLN B C 1
ATOM 6044 O O . GLN B 1 66 ? 19.953 -38.031 -21.906 1 96.5 66 GLN B O 1
ATOM 6049 N N . ALA B 1 67 ? 18.594 -36.312 -22.375 1 95.5 67 ALA B N 1
ATOM 6050 C CA . ALA B 1 67 ? 19.562 -35.344 -21.922 1 95.5 67 ALA B CA 1
ATOM 6051 C C . ALA B 1 67 ? 19.922 -35.562 -20.453 1 95.5 67 ALA B C 1
ATOM 6053 O O . ALA B 1 67 ? 21.078 -35.469 -20.062 1 95.5 67 ALA B O 1
ATOM 6054 N N . ILE B 1 68 ? 18.984 -35.812 -19.656 1 96.69 68 ILE B N 1
ATOM 6055 C CA . ILE B 1 68 ? 19.172 -36 -18.219 1 96.69 68 ILE B CA 1
ATOM 6056 C C . ILE B 1 68 ? 19.938 -37.312 -17.969 1 96.69 68 ILE B C 1
ATOM 6058 O O . ILE B 1 68 ? 20.844 -37.344 -17.125 1 96.69 68 ILE B O 1
ATOM 6062 N N . ILE B 1 69 ? 19.578 -38.375 -18.688 1 97 69 ILE B N 1
ATOM 6063 C CA . ILE B 1 69 ? 20.297 -39.656 -18.562 1 97 69 ILE B CA 1
ATOM 6064 C C . ILE B 1 69 ? 21.781 -39.438 -18.875 1 97 69 ILE B C 1
ATOM 6066 O O . ILE B 1 69 ? 22.641 -39.875 -18.109 1 97 69 ILE B O 1
ATOM 6070 N N . ASP B 1 70 ? 22.016 -38.656 -19.938 1 96.5 70 ASP B N 1
ATOM 6071 C CA . ASP B 1 70 ? 23.391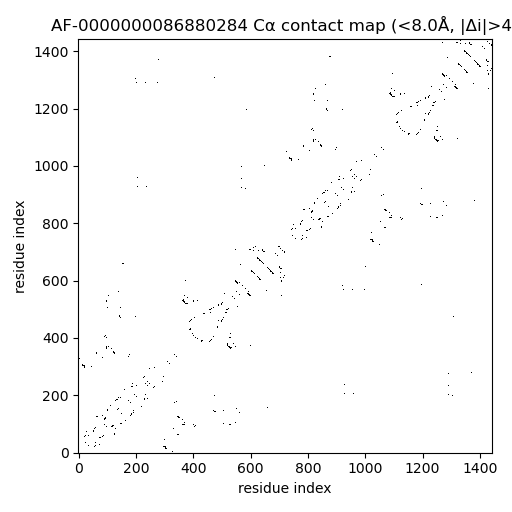 -38.438 -20.359 1 96.5 70 ASP B CA 1
ATOM 6072 C C . ASP B 1 70 ? 24.172 -37.656 -19.328 1 96.5 70 ASP B C 1
ATOM 6074 O O . ASP B 1 70 ? 25.312 -38 -18.984 1 96.5 70 ASP B O 1
ATOM 6078 N N . VAL B 1 71 ? 23.578 -36.594 -18.781 1 96.12 71 VAL B N 1
ATOM 6079 C CA . VAL B 1 71 ? 24.234 -35.75 -17.797 1 96.12 71 VAL B CA 1
ATOM 6080 C C . VAL B 1 71 ? 24.469 -36.5 -16.5 1 96.12 71 VAL B C 1
ATOM 6082 O O . VAL B 1 71 ? 25.547 -36.438 -15.914 1 96.12 71 VAL B O 1
ATOM 6085 N N . GLN B 1 72 ? 23.469 -37.219 -16.016 1 97.06 72 GLN B N 1
ATOM 6086 C CA . GLN B 1 72 ? 23.578 -37.969 -14.773 1 97.06 72 GLN B CA 1
ATOM 6087 C C . GLN B 1 72 ? 24.656 -39.062 -14.867 1 97.06 72 GLN B C 1
ATOM 6089 O O . GLN B 1 72 ? 25.438 -39.25 -13.93 1 97.06 72 GLN B O 1
ATOM 6094 N N . GLN B 1 73 ? 24.719 -39.781 -16 1 95.75 73 GLN B N 1
ATOM 6095 C CA . GLN B 1 73 ? 25.703 -40.812 -16.188 1 95.75 73 GLN B CA 1
ATOM 6096 C C . GLN B 1 73 ? 27.125 -40.25 -16.234 1 95.75 73 GLN B C 1
ATOM 6098 O O . GLN B 1 73 ? 28.031 -40.781 -15.617 1 95.75 73 GLN B O 1
ATOM 6103 N N . ALA B 1 74 ? 27.219 -39.156 -16.984 1 95.12 74 ALA B N 1
ATOM 6104 C CA . ALA B 1 74 ? 28.516 -38.5 -17.047 1 95.12 74 ALA B CA 1
ATOM 6105 C C . ALA B 1 74 ? 28.969 -38.031 -15.672 1 95.12 74 ALA B C 1
ATOM 6107 O O . ALA B 1 74 ? 30.141 -38.156 -15.32 1 95.12 74 ALA B O 1
ATOM 6108 N N . TYR B 1 75 ? 28.062 -37.469 -14.922 1 95.44 75 TYR B N 1
ATOM 6109 C CA . TYR B 1 75 ? 28.344 -36.938 -13.586 1 95.44 75 TYR B CA 1
ATOM 6110 C C . TYR B 1 75 ? 28.734 -38.062 -12.633 1 95.44 75 TYR B C 1
ATOM 6112 O O . TYR B 1 75 ? 29.703 -37.969 -11.883 1 95.44 75 TYR B O 1
ATOM 6120 N N . MET B 1 76 ? 28 -39.219 -12.609 1 95.38 76 MET B N 1
ATOM 6121 C CA . MET B 1 76 ? 28.188 -40.312 -11.688 1 95.38 76 MET B CA 1
ATOM 6122 C C . MET B 1 76 ? 29.547 -40.969 -11.898 1 95.38 76 MET B C 1
ATOM 6124 O O . MET B 1 76 ? 30.141 -41.5 -10.961 1 95.38 76 MET B O 1
ATOM 6128 N N . LYS B 1 77 ? 30.062 -40.844 -13.102 1 94.25 77 LYS B N 1
ATOM 6129 C CA . LYS B 1 77 ? 31.375 -41.406 -13.398 1 94.25 77 LYS B CA 1
ATOM 6130 C C . LYS B 1 77 ? 32.469 -40.656 -12.672 1 94.25 77 LYS B C 1
ATOM 6132 O O . LYS B 1 77 ? 33.531 -41.219 -12.375 1 94.25 77 LYS B O 1
ATOM 6137 N N . LYS B 1 78 ? 32.219 -39.469 -12.383 1 91.88 78 LYS B N 1
ATOM 6138 C CA . LYS B 1 78 ? 33.219 -38.625 -11.773 1 91.88 78 LYS B CA 1
ATOM 6139 C C . LYS B 1 78 ? 33 -38.5 -10.273 1 91.88 78 LYS B C 1
ATOM 6141 O O . LYS B 1 78 ? 33.875 -37.969 -9.555 1 91.88 78 LYS B O 1
ATOM 6146 N N . SER B 1 79 ? 31.906 -38.938 -9.797 1 91 79 SER B N 1
ATOM 6147 C CA . SER B 1 79 ? 31.547 -38.781 -8.391 1 91 79 SER B CA 1
ATOM 6148 C C . SER B 1 79 ? 32.281 -39.812 -7.523 1 91 79 SER B C 1
ATOM 6150 O O . SER B 1 79 ? 32.031 -41 -7.609 1 91 79 SER B O 1
ATOM 6152 N N . ARG B 1 80 ? 33.094 -39.344 -6.652 1 91.94 80 ARG B N 1
ATOM 6153 C CA . ARG B 1 80 ? 33.938 -40.219 -5.805 1 91.94 80 ARG B CA 1
ATOM 6154 C C . ARG B 1 80 ? 33.062 -41.094 -4.906 1 91.94 80 ARG B C 1
ATOM 6156 O O . ARG B 1 80 ? 33.344 -42.25 -4.703 1 91.94 80 ARG B O 1
ATOM 6163 N N . LEU B 1 81 ? 31.984 -40.469 -4.41 1 95.06 81 LEU B N 1
ATOM 6164 C CA . LEU B 1 81 ? 31.172 -41.188 -3.414 1 95.06 81 LEU B CA 1
ATOM 6165 C C . LEU B 1 81 ? 29.859 -41.656 -4.02 1 95.06 81 LEU B C 1
ATOM 6167 O O . LEU B 1 81 ? 28.969 -42.125 -3.301 1 95.06 81 LEU B O 1
ATOM 6171 N N . GLY B 1 82 ? 29.656 -41.469 -5.348 1 94.62 82 GLY B N 1
ATOM 6172 C CA . GLY B 1 82 ? 28.484 -41.969 -6.055 1 94.62 82 GLY B CA 1
ATOM 6173 C C . GLY B 1 82 ? 27.219 -41.25 -5.668 1 94.62 82 GLY B C 1
ATOM 6174 O O . GLY B 1 82 ? 26.141 -41.844 -5.629 1 94.62 82 GLY B O 1
ATOM 6175 N N . ILE B 1 83 ? 27.281 -40.031 -5.254 1 97.06 83 ILE B N 1
ATOM 6176 C CA . ILE B 1 83 ? 26.109 -39.219 -4.891 1 97.06 83 ILE B CA 1
ATOM 6177 C C . ILE B 1 83 ? 25.484 -38.625 -6.145 1 97.06 83 ILE B C 1
ATOM 6179 O O . ILE B 1 83 ? 26.141 -37.844 -6.848 1 97.06 83 ILE B O 1
ATOM 6183 N N . PRO B 1 84 ? 24.266 -38.938 -6.465 1 97.56 84 PRO B N 1
ATOM 6184 C CA . PRO B 1 84 ? 23.656 -38.438 -7.707 1 97.56 84 PRO B CA 1
ATOM 6185 C C . PRO B 1 84 ? 23.25 -36.969 -7.629 1 97.56 84 PRO B C 1
ATOM 6187 O O . PRO B 1 84 ? 23.094 -36.438 -6.535 1 97.56 84 PRO B O 1
ATOM 6190 N N . LEU B 1 85 ? 23.047 -36.375 -8.797 1 97.44 85 LEU B N 1
ATOM 6191 C CA . LEU B 1 85 ? 22.531 -35 -8.914 1 97.44 85 LEU B CA 1
ATOM 6192 C C . LEU B 1 85 ? 21.016 -35 -8.727 1 97.44 85 LEU B C 1
ATOM 6194 O O . LEU B 1 85 ? 20.328 -35.938 -9.102 1 97.44 85 LEU B O 1
ATOM 6198 N N . LEU B 1 86 ? 20.516 -33.906 -8.125 1 98.06 86 LEU B N 1
ATOM 6199 C CA . LEU B 1 86 ? 19.109 -33.562 -8.195 1 98.06 86 LEU B CA 1
ATOM 6200 C C . LEU B 1 86 ? 18.828 -32.688 -9.414 1 98.06 86 LEU B C 1
ATOM 6202 O O . LEU B 1 86 ? 19.516 -31.703 -9.648 1 98.06 86 LEU B O 1
ATOM 6206 N N . PHE B 1 87 ? 17.875 -33.094 -10.234 1 98.06 87 PHE B N 1
ATOM 6207 C CA . PHE B 1 87 ? 17.406 -32.25 -11.344 1 98.06 87 PHE B CA 1
ATOM 6208 C C . PHE B 1 87 ? 16.125 -31.516 -10.969 1 98.06 87 PHE B C 1
ATOM 6210 O O . PHE B 1 87 ? 15.109 -32.156 -10.68 1 98.06 87 PHE B O 1
ATOM 6217 N N . MET B 1 88 ? 16.172 -30.172 -10.977 1 98.06 88 MET B N 1
ATOM 6218 C CA . MET B 1 88 ? 15.062 -29.344 -10.531 1 98.06 88 MET B CA 1
ATOM 6219 C C . MET B 1 88 ? 14.633 -28.375 -11.633 1 98.06 88 MET B C 1
ATOM 6221 O O . MET B 1 88 ? 15.438 -28 -12.484 1 98.06 88 MET B O 1
ATOM 6225 N N . ALA B 1 89 ? 13.398 -28 -11.695 1 97.44 89 ALA B N 1
ATOM 6226 C CA . ALA B 1 89 ? 12.898 -27.031 -12.664 1 97.44 89 ALA B CA 1
ATOM 6227 C C . ALA B 1 89 ? 11.625 -26.359 -12.164 1 97.44 89 ALA B C 1
ATOM 6229 O O . ALA B 1 89 ? 10.969 -26.875 -11.25 1 97.44 89 ALA B O 1
ATOM 6230 N N . ASP B 1 90 ? 11.336 -25.234 -12.766 1 97.06 90 ASP B N 1
ATOM 6231 C CA . ASP B 1 90 ? 10.047 -24.578 -12.547 1 97.06 90 ASP B CA 1
ATOM 6232 C C . ASP B 1 90 ? 8.945 -25.25 -13.367 1 97.06 90 ASP B C 1
ATOM 6234 O O . ASP B 1 90 ? 8.867 -25.047 -14.586 1 97.06 90 ASP B O 1
ATOM 6238 N N . VAL B 1 91 ? 8.164 -25.969 -12.766 1 97.88 91 VAL B N 1
ATOM 6239 C CA . VAL B 1 91 ? 6.949 -26.547 -13.328 1 97.88 91 VAL B CA 1
ATOM 6240 C C . VAL B 1 91 ? 5.73 -26.031 -12.57 1 97.88 91 VAL B C 1
ATOM 6242 O O . VAL B 1 91 ? 5.176 -26.734 -11.727 1 97.88 91 VAL B O 1
ATOM 6245 N N . VAL B 1 92 ? 5.305 -24.875 -12.922 1 97.12 92 VAL B N 1
ATOM 6246 C CA . VAL B 1 92 ? 4.426 -24.062 -12.086 1 97.12 92 VAL B CA 1
ATOM 6247 C C . VAL B 1 92 ? 2.967 -24.406 -12.383 1 97.12 92 VAL B C 1
ATOM 6249 O O . VAL B 1 92 ? 2.182 -24.672 -11.469 1 97.12 92 VAL B O 1
ATOM 6252 N N . HIS B 1 93 ? 2.594 -24.344 -13.703 1 98.31 93 HIS B N 1
ATOM 6253 C CA . HIS B 1 93 ? 1.235 -24.719 -14.078 1 98.31 93 HIS B CA 1
ATOM 6254 C C . HIS B 1 93 ? 1.23 -25.594 -15.32 1 98.31 93 HIS B C 1
ATOM 6256 O O . HIS B 1 93 ? 0.48 -25.344 -16.266 1 98.31 93 HIS B O 1
ATOM 6262 N N . GLY B 1 94 ? 2.131 -26.547 -15.219 1 98.56 94 GLY B N 1
ATOM 6263 C CA . GLY B 1 94 ? 2.246 -27.516 -16.297 1 98.56 94 GLY B CA 1
ATOM 6264 C C . GLY B 1 94 ? 3.664 -27.672 -16.812 1 98.56 94 GLY B C 1
ATOM 6265 O O . GLY B 1 94 ? 4.504 -26.797 -16.609 1 98.56 94 GLY B O 1
ATOM 6266 N N . PHE B 1 95 ? 3.916 -28.828 -17.438 1 98.06 95 PHE B N 1
ATOM 6267 C CA . PHE B 1 95 ? 5.176 -29.062 -18.125 1 98.06 95 PHE B CA 1
ATOM 6268 C C . PHE B 1 95 ? 5.031 -28.812 -19.625 1 98.06 95 PHE B C 1
ATOM 6270 O O . PHE B 1 95 ? 4.992 -27.672 -20.062 1 98.06 95 PHE B O 1
ATOM 6277 N N . LYS B 1 96 ? 4.641 -29.734 -20.391 1 98.31 96 LYS B N 1
ATOM 6278 C CA . LYS B 1 96 ? 4.309 -29.516 -21.781 1 98.31 96 LYS B CA 1
ATOM 6279 C C . LYS B 1 96 ? 2.818 -29.234 -21.969 1 98.31 96 LYS B C 1
ATOM 6281 O O . LYS B 1 96 ? 2.428 -28.391 -22.781 1 98.31 96 LYS B O 1
ATOM 6286 N N . THR B 1 97 ? 1.996 -30.031 -21.328 1 98.75 97 THR B N 1
ATOM 6287 C CA . THR B 1 97 ? 0.587 -29.672 -21.172 1 98.75 97 THR B CA 1
ATOM 6288 C C . THR B 1 97 ? 0.414 -28.516 -20.203 1 98.75 97 THR B C 1
ATOM 6290 O O . THR B 1 97 ? 0.546 -28.703 -18.984 1 98.75 97 THR B O 1
ATOM 6293 N N . ILE B 1 98 ? 0.099 -27.406 -20.75 1 98.81 98 ILE B N 1
ATOM 6294 C CA . ILE B 1 98 ? 0.001 -26.219 -19.906 1 98.81 98 ILE B CA 1
ATOM 6295 C C . ILE B 1 98 ? -1.444 -26.016 -19.453 1 98.81 98 ILE B C 1
ATOM 6297 O O . ILE B 1 98 ? -2.367 -26.047 -20.266 1 98.81 98 ILE B O 1
ATOM 6301 N N . PHE B 1 99 ? -1.603 -25.922 -18.188 1 98.94 99 PHE B N 1
ATOM 6302 C CA . PHE B 1 99 ? -2.895 -25.641 -17.578 1 98.94 99 PHE B CA 1
ATOM 6303 C C . PHE B 1 99 ? -3.094 -24.125 -17.422 1 98.94 99 PHE B C 1
ATOM 6305 O O . PHE B 1 99 ? -2.178 -23.344 -17.672 1 98.94 99 PHE B O 1
ATOM 6312 N N . PRO B 1 100 ? -4.34 -23.672 -17.078 1 98.88 100 PRO B N 1
ATOM 6313 C CA . PRO B 1 100 ? -4.504 -22.25 -16.797 1 98.88 100 PRO B CA 1
ATOM 6314 C C . PRO B 1 100 ? -3.508 -21.734 -15.758 1 98.88 100 PRO B C 1
ATOM 6316 O O . PRO B 1 100 ? -3 -22.5 -14.938 1 98.88 100 PRO B O 1
ATOM 6319 N N . ILE B 1 101 ? -3.189 -20.438 -15.797 1 98.88 101 ILE B N 1
ATOM 6320 C CA . ILE B 1 101 ? -2.33 -19.875 -14.766 1 98.88 101 ILE B CA 1
ATOM 6321 C C . ILE B 1 101 ? -2.953 -20.109 -13.391 1 98.88 101 ILE B C 1
ATOM 6323 O O . ILE B 1 101 ? -4.176 -20.234 -13.273 1 98.88 101 ILE B O 1
ATOM 6327 N N . PRO B 1 102 ? -2.148 -20.125 -12.359 1 98.88 102 PRO B N 1
ATOM 6328 C CA . PRO B 1 102 ? -2.633 -20.5 -11.023 1 98.88 102 PRO B CA 1
ATOM 6329 C C . PRO B 1 102 ? -3.775 -19.594 -10.547 1 98.88 102 PRO B C 1
ATOM 6331 O O . PRO B 1 102 ? -4.703 -20.078 -9.891 1 98.88 102 PRO B O 1
ATOM 6334 N N . LEU B 1 103 ? -3.752 -18.344 -10.852 1 98.88 103 LEU B N 1
ATOM 6335 C CA . LEU B 1 103 ? -4.855 -17.453 -10.477 1 98.88 103 LEU B CA 1
ATOM 6336 C C . LEU B 1 103 ? -6.168 -17.953 -11.078 1 98.88 103 LEU B C 1
ATOM 6338 O O . LEU B 1 103 ? -7.207 -17.922 -10.414 1 98.88 103 LEU B O 1
ATOM 6342 N N . ALA B 1 104 ? -6.109 -18.375 -12.32 1 98.88 104 ALA B N 1
ATOM 6343 C CA . ALA B 1 104 ? -7.277 -18.953 -12.977 1 98.88 104 ALA B CA 1
ATOM 6344 C C . ALA B 1 104 ? -7.68 -20.266 -12.32 1 98.88 104 ALA B C 1
ATOM 6346 O O . ALA B 1 104 ? -8.867 -20.531 -12.125 1 98.88 104 ALA B O 1
ATOM 6347 N N . ILE B 1 105 ? -6.672 -21.109 -12.031 1 98.94 105 ILE B N 1
ATOM 6348 C CA . ILE B 1 105 ? -6.965 -22.375 -11.367 1 98.94 105 ILE B CA 1
ATOM 6349 C C . ILE B 1 105 ? -7.699 -22.094 -10.055 1 98.94 105 ILE B C 1
ATOM 6351 O O . ILE B 1 105 ? -8.664 -22.781 -9.719 1 98.94 105 ILE B O 1
ATOM 6355 N N . GLY B 1 106 ? -7.211 -21.094 -9.328 1 98.88 106 GLY B N 1
ATOM 6356 C CA . GLY B 1 106 ? -7.91 -20.719 -8.109 1 98.88 106 GLY B CA 1
ATOM 6357 C C . GLY B 1 106 ? -9.383 -20.422 -8.344 1 98.88 106 GLY B C 1
ATOM 6358 O O . GLY B 1 106 ? -10.234 -20.797 -7.531 1 98.88 106 GLY B O 1
ATOM 6359 N N . CYS B 1 107 ? -9.719 -19.828 -9.43 1 98.88 107 CYS B N 1
ATOM 6360 C CA . CYS B 1 107 ? -11.086 -19.406 -9.742 1 98.88 107 CYS B CA 1
ATOM 6361 C C . CYS B 1 107 ? -11.984 -20.609 -9.984 1 98.88 107 CYS B C 1
ATOM 6363 O O . CYS B 1 107 ? -13.211 -20.469 -9.977 1 98.88 107 CYS B O 1
ATOM 6365 N N . SER B 1 108 ? -11.438 -21.766 -10.188 1 98.88 108 SER B N 1
ATOM 6366 C CA . SER B 1 108 ? -12.234 -22.969 -10.367 1 98.88 108 SER B CA 1
ATOM 6367 C C . SER B 1 108 ? -12.867 -23.422 -9.055 1 98.88 108 SER B C 1
ATOM 6369 O O . SER B 1 108 ? -13.836 -24.172 -9.055 1 98.88 108 SER B O 1
ATOM 6371 N N . TRP B 1 109 ? -12.203 -23.047 -7.938 1 98.75 109 TRP B N 1
ATOM 6372 C CA . TRP B 1 109 ? -12.578 -23.531 -6.609 1 98.75 109 TRP B CA 1
ATOM 6373 C C . TRP B 1 109 ? -12.633 -25.047 -6.574 1 98.75 109 TRP B C 1
ATOM 6375 O O . TRP B 1 109 ? -13.5 -25.625 -5.91 1 98.75 109 TRP B O 1
ATOM 6385 N N . ASP B 1 110 ? -11.867 -25.656 -7.379 1 98.69 110 ASP B N 1
ATOM 6386 C CA . ASP B 1 110 ? -11.828 -27.109 -7.52 1 98.69 110 ASP B CA 1
ATOM 6387 C C . ASP B 1 110 ? -10.453 -27.656 -7.133 1 98.69 110 ASP B C 1
ATOM 6389 O O . ASP B 1 110 ? -9.602 -27.891 -7.996 1 98.69 110 ASP B O 1
ATOM 6393 N N . THR B 1 111 ? -10.305 -28.047 -5.867 1 98.69 111 THR B N 1
ATOM 6394 C CA . THR B 1 111 ? -9.008 -28.484 -5.367 1 98.69 111 THR B CA 1
ATOM 6395 C C . THR B 1 111 ? -8.648 -29.859 -5.922 1 98.69 111 THR B C 1
ATOM 6397 O O . THR B 1 111 ? -7.473 -30.172 -6.094 1 98.69 111 THR B O 1
ATOM 6400 N N . ASP B 1 112 ? -9.664 -30.672 -6.23 1 98.69 112 ASP B N 1
ATOM 6401 C CA . ASP B 1 112 ? -9.391 -31.969 -6.82 1 98.69 112 ASP B CA 1
ATOM 6402 C C . ASP B 1 112 ? -8.766 -31.828 -8.203 1 98.69 112 ASP B C 1
ATOM 6404 O O . ASP B 1 112 ? -7.789 -32.5 -8.523 1 98.69 112 ASP B O 1
ATOM 6408 N N . LEU B 1 113 ? -9.352 -30.953 -8.977 1 98.69 113 LEU B N 1
ATOM 6409 C CA . LEU B 1 113 ? -8.82 -30.75 -10.32 1 98.69 113 LEU B CA 1
ATOM 6410 C C . LEU B 1 113 ? -7.465 -30.062 -10.273 1 98.69 113 LEU B C 1
ATOM 6412 O O . LEU B 1 113 ? -6.605 -30.312 -11.117 1 98.69 113 LEU B O 1
ATOM 6416 N N . ALA B 1 114 ? -7.277 -29.172 -9.344 1 98.81 114 ALA B N 1
ATOM 6417 C CA . ALA B 1 114 ? -5.961 -28.562 -9.133 1 98.81 114 ALA B CA 1
ATOM 6418 C C . ALA B 1 114 ? -4.918 -29.641 -8.812 1 98.81 114 ALA B C 1
ATOM 6420 O O . ALA B 1 114 ? -3.814 -29.625 -9.359 1 98.81 114 ALA B O 1
ATOM 6421 N N . GLU B 1 115 ? -5.246 -30.531 -7.895 1 98.88 115 GLU B N 1
ATOM 6422 C CA . GLU B 1 115 ? -4.363 -31.641 -7.543 1 98.88 115 GLU B CA 1
ATOM 6423 C C . GLU B 1 115 ? -4.047 -32.5 -8.758 1 98.88 115 GLU B C 1
ATOM 6425 O O . GLU B 1 115 ? -2.896 -32.906 -8.969 1 98.88 115 GLU B O 1
ATOM 6430 N N . LYS B 1 116 ? -5.086 -32.75 -9.562 1 98.88 116 LYS B N 1
ATOM 6431 C CA . LYS B 1 116 ? -4.902 -33.531 -10.773 1 98.88 116 LYS B CA 1
ATOM 6432 C C . LYS B 1 116 ? -3.967 -32.844 -11.758 1 98.88 116 LYS B C 1
ATOM 6434 O O . LYS B 1 116 ? -3.143 -33.5 -12.398 1 98.88 116 LYS B O 1
ATOM 6439 N N . SER B 1 117 ? -4.109 -31.547 -11.914 1 98.88 117 SER B N 1
ATOM 6440 C CA . SER B 1 117 ? -3.215 -30.797 -12.797 1 98.88 117 SER B CA 1
ATOM 6441 C C . SER B 1 117 ? -1.765 -30.922 -12.344 1 98.88 117 SER B C 1
ATOM 6443 O O . SER B 1 117 ? -0.864 -31.094 -13.164 1 98.88 117 SER B O 1
ATOM 6445 N N . ALA B 1 118 ? -1.525 -30.812 -11.039 1 98.88 118 ALA B N 1
ATOM 6446 C CA . ALA B 1 118 ? -0.179 -30.969 -10.492 1 98.88 118 ALA B CA 1
ATOM 6447 C C . ALA B 1 118 ? 0.344 -32.375 -10.703 1 98.88 118 ALA B C 1
ATOM 6449 O O . ALA B 1 118 ? 1.528 -32.594 -10.984 1 98.88 118 ALA B O 1
ATOM 6450 N N . GLU B 1 119 ? -0.519 -33.375 -10.555 1 98.81 119 GLU B N 1
ATOM 6451 C CA . GLU B 1 119 ? -0.147 -34.781 -10.789 1 98.81 119 GLU B CA 1
ATOM 6452 C C . GLU B 1 119 ? 0.323 -35 -12.227 1 98.81 119 GLU B C 1
ATOM 6454 O O . GLU B 1 119 ? 1.345 -35.656 -12.453 1 98.81 119 GLU B O 1
ATOM 6459 N N . ILE B 1 120 ? -0.456 -34.438 -13.133 1 98.88 120 ILE B N 1
ATOM 6460 C CA . ILE B 1 120 ? -0.125 -34.562 -14.547 1 98.88 120 ILE B CA 1
ATOM 6461 C C . ILE B 1 120 ? 1.203 -33.875 -14.836 1 98.88 120 ILE B C 1
ATOM 6463 O O . ILE B 1 120 ? 2.061 -34.438 -15.531 1 98.88 120 ILE B O 1
ATOM 6467 N N . ALA B 1 121 ? 1.374 -32.688 -14.32 1 98.88 121 ALA B N 1
ATOM 6468 C CA . ALA B 1 121 ? 2.633 -31.953 -14.484 1 98.88 121 ALA B CA 1
ATOM 6469 C C . ALA B 1 121 ? 3.805 -32.75 -13.938 1 98.88 121 ALA B C 1
ATOM 6471 O O . ALA B 1 121 ? 4.875 -32.812 -14.547 1 98.88 121 ALA B O 1
ATOM 6472 N N . ALA B 1 122 ? 3.594 -33.344 -12.766 1 98.75 122 ALA B N 1
ATOM 6473 C CA . ALA B 1 122 ? 4.625 -34.188 -12.164 1 98.75 122 ALA B CA 1
ATOM 6474 C C . ALA B 1 122 ? 4.969 -35.375 -13.055 1 98.75 122 ALA B C 1
ATOM 6476 O O . ALA B 1 122 ? 6.141 -35.688 -13.266 1 98.75 122 ALA B O 1
ATOM 6477 N N . ARG B 1 123 ? 3.99 -36.031 -13.602 1 98.5 123 ARG B N 1
ATOM 6478 C CA . ARG B 1 123 ? 4.191 -37.219 -14.43 1 98.5 123 ARG B CA 1
ATOM 6479 C C . ARG B 1 123 ? 4.98 -36.875 -15.688 1 98.5 123 ARG B C 1
ATOM 6481 O O . ARG B 1 123 ? 5.953 -37.562 -16.031 1 98.5 123 ARG B O 1
ATOM 6488 N N . GLU B 1 124 ? 4.52 -35.812 -16.328 1 98.75 124 GLU B N 1
ATOM 6489 C CA . GLU B 1 124 ? 5.223 -35.406 -17.547 1 98.75 124 GLU B CA 1
ATOM 6490 C C . GLU B 1 124 ? 6.664 -35.031 -17.234 1 98.75 124 GLU B C 1
ATOM 6492 O O . GLU B 1 124 ? 7.574 -35.344 -18 1 98.75 124 GLU B O 1
ATOM 6497 N N . SER B 1 125 ? 6.898 -34.375 -16.156 1 98.56 125 SER B N 1
ATOM 6498 C CA . SER B 1 125 ? 8.227 -33.938 -15.758 1 98.56 125 SER B CA 1
ATOM 6499 C C . SER B 1 125 ? 9.117 -35.125 -15.367 1 98.56 125 SER B C 1
ATOM 6501 O O . SER B 1 125 ? 10.289 -35.156 -15.734 1 98.56 125 SER B O 1
ATOM 6503 N N . ALA B 1 126 ? 8.508 -36.031 -14.617 1 98.5 126 ALA B N 1
ATOM 6504 C CA . ALA B 1 126 ? 9.273 -37.156 -14.109 1 98.5 126 ALA B CA 1
ATOM 6505 C C . ALA B 1 126 ? 9.797 -38.031 -15.25 1 98.5 126 ALA B C 1
ATOM 6507 O O . ALA B 1 126 ? 10.984 -38.375 -15.273 1 98.5 126 ALA B O 1
ATOM 6508 N N . VAL B 1 127 ? 8.984 -38.344 -16.203 1 98.25 127 VAL B N 1
ATOM 6509 C CA . VAL B 1 127 ? 9.414 -39.188 -17.312 1 98.25 127 VAL B CA 1
ATOM 6510 C C . VAL B 1 127 ? 10.438 -38.438 -18.172 1 98.25 127 VAL B C 1
ATOM 6512 O O . VAL B 1 127 ? 11.203 -39.062 -18.922 1 98.25 127 VAL B O 1
ATOM 6515 N N . SER B 1 128 ? 10.422 -37.125 -18 1 98.19 128 SER B N 1
ATOM 6516 C CA . SER B 1 128 ? 11.383 -36.281 -18.703 1 98.19 128 SER B CA 1
ATOM 6517 C C . SER B 1 128 ? 12.633 -36.062 -17.859 1 98.19 128 SER B C 1
ATOM 6519 O O . SER B 1 128 ? 13.516 -35.281 -18.25 1 98.19 128 SER B O 1
ATOM 6521 N N . GLY B 1 129 ? 12.703 -36.594 -16.703 1 97.88 129 GLY B N 1
ATOM 6522 C CA . GLY B 1 129 ? 13.953 -36.75 -15.969 1 97.88 129 GLY B CA 1
ATOM 6523 C C . GLY B 1 129 ? 14.031 -35.844 -14.734 1 97.88 129 GLY B C 1
ATOM 6524 O O . GLY B 1 129 ? 14.969 -35.969 -13.938 1 97.88 129 GLY B O 1
ATOM 6525 N N . LEU B 1 130 ? 13.023 -35.031 -14.445 1 98.25 130 LEU B N 1
ATOM 6526 C CA . LEU B 1 130 ? 13.078 -34.094 -13.32 1 98.25 130 LEU B CA 1
ATOM 6527 C C . LEU B 1 130 ? 12.742 -34.781 -12.016 1 98.25 130 LEU B C 1
ATOM 6529 O O . LEU B 1 130 ? 11.977 -35.781 -12 1 98.25 130 LEU B O 1
ATOM 6533 N N . HIS B 1 131 ? 13.344 -34.281 -10.891 1 98.56 131 HIS B N 1
ATOM 6534 C CA . HIS B 1 131 ? 13.148 -34.875 -9.562 1 98.56 131 HIS B CA 1
ATOM 6535 C C . HIS B 1 131 ? 12.352 -33.938 -8.672 1 98.56 131 HIS B C 1
ATOM 6537 O O . HIS B 1 131 ? 11.633 -34.375 -7.77 1 98.56 131 HIS B O 1
ATOM 6543 N N . VAL B 1 132 ? 12.539 -32.594 -8.828 1 98.56 132 VAL B N 1
ATOM 6544 C CA . VAL B 1 132 ? 11.969 -31.562 -7.973 1 98.56 132 VAL B CA 1
ATOM 6545 C C . VAL B 1 132 ? 11.375 -30.438 -8.828 1 98.56 132 VAL B C 1
ATOM 6547 O O . VAL B 1 132 ? 11.945 -30.078 -9.859 1 98.56 132 VAL B O 1
ATOM 6550 N N . THR B 1 133 ? 10.227 -29.969 -8.461 1 98.62 133 THR B N 1
ATOM 6551 C CA . THR B 1 133 ? 9.703 -28.766 -9.086 1 98.62 133 THR B CA 1
ATOM 6552 C C . THR B 1 133 ? 9.68 -27.609 -8.086 1 98.62 133 THR B C 1
ATOM 6554 O O . THR B 1 133 ? 9.453 -27.828 -6.895 1 98.62 133 THR B O 1
ATOM 6557 N N . PHE B 1 134 ? 9.953 -26.391 -8.586 1 98.25 134 PHE B N 1
ATOM 6558 C CA . PHE B 1 134 ? 9.797 -25.172 -7.793 1 98.25 134 PHE B CA 1
ATOM 6559 C C . PHE B 1 134 ? 8.359 -24.688 -7.828 1 98.25 134 PHE B C 1
ATOM 6561 O O . PHE B 1 134 ? 8.086 -23.594 -8.328 1 98.25 134 PHE B O 1
ATOM 6568 N N . ALA B 1 135 ? 7.465 -25.391 -7.27 1 98.44 135 ALA B N 1
ATOM 6569 C CA . ALA B 1 135 ? 6.027 -25.203 -7.121 1 98.44 135 ALA B CA 1
ATOM 6570 C C . ALA B 1 135 ? 5.48 -26 -5.949 1 98.44 135 ALA B C 1
ATOM 6572 O O . ALA B 1 135 ? 6.059 -27.031 -5.562 1 98.44 135 ALA B O 1
ATOM 6573 N N . PRO B 1 136 ? 4.488 -25.547 -5.379 1 98.56 136 PRO B N 1
ATOM 6574 C CA . PRO B 1 136 ? 3.613 -24.453 -5.781 1 98.56 136 PRO B CA 1
ATOM 6575 C C . PRO B 1 136 ? 4.074 -23.109 -5.242 1 98.56 136 PRO B C 1
ATOM 6577 O O . PRO B 1 136 ? 4.793 -23.047 -4.238 1 98.56 136 PRO B O 1
ATOM 6580 N N . MET B 1 137 ? 3.725 -22.031 -5.941 1 98.56 137 MET B N 1
ATOM 6581 C CA . MET B 1 137 ? 3.773 -20.688 -5.379 1 98.56 137 MET B CA 1
ATOM 6582 C C . MET B 1 137 ? 2.498 -20.375 -4.605 1 98.56 137 MET B C 1
ATOM 6584 O O . MET B 1 137 ? 1.4 -20.438 -5.164 1 98.56 137 MET B O 1
ATOM 6588 N N . VAL B 1 138 ? 2.637 -20.016 -3.348 1 98.5 138 VAL B N 1
ATOM 6589 C CA . VAL B 1 138 ? 1.436 -19.891 -2.529 1 98.5 138 VAL B CA 1
ATOM 6590 C C . VAL B 1 138 ? 1.401 -18.5 -1.88 1 98.5 138 VAL B C 1
ATOM 6592 O O . VAL B 1 138 ? 0.786 -18.328 -0.827 1 98.5 138 VAL B O 1
ATOM 6595 N N . ASP B 1 139 ? 2.125 -17.531 -2.465 1 98.38 139 ASP B N 1
ATOM 6596 C CA . ASP B 1 139 ? 2.045 -16.156 -1.989 1 98.38 139 ASP B CA 1
ATOM 6597 C C . ASP B 1 139 ? 0.603 -15.656 -2.004 1 98.38 139 ASP B C 1
ATOM 6599 O O . ASP B 1 139 ? -0.12 -15.852 -2.982 1 98.38 139 ASP B O 1
ATOM 6603 N N . LEU B 1 140 ? 0.223 -15.078 -0.871 1 98.56 140 LEU B N 1
ATOM 6604 C CA . LEU B 1 140 ? -1.048 -14.359 -0.847 1 98.56 140 LEU B CA 1
ATOM 6605 C C . LEU B 1 140 ? -0.938 -13.039 -1.594 1 98.56 140 LEU B C 1
ATOM 6607 O O . LEU B 1 140 ? 0.073 -12.344 -1.484 1 98.56 140 LEU B O 1
ATOM 6611 N N . VAL B 1 141 ? -2.033 -12.703 -2.352 1 97.62 141 VAL B N 1
ATOM 6612 C CA . VAL B 1 141 ? -1.896 -11.5 -3.16 1 97.62 141 VAL B CA 1
ATOM 6613 C C . VAL B 1 141 ? -3.115 -10.602 -2.959 1 97.62 141 VAL B C 1
ATOM 6615 O O . VAL B 1 141 ? -4.242 -11.094 -2.846 1 97.62 141 VAL B O 1
ATOM 6618 N N . ARG B 1 142 ? -2.842 -9.266 -2.887 1 98.06 142 ARG B N 1
ATOM 6619 C CA . ARG B 1 142 ? -3.889 -8.258 -2.736 1 98.06 142 ARG B CA 1
ATOM 6620 C C . ARG B 1 142 ? -3.586 -7.027 -3.578 1 98.06 142 ARG B C 1
ATOM 6622 O O . ARG B 1 142 ? -4.293 -6.02 -3.49 1 98.06 142 ARG B O 1
ATOM 6629 N N . ASP B 1 143 ? -2.529 -7.016 -4.359 1 98.44 143 ASP B N 1
ATOM 6630 C CA . ASP B 1 143 ? -2.109 -5.918 -5.223 1 98.44 143 ASP B CA 1
ATOM 6631 C C . ASP B 1 143 ? -1.98 -6.379 -6.672 1 98.44 143 ASP B C 1
ATOM 6633 O O . ASP B 1 143 ? -0.967 -6.965 -7.055 1 98.44 143 ASP B O 1
ATOM 6637 N N . PRO B 1 144 ? -2.949 -6.043 -7.559 1 98.62 144 PRO B N 1
ATOM 6638 C CA . PRO B 1 144 ? -2.932 -6.535 -8.938 1 98.62 144 PRO B CA 1
ATOM 6639 C C . PRO B 1 144 ? -1.861 -5.855 -9.789 1 98.62 144 PRO B C 1
ATOM 6641 O O . PRO B 1 144 ? -1.637 -6.258 -10.938 1 98.62 144 PRO B O 1
ATOM 6644 N N . ARG B 1 145 ? -1.133 -4.828 -9.281 1 98.62 145 ARG B N 1
ATOM 6645 C CA . ARG B 1 145 ? -0.02 -4.219 -10.008 1 98.62 145 ARG B CA 1
ATOM 6646 C C . ARG B 1 145 ? 1.161 -5.18 -10.102 1 98.62 145 ARG B C 1
ATOM 6648 O O . ARG B 1 145 ? 1.963 -5.094 -11.031 1 98.62 145 ARG B O 1
ATOM 6655 N N . TRP B 1 146 ? 1.296 -6.133 -9.133 1 98.62 146 TRP B N 1
ATOM 6656 C CA . TRP B 1 146 ? 2.361 -7.129 -9.086 1 98.62 146 TRP B CA 1
ATOM 6657 C C . TRP B 1 146 ? 2.215 -8.133 -10.219 1 98.62 146 TRP B C 1
ATOM 6659 O O . TRP B 1 146 ? 1.143 -8.711 -10.414 1 98.62 146 TRP B O 1
ATOM 6669 N N . GLY B 1 147 ? 3.242 -8.312 -10.977 1 98.12 147 GLY B N 1
ATOM 6670 C CA . GLY B 1 147 ? 3.174 -9.195 -12.125 1 98.12 147 GLY B CA 1
ATOM 6671 C C . GLY B 1 147 ? 2.957 -10.648 -11.75 1 98.12 147 GLY B C 1
ATOM 6672 O O . GLY B 1 147 ? 2.32 -11.406 -12.492 1 98.12 147 GLY B O 1
ATOM 6673 N N . ARG B 1 148 ? 3.393 -11.031 -10.609 1 98.25 148 ARG B N 1
ATOM 6674 C CA . ARG B 1 148 ? 3.408 -12.438 -10.234 1 98.25 148 ARG B CA 1
ATOM 6675 C C . ARG B 1 148 ? 2.078 -12.859 -9.609 1 98.25 148 ARG B C 1
ATOM 6677 O O . ARG B 1 148 ? 1.902 -14.016 -9.227 1 98.25 148 ARG B O 1
ATOM 6684 N N . VAL B 1 149 ? 1.059 -11.984 -9.578 1 97.94 149 VAL B N 1
ATOM 6685 C CA . VAL B 1 149 ? -0.258 -12.367 -9.086 1 97.94 149 VAL B CA 1
ATOM 6686 C C . VAL B 1 149 ? -0.784 -13.562 -9.883 1 97.94 149 VAL B C 1
ATOM 6688 O O . VAL B 1 149 ? -1.494 -14.414 -9.344 1 97.94 149 VAL B O 1
ATOM 6691 N N . MET B 1 150 ? -0.376 -13.672 -11.133 1 98.19 150 MET B N 1
ATOM 6692 C CA . MET B 1 150 ? -0.858 -14.75 -12 1 98.19 150 MET B CA 1
ATOM 6693 C C . MET B 1 150 ? -0.363 -16.109 -11.508 1 98.19 150 MET B C 1
ATOM 6695 O O . MET B 1 150 ? -0.908 -17.141 -11.883 1 98.19 150 MET B O 1
ATOM 6699 N N . GLU B 1 151 ? 0.692 -16.125 -10.664 1 98.06 151 GLU B N 1
ATOM 6700 C CA . GLU B 1 151 ? 1.305 -17.359 -10.195 1 98.06 151 GLU B CA 1
ATOM 6701 C C . GLU B 1 151 ? 0.639 -17.859 -8.906 1 98.06 151 GLU B C 1
ATOM 6703 O O . GLU B 1 151 ? 0.982 -18.922 -8.391 1 98.06 151 GLU B O 1
ATOM 6708 N N . THR B 1 152 ? -0.339 -17.078 -8.406 1 97.5 152 THR B N 1
ATOM 6709 C CA . THR B 1 152 ? -0.951 -17.359 -7.113 1 97.5 152 THR B CA 1
ATOM 6710 C C . THR B 1 152 ? -2.41 -17.766 -7.285 1 97.5 152 THR B C 1
ATOM 6712 O O . THR B 1 152 ? -2.945 -17.734 -8.398 1 97.5 152 THR B O 1
ATOM 6715 N N . THR B 1 153 ? -2.998 -18.172 -6.145 1 98.5 153 THR B N 1
ATOM 6716 C CA . THR B 1 153 ? -4.375 -18.641 -6.27 1 98.5 153 THR B CA 1
ATOM 6717 C C . THR B 1 153 ? -5.348 -17.594 -5.727 1 98.5 153 THR B C 1
ATOM 6719 O O . THR B 1 153 ? -6.551 -17.859 -5.625 1 98.5 153 THR B O 1
ATOM 6722 N N . GLY B 1 154 ? -4.824 -16.453 -5.297 1 98.38 154 GLY B N 1
ATOM 6723 C CA . GLY B 1 154 ? -5.785 -15.398 -5.016 1 98.38 154 GLY B CA 1
ATOM 6724 C C . GLY B 1 154 ? -5.551 -14.727 -3.676 1 98.38 154 GLY B C 1
ATOM 6725 O O . GLY B 1 154 ? -4.461 -14.828 -3.105 1 98.38 154 GLY B O 1
ATOM 6726 N N . GLU B 1 155 ? -6.613 -13.914 -3.104 1 98.75 155 GLU B N 1
ATOM 6727 C CA . GLU B 1 155 ? -6.445 -12.961 -2.008 1 98.75 155 GLU B CA 1
ATOM 6728 C C . GLU B 1 155 ? -6.895 -13.562 -0.68 1 98.75 155 GLU B C 1
ATOM 6730 O O . GLU B 1 155 ? -6.859 -12.891 0.354 1 98.75 155 GLU B O 1
ATOM 6735 N N . ASP B 1 156 ? -7.344 -14.852 -0.605 1 98.81 156 ASP B N 1
ATOM 6736 C CA . ASP B 1 156 ? -7.902 -15.43 0.614 1 98.81 156 ASP B CA 1
ATOM 6737 C C . ASP B 1 156 ? -6.949 -16.453 1.223 1 98.81 156 ASP B C 1
ATOM 6739 O O . ASP B 1 156 ? -6.539 -17.406 0.553 1 98.81 156 ASP B O 1
ATOM 6743 N N . PRO B 1 157 ? -6.648 -16.344 2.484 1 98.44 157 PRO B N 1
ATOM 6744 C CA . PRO B 1 157 ? -5.684 -17.25 3.102 1 98.44 157 PRO B CA 1
ATOM 6745 C C . PRO B 1 157 ? -6.219 -18.672 3.24 1 98.44 157 PRO B C 1
ATOM 6747 O O . PRO B 1 157 ? -5.461 -19.641 3.119 1 98.44 157 PRO B O 1
ATOM 6750 N N . TYR B 1 158 ? -7.52 -18.859 3.498 1 98.62 158 TYR B N 1
ATOM 6751 C CA . TYR B 1 158 ? -8.117 -20.188 3.652 1 98.62 158 TYR B CA 1
ATOM 6752 C C . TYR B 1 158 ? -8.117 -20.938 2.33 1 98.62 158 TYR B C 1
ATOM 6754 O O . TYR B 1 158 ? -7.629 -22.078 2.258 1 98.62 158 TYR B O 1
ATOM 6762 N N . LEU B 1 159 ? -8.648 -20.266 1.341 1 98.81 159 LEU B N 1
ATOM 6763 C CA . LEU B 1 159 ? -8.703 -20.906 0.027 1 98.81 159 LEU B CA 1
ATOM 6764 C C . LEU B 1 159 ? -7.305 -21.203 -0.497 1 98.81 159 LEU B C 1
ATOM 6766 O O . LEU B 1 159 ? -7.062 -22.266 -1.062 1 98.81 159 LEU B O 1
ATOM 6770 N N . ASN B 1 160 ? -6.418 -20.25 -0.324 1 98.75 160 ASN B N 1
ATOM 6771 C CA . ASN B 1 160 ? -5.023 -20.438 -0.71 1 98.75 160 ASN B CA 1
ATOM 6772 C C . ASN B 1 160 ? -4.41 -21.656 -0.022 1 98.75 160 ASN B C 1
ATOM 6774 O O . ASN B 1 160 ? -3.633 -22.391 -0.633 1 98.75 160 ASN B O 1
ATOM 6778 N N . SER B 1 161 ? -4.715 -21.844 1.215 1 98.88 161 SER B N 1
ATOM 6779 C CA . SER B 1 161 ? -4.211 -22.984 1.972 1 98.88 161 SER B CA 1
ATOM 6780 C C . SER B 1 161 ? -4.719 -24.297 1.393 1 98.88 161 SER B C 1
ATOM 6782 O O . SER B 1 161 ? -3.973 -25.281 1.312 1 98.88 161 SER B O 1
ATOM 6784 N N . LEU B 1 162 ? -5.996 -24.328 0.999 1 98.88 162 LEU B N 1
ATOM 6785 C CA . LEU B 1 162 ? -6.566 -25.531 0.408 1 98.88 162 LEU B CA 1
ATOM 6786 C C . LEU B 1 162 ? -5.852 -25.891 -0.891 1 98.88 162 LEU B C 1
ATOM 6788 O O . LEU B 1 162 ? -5.5 -27.047 -1.111 1 98.88 162 LEU B O 1
ATOM 6792 N N . PHE B 1 163 ? -5.633 -24.906 -1.721 1 98.94 163 PHE B N 1
ATOM 6793 C CA . PHE B 1 163 ? -4.957 -25.156 -2.988 1 98.94 163 PHE B CA 1
ATOM 6794 C C . PHE B 1 163 ? -3.5 -25.547 -2.758 1 98.94 163 PHE B C 1
ATOM 6796 O O . PHE B 1 163 ? -2.957 -26.391 -3.465 1 98.94 163 PHE B O 1
ATOM 6803 N N . SER B 1 164 ? -2.859 -24.875 -1.787 1 98.88 164 SER B N 1
ATOM 6804 C CA . SER B 1 164 ? -1.477 -25.203 -1.444 1 98.88 164 SER B CA 1
ATOM 6805 C C . SER B 1 164 ? -1.315 -26.688 -1.131 1 98.88 164 SER B C 1
ATOM 6807 O O . SER B 1 164 ? -0.459 -27.359 -1.709 1 98.88 164 SER B O 1
ATOM 6809 N N . ALA B 1 165 ? -2.137 -27.203 -0.282 1 98.88 165 ALA B N 1
ATOM 6810 C CA . ALA B 1 165 ? -2.09 -28.609 0.104 1 98.88 165 ALA B CA 1
ATOM 6811 C C . ALA B 1 165 ? -2.379 -29.516 -1.09 1 98.88 165 ALA B C 1
ATOM 6813 O O . ALA B 1 165 ? -1.716 -30.531 -1.274 1 98.88 165 ALA B O 1
ATOM 6814 N N . ALA B 1 166 ? -3.348 -29.109 -1.915 1 98.88 166 ALA B N 1
ATOM 6815 C CA . ALA B 1 166 ? -3.734 -29.891 -3.084 1 98.88 166 ALA B CA 1
ATOM 6816 C C . ALA B 1 166 ? -2.576 -30.016 -4.07 1 98.88 166 ALA B C 1
ATOM 6818 O O . ALA B 1 166 ? -2.311 -31.094 -4.598 1 98.88 166 ALA B O 1
ATOM 6819 N N . PHE B 1 167 ? -1.894 -28.938 -4.324 1 98.94 167 PHE B N 1
ATOM 6820 C CA . PHE B 1 167 ? -0.776 -28.953 -5.262 1 98.94 167 PHE B CA 1
ATOM 6821 C C . PHE B 1 167 ? 0.35 -29.844 -4.746 1 98.94 167 PHE B C 1
ATOM 6823 O O . PHE B 1 167 ? 0.933 -30.609 -5.512 1 98.94 167 PHE B O 1
ATOM 6830 N N . VAL B 1 168 ? 0.651 -29.719 -3.438 1 98.88 168 VAL B N 1
ATOM 6831 C CA . VAL B 1 168 ? 1.717 -30.531 -2.861 1 98.88 168 VAL B CA 1
ATOM 6832 C C . VAL B 1 168 ? 1.389 -32 -3.033 1 98.88 168 VAL B C 1
ATOM 6834 O O . VAL B 1 168 ? 2.232 -32.781 -3.475 1 98.88 168 VAL B O 1
ATOM 6837 N N . ARG B 1 169 ? 0.144 -32.375 -2.732 1 98.88 169 ARG B N 1
ATOM 6838 C CA . ARG B 1 169 ? -0.277 -33.781 -2.887 1 98.88 169 ARG B CA 1
ATOM 6839 C C . ARG B 1 169 ? -0.198 -34.219 -4.344 1 98.88 169 ARG B C 1
ATOM 6841 O O . ARG B 1 169 ? 0.199 -35.344 -4.641 1 98.88 169 ARG B O 1
ATOM 6848 N N . GLY B 1 170 ? -0.587 -33.312 -5.188 1 98.88 170 GLY B N 1
ATOM 6849 C CA . GLY B 1 170 ? -0.526 -33.625 -6.605 1 98.88 170 GLY B CA 1
ATOM 6850 C C . GLY B 1 170 ? 0.885 -33.875 -7.102 1 98.88 170 GLY B C 1
ATOM 6851 O O . GLY B 1 170 ? 1.133 -34.844 -7.82 1 98.88 170 GLY B O 1
ATOM 6852 N N . TYR B 1 171 ? 1.845 -33.062 -6.738 1 98.88 171 TYR B N 1
ATOM 6853 C CA . TYR B 1 171 ? 3.229 -33.188 -7.184 1 98.88 171 TYR B CA 1
ATOM 6854 C C . TYR B 1 171 ? 3.898 -34.406 -6.547 1 98.88 171 TYR B C 1
ATOM 6856 O O . TYR B 1 171 ? 4.613 -35.156 -7.223 1 98.88 171 TYR B O 1
ATOM 6864 N N . GLN B 1 172 ? 3.662 -34.656 -5.223 1 98.69 172 GLN B N 1
ATOM 6865 C CA . GLN B 1 172 ? 4.508 -35.562 -4.449 1 98.69 172 GLN B CA 1
ATOM 6866 C C . GLN B 1 172 ? 3.881 -36.938 -4.34 1 98.69 172 GLN B C 1
ATOM 6868 O O . GLN B 1 172 ? 4.59 -37.938 -4.172 1 98.69 172 GLN B O 1
ATOM 6873 N N . GLY B 1 173 ? 2.52 -36.969 -4.367 1 97.75 173 GLY B N 1
ATOM 6874 C CA . GLY B 1 173 ? 1.874 -38.25 -4.086 1 97.75 173 GLY B CA 1
ATOM 6875 C C . GLY B 1 173 ? 2.086 -38.719 -2.662 1 97.75 173 GLY B C 1
ATOM 6876 O O . GLY B 1 173 ? 2.307 -37.906 -1.759 1 97.75 173 GLY B O 1
ATOM 6877 N N . ASP B 1 174 ? 2.02 -40.031 -2.447 1 95.25 174 ASP B N 1
ATOM 6878 C CA . ASP B 1 174 ? 2.059 -40.594 -1.1 1 95.25 174 ASP B CA 1
ATOM 6879 C C . ASP B 1 174 ? 3.479 -41 -0.713 1 95.25 174 ASP B C 1
ATOM 6881 O O . ASP B 1 174 ? 3.826 -41 0.47 1 95.25 174 ASP B O 1
ATOM 6885 N N . SER B 1 175 ? 4.188 -41.375 -1.744 1 95.81 175 SER B N 1
ATOM 6886 C CA . SER B 1 175 ? 5.555 -41.812 -1.497 1 95.81 175 SER B CA 1
ATOM 6887 C C . SER B 1 175 ? 6.449 -41.531 -2.703 1 95.81 175 SER B C 1
ATOM 6889 O O . SER B 1 175 ? 6.336 -42.219 -3.729 1 95.81 175 SER B O 1
ATOM 6891 N N . LEU B 1 176 ? 7.363 -40.719 -2.564 1 97 176 LEU B N 1
ATOM 6892 C CA . LEU B 1 176 ? 8.234 -40.312 -3.666 1 97 176 LEU B CA 1
ATOM 6893 C C . LEU B 1 176 ? 9.078 -41.5 -4.137 1 97 176 LEU B C 1
ATOM 6895 O O . LEU B 1 176 ? 9.32 -41.656 -5.336 1 97 176 LEU B O 1
ATOM 6899 N N . LYS B 1 177 ? 9.516 -42.281 -3.23 1 95.31 177 LYS B N 1
ATOM 6900 C CA . LYS B 1 177 ? 10.383 -43.406 -3.582 1 95.31 177 LYS B CA 1
ATOM 6901 C C . LYS B 1 177 ? 9.617 -44.469 -4.375 1 95.31 177 LYS B C 1
ATOM 6903 O O . LYS B 1 177 ? 10.133 -45.031 -5.348 1 95.31 177 LYS B O 1
ATOM 6908 N N . ASP B 1 178 ? 8.383 -44.719 -4.027 1 95.69 178 ASP B N 1
ATOM 6909 C CA . ASP B 1 178 ? 7.602 -45.812 -4.602 1 95.69 178 ASP B CA 1
ATOM 6910 C C . ASP B 1 178 ? 6.809 -45.344 -5.816 1 95.69 178 ASP B C 1
ATOM 6912 O O . ASP B 1 178 ? 6.281 -46.156 -6.574 1 95.69 178 ASP B O 1
ATOM 6916 N N . GLU B 1 179 ? 6.723 -44.062 -6.016 1 96.88 179 GLU B N 1
ATOM 6917 C CA . GLU B 1 179 ? 6.023 -43.469 -7.152 1 96.88 179 GLU B CA 1
ATOM 6918 C C . GLU B 1 179 ? 6.969 -42.625 -7.996 1 96.88 179 GLU B C 1
ATOM 6920 O O . GLU B 1 179 ? 6.93 -41.406 -7.926 1 96.88 179 GLU B O 1
ATOM 6925 N N . PRO B 1 180 ? 7.672 -43.25 -8.859 1 95.75 180 PRO B N 1
ATOM 6926 C CA . PRO B 1 180 ? 8.727 -42.531 -9.57 1 95.75 180 PRO B CA 1
ATOM 6927 C C . PRO B 1 180 ? 8.18 -41.469 -10.547 1 95.75 180 PRO B C 1
ATOM 6929 O O . PRO B 1 180 ? 8.93 -40.625 -11.039 1 95.75 180 PRO B O 1
ATOM 6932 N N . ASP B 1 181 ? 6.863 -41.531 -10.812 1 96.5 181 ASP B N 1
ATOM 6933 C CA . ASP B 1 181 ? 6.258 -40.562 -11.727 1 96.5 181 ASP B CA 1
ATOM 6934 C C . ASP B 1 181 ? 5.844 -39.312 -10.984 1 96.5 181 ASP B C 1
ATOM 6936 O O . ASP B 1 181 ? 5.145 -38.438 -11.539 1 96.5 181 ASP B O 1
ATOM 6940 N N . ARG B 1 182 ? 6.254 -39.156 -9.734 1 98.12 182 ARG B N 1
ATOM 6941 C CA . ARG B 1 182 ? 5.973 -37.969 -8.914 1 98.12 182 ARG B CA 1
ATOM 6942 C C . ARG B 1 182 ? 7.227 -37.125 -8.734 1 98.12 182 ARG B C 1
ATOM 6944 O O . ARG B 1 182 ? 8.328 -37.562 -9.078 1 98.12 182 ARG B O 1
ATOM 6951 N N . LEU B 1 183 ? 7.043 -35.906 -8.305 1 98.5 183 LEU B N 1
ATOM 6952 C CA . LEU B 1 183 ? 8.125 -34.969 -8.039 1 98.5 183 LEU B CA 1
ATOM 6953 C C . LEU B 1 183 ? 8.086 -34.5 -6.586 1 98.5 183 LEU B C 1
ATOM 6955 O O . LEU B 1 183 ? 7.004 -34.312 -6.016 1 98.5 183 LEU B O 1
ATOM 6959 N N . ALA B 1 184 ? 9.234 -34.281 -6.004 1 98.75 184 ALA B N 1
ATOM 6960 C CA . ALA B 1 184 ? 9.258 -33.469 -4.789 1 98.75 184 ALA B CA 1
ATOM 6961 C C . ALA B 1 184 ? 8.82 -32.031 -5.082 1 98.75 184 ALA B C 1
ATOM 6963 O O . ALA B 1 184 ? 9.188 -31.453 -6.113 1 98.75 184 ALA B O 1
ATOM 6964 N N . ALA B 1 185 ? 7.98 -31.516 -4.242 1 98.81 185 ALA B N 1
ATOM 6965 C CA . ALA B 1 185 ? 7.492 -30.156 -4.383 1 98.81 185 ALA B CA 1
ATOM 6966 C C . ALA B 1 185 ? 8.328 -29.172 -3.559 1 98.81 185 ALA B C 1
ATOM 6968 O O . ALA B 1 185 ? 8.961 -29.578 -2.576 1 98.81 185 ALA B O 1
ATOM 6969 N N . CYS B 1 186 ? 8.438 -27.984 -3.971 1 98.88 186 CYS B N 1
ATOM 6970 C CA . CYS B 1 186 ? 9.086 -26.875 -3.275 1 98.88 186 CYS B CA 1
ATOM 6971 C C . CYS B 1 186 ? 8.148 -25.688 -3.154 1 98.88 186 CYS B C 1
ATOM 6973 O O . CYS B 1 186 ? 7.914 -24.969 -4.133 1 98.88 186 CYS B O 1
ATOM 6975 N N . VAL B 1 187 ? 7.582 -25.453 -1.955 1 98.81 187 VAL B N 1
ATOM 6976 C CA . VAL B 1 187 ? 6.668 -24.344 -1.762 1 98.81 187 VAL B CA 1
ATOM 6977 C C . VAL B 1 187 ? 7.449 -23.031 -1.738 1 98.81 187 VAL B C 1
ATOM 6979 O O . VAL B 1 187 ? 8.555 -22.969 -1.186 1 98.81 187 VAL B O 1
ATOM 6982 N N . LYS B 1 188 ? 6.898 -22 -2.361 1 98.44 188 LYS B N 1
ATOM 6983 C CA . LYS B 1 188 ? 7.609 -20.734 -2.51 1 98.44 188 LYS B CA 1
ATOM 6984 C C . LYS B 1 188 ? 6.637 -19.562 -2.617 1 98.44 188 LYS B C 1
ATOM 6986 O O . LYS B 1 188 ? 5.445 -19.75 -2.879 1 98.44 188 LYS B O 1
ATOM 6991 N N . HIS B 1 189 ? 7.051 -18.297 -2.426 1 98.19 189 HIS B N 1
ATOM 6992 C CA . HIS B 1 189 ? 8.352 -17.938 -1.883 1 98.19 189 HIS B CA 1
ATOM 6993 C C . HIS B 1 189 ? 8.266 -17.625 -0.394 1 98.19 189 HIS B C 1
ATOM 6995 O O . HIS B 1 189 ? 7.523 -16.719 0.007 1 98.19 189 HIS B O 1
ATOM 7001 N N . PHE B 1 190 ? 8.992 -18.25 0.428 1 98.44 190 PHE B N 1
ATOM 7002 C CA . PHE B 1 190 ? 8.891 -18.094 1.874 1 98.44 190 PHE B CA 1
ATOM 7003 C C . PHE B 1 190 ? 9.734 -16.922 2.352 1 98.44 190 PHE B C 1
ATOM 7005 O O . PHE B 1 190 ? 10.969 -16.984 2.322 1 98.44 190 PHE B O 1
ATOM 7012 N N . ALA B 1 191 ? 9.039 -15.602 2.66 1 97.62 191 ALA B N 1
ATOM 7013 C CA . ALA B 1 191 ? 7.582 -15.523 2.691 1 97.62 191 ALA B CA 1
ATOM 7014 C C . ALA B 1 191 ? 7.102 -14.117 2.338 1 97.62 191 ALA B C 1
ATOM 7016 O O . ALA B 1 191 ? 7.902 -13.188 2.24 1 97.62 191 ALA B O 1
ATOM 7017 N N . ALA B 1 192 ? 5.863 -13.945 2.07 1 97.5 192 ALA B N 1
ATOM 7018 C CA . ALA B 1 192 ? 5.039 -12.734 2.004 1 97.5 192 ALA B CA 1
ATOM 7019 C C . ALA B 1 192 ? 5.395 -11.898 0.78 1 97.5 192 ALA B C 1
ATOM 7021 O O . ALA B 1 192 ? 5.188 -10.68 0.772 1 97.5 192 ALA B O 1
ATOM 7022 N N . TYR B 1 193 ? 5.992 -12.562 -0.234 1 97.75 193 TYR B N 1
ATOM 7023 C CA . TYR B 1 193 ? 6.441 -11.867 -1.437 1 97.75 193 TYR B CA 1
ATOM 7024 C C . TYR B 1 193 ? 5.277 -11.18 -2.137 1 97.75 193 TYR B C 1
ATOM 7026 O O . TYR B 1 193 ? 5.469 -10.18 -2.84 1 97.75 193 TYR B O 1
ATOM 7034 N N . GLY B 1 194 ? 4.062 -11.633 -1.967 1 97.88 194 GLY B N 1
ATOM 7035 C CA . GLY B 1 194 ? 2.883 -11.039 -2.576 1 97.88 194 GLY B CA 1
ATOM 7036 C C . GLY B 1 194 ? 2.533 -9.68 -2.002 1 97.88 194 GLY B C 1
ATOM 7037 O O . GLY B 1 194 ? 1.69 -8.969 -2.549 1 97.88 194 GLY B O 1
ATOM 7038 N N . ALA B 1 195 ? 3.221 -9.25 -0.917 1 98.06 195 ALA B N 1
ATOM 7039 C CA . ALA B 1 195 ? 2.934 -7.988 -0.246 1 98.06 195 ALA B CA 1
ATOM 7040 C C . ALA B 1 195 ? 3.998 -6.941 -0.568 1 98.06 195 ALA B C 1
ATOM 7042 O O . ALA B 1 195 ? 4.145 -5.953 0.154 1 98.06 195 ALA B O 1
ATOM 7043 N N . ALA B 1 196 ? 4.734 -7.098 -1.664 1 97.75 196 ALA B N 1
ATOM 7044 C CA . ALA B 1 196 ? 5.797 -6.16 -2.025 1 97.75 196 ALA B CA 1
ATOM 7045 C C . ALA B 1 196 ? 5.246 -4.754 -2.219 1 97.75 196 ALA B C 1
ATOM 7047 O O . ALA B 1 196 ? 4.215 -4.566 -2.871 1 97.75 196 ALA B O 1
ATOM 7048 N N . GLU B 1 197 ? 5.887 -3.793 -1.646 1 97.38 197 GLU B N 1
ATOM 7049 C CA . GLU B 1 197 ? 5.461 -2.398 -1.692 1 97.38 197 GLU B CA 1
ATOM 7050 C C . GLU B 1 197 ? 5.305 -1.917 -3.133 1 97.38 197 GLU B C 1
ATOM 7052 O O . GLU B 1 197 ? 6.188 -2.135 -3.963 1 97.38 197 GLU B O 1
ATOM 7057 N N . GLY B 1 198 ? 4.125 -1.267 -3.418 1 97.12 198 GLY B N 1
ATOM 7058 C CA . GLY B 1 198 ? 3.846 -0.685 -4.723 1 97.12 198 GLY B CA 1
ATOM 7059 C C . GLY B 1 198 ? 3.562 -1.724 -5.789 1 97.12 198 GLY B C 1
ATOM 7060 O O . GLY B 1 198 ? 3.49 -1.397 -6.977 1 97.12 198 GLY B O 1
ATOM 7061 N N . GLY B 1 199 ? 3.494 -3.043 -5.395 1 98 199 GLY B N 1
ATOM 7062 C CA . GLY B 1 199 ? 3.303 -4.109 -6.363 1 98 199 GLY B CA 1
ATOM 7063 C C . GLY B 1 199 ? 4.477 -4.27 -7.312 1 98 199 GLY B C 1
ATOM 7064 O O . GLY B 1 199 ? 4.297 -4.637 -8.477 1 98 199 GLY B O 1
ATOM 7065 N N . ARG B 1 200 ? 5.66 -3.914 -6.883 1 98.06 200 ARG B N 1
ATOM 7066 C CA . ARG B 1 200 ? 6.855 -4.02 -7.715 1 98.06 200 ARG B CA 1
ATOM 7067 C C . ARG B 1 200 ? 7.688 -5.238 -7.328 1 98.06 200 ARG B C 1
ATOM 7069 O O . ARG B 1 200 ? 8.008 -5.43 -6.156 1 98.06 200 ARG B O 1
ATOM 7076 N N . ASP B 1 201 ? 8.117 -6.016 -8.234 1 97.69 201 ASP B N 1
ATOM 7077 C CA . ASP B 1 201 ? 8.867 -7.242 -7.996 1 97.69 201 ASP B CA 1
ATOM 7078 C C . ASP B 1 201 ? 10.156 -6.953 -7.238 1 97.69 201 ASP B C 1
ATOM 7080 O O . ASP B 1 201 ? 10.836 -5.953 -7.504 1 97.69 201 ASP B O 1
ATOM 7084 N N . TYR B 1 202 ? 10.516 -7.844 -6.32 1 97.62 202 TYR B N 1
ATOM 7085 C CA . TYR B 1 202 ? 11.766 -7.867 -5.57 1 97.62 202 TYR B CA 1
ATOM 7086 C C . TYR B 1 202 ? 11.805 -6.75 -4.535 1 97.62 202 TYR B C 1
ATOM 7088 O O . TYR B 1 202 ? 12.789 -6.602 -3.805 1 97.62 202 TYR B O 1
ATOM 7096 N N . ASN B 1 203 ? 10.703 -5.961 -4.434 1 97.38 203 ASN B N 1
ATOM 7097 C CA . ASN B 1 203 ? 10.672 -4.805 -3.547 1 97.38 203 ASN B CA 1
ATOM 7098 C C . ASN B 1 203 ? 10.484 -5.219 -2.088 1 97.38 203 ASN B C 1
ATOM 7100 O O . ASN B 1 203 ? 10.375 -6.41 -1.787 1 97.38 203 ASN B O 1
ATOM 7104 N N . THR B 1 204 ? 10.523 -4.281 -1.201 1 96.69 204 THR B N 1
ATOM 7105 C CA . THR B 1 204 ? 10.477 -4.43 0.249 1 96.69 204 THR B CA 1
ATOM 7106 C C . THR B 1 204 ? 9.086 -4.848 0.71 1 96.69 204 THR B C 1
ATOM 7108 O O . THR B 1 204 ? 8.078 -4.387 0.165 1 96.69 204 THR B O 1
ATOM 7111 N N . VAL B 1 205 ? 9.055 -5.746 1.722 1 97.81 205 VAL B N 1
ATOM 7112 C CA . VAL B 1 205 ? 7.816 -6.078 2.418 1 97.81 205 VAL B CA 1
ATOM 7113 C C . VAL B 1 205 ? 7.938 -5.711 3.895 1 97.81 205 VAL B C 1
ATOM 7115 O O . VAL B 1 205 ? 8.875 -6.141 4.57 1 97.81 205 VAL B O 1
ATOM 7118 N N . ASP B 1 206 ? 7.051 -4.922 4.375 1 97.38 206 ASP B N 1
ATOM 7119 C CA . ASP B 1 206 ? 6.965 -4.582 5.793 1 97.38 206 ASP B CA 1
ATOM 7120 C C . ASP B 1 206 ? 5.543 -4.758 6.316 1 97.38 206 ASP B C 1
ATOM 7122 O O . ASP B 1 206 ? 4.586 -4.289 5.695 1 97.38 206 ASP B O 1
ATOM 7126 N N . MET B 1 207 ? 5.371 -5.438 7.402 1 97.69 207 MET B N 1
ATOM 7127 C CA . MET B 1 207 ? 4.098 -5.641 8.086 1 97.69 207 MET B CA 1
ATOM 7128 C C . MET B 1 207 ? 4.324 -6.113 9.523 1 97.69 207 MET B C 1
ATOM 7130 O O . MET B 1 207 ? 5.438 -6.496 9.883 1 97.69 207 MET B O 1
ATOM 7134 N N . SER B 1 208 ? 3.309 -6.043 10.344 1 97.31 208 SER B N 1
ATOM 7135 C CA . SER B 1 208 ? 3.391 -6.578 11.695 1 97.31 208 SER B CA 1
ATOM 7136 C C . SER B 1 208 ? 3.553 -8.094 11.688 1 97.31 208 SER B C 1
ATOM 7138 O O . SER B 1 208 ? 3.16 -8.758 10.719 1 97.31 208 SER B O 1
ATOM 7140 N N . GLU B 1 209 ? 4.184 -8.602 12.719 1 97 209 GLU B N 1
ATOM 7141 C CA . GLU B 1 209 ? 4.293 -10.055 12.828 1 97 209 GLU B CA 1
ATOM 7142 C C . GLU B 1 209 ? 2.918 -10.711 12.867 1 97 209 GLU B C 1
ATOM 7144 O O . GLU B 1 209 ? 2.73 -11.805 12.328 1 97 209 GLU B O 1
ATOM 7149 N N . ARG B 1 210 ? 1.935 -10.094 13.523 1 97 210 ARG B N 1
ATOM 7150 C CA . ARG B 1 210 ? 0.583 -10.641 13.594 1 97 210 ARG B CA 1
ATOM 7151 C C . ARG B 1 210 ? -0.021 -10.789 12.203 1 97 210 ARG B C 1
ATOM 7153 O O . ARG B 1 210 ? -0.592 -11.836 11.875 1 97 210 ARG B O 1
ATOM 7160 N N . ASN B 1 211 ? 0.058 -9.734 11.422 1 97.38 211 ASN B N 1
ATOM 7161 C CA . ASN B 1 211 ? -0.45 -9.789 10.055 1 97.38 211 ASN B CA 1
ATOM 7162 C C . ASN B 1 211 ? 0.246 -10.875 9.242 1 97.38 211 ASN B C 1
ATOM 7164 O O . ASN B 1 211 ? -0.397 -11.586 8.469 1 97.38 211 ASN B O 1
ATOM 7168 N N . LEU B 1 212 ? 1.568 -10.984 9.359 1 98.25 212 LEU B N 1
ATOM 7169 C CA . LEU B 1 212 ? 2.344 -12.023 8.695 1 98.25 212 LEU B CA 1
ATOM 7170 C C . LEU B 1 212 ? 1.802 -13.414 9.039 1 98.25 212 LEU B C 1
ATOM 7172 O O . LEU B 1 212 ? 1.547 -14.219 8.141 1 98.25 212 LEU B O 1
ATOM 7176 N N . ARG B 1 213 ? 1.604 -13.688 10.305 1 97.88 213 ARG B N 1
ATOM 7177 C CA . ARG B 1 213 ? 1.177 -14.992 10.797 1 97.88 213 ARG B CA 1
ATOM 7178 C C . ARG B 1 213 ? -0.27 -15.273 10.406 1 97.88 213 ARG B C 1
ATOM 7180 O O . ARG B 1 213 ? -0.623 -16.422 10.094 1 97.88 213 ARG B O 1
ATOM 7187 N N . GLU B 1 214 ? -1.081 -14.258 10.445 1 97.06 214 GLU B N 1
ATOM 7188 C CA . GLU B 1 214 ? -2.52 -14.43 10.266 1 97.06 214 GLU B CA 1
ATOM 7189 C C . GLU B 1 214 ? -2.879 -14.625 8.797 1 97.06 214 GLU B C 1
ATOM 7191 O O . GLU B 1 214 ? -3.777 -15.406 8.469 1 97.06 214 GLU B O 1
ATOM 7196 N N . TYR B 1 215 ? -2.174 -13.992 7.938 1 97.94 215 TYR B N 1
ATOM 7197 C CA . TYR B 1 215 ? -2.699 -13.93 6.578 1 97.94 215 TYR B CA 1
ATOM 7198 C C . TYR B 1 215 ? -1.685 -14.469 5.578 1 97.94 215 TYR B C 1
ATOM 7200 O O . TYR B 1 215 ? -2.057 -15.117 4.598 1 97.94 215 TYR B O 1
ATOM 7208 N N . TYR B 1 216 ? -0.399 -14.336 5.773 1 98.44 216 TYR B N 1
ATOM 7209 C CA . TYR B 1 216 ? 0.547 -14.57 4.688 1 98.44 216 TYR B CA 1
ATOM 7210 C C . TYR B 1 216 ? 1.313 -15.867 4.902 1 98.44 216 TYR B C 1
ATOM 7212 O O . TYR B 1 216 ? 1.913 -16.406 3.969 1 98.44 216 TYR B O 1
ATOM 7220 N N . LEU B 1 217 ? 1.252 -16.438 6.094 1 98.62 217 LEU B N 1
ATOM 7221 C CA . LEU B 1 217 ? 2.023 -17.656 6.367 1 98.62 217 LEU B CA 1
ATOM 7222 C C . LEU B 1 217 ? 1.144 -18.891 6.27 1 98.62 217 LEU B C 1
ATOM 7224 O O . LEU B 1 217 ? 1.646 -20 6.059 1 98.62 217 LEU B O 1
ATOM 7228 N N . PRO B 1 218 ? -0.202 -18.797 6.379 1 98.56 218 PRO B N 1
ATOM 7229 C CA . PRO B 1 218 ? -1.042 -19.984 6.516 1 98.56 218 PRO B CA 1
ATOM 7230 C C . PRO B 1 218 ? -0.875 -20.969 5.348 1 98.56 218 PRO B C 1
ATOM 7232 O O . PRO B 1 218 ? -0.852 -22.188 5.555 1 98.56 218 PRO B O 1
ATOM 7235 N N . ALA B 1 219 ? -0.807 -20.516 4.156 1 98.81 219 ALA B N 1
ATOM 7236 C CA . ALA B 1 219 ? -0.705 -21.406 3.008 1 98.81 219 ALA B CA 1
ATOM 7237 C C . ALA B 1 219 ? 0.601 -22.203 3.041 1 98.81 219 ALA B C 1
ATOM 7239 O O . ALA B 1 219 ? 0.647 -23.359 2.613 1 98.81 219 ALA B O 1
ATOM 7240 N N . TYR B 1 220 ? 1.715 -21.594 3.488 1 98.81 220 TYR B N 1
ATOM 7241 C CA . TYR B 1 220 ? 2.971 -22.312 3.656 1 98.81 220 TYR B CA 1
ATOM 7242 C C . TYR B 1 220 ? 2.832 -23.422 4.703 1 98.81 220 TYR B C 1
ATOM 7244 O O . TYR B 1 220 ? 3.326 -24.531 4.516 1 98.81 220 TYR B O 1
ATOM 7252 N N . LYS B 1 221 ? 2.18 -23.031 5.82 1 98.81 221 LYS B N 1
ATOM 7253 C CA . LYS B 1 221 ? 1.938 -24.031 6.855 1 98.81 221 LYS B CA 1
ATOM 7254 C C . LYS B 1 221 ? 1.124 -25.203 6.309 1 98.81 221 LYS B C 1
ATOM 7256 O O . LYS B 1 221 ? 1.392 -26.359 6.637 1 98.81 221 LYS B O 1
ATOM 7261 N N . ALA B 1 222 ? 0.13 -24.891 5.469 1 98.81 222 ALA B N 1
ATOM 7262 C CA . ALA B 1 222 ? -0.676 -25.938 4.84 1 98.81 222 ALA B CA 1
ATOM 7263 C C . ALA B 1 222 ? 0.185 -26.844 3.963 1 98.81 222 ALA B C 1
ATOM 7265 O O . ALA B 1 222 ? -0.029 -28.062 3.918 1 98.81 222 ALA B O 1
ATOM 7266 N N . ALA B 1 223 ? 1.123 -26.281 3.221 1 98.88 223 ALA B N 1
ATOM 7267 C CA . ALA B 1 223 ? 2.049 -27.062 2.412 1 98.88 223 ALA B CA 1
ATOM 7268 C C . ALA B 1 223 ? 2.887 -28 3.287 1 98.88 223 ALA B C 1
ATOM 7270 O O . ALA B 1 223 ? 3.08 -29.172 2.951 1 98.88 223 ALA B O 1
ATOM 7271 N N . LEU B 1 224 ? 3.416 -27.453 4.406 1 98.81 224 LEU B N 1
ATOM 7272 C CA . LEU B 1 224 ? 4.219 -28.25 5.328 1 98.81 224 LEU B CA 1
ATOM 7273 C C . LEU B 1 224 ? 3.404 -29.406 5.895 1 98.81 224 LEU B C 1
ATOM 7275 O O . LEU B 1 224 ? 3.893 -30.547 5.973 1 98.81 224 LEU B O 1
ATOM 7279 N N . ASP B 1 225 ? 2.168 -29.094 6.273 1 98.56 225 ASP B N 1
ATOM 7280 C CA . ASP B 1 225 ? 1.284 -30.109 6.824 1 98.56 225 ASP B CA 1
ATOM 7281 C C . ASP B 1 225 ? 0.974 -31.188 5.785 1 98.56 225 ASP B C 1
ATOM 7283 O O . ASP B 1 225 ? 0.719 -32.344 6.137 1 98.56 225 ASP B O 1
ATOM 7287 N N . ALA B 1 226 ? 0.992 -30.766 4.508 1 98.69 226 ALA B N 1
ATOM 7288 C CA . ALA B 1 226 ? 0.766 -31.719 3.422 1 98.69 226 ALA B CA 1
ATOM 7289 C C . ALA B 1 226 ? 2.037 -32.5 3.1 1 98.69 226 ALA B C 1
ATOM 7291 O O . ALA B 1 226 ? 2.025 -33.406 2.252 1 98.69 226 ALA B O 1
ATOM 7292 N N . GLY B 1 227 ? 3.164 -32.125 3.703 1 98.44 227 GLY B N 1
ATOM 7293 C CA . GLY B 1 227 ? 4.383 -32.938 3.609 1 98.44 227 GLY B CA 1
ATOM 7294 C C . GLY B 1 227 ? 5.34 -32.406 2.545 1 98.44 227 GLY B C 1
ATOM 7295 O O . GLY B 1 227 ? 6.141 -33.188 2.008 1 98.44 227 GLY B O 1
ATOM 7296 N N . VAL B 1 228 ? 5.273 -31.188 2.225 1 98.81 228 VAL B N 1
ATOM 7297 C CA . VAL B 1 228 ? 6.137 -30.656 1.177 1 98.81 228 VAL B CA 1
ATOM 7298 C C . VAL B 1 228 ? 7.602 -30.922 1.521 1 98.81 228 VAL B C 1
ATOM 7300 O O . VAL B 1 228 ? 7.996 -30.844 2.686 1 98.81 228 VAL B O 1
ATOM 7303 N N . GLU B 1 229 ? 8.398 -31.172 0.546 1 98.75 229 GLU B N 1
ATOM 7304 C CA . GLU B 1 229 ? 9.773 -31.625 0.76 1 98.75 229 GLU B CA 1
ATOM 7305 C C . GLU B 1 229 ? 10.742 -30.438 0.825 1 98.75 229 GLU B C 1
ATOM 7307 O O . GLU B 1 229 ? 11.789 -30.531 1.465 1 98.75 229 GLU B O 1
ATOM 7312 N N . MET B 1 230 ? 10.398 -29.359 0.129 1 98.88 230 MET B N 1
ATOM 7313 C CA . MET B 1 230 ? 11.328 -28.234 0.024 1 98.88 230 MET B CA 1
ATOM 7314 C C . MET B 1 230 ? 10.602 -26.906 0.209 1 98.88 230 MET B C 1
ATOM 7316 O O . MET B 1 230 ? 9.398 -26.812 -0.044 1 98.88 230 MET B O 1
ATOM 7320 N N . VAL B 1 231 ? 11.297 -25.922 0.718 1 98.88 231 VAL B N 1
ATOM 7321 C CA . VAL B 1 231 ? 10.867 -24.531 0.816 1 98.88 231 VAL B CA 1
ATOM 7322 C C . VAL B 1 231 ? 11.883 -23.641 0.12 1 98.88 231 VAL B C 1
ATOM 7324 O O . VAL B 1 231 ? 13.094 -23.859 0.209 1 98.88 231 VAL B O 1
ATOM 7327 N N . MET B 1 232 ? 11.438 -22.719 -0.587 1 98.88 232 MET B N 1
ATOM 7328 C CA . MET B 1 232 ? 12.32 -21.75 -1.233 1 98.88 232 MET B CA 1
ATOM 7329 C C . MET B 1 232 ? 12.219 -20.391 -0.559 1 98.88 232 MET B C 1
ATOM 7331 O O . MET B 1 232 ? 11.125 -19.844 -0.395 1 98.88 232 MET B O 1
ATOM 7335 N N . ALA B 1 233 ? 13.344 -19.828 -0.222 1 98.62 233 ALA B N 1
ATOM 7336 C CA . ALA B 1 233 ? 13.383 -18.5 0.38 1 98.62 233 ALA B CA 1
ATOM 7337 C C . ALA B 1 233 ? 12.977 -17.422 -0.629 1 98.62 233 ALA B C 1
ATOM 7339 O O . ALA B 1 233 ? 13.289 -17.531 -1.817 1 98.62 233 ALA B O 1
ATOM 7340 N N . SER B 1 234 ? 12.336 -16.438 -0.16 1 98.19 234 SER B N 1
ATOM 7341 C CA . SER B 1 234 ? 11.859 -15.352 -1.011 1 98.19 234 SER B CA 1
ATOM 7342 C C . SER B 1 234 ? 12.977 -14.359 -1.32 1 98.19 234 SER B C 1
ATOM 7344 O O . SER B 1 234 ? 14.016 -14.359 -0.659 1 98.19 234 SER B O 1
ATOM 7346 N N . PHE B 1 235 ? 12.703 -13.438 -2.312 1 97.75 235 PHE B N 1
ATOM 7347 C CA . PHE B 1 235 ? 13.664 -12.422 -2.744 1 97.75 235 PHE B CA 1
ATOM 7348 C C . PHE B 1 235 ? 13.617 -11.211 -1.823 1 97.75 235 PHE B C 1
ATOM 7350 O O . PHE B 1 235 ? 14.609 -10.492 -1.685 1 97.75 235 PHE B O 1
ATOM 7357 N N . ASN B 1 236 ? 12.477 -10.953 -1.189 1 97.69 236 ASN B N 1
ATOM 7358 C CA . ASN B 1 236 ? 12.219 -9.703 -0.485 1 97.69 236 ASN B CA 1
ATOM 7359 C C . ASN B 1 236 ? 12.773 -9.727 0.934 1 97.69 236 ASN B C 1
ATOM 7361 O O . ASN B 1 236 ? 13.242 -10.773 1.401 1 97.69 236 ASN B O 1
ATOM 7365 N N . THR B 1 237 ? 12.75 -8.562 1.55 1 97.5 237 THR B N 1
ATOM 7366 C CA . THR B 1 237 ? 13.039 -8.461 2.977 1 97.5 237 THR B CA 1
ATOM 7367 C C . THR B 1 237 ? 11.781 -8.719 3.801 1 97.5 237 THR B C 1
ATOM 7369 O O . THR B 1 237 ? 10.672 -8.422 3.355 1 97.5 237 THR B O 1
ATOM 7372 N N . VAL B 1 238 ? 11.945 -9.305 4.895 1 95.94 238 VAL B N 1
ATOM 7373 C CA . VAL B 1 238 ? 10.938 -9.438 5.938 1 95.94 238 VAL B CA 1
ATOM 7374 C C . VAL B 1 238 ? 11.445 -8.805 7.23 1 95.94 238 VAL B C 1
ATOM 7376 O O . VAL B 1 238 ? 12.469 -9.227 7.773 1 95.94 238 VAL B O 1
ATOM 7379 N N . ASP B 1 239 ? 10.727 -7.785 7.621 1 95 239 ASP B N 1
ATOM 7380 C CA . ASP B 1 239 ? 11.141 -6.988 8.773 1 95 239 ASP B CA 1
ATOM 7381 C C . ASP B 1 239 ? 12.562 -6.477 8.609 1 95 239 ASP B C 1
ATOM 7383 O O . ASP B 1 239 ? 13.383 -6.586 9.523 1 95 239 ASP B O 1
ATOM 7387 N N . GLY B 1 240 ? 12.852 -6.117 7.398 1 96.25 240 GLY B N 1
ATOM 7388 C CA . GLY B 1 240 ? 14.086 -5.398 7.102 1 96.25 240 GLY B CA 1
ATOM 7389 C C . GLY B 1 240 ? 15.258 -6.312 6.832 1 96.25 240 GLY B C 1
ATOM 7390 O O . GLY B 1 240 ? 16.359 -5.844 6.543 1 96.25 240 GLY B O 1
ATOM 7391 N N . ILE B 1 241 ? 15.078 -7.566 6.863 1 98.12 241 ILE B N 1
ATOM 7392 C CA . ILE B 1 241 ? 16.156 -8.523 6.625 1 98.12 241 ILE B CA 1
ATOM 7393 C C . ILE B 1 241 ? 15.805 -9.406 5.43 1 98.12 241 ILE B C 1
ATOM 7395 O O . ILE B 1 241 ? 14.719 -9.992 5.383 1 98.12 241 ILE B O 1
ATOM 7399 N N . PRO B 1 242 ? 16.688 -9.484 4.43 1 98.44 242 PRO B N 1
ATOM 7400 C CA . PRO B 1 242 ? 16.406 -10.383 3.312 1 98.44 242 PRO B CA 1
ATOM 7401 C C . PRO B 1 242 ? 16.109 -11.812 3.77 1 98.44 242 PRO B C 1
ATOM 7403 O O . PRO B 1 242 ? 16.781 -12.328 4.668 1 98.44 242 PRO B O 1
ATOM 7406 N N . ALA B 1 243 ? 15.125 -12.445 3.146 1 98.38 243 ALA B N 1
ATOM 7407 C CA . ALA B 1 243 ? 14.633 -13.75 3.582 1 98.38 243 ALA B CA 1
ATOM 7408 C C . ALA B 1 243 ? 15.766 -14.773 3.631 1 98.38 243 ALA B C 1
ATOM 7410 O O . ALA B 1 243 ? 15.859 -15.562 4.574 1 98.38 243 ALA B O 1
ATOM 7411 N N . SER B 1 244 ? 16.672 -14.742 2.691 1 98.19 244 SER B N 1
ATOM 7412 C CA . SER B 1 244 ? 17.75 -15.727 2.574 1 98.19 244 SER B CA 1
ATOM 7413 C C . SER B 1 244 ? 18.719 -15.641 3.748 1 98.19 244 SER B C 1
ATOM 7415 O O . SER B 1 244 ? 19.5 -16.562 3.988 1 98.19 244 SER B O 1
ATOM 7417 N N . GLY B 1 245 ? 18.734 -14.555 4.414 1 98.38 245 GLY B N 1
ATOM 7418 C CA . GLY B 1 245 ? 19.594 -14.383 5.582 1 98.38 245 GLY B CA 1
ATOM 7419 C C . GLY B 1 245 ? 18.812 -14.141 6.859 1 98.38 245 GLY B C 1
ATOM 7420 O O . GLY B 1 245 ? 19.359 -13.633 7.84 1 98.38 245 GLY B O 1
ATOM 7421 N N . ASN B 1 246 ? 17.562 -14.461 6.961 1 98.5 246 ASN B N 1
ATOM 7422 C CA . ASN B 1 246 ? 16.672 -14.117 8.062 1 98.5 246 ASN B CA 1
ATOM 7423 C C . ASN B 1 246 ? 16.531 -15.273 9.047 1 98.5 246 ASN B C 1
ATOM 7425 O O . ASN B 1 246 ? 15.672 -16.141 8.867 1 98.5 246 ASN B O 1
ATOM 7429 N N . GLU B 1 247 ? 17.25 -15.281 10.117 1 98.25 247 GLU B N 1
ATOM 7430 C CA . GLU B 1 247 ? 17.281 -16.375 11.086 1 98.25 247 GLU B CA 1
ATOM 7431 C C . GLU B 1 247 ? 15.93 -16.547 11.766 1 98.25 247 GLU B C 1
ATOM 7433 O O . GLU B 1 247 ? 15.477 -17.672 12 1 98.25 247 GLU B O 1
ATOM 7438 N N . LYS B 1 248 ? 15.25 -15.438 12.07 1 97.56 248 LYS B N 1
ATOM 7439 C CA . LYS B 1 248 ? 13.938 -15.516 12.711 1 97.56 248 LYS B CA 1
ATOM 7440 C C . LYS B 1 248 ? 12.938 -16.25 11.828 1 97.56 248 LYS B C 1
ATOM 7442 O O . LYS B 1 248 ? 12.172 -17.094 12.305 1 97.56 248 LYS B O 1
ATOM 7447 N N . LEU B 1 249 ? 12.914 -15.953 10.578 1 98 249 LEU B N 1
ATOM 7448 C CA . LEU B 1 249 ? 11.977 -16.531 9.625 1 98 249 LEU B CA 1
ATOM 7449 C C . LEU B 1 249 ? 12.32 -18 9.352 1 98 249 LEU B C 1
ATOM 7451 O O . LEU B 1 249 ? 11.445 -18.859 9.406 1 98 249 LEU B O 1
ATOM 7455 N N . MET B 1 250 ? 13.625 -18.297 9.141 1 98.5 250 MET B N 1
ATOM 7456 C CA . MET B 1 250 ? 14.016 -19.594 8.609 1 98.5 250 MET B CA 1
ATOM 7457 C C . MET B 1 250 ? 14.273 -20.594 9.734 1 98.5 250 MET B C 1
ATOM 7459 O O . MET B 1 250 ? 13.977 -21.781 9.594 1 98.5 250 MET B O 1
ATOM 7463 N N . ARG B 1 251 ? 14.844 -20.156 10.836 1 97.81 251 ARG B N 1
ATOM 7464 C CA . ARG B 1 251 ? 15.133 -21.062 11.938 1 97.81 251 ARG B CA 1
ATOM 7465 C C . ARG B 1 251 ? 13.992 -21.062 12.953 1 97.81 251 ARG B C 1
ATOM 7467 O O . ARG B 1 251 ? 13.383 -22.094 13.219 1 97.81 251 ARG B O 1
ATOM 7474 N N . ASP B 1 252 ? 13.602 -19.844 13.445 1 97.88 252 ASP B N 1
ATOM 7475 C CA . ASP B 1 252 ? 12.641 -19.781 14.547 1 97.88 252 ASP B CA 1
ATOM 7476 C C . ASP B 1 252 ? 11.25 -20.219 14.094 1 97.88 252 ASP B C 1
ATOM 7478 O O . ASP B 1 252 ? 10.656 -21.125 14.68 1 97.88 252 ASP B O 1
ATOM 7482 N N . ILE B 1 253 ? 10.75 -19.641 13.016 1 98.19 253 ILE B N 1
ATOM 7483 C CA . ILE B 1 253 ? 9.383 -19.938 12.586 1 98.19 253 ILE B CA 1
ATOM 7484 C C . ILE B 1 253 ? 9.344 -21.234 11.797 1 98.19 253 ILE B C 1
ATOM 7486 O O . ILE B 1 253 ? 8.688 -22.203 12.195 1 98.19 253 ILE B O 1
ATOM 7490 N N . LEU B 1 254 ? 10.062 -21.359 10.711 1 98.69 254 LEU B N 1
ATOM 7491 C CA . LEU B 1 254 ? 9.969 -22.469 9.789 1 98.69 254 LEU B CA 1
ATOM 7492 C C . LEU B 1 254 ? 10.406 -23.766 10.461 1 98.69 254 LEU B C 1
ATOM 7494 O O . LEU B 1 254 ? 9.68 -24.766 10.43 1 98.69 254 LEU B O 1
ATOM 7498 N N . ARG B 1 255 ? 11.617 -23.812 11.102 1 98.31 255 ARG B N 1
ATOM 7499 C CA . ARG B 1 255 ? 12.148 -25.062 11.625 1 98.31 255 ARG B CA 1
ATOM 7500 C C . ARG B 1 255 ? 11.711 -25.297 13.062 1 98.31 255 ARG B C 1
ATOM 7502 O O . ARG B 1 255 ? 11.102 -26.312 13.383 1 98.31 255 ARG B O 1
ATOM 7509 N N . ASP B 1 256 ? 11.922 -24.344 13.984 1 98.19 256 ASP B N 1
ATOM 7510 C CA . ASP B 1 256 ? 11.672 -24.578 15.398 1 98.19 256 ASP B CA 1
ATOM 7511 C C . ASP B 1 256 ? 10.172 -24.609 15.695 1 98.19 256 ASP B C 1
ATOM 7513 O O . ASP B 1 256 ? 9.664 -25.562 16.266 1 98.19 256 ASP B O 1
ATOM 7517 N N . GLU B 1 257 ? 9.453 -23.609 15.289 1 98.19 257 GLU B N 1
ATOM 7518 C CA . GLU B 1 257 ? 8.023 -23.516 15.602 1 98.19 257 GLU B CA 1
ATOM 7519 C C . GLU B 1 257 ? 7.219 -24.531 14.781 1 98.19 257 GLU B C 1
ATOM 7521 O O . GLU B 1 257 ? 6.332 -25.203 15.312 1 98.19 257 GLU B O 1
ATOM 7526 N N . TRP B 1 258 ? 7.504 -24.656 13.43 1 98.5 258 TRP B N 1
ATOM 7527 C CA . TRP B 1 258 ? 6.641 -25.453 12.57 1 98.5 258 TRP B CA 1
ATOM 7528 C C . TRP B 1 258 ? 7.215 -26.844 12.359 1 98.5 258 TRP B C 1
ATOM 7530 O O . TRP B 1 258 ? 6.559 -27.719 11.789 1 98.5 258 TRP B O 1
ATOM 7540 N N . GLY B 1 259 ? 8.469 -27.047 12.734 1 98.31 259 GLY B N 1
ATOM 7541 C CA . GLY B 1 259 ? 9.055 -28.391 12.727 1 98.31 259 GLY B CA 1
ATOM 7542 C C . GLY B 1 259 ? 9.438 -28.859 11.336 1 98.31 259 GLY B C 1
ATOM 7543 O O . GLY B 1 259 ? 9.445 -30.062 11.062 1 98.31 259 GLY B O 1
ATOM 7544 N N . PHE B 1 260 ? 9.727 -27.969 10.453 1 98.44 260 PHE B N 1
ATOM 7545 C CA . PHE B 1 260 ? 10.094 -28.375 9.102 1 98.44 260 PHE B CA 1
ATOM 7546 C C . PHE B 1 260 ? 11.492 -28.969 9.078 1 98.44 260 PHE B C 1
ATOM 7548 O O . PHE B 1 260 ? 12.453 -28.344 9.516 1 98.44 260 PHE B O 1
ATOM 7555 N N . ASP B 1 261 ? 11.672 -30.078 8.508 1 96.56 261 ASP B N 1
ATOM 7556 C CA . ASP B 1 261 ? 12.961 -30.75 8.484 1 96.56 261 ASP B CA 1
ATOM 7557 C C . ASP B 1 261 ? 13.414 -31.016 7.047 1 96.56 261 ASP B C 1
ATOM 7559 O O . ASP B 1 261 ? 14.359 -31.781 6.816 1 96.56 261 ASP B O 1
ATOM 7563 N N . GLY B 1 262 ? 12.695 -30.453 6.09 1 98.38 262 GLY B N 1
ATOM 7564 C CA . GLY B 1 262 ? 13.062 -30.609 4.691 1 98.38 262 GLY B CA 1
ATOM 7565 C C . GLY B 1 262 ? 14.141 -29.656 4.238 1 98.38 262 GLY B C 1
ATOM 7566 O O . GLY B 1 262 ? 14.844 -29.062 5.066 1 98.38 262 GLY B O 1
ATOM 7567 N N . VAL B 1 263 ? 14.344 -29.547 2.926 1 98.88 263 VAL B N 1
ATOM 7568 C CA . VAL B 1 263 ? 15.43 -28.781 2.338 1 98.88 263 VAL B CA 1
ATOM 7569 C C . VAL B 1 263 ? 14.961 -27.344 2.094 1 98.88 263 VAL B C 1
ATOM 7571 O O . VAL B 1 263 ? 13.859 -27.109 1.59 1 98.88 263 VAL B O 1
ATOM 7574 N N . LEU B 1 264 ? 15.75 -26.406 2.562 1 98.88 264 LEU B N 1
ATOM 7575 C CA . LEU B 1 264 ? 15.547 -25 2.273 1 98.88 264 LEU B CA 1
ATOM 7576 C C . LEU B 1 264 ? 16.516 -24.516 1.19 1 98.88 264 LEU B C 1
ATOM 7578 O O . LEU B 1 264 ? 17.734 -24.672 1.323 1 98.88 264 LEU B O 1
ATOM 7582 N N . ILE B 1 265 ? 15.984 -23.984 0.113 1 98.88 265 ILE B N 1
ATOM 7583 C CA . ILE B 1 265 ? 16.812 -23.531 -1 1 98.88 265 ILE B CA 1
ATOM 7584 C C . ILE B 1 265 ? 16.641 -22.031 -1.199 1 98.88 265 ILE B C 1
ATOM 7586 O O . ILE B 1 265 ? 15.555 -21.484 -0.978 1 98.88 265 ILE B O 1
ATOM 7590 N N . SER B 1 266 ? 17.719 -21.328 -1.566 1 98.56 266 SER B N 1
ATOM 7591 C CA . SER B 1 266 ? 17.578 -19.938 -1.973 1 98.56 266 SER B CA 1
ATOM 7592 C C . SER B 1 266 ? 16.844 -19.812 -3.307 1 98.56 266 SER B C 1
ATOM 7594 O O . SER B 1 266 ? 16.766 -20.781 -4.07 1 98.56 266 SER B O 1
ATOM 7596 N N . ASP B 1 267 ? 16.234 -18.734 -3.553 1 97.88 267 ASP B N 1
ATOM 7597 C CA . ASP B 1 267 ? 15.859 -18.406 -4.922 1 97.88 267 ASP B CA 1
ATOM 7598 C C . ASP B 1 267 ? 17.062 -17.938 -5.734 1 97.88 267 ASP B C 1
ATOM 7600 O O . ASP B 1 267 ? 18.172 -17.844 -5.207 1 97.88 267 ASP B O 1
ATOM 7604 N N . TRP B 1 268 ? 16.875 -17.781 -6.996 1 97.06 268 TRP B N 1
ATOM 7605 C CA . TRP B 1 268 ? 17.938 -17.516 -7.953 1 97.06 268 TRP B CA 1
ATOM 7606 C C . TRP B 1 268 ? 18.828 -16.375 -7.469 1 97.06 268 TRP B C 1
ATOM 7608 O O . TRP B 1 268 ? 18.422 -15.203 -7.52 1 97.06 268 TRP B O 1
ATOM 7618 N N . ALA B 1 269 ? 20.016 -16.578 -6.926 1 97.25 269 ALA B N 1
ATOM 7619 C CA . ALA B 1 269 ? 21.078 -15.633 -6.574 1 97.25 269 ALA B CA 1
ATOM 7620 C C . ALA B 1 269 ? 20.703 -14.82 -5.336 1 97.25 269 ALA B C 1
ATOM 7622 O O . ALA B 1 269 ? 21.328 -13.805 -5.039 1 97.25 269 ALA B O 1
ATOM 7623 N N . SER B 1 270 ? 19.719 -15.234 -4.602 1 97.81 270 SER B N 1
ATOM 7624 C CA . SER B 1 270 ? 19.172 -14.406 -3.539 1 97.81 270 SER B CA 1
ATOM 7625 C C . SER B 1 270 ? 20.141 -14.289 -2.365 1 97.81 270 SER B C 1
ATOM 7627 O O . SER B 1 270 ? 20.078 -13.32 -1.6 1 97.81 270 SER B O 1
ATOM 7629 N N . ILE B 1 271 ? 21.062 -15.258 -2.176 1 98.5 271 ILE B N 1
ATOM 7630 C CA . ILE B 1 271 ? 22.062 -15.133 -1.124 1 98.5 271 ILE B CA 1
ATOM 7631 C C . ILE B 1 271 ? 22.984 -13.953 -1.429 1 98.5 271 ILE B C 1
ATOM 7633 O O . ILE B 1 271 ? 23.188 -13.07 -0.588 1 98.5 271 ILE B O 1
ATOM 7637 N N . ARG B 1 272 ? 23.531 -13.906 -2.648 1 98.06 272 ARG B N 1
ATOM 7638 C CA . ARG B 1 272 ? 24.422 -12.812 -3.033 1 98.06 272 ARG B CA 1
ATOM 7639 C C . ARG B 1 272 ? 23.656 -11.484 -3.078 1 98.06 272 ARG B C 1
ATOM 7641 O O . ARG B 1 272 ? 24.234 -10.43 -2.807 1 98.06 272 ARG B O 1
ATOM 7648 N N . GLU B 1 273 ? 22.406 -11.531 -3.379 1 97.81 273 GLU B N 1
ATOM 7649 C CA . GLU B 1 273 ? 21.594 -10.328 -3.49 1 97.81 273 GLU B CA 1
ATOM 7650 C C . GLU B 1 273 ? 21.5 -9.594 -2.154 1 97.81 273 GLU B C 1
ATOM 7652 O O . GLU B 1 273 ? 21.094 -8.43 -2.104 1 97.81 273 GLU B O 1
ATOM 7657 N N . MET B 1 274 ? 21.891 -10.242 -1.01 1 98.5 274 MET B N 1
ATOM 7658 C CA . MET B 1 274 ? 21.922 -9.555 0.278 1 98.5 274 MET B CA 1
ATOM 7659 C C . MET B 1 274 ? 22.891 -8.375 0.234 1 98.5 274 MET B C 1
ATOM 7661 O O . MET B 1 274 ? 22.734 -7.406 0.985 1 98.5 274 MET B O 1
ATOM 7665 N N . ILE B 1 275 ? 23.906 -8.438 -0.703 1 98.06 275 ILE B N 1
ATOM 7666 C CA . ILE B 1 275 ? 24.859 -7.348 -0.858 1 98.06 275 ILE B CA 1
ATOM 7667 C C . ILE B 1 275 ? 24.172 -6.133 -1.456 1 98.06 275 ILE B C 1
ATOM 7669 O O . ILE B 1 275 ? 24.266 -5.023 -0.921 1 98.06 275 ILE B O 1
ATOM 7673 N N . ALA B 1 276 ? 23.406 -6.355 -2.535 1 97.75 276 ALA B N 1
ATOM 7674 C CA . ALA B 1 276 ? 22.672 -5.258 -3.156 1 97.75 276 ALA B CA 1
ATOM 7675 C C . ALA B 1 276 ? 21.625 -4.68 -2.197 1 97.75 276 ALA B C 1
ATOM 7677 O O . ALA B 1 276 ? 21.391 -3.471 -2.197 1 97.75 276 ALA B O 1
ATOM 7678 N N . HIS B 1 277 ? 21.016 -5.516 -1.367 1 98 277 HIS B N 1
ATOM 7679 C CA . HIS B 1 277 ? 20.062 -5.047 -0.356 1 98 277 HIS B CA 1
ATOM 7680 C C . HIS B 1 277 ? 20.75 -4.113 0.639 1 98 277 HIS B C 1
ATOM 7682 O O . HIS B 1 277 ? 20.078 -3.289 1.275 1 98 277 HIS B O 1
ATOM 7688 N N . GLY B 1 278 ? 22.016 -4.266 0.76 1 97.94 278 GLY B N 1
ATOM 7689 C CA . GLY B 1 278 ? 22.734 -3.58 1.814 1 97.94 278 GLY B CA 1
ATOM 7690 C C . GLY B 1 278 ? 22.703 -4.312 3.141 1 97.94 278 GLY B C 1
ATOM 7691 O O . GLY B 1 278 ? 22.781 -3.691 4.203 1 97.94 278 GLY B O 1
ATOM 7692 N N . ALA B 1 279 ? 22.531 -5.648 3.143 1 97.69 279 ALA B N 1
ATOM 7693 C CA . ALA B 1 279 ? 22.453 -6.453 4.355 1 97.69 279 ALA B CA 1
ATOM 7694 C C . ALA B 1 279 ? 23.672 -7.344 4.512 1 97.69 279 ALA B C 1
ATOM 7696 O O . ALA B 1 279 ? 23.766 -8.125 5.461 1 97.69 279 ALA B O 1
ATOM 7697 N N . ALA B 1 280 ? 24.578 -7.297 3.557 1 97.81 280 ALA B N 1
ATOM 7698 C CA . ALA B 1 280 ? 25.891 -7.934 3.594 1 97.81 280 ALA B CA 1
ATOM 7699 C C . ALA B 1 280 ? 26.922 -7.094 2.857 1 97.81 280 ALA B C 1
ATOM 7701 O O . ALA B 1 280 ? 26.625 -6.492 1.822 1 97.81 280 ALA B O 1
ATOM 7702 N N . GLU B 1 281 ? 28.109 -7.07 3.318 1 96.81 281 GLU B N 1
ATOM 7703 C CA . GLU B 1 281 ? 29.156 -6.25 2.727 1 96.81 281 GLU B CA 1
ATOM 7704 C C . GLU B 1 281 ? 29.719 -6.895 1.463 1 96.81 281 GLU B C 1
ATOM 7706 O O . GLU B 1 281 ? 30.141 -6.195 0.535 1 96.81 281 GLU B O 1
ATOM 7711 N N . ASP B 1 282 ? 29.812 -8.219 1.528 1 97.06 282 ASP B N 1
ATOM 7712 C CA . ASP B 1 282 ? 30.422 -8.969 0.43 1 97.06 282 ASP B CA 1
ATOM 7713 C C . ASP B 1 282 ? 29.922 -10.406 0.4 1 97.06 282 ASP B C 1
ATOM 7715 O O . ASP B 1 282 ? 29.031 -10.781 1.176 1 97.06 282 ASP B O 1
ATOM 7719 N N . ASP B 1 283 ? 30.469 -11.188 -0.485 1 97.81 283 ASP B N 1
ATOM 7720 C CA . ASP B 1 283 ? 30.062 -12.586 -0.648 1 97.81 283 ASP B CA 1
ATOM 7721 C C . ASP B 1 283 ? 30.328 -13.383 0.629 1 97.81 283 ASP B C 1
ATOM 7723 O O . ASP B 1 283 ? 29.547 -14.281 0.968 1 97.81 283 ASP B O 1
ATOM 7727 N N . ARG B 1 284 ? 31.391 -13.07 1.283 1 98.06 284 ARG B N 1
ATOM 7728 C CA . ARG B 1 284 ? 31.75 -13.789 2.506 1 98.06 284 ARG B CA 1
ATOM 7729 C C . ARG B 1 284 ? 30.688 -13.609 3.578 1 98.06 284 ARG B C 1
ATOM 7731 O O . ARG B 1 284 ? 30.25 -14.578 4.199 1 98.06 284 ARG B O 1
ATOM 7738 N N . GLU B 1 285 ? 30.266 -12.375 3.789 1 97.88 285 GLU B N 1
ATOM 7739 C CA . GLU B 1 285 ? 29.234 -12.117 4.785 1 97.88 285 GLU B CA 1
ATOM 7740 C C . GLU B 1 285 ? 27.891 -12.688 4.352 1 97.88 285 GLU B C 1
ATOM 7742 O O . GLU B 1 285 ? 27.109 -13.141 5.188 1 97.88 285 GLU B O 1
ATOM 7747 N N . ALA B 1 286 ? 27.625 -12.594 3.078 1 98.5 286 ALA B N 1
ATOM 7748 C CA . ALA B 1 286 ? 26.391 -13.203 2.568 1 98.5 286 ALA B CA 1
ATOM 7749 C C . ALA B 1 286 ? 26.344 -14.695 2.883 1 98.5 286 ALA B C 1
ATOM 7751 O O . ALA B 1 286 ? 25.328 -15.211 3.348 1 98.5 286 ALA B O 1
ATOM 7752 N N . ALA B 1 287 ? 27.469 -15.398 2.646 1 98.69 287 ALA B N 1
ATOM 7753 C CA . ALA B 1 287 ? 27.562 -16.828 2.965 1 98.69 287 ALA B CA 1
ATOM 7754 C C . ALA B 1 287 ? 27.359 -17.062 4.457 1 98.69 287 ALA B C 1
ATOM 7756 O O . ALA B 1 287 ? 26.641 -17.984 4.852 1 98.69 287 ALA B O 1
ATOM 7757 N N . TYR B 1 288 ? 28.016 -16.219 5.234 1 98.56 288 TYR B N 1
ATOM 7758 C CA . TYR B 1 288 ? 27.938 -16.312 6.688 1 98.56 288 TYR B CA 1
ATOM 7759 C C . TYR B 1 288 ? 26.5 -16.188 7.172 1 98.56 288 TYR B C 1
ATOM 7761 O O . TYR B 1 288 ? 26.031 -17.031 7.938 1 98.56 288 TYR B O 1
ATOM 7769 N N . ARG B 1 289 ? 25.797 -15.203 6.691 1 98.31 289 ARG B N 1
ATOM 7770 C CA . ARG B 1 289 ? 24.422 -14.945 7.129 1 98.31 289 ARG B CA 1
ATOM 7771 C C . ARG B 1 289 ? 23.484 -16.031 6.641 1 98.31 289 ARG B C 1
ATOM 7773 O O . ARG B 1 289 ? 22.594 -16.469 7.375 1 98.31 289 ARG B O 1
ATOM 7780 N N . ALA B 1 290 ? 23.625 -16.469 5.441 1 98.81 290 ALA B N 1
ATOM 7781 C CA . ALA B 1 290 ? 22.719 -17.453 4.836 1 98.81 290 ALA B CA 1
ATOM 7782 C C . ALA B 1 290 ? 22.844 -18.797 5.527 1 98.81 290 ALA B C 1
ATOM 7784 O O . ALA B 1 290 ? 21.828 -19.453 5.812 1 98.81 290 ALA B O 1
ATOM 7785 N N . ILE B 1 291 ? 24.094 -19.281 5.801 1 98.75 291 ILE B N 1
ATOM 7786 C CA . ILE B 1 291 ? 24.266 -20.594 6.406 1 98.75 291 ILE B CA 1
ATOM 7787 C C . ILE B 1 291 ? 23.766 -20.578 7.848 1 98.75 291 ILE B C 1
ATOM 7789 O O . ILE B 1 291 ? 23.219 -21.562 8.336 1 98.75 291 ILE B O 1
ATOM 7793 N N . ARG B 1 292 ? 23.938 -19.422 8.477 1 98.19 292 ARG B N 1
ATOM 7794 C CA . ARG B 1 292 ? 23.422 -19.281 9.828 1 98.19 292 ARG B CA 1
ATOM 7795 C C . ARG B 1 292 ? 21.891 -19.281 9.836 1 98.19 292 ARG B C 1
ATOM 7797 O O . ARG B 1 292 ? 21.266 -19.781 10.773 1 98.19 292 ARG B O 1
ATOM 7804 N N . ALA B 1 293 ? 21.297 -18.703 8.812 1 98.19 293 ALA B N 1
ATOM 7805 C CA . ALA B 1 293 ? 19.844 -18.703 8.68 1 98.19 293 ALA B CA 1
ATOM 7806 C C . ALA B 1 293 ? 19.312 -20.094 8.367 1 98.19 293 ALA B C 1
ATOM 7808 O O . ALA B 1 293 ? 18.125 -20.375 8.562 1 98.19 293 ALA B O 1
ATOM 7809 N N . GLY B 1 294 ? 20.156 -20.938 7.84 1 98.12 294 GLY B N 1
ATOM 7810 C CA . GLY B 1 294 ? 19.75 -22.312 7.629 1 98.12 294 GLY B CA 1
ATOM 7811 C C . GLY B 1 294 ? 19.422 -22.625 6.18 1 98.12 294 GLY B C 1
ATOM 7812 O O . GLY B 1 294 ? 18.75 -23.609 5.891 1 98.12 294 GLY B O 1
ATOM 7813 N N . VAL B 1 295 ? 19.844 -21.844 5.203 1 98.81 295 VAL B N 1
ATOM 7814 C CA . VAL B 1 295 ? 19.625 -22.125 3.791 1 98.81 295 VAL B CA 1
ATOM 7815 C C . VAL B 1 295 ? 20.531 -23.281 3.355 1 98.81 295 VAL B C 1
ATOM 7817 O O . VAL B 1 295 ? 21.766 -23.172 3.434 1 98.81 295 VAL B O 1
ATOM 7820 N N . ASP B 1 296 ? 19.984 -24.328 2.834 1 98.88 296 ASP B N 1
ATOM 7821 C CA . ASP B 1 296 ? 20.719 -25.562 2.541 1 98.88 296 ASP B CA 1
ATOM 7822 C C . ASP B 1 296 ? 21.391 -25.484 1.175 1 98.88 296 ASP B C 1
ATOM 7824 O O . ASP B 1 296 ? 22.547 -25.859 1.029 1 98.88 296 ASP B O 1
ATOM 7828 N N . ILE B 1 297 ? 20.656 -25.031 0.193 1 98.88 297 ILE B N 1
ATOM 7829 C CA . ILE B 1 297 ? 21.172 -25 -1.174 1 98.88 297 ILE B CA 1
ATOM 7830 C C . ILE B 1 297 ? 21.234 -23.562 -1.675 1 98.88 297 ILE B C 1
ATOM 7832 O O . ILE B 1 297 ? 20.25 -22.812 -1.565 1 98.88 297 ILE B O 1
ATOM 7836 N N . GLU B 1 298 ? 22.391 -23.156 -2.162 1 98.31 298 GLU B N 1
ATOM 7837 C CA . GLU B 1 298 ? 22.578 -21.859 -2.818 1 98.31 298 GLU B CA 1
ATOM 7838 C C . GLU B 1 298 ? 22.406 -21.984 -4.328 1 98.31 298 GLU B C 1
ATOM 7840 O O . GLU B 1 298 ? 23.172 -22.672 -4.992 1 98.31 298 GLU B O 1
ATOM 7845 N N . MET B 1 299 ? 21.422 -21.25 -4.824 1 97.56 299 MET B N 1
ATOM 7846 C CA . MET B 1 299 ? 21.094 -21.312 -6.246 1 97.56 299 MET B CA 1
ATOM 7847 C C . MET B 1 299 ? 21.859 -20.266 -7.031 1 97.56 299 MET B C 1
ATOM 7849 O O . MET B 1 299 ? 21.719 -19.062 -6.77 1 97.56 299 MET B O 1
ATOM 7853 N N . MET B 1 300 ? 22.75 -20.594 -7.918 1 95.19 300 MET B N 1
ATOM 7854 C CA . MET B 1 300 ? 23.281 -19.859 -9.055 1 95.19 300 MET B CA 1
ATOM 7855 C C . MET B 1 300 ? 24.281 -18.797 -8.594 1 95.19 300 MET B C 1
ATOM 7857 O O . MET B 1 300 ? 24.516 -17.812 -9.289 1 95.19 300 MET B O 1
ATOM 7861 N N . THR B 1 301 ? 24.766 -18.75 -7.406 1 95.06 301 THR B N 1
ATOM 7862 C CA . THR B 1 301 ? 25.891 -17.953 -6.938 1 95.06 301 THR B CA 1
ATOM 7863 C C . THR B 1 301 ? 26.828 -18.797 -6.07 1 95.06 301 THR B C 1
ATOM 7865 O O . THR B 1 301 ? 26.422 -19.828 -5.535 1 95.06 301 THR B O 1
ATOM 7868 N N . PRO B 1 302 ? 28.078 -18.438 -6.012 1 96.19 302 PRO B N 1
ATOM 7869 C CA . PRO B 1 302 ? 29.062 -19.328 -5.383 1 96.19 302 PRO B CA 1
ATOM 7870 C C . PRO B 1 302 ? 29.516 -18.828 -4.012 1 96.19 302 PRO B C 1
ATOM 7872 O O . PRO B 1 302 ? 30.688 -18.984 -3.645 1 96.19 302 PRO B O 1
ATOM 7875 N N . CYS B 1 303 ? 28.688 -18.125 -3.254 1 97.69 303 CYS B N 1
ATOM 7876 C CA . CYS B 1 303 ? 29.094 -17.578 -1.964 1 97.69 303 CYS B CA 1
ATOM 7877 C C . CYS B 1 303 ? 29.531 -18.688 -1.021 1 97.69 303 CYS B C 1
ATOM 7879 O O . CYS B 1 303 ? 30.562 -18.562 -0.344 1 97.69 303 CYS B O 1
ATOM 7881 N N . TYR B 1 304 ? 28.859 -19.812 -0.972 1 97.94 304 TYR B N 1
ATOM 7882 C CA . TYR B 1 304 ? 29.141 -20.922 -0.069 1 97.94 304 TYR B CA 1
ATOM 7883 C C . TYR B 1 304 ? 30.469 -21.578 -0.429 1 97.94 304 TYR B C 1
ATOM 7885 O O . TYR B 1 304 ? 31.375 -21.672 0.404 1 97.94 304 TYR B O 1
ATOM 7893 N N . VAL B 1 305 ? 30.625 -22.016 -1.671 1 96.88 305 VAL B N 1
ATOM 7894 C CA . VAL B 1 305 ? 31.797 -22.781 -2.072 1 96.88 305 VAL B CA 1
ATOM 7895 C C . VAL B 1 305 ? 33.062 -21.906 -1.982 1 96.88 305 VAL B C 1
ATOM 7897 O O . VAL B 1 305 ? 34.156 -22.406 -1.725 1 96.88 305 VAL B O 1
ATOM 7900 N N . SER B 1 306 ? 32.844 -20.594 -2.15 1 96.38 306 SER B N 1
ATOM 7901 C CA . SER B 1 306 ? 33.969 -19.672 -2.166 1 96.38 306 SER B CA 1
ATOM 7902 C C . SER B 1 306 ? 34.406 -19.312 -0.751 1 96.38 306 SER B C 1
ATOM 7904 O O . SER B 1 306 ? 35.562 -19 -0.517 1 96.38 306 SER B O 1
ATOM 7906 N N . HIS B 1 307 ? 33.438 -19.375 0.221 1 97.62 307 HIS B N 1
ATOM 7907 C CA . HIS B 1 307 ? 33.812 -18.703 1.458 1 97.62 307 HIS B CA 1
ATOM 7908 C C . HIS B 1 307 ? 33.531 -19.578 2.674 1 97.62 307 HIS B C 1
ATOM 7910 O O . HIS B 1 307 ? 34.094 -19.344 3.75 1 97.62 307 HIS B O 1
ATOM 7916 N N . LEU B 1 308 ? 32.688 -20.609 2.621 1 97.81 308 LEU B N 1
ATOM 7917 C CA . LEU B 1 308 ? 32.344 -21.406 3.793 1 97.81 308 LEU B CA 1
ATOM 7918 C C . LEU B 1 308 ? 33.562 -22.172 4.309 1 97.81 308 LEU B C 1
ATOM 7920 O O . LEU B 1 308 ? 33.75 -22.297 5.52 1 97.81 308 LEU B O 1
ATOM 7924 N N . PRO B 1 309 ? 34.438 -22.766 3.393 1 96.5 309 PRO B N 1
ATOM 7925 C CA . PRO B 1 309 ? 35.594 -23.469 3.916 1 96.5 309 PRO B CA 1
ATOM 7926 C C . PRO B 1 309 ? 36.469 -22.578 4.809 1 96.5 309 PRO B C 1
ATOM 7928 O O . PRO B 1 309 ? 36.875 -23 5.891 1 96.5 309 PRO B O 1
ATOM 7931 N N . GLU B 1 310 ? 36.656 -21.375 4.363 1 96.69 310 GLU B N 1
ATOM 7932 C CA . GLU B 1 310 ? 37.469 -20.453 5.152 1 96.69 310 GLU B CA 1
ATOM 7933 C C . GLU B 1 310 ? 36.75 -20.062 6.449 1 96.69 310 GLU B C 1
ATOM 7935 O O . GLU B 1 310 ? 37.375 -19.922 7.492 1 96.69 310 GLU B O 1
ATOM 7940 N N . LEU B 1 311 ? 35.469 -19.828 6.387 1 98.19 311 LEU B N 1
ATOM 7941 C CA . LEU B 1 311 ? 34.688 -19.469 7.551 1 98.19 311 LEU B CA 1
ATOM 7942 C C . LEU B 1 311 ? 34.688 -20.578 8.594 1 98.19 311 LEU B C 1
ATOM 7944 O O . LEU B 1 311 ? 34.656 -20.297 9.797 1 98.19 311 LEU B O 1
ATOM 7948 N N . ILE B 1 312 ? 34.719 -21.797 8.156 1 97.56 312 ILE B N 1
ATOM 7949 C CA . ILE B 1 312 ? 34.781 -22.953 9.055 1 97.56 312 ILE B CA 1
ATOM 7950 C C . ILE B 1 312 ? 36.188 -23.078 9.648 1 97.56 312 ILE B C 1
ATOM 7952 O O . ILE B 1 312 ? 36.312 -23.297 10.859 1 97.56 312 ILE B O 1
ATOM 7956 N N . GLN B 1 313 ? 37.188 -22.938 8.867 1 96.69 313 GLN B N 1
ATOM 7957 C CA . GLN B 1 313 ? 38.562 -23.031 9.32 1 96.69 313 GLN B CA 1
ATOM 7958 C C . GLN B 1 313 ? 38.875 -21.969 10.375 1 96.69 313 GLN B C 1
ATOM 7960 O O . GLN B 1 313 ? 39.625 -22.234 11.328 1 96.69 313 GLN B O 1
ATOM 7965 N N . SER B 1 314 ? 38.344 -20.797 10.148 1 97.06 314 SER B N 1
ATOM 7966 C CA . SER B 1 314 ? 38.562 -19.688 11.078 1 97.06 314 SER B CA 1
ATOM 7967 C C . SER B 1 314 ? 37.719 -19.844 12.336 1 97.06 314 SER B C 1
ATOM 7969 O O . SER B 1 314 ? 37.938 -19.109 13.312 1 97.06 314 SER B O 1
ATOM 7971 N N . GLY B 1 315 ? 36.75 -20.734 12.312 1 97.12 315 GLY B N 1
ATOM 7972 C CA . GLY B 1 315 ? 35.906 -20.984 13.477 1 97.12 315 GLY B CA 1
ATOM 7973 C C . GLY B 1 315 ? 34.688 -20.078 13.539 1 97.12 315 GLY B C 1
ATOM 7974 O O . GLY B 1 315 ? 33.875 -20.188 14.469 1 97.12 315 GLY B O 1
ATOM 7975 N N . GLU B 1 316 ? 34.5 -19.219 12.602 1 97.31 316 GLU B N 1
ATOM 7976 C CA . GLU B 1 316 ? 33.375 -18.312 12.57 1 97.31 316 GLU B CA 1
ATOM 7977 C C . GLU B 1 316 ? 32.062 -19.047 12.289 1 97.31 316 GLU B C 1
ATOM 7979 O O . GLU B 1 316 ? 30.984 -18.609 12.688 1 97.31 316 GLU B O 1
ATOM 7984 N N . VAL B 1 317 ? 32.188 -20.156 11.539 1 98 317 VAL B N 1
ATOM 7985 C CA . VAL B 1 317 ? 31.031 -21.016 11.258 1 98 317 VAL B CA 1
ATOM 7986 C C . VAL B 1 317 ? 31.328 -22.438 11.695 1 98 317 VAL B C 1
ATOM 7988 O O . VAL B 1 317 ? 32.438 -22.953 11.445 1 98 317 VAL B O 1
ATOM 7991 N N . GLU B 1 318 ? 30.375 -23.016 12.344 1 97.81 318 GLU B N 1
ATOM 7992 C CA . GLU B 1 318 ? 30.531 -24.406 12.742 1 97.81 318 GLU B CA 1
ATOM 7993 C C . GLU B 1 318 ? 30.281 -25.344 11.562 1 97.81 318 GLU B C 1
ATOM 7995 O O . GLU B 1 318 ? 29.312 -25.188 10.828 1 97.81 318 GLU B O 1
ATOM 8000 N N . GLU B 1 319 ? 31.141 -26.312 11.445 1 97.56 319 GLU B N 1
ATOM 8001 C CA . GLU B 1 319 ? 30.969 -27.297 10.375 1 97.56 319 GLU B CA 1
ATOM 8002 C C . GLU B 1 319 ? 29.641 -28.031 10.5 1 97.56 319 GLU B C 1
ATOM 8004 O O . GLU B 1 319 ? 29.078 -28.469 9.492 1 97.56 319 GLU B O 1
ATOM 8009 N N . LEU B 1 320 ? 29.172 -28.094 11.695 1 97.38 320 LEU B N 1
ATOM 8010 C CA . LEU B 1 320 ? 27.906 -28.781 11.961 1 97.38 320 LEU B CA 1
ATOM 8011 C C . LEU B 1 320 ? 26.781 -28.188 11.125 1 97.38 320 LEU B C 1
ATOM 8013 O O . LEU B 1 320 ? 25.859 -28.891 10.719 1 97.38 320 LEU B O 1
ATOM 8017 N N . LEU B 1 321 ? 26.812 -26.906 10.859 1 97.62 321 LEU B N 1
ATOM 8018 C CA . LEU B 1 321 ? 25.781 -26.266 10.055 1 97.62 321 LEU B CA 1
ATOM 8019 C C . LEU B 1 321 ? 25.812 -26.797 8.625 1 97.62 321 LEU B C 1
ATOM 8021 O O . LEU B 1 321 ? 24.75 -26.938 7.996 1 97.62 321 LEU B O 1
ATOM 8025 N N . ILE B 1 322 ? 26.922 -27.047 8.133 1 98 322 ILE B N 1
ATOM 8026 C CA . ILE B 1 322 ? 27.078 -27.609 6.793 1 98 322 ILE B CA 1
ATOM 8027 C C . ILE B 1 322 ? 26.625 -29.062 6.781 1 98 322 ILE B C 1
ATOM 8029 O O . ILE B 1 322 ? 25.938 -29.5 5.855 1 98 322 ILE B O 1
ATOM 8033 N N . ASP B 1 323 ? 27.062 -29.812 7.832 1 97.94 323 ASP B N 1
ATOM 8034 C CA . ASP B 1 323 ? 26.688 -31.219 7.922 1 97.94 323 ASP B CA 1
ATOM 8035 C C . ASP B 1 323 ? 25.172 -31.391 7.922 1 97.94 323 ASP B C 1
ATOM 8037 O O . ASP B 1 323 ? 24.641 -32.281 7.27 1 97.94 323 ASP B O 1
ATOM 8041 N N . GLU B 1 324 ? 24.531 -30.562 8.633 1 97.12 324 GLU B N 1
ATOM 8042 C CA . GLU B 1 324 ? 23.078 -30.641 8.688 1 97.12 324 GLU B CA 1
ATOM 8043 C C . GLU B 1 324 ? 22.453 -30.391 7.32 1 97.12 324 GLU B C 1
ATOM 8045 O O . GLU B 1 324 ? 21.484 -31.047 6.934 1 97.12 324 GLU B O 1
ATOM 8050 N N . ALA B 1 325 ? 22.938 -29.359 6.656 1 98.31 325 ALA B N 1
ATOM 8051 C CA . ALA B 1 325 ? 22.438 -29.016 5.328 1 98.31 325 ALA B CA 1
ATOM 8052 C C . ALA B 1 325 ? 22.656 -30.172 4.352 1 98.31 325 ALA B C 1
ATOM 8054 O O . ALA B 1 325 ? 21.75 -30.562 3.619 1 98.31 325 ALA B O 1
ATOM 8055 N N . VAL B 1 326 ? 23.859 -30.734 4.316 1 98.5 326 VAL B N 1
ATOM 8056 C CA . VAL B 1 326 ? 24.203 -31.844 3.43 1 98.5 326 VAL B CA 1
ATOM 8057 C C . VAL B 1 326 ? 23.312 -33.031 3.748 1 98.5 326 VAL B C 1
ATOM 8059 O O . VAL B 1 326 ? 22.828 -33.719 2.84 1 98.5 326 VAL B O 1
ATOM 8062 N N . LEU B 1 327 ? 23.172 -33.312 5.012 1 98.5 327 LEU B N 1
ATOM 8063 C CA . LEU B 1 327 ? 22.344 -34.438 5.414 1 98.5 327 LEU B CA 1
ATOM 8064 C C . LEU B 1 327 ? 20.938 -34.312 4.867 1 98.5 327 LEU B C 1
ATOM 8066 O O . LEU B 1 327 ? 20.359 -35.281 4.371 1 98.5 327 LEU B O 1
ATOM 8070 N N . ARG B 1 328 ? 20.312 -33.156 4.969 1 98.62 328 ARG B N 1
ATOM 8071 C CA . ARG B 1 328 ? 18.969 -32.938 4.461 1 98.62 328 ARG B CA 1
ATOM 8072 C C . ARG B 1 328 ? 18.906 -33.156 2.955 1 98.62 328 ARG B C 1
ATOM 8074 O O . ARG B 1 328 ? 17.906 -33.688 2.443 1 98.62 328 ARG B O 1
ATOM 8081 N N . ILE B 1 329 ? 19.906 -32.719 2.232 1 98.81 329 ILE B N 1
ATOM 8082 C CA . ILE B 1 329 ? 19.984 -32.906 0.789 1 98.81 329 ILE B CA 1
ATOM 8083 C C . ILE B 1 329 ? 20.062 -34.406 0.469 1 98.81 329 ILE B C 1
ATOM 8085 O O . ILE B 1 329 ? 19.359 -34.906 -0.412 1 98.81 329 ILE B O 1
ATOM 8089 N N . LEU B 1 330 ? 20.922 -35.125 1.214 1 98.56 330 LEU B N 1
ATOM 8090 C CA . LEU B 1 330 ? 21.062 -36.562 1.007 1 98.56 330 LEU B CA 1
ATOM 8091 C C . LEU B 1 330 ? 19.781 -37.312 1.352 1 98.56 330 LEU B C 1
ATOM 8093 O O . LEU B 1 330 ? 19.406 -38.25 0.682 1 98.56 330 LEU B O 1
ATOM 8097 N N . GLN B 1 331 ? 19.141 -36.844 2.4 1 98.5 331 GLN B N 1
ATOM 8098 C CA . GLN B 1 331 ? 17.875 -37.438 2.779 1 98.5 331 GLN B CA 1
ATOM 8099 C C . GLN B 1 331 ? 16.828 -37.25 1.677 1 98.5 331 GLN B C 1
ATOM 8101 O O . GLN B 1 331 ? 16.047 -38.188 1.404 1 98.5 331 GLN B O 1
ATOM 8106 N N . LEU B 1 332 ? 16.781 -36.125 1.05 1 98.69 332 LEU B N 1
ATOM 8107 C CA . LEU B 1 332 ? 15.859 -35.906 -0.066 1 98.69 332 LEU B CA 1
ATOM 8108 C C . LEU B 1 332 ? 16.188 -36.844 -1.227 1 98.69 332 LEU B C 1
ATOM 8110 O O . LEU B 1 332 ? 15.289 -37.406 -1.842 1 98.69 332 LEU B O 1
ATOM 8114 N N . LYS B 1 333 ? 17.5 -37 -1.561 1 98.38 333 LYS B N 1
ATOM 8115 C CA . LYS B 1 333 ? 17.922 -37.906 -2.617 1 98.38 333 LYS B CA 1
ATOM 8116 C C . LYS B 1 333 ? 17.484 -39.344 -2.312 1 98.38 333 LYS B C 1
ATOM 8118 O O . LYS B 1 333 ? 17.094 -40.094 -3.215 1 98.38 333 LYS B O 1
ATOM 8123 N N . GLU B 1 334 ? 17.594 -39.656 -1.061 1 97.94 334 GLU B N 1
ATOM 8124 C CA . GLU B 1 334 ? 17.172 -41 -0.641 1 97.94 334 GLU B CA 1
ATOM 8125 C C . GLU B 1 334 ? 15.664 -41.156 -0.774 1 97.94 334 GLU B C 1
ATOM 8127 O O . GLU B 1 334 ? 15.188 -42.219 -1.226 1 97.94 334 GLU B O 1
ATOM 8132 N N . LYS B 1 335 ? 14.898 -40.156 -0.347 1 97.62 335 LYS B N 1
ATOM 8133 C CA . LYS B 1 335 ? 13.438 -40.188 -0.457 1 97.62 335 LYS B CA 1
ATOM 8134 C C . LYS B 1 335 ? 13 -40.344 -1.911 1 97.62 335 LYS B C 1
ATOM 8136 O O . LYS B 1 335 ? 11.969 -40.938 -2.197 1 97.62 335 LYS B O 1
ATOM 8141 N N . LEU B 1 336 ? 13.789 -39.844 -2.777 1 98.25 336 LEU B N 1
ATOM 8142 C CA . LEU B 1 336 ? 13.492 -39.906 -4.207 1 98.25 336 LEU B CA 1
ATOM 8143 C C . LEU B 1 336 ? 13.977 -41.188 -4.828 1 98.25 336 LEU B C 1
ATOM 8145 O O . LEU B 1 336 ? 13.727 -41.469 -6.004 1 98.25 336 LEU B O 1
ATOM 8149 N N . GLY B 1 337 ? 14.727 -42 -4.129 1 97.31 337 GLY B N 1
ATOM 8150 C CA . GLY B 1 337 ? 15.219 -43.312 -4.594 1 97.31 337 GLY B CA 1
ATOM 8151 C C . GLY B 1 337 ? 16.406 -43.188 -5.52 1 97.31 337 GLY B C 1
ATOM 8152 O O . GLY B 1 337 ? 16.719 -44.125 -6.27 1 97.31 337 GLY B O 1
ATOM 8153 N N . LEU B 1 338 ? 17.125 -42.125 -5.438 1 97.56 338 LEU B N 1
ATOM 8154 C CA . LEU B 1 338 ? 18.156 -41.812 -6.422 1 97.56 338 LEU B CA 1
ATOM 8155 C C . LEU B 1 338 ? 19.406 -42.656 -6.164 1 97.56 338 LEU B C 1
ATOM 8157 O O . LEU B 1 338 ? 20.203 -42.875 -7.078 1 97.56 338 LEU B O 1
ATOM 8161 N N . PHE B 1 339 ? 19.656 -43.094 -4.93 1 96.38 339 PHE B N 1
ATOM 8162 C CA . PHE B 1 339 ? 20.812 -43.906 -4.645 1 96.38 339 PHE B CA 1
ATOM 8163 C C . PHE B 1 339 ? 20.656 -45.312 -5.262 1 96.38 339 PHE B C 1
ATOM 8165 O O . PHE B 1 339 ? 21.625 -45.938 -5.66 1 96.38 339 PHE B O 1
ATOM 8172 N N . ASP B 1 340 ? 19.438 -45.719 -5.359 1 95.88 340 ASP B N 1
ATOM 8173 C CA . ASP B 1 340 ? 19.141 -47 -5.977 1 95.88 340 ASP B CA 1
ATOM 8174 C C . ASP B 1 340 ? 19.078 -46.875 -7.496 1 95.88 340 ASP B C 1
ATOM 8176 O O . ASP B 1 340 ? 19.547 -47.781 -8.211 1 95.88 340 ASP B O 1
ATOM 8180 N N . ASN B 1 341 ? 18.531 -45.875 -7.934 1 96.62 341 ASN B N 1
ATOM 8181 C CA . ASN B 1 341 ? 18.344 -45.625 -9.352 1 96.62 341 ASN B CA 1
ATOM 8182 C C . ASN B 1 341 ? 18.562 -44.125 -9.672 1 96.62 341 ASN B C 1
ATOM 8184 O O . ASN B 1 341 ? 17.625 -43.344 -9.688 1 96.62 341 ASN B O 1
ATOM 8188 N N . PRO B 1 342 ? 19.719 -43.812 -10.125 1 96.69 342 PRO B N 1
ATOM 8189 C CA . PRO B 1 342 ? 20.062 -42.406 -10.32 1 96.69 342 PRO B CA 1
ATOM 8190 C C . PRO B 1 342 ? 19.266 -41.75 -11.453 1 96.69 342 PRO B C 1
ATOM 8192 O O . PRO B 1 342 ? 19.156 -40.531 -11.508 1 96.69 342 PRO B O 1
ATOM 8195 N N . ILE B 1 343 ? 18.781 -42.5 -12.422 1 95.88 343 ILE B N 1
ATOM 8196 C CA . ILE B 1 343 ? 18.031 -41.906 -13.531 1 95.88 343 ILE B CA 1
ATOM 8197 C C . ILE B 1 343 ? 16.547 -41.875 -13.195 1 95.88 343 ILE B C 1
ATOM 8199 O O . ILE B 1 343 ? 15.773 -41.188 -13.859 1 95.88 343 ILE B O 1
ATOM 8203 N N . ARG B 1 344 ? 16.156 -42.656 -12.188 1 95.62 344 ARG B N 1
ATOM 8204 C CA . ARG B 1 344 ? 14.805 -42.688 -11.648 1 95.62 344 ARG B CA 1
ATOM 8205 C C . ARG B 1 344 ? 13.773 -42.938 -12.75 1 95.62 344 ARG B C 1
ATOM 8207 O O . ARG B 1 344 ? 13.805 -43.969 -13.406 1 95.62 344 ARG B O 1
ATOM 8214 N N . ALA B 1 345 ? 12.977 -42 -13.133 1 95.88 345 ALA B N 1
ATOM 8215 C CA . ALA B 1 345 ? 11.852 -42.188 -14.039 1 95.88 345 ALA B CA 1
ATOM 8216 C C . ALA B 1 345 ? 12.203 -41.781 -15.461 1 95.88 345 ALA B C 1
ATOM 8218 O O . ALA B 1 345 ? 11.414 -41.969 -16.391 1 95.88 345 ALA B O 1
ATOM 8219 N N . ALA B 1 346 ? 13.406 -41.219 -15.719 1 97.69 346 ALA B N 1
ATOM 8220 C CA . ALA B 1 346 ? 13.789 -40.781 -17.047 1 97.69 346 ALA B CA 1
ATOM 8221 C C . ALA B 1 346 ? 13.711 -41.906 -18.062 1 97.69 346 ALA B C 1
ATOM 8223 O O . ALA B 1 346 ? 14.398 -42.938 -17.906 1 97.69 346 ALA B O 1
ATOM 8224 N N . ASP B 1 347 ? 12.883 -41.688 -19.125 1 98.06 347 ASP B N 1
ATOM 8225 C CA . ASP B 1 347 ? 12.641 -42.719 -20.125 1 98.06 347 ASP B CA 1
ATOM 8226 C C . ASP B 1 347 ? 12.172 -42.094 -21.438 1 98.06 347 ASP B C 1
ATOM 8228 O O . ASP B 1 347 ? 11.008 -41.719 -21.562 1 98.06 347 ASP B O 1
ATOM 8232 N N . PRO B 1 348 ? 13.039 -42.094 -22.422 1 97.81 348 PRO B N 1
ATOM 8233 C CA . PRO B 1 348 ? 12.688 -41.406 -23.688 1 97.81 348 PRO B CA 1
ATOM 8234 C C . PRO B 1 348 ? 11.422 -42 -24.312 1 97.81 348 PRO B C 1
ATOM 8236 O O . PRO B 1 348 ? 10.648 -41.25 -24.938 1 97.81 348 PRO B O 1
ATOM 8239 N N . GLU B 1 349 ? 11.227 -43.312 -24.266 1 98 349 GLU B N 1
ATOM 8240 C CA . GLU B 1 349 ? 10.031 -43.938 -24.844 1 98 349 GLU B CA 1
ATOM 8241 C C . GLU B 1 349 ? 8.773 -43.5 -24.109 1 98 349 GLU B C 1
ATOM 8243 O O . GLU B 1 349 ? 7.789 -43.094 -24.734 1 98 349 GLU B O 1
ATOM 8248 N N . ARG B 1 350 ? 8.789 -43.562 -22.812 1 98 350 ARG B N 1
ATOM 8249 C CA . ARG B 1 350 ? 7.645 -43.125 -22.016 1 98 350 ARG B CA 1
ATOM 8250 C C . ARG B 1 350 ? 7.41 -41.625 -22.188 1 98 350 ARG B C 1
ATOM 8252 O O . ARG B 1 350 ? 6.266 -41.156 -22.188 1 98 350 ARG B O 1
ATOM 8259 N N . GLU B 1 351 ? 8.5 -40.906 -22.234 1 97.94 351 GLU B N 1
ATOM 8260 C CA . GLU B 1 351 ? 8.391 -39.469 -22.453 1 97.94 351 GLU B CA 1
ATOM 8261 C C . GLU B 1 351 ? 7.57 -39.156 -23.703 1 97.94 351 GLU B C 1
ATOM 8263 O O . GLU B 1 351 ? 6.664 -38.312 -23.672 1 97.94 351 GLU B O 1
ATOM 8268 N N . SER B 1 352 ? 7.883 -39.781 -24.812 1 97.31 352 SER B N 1
ATOM 8269 C CA . SER B 1 352 ? 7.199 -39.562 -26.078 1 97.31 352 SER B CA 1
ATOM 8270 C C . SER B 1 352 ? 5.73 -39.969 -25.984 1 97.31 352 SER B C 1
ATOM 8272 O O . SER B 1 352 ? 4.879 -39.375 -26.672 1 97.31 352 SER B O 1
ATOM 8274 N N . GLU B 1 353 ? 5.449 -40.906 -25.141 1 97.31 353 GLU B N 1
ATOM 8275 C CA . GLU B 1 353 ? 4.098 -41.438 -25.031 1 97.31 353 GLU B CA 1
ATOM 8276 C C . GLU B 1 353 ? 3.232 -40.562 -24.125 1 97.31 353 GLU B C 1
ATOM 8278 O O . GLU B 1 353 ? 2.064 -40.312 -24.422 1 97.31 353 GLU B O 1
ATOM 8283 N N . ILE B 1 354 ? 3.781 -40.125 -23.047 1 96.94 354 ILE B N 1
ATOM 8284 C CA . ILE B 1 354 ? 3.006 -39.562 -21.953 1 96.94 354 ILE B CA 1
ATOM 8285 C C . ILE B 1 354 ? 2.906 -38.031 -22.109 1 96.94 354 ILE B C 1
ATOM 8287 O O . ILE B 1 354 ? 1.866 -37.438 -21.812 1 96.94 354 ILE B O 1
ATOM 8291 N N . VAL B 1 355 ? 3.986 -37.438 -22.516 1 98.19 355 VAL B N 1
ATOM 8292 C CA . VAL B 1 355 ? 4.074 -36 -22.578 1 98.19 355 VAL B CA 1
ATOM 8293 C C . VAL B 1 355 ? 3.1 -35.469 -23.609 1 98.19 355 VAL B C 1
ATOM 8295 O O . VAL B 1 355 ? 3.09 -35.906 -24.766 1 98.19 355 VAL B O 1
ATOM 8298 N N . PHE B 1 356 ? 2.256 -34.5 -23.172 1 98.5 356 PHE B N 1
ATOM 8299 C CA . PHE B 1 356 ? 1.277 -33.781 -24 1 98.5 356 PHE B CA 1
ATOM 8300 C C . PHE B 1 356 ? 0.279 -34.781 -24.594 1 98.5 356 PHE B C 1
ATOM 8302 O O . PHE B 1 356 ? -0.193 -34.594 -25.719 1 98.5 356 PHE B O 1
ATOM 8309 N N . SER B 1 357 ? -0.007 -35.875 -23.938 1 98.56 357 SER B N 1
ATOM 8310 C CA . SER B 1 357 ? -0.946 -36.875 -24.391 1 98.56 357 SER B CA 1
ATOM 8311 C C . SER B 1 357 ? -2.367 -36.344 -24.453 1 98.56 357 SER B C 1
ATOM 8313 O O . SER B 1 357 ? -2.668 -35.312 -23.859 1 98.56 357 SER B O 1
ATOM 8315 N N . LYS B 1 358 ? -3.246 -37.031 -25.188 1 98.25 358 LYS B N 1
ATOM 8316 C CA . LYS B 1 358 ? -4.648 -36.625 -25.312 1 98.25 358 LYS B CA 1
ATOM 8317 C C . LYS B 1 358 ? -5.336 -36.594 -23.953 1 98.25 358 LYS B C 1
ATOM 8319 O O . LYS B 1 358 ? -6.168 -35.719 -23.688 1 98.25 358 LYS B O 1
ATOM 8324 N N . GLU B 1 359 ? -4.973 -37.531 -23.109 1 98.44 359 GLU B N 1
ATOM 8325 C CA . GLU B 1 359 ? -5.551 -37.594 -21.766 1 98.44 359 GLU B CA 1
ATOM 8326 C C . GLU B 1 359 ? -5.176 -36.375 -20.969 1 98.44 359 GLU B C 1
ATOM 8328 O O . GLU B 1 359 ? -6.023 -35.781 -20.266 1 98.44 359 GLU B O 1
ATOM 8333 N N . HIS B 1 360 ? -3.902 -36.031 -21.031 1 98.75 360 HIS B N 1
ATOM 8334 C CA . HIS B 1 360 ? -3.441 -34.844 -20.312 1 98.75 360 HIS B CA 1
ATOM 8335 C C . HIS B 1 360 ? -4.105 -33.562 -20.844 1 98.75 360 HIS B C 1
ATOM 8337 O O . HIS B 1 360 ? -4.527 -32.719 -20.062 1 98.75 360 HIS B O 1
ATOM 8343 N N . ARG B 1 361 ? -4.203 -33.406 -22.109 1 98.81 361 ARG B N 1
ATOM 8344 C CA . ARG B 1 361 ? -4.812 -32.25 -22.766 1 98.81 361 ARG B CA 1
ATOM 8345 C C . ARG B 1 361 ? -6.289 -32.156 -22.406 1 98.81 361 ARG B C 1
ATOM 8347 O O . ARG B 1 361 ? -6.82 -31.047 -22.266 1 98.81 361 ARG B O 1
ATOM 8354 N N . GLN B 1 362 ? -6.957 -33.25 -22.25 1 98.75 362 GLN B N 1
ATOM 8355 C CA . GLN B 1 362 ? -8.359 -33.25 -21.844 1 98.75 362 GLN B CA 1
ATOM 8356 C C . GLN B 1 362 ? -8.539 -32.625 -20.469 1 98.75 362 GLN B C 1
ATOM 8358 O O . GLN B 1 362 ? -9.5 -31.875 -20.234 1 98.75 362 GLN B O 1
ATOM 8363 N N . VAL B 1 363 ? -7.648 -32.906 -19.547 1 98.81 363 VAL B N 1
ATOM 8364 C CA . VAL B 1 363 ? -7.723 -32.312 -18.219 1 98.81 363 VAL B CA 1
ATOM 8365 C C . VAL B 1 363 ? -7.445 -30.812 -18.297 1 98.81 363 VAL B C 1
ATOM 8367 O O . VAL B 1 363 ? -8.062 -30.031 -17.578 1 98.81 363 VAL B O 1
ATOM 8370 N N . SER B 1 364 ? -6.457 -30.438 -19.156 1 98.88 364 SER B N 1
ATOM 8371 C CA . SER B 1 364 ? -6.199 -29.016 -19.359 1 98.88 364 SER B CA 1
ATOM 8372 C C . SER B 1 364 ? -7.445 -28.312 -19.875 1 98.88 364 SER B C 1
ATOM 8374 O O . SER B 1 364 ? -7.773 -27.219 -19.406 1 98.88 364 SER B O 1
ATOM 8376 N N . TYR B 1 365 ? -8.156 -28.922 -20.844 1 98.88 365 TYR B N 1
ATOM 8377 C CA . TYR B 1 365 ? -9.414 -28.406 -21.359 1 98.88 365 TYR B CA 1
ATOM 8378 C C . TYR B 1 365 ? -10.445 -28.266 -20.25 1 98.88 365 TYR B C 1
ATOM 8380 O O . TYR B 1 365 ? -11.062 -27.219 -20.094 1 98.88 365 TYR B O 1
ATOM 8388 N N . GLU B 1 366 ? -10.594 -29.297 -19.453 1 98.81 366 GLU B N 1
ATOM 8389 C CA . GLU B 1 366 ? -11.594 -29.297 -18.391 1 98.81 366 GLU B CA 1
ATOM 8390 C C . GLU B 1 366 ? -11.32 -28.203 -17.375 1 98.81 366 GLU B C 1
ATOM 8392 O O . GLU B 1 366 ? -12.242 -27.484 -16.969 1 98.81 366 GLU B O 1
ATOM 8397 N N . LEU B 1 367 ? -10.062 -28.109 -16.953 1 98.88 367 LEU B N 1
ATOM 8398 C CA . LEU B 1 367 ? -9.711 -27.094 -15.953 1 98.88 367 LEU B CA 1
ATOM 8399 C C . LEU B 1 367 ? -9.898 -25.688 -16.516 1 98.88 367 LEU B C 1
ATOM 8401 O O . LEU B 1 367 ? -10.32 -24.781 -15.789 1 98.88 367 LEU B O 1
ATOM 8405 N N . ALA B 1 368 ? -9.578 -25.484 -17.781 1 98.94 368 ALA B N 1
ATOM 8406 C CA . ALA B 1 368 ? -9.766 -24.172 -18.406 1 98.94 368 ALA B CA 1
ATOM 8407 C C . ALA B 1 368 ? -11.242 -23.797 -18.422 1 98.94 368 ALA B C 1
ATOM 8409 O O . ALA B 1 368 ? -11.594 -22.641 -18.156 1 98.94 368 ALA B O 1
ATOM 8410 N N . THR B 1 369 ? -12.141 -24.734 -18.75 1 98.81 369 THR B N 1
ATOM 8411 C CA . THR B 1 369 ? -13.578 -24.469 -18.781 1 98.81 369 THR B CA 1
ATOM 8412 C C . THR B 1 369 ? -14.078 -24.078 -17.391 1 98.81 369 THR B C 1
ATOM 8414 O O . THR B 1 369 ? -14.945 -23.203 -17.266 1 98.81 369 THR B O 1
ATOM 8417 N N . LYS B 1 370 ? -13.477 -24.641 -16.375 1 98.75 370 LYS B N 1
ATOM 8418 C CA . LYS B 1 370 ? -13.93 -24.422 -15 1 98.75 370 LYS B CA 1
ATOM 8419 C C . LYS B 1 370 ? -13.242 -23.219 -14.383 1 98.75 370 LYS B C 1
ATOM 8421 O O . LYS B 1 370 ? -13.539 -22.844 -13.242 1 98.75 370 LYS B O 1
ATOM 8426 N N . SER B 1 371 ? -12.32 -22.594 -15.102 1 98.81 371 SER B N 1
ATOM 8427 C CA . SER B 1 371 ? -11.555 -21.484 -14.562 1 98.81 371 SER B CA 1
ATOM 8428 C C . SER B 1 371 ? -11.992 -20.156 -15.188 1 98.81 371 SER B C 1
ATOM 8430 O O . SER B 1 371 ? -11.664 -19.078 -14.672 1 98.81 371 SER B O 1
ATOM 8432 N N . ALA B 1 372 ? -12.688 -20.156 -16.297 1 98.88 372 ALA B N 1
ATOM 8433 C CA . ALA B 1 372 ? -13.172 -18.953 -16.969 1 98.88 372 ALA B CA 1
ATOM 8434 C C . ALA B 1 372 ? -14.344 -18.344 -16.203 1 98.88 372 ALA B C 1
ATOM 8436 O O . ALA B 1 372 ? -15.328 -19.016 -15.906 1 98.88 372 ALA B O 1
ATOM 8437 N N . VAL B 1 373 ? -14.297 -17.078 -15.898 1 98.94 373 VAL B N 1
ATOM 8438 C CA . VAL B 1 373 ? -15.312 -16.453 -15.055 1 98.94 373 VAL B CA 1
ATOM 8439 C C . VAL B 1 373 ? -16.172 -15.516 -15.898 1 98.94 373 VAL B C 1
ATOM 8441 O O . VAL B 1 373 ? -15.664 -14.602 -16.547 1 98.94 373 VAL B O 1
ATOM 8444 N N . LEU B 1 374 ? -17.469 -15.742 -15.914 1 98.94 374 LEU B N 1
ATOM 8445 C CA . LEU B 1 374 ? -18.406 -14.805 -16.531 1 98.94 374 LEU B CA 1
ATOM 8446 C C . LEU B 1 374 ? -18.656 -13.617 -15.625 1 98.94 374 LEU B C 1
ATOM 8448 O O . LEU B 1 374 ? -19.25 -13.766 -14.547 1 98.94 374 LEU B O 1
ATOM 8452 N N . LEU B 1 375 ? -18.234 -12.461 -16.109 1 98.88 375 LEU B N 1
ATOM 8453 C CA . LEU B 1 375 ? -18.266 -11.281 -15.25 1 98.88 375 LEU B CA 1
ATOM 8454 C C . LEU B 1 375 ? -19.547 -10.477 -15.484 1 98.88 375 LEU B C 1
ATOM 8456 O O . LEU B 1 375 ? -20.016 -9.781 -14.586 1 98.88 375 LEU B O 1
ATOM 8460 N N . LYS B 1 376 ? -19.969 -10.484 -16.688 1 98.75 376 LYS B N 1
ATOM 8461 C CA . LYS B 1 376 ? -21.125 -9.703 -17.109 1 98.75 376 LYS B CA 1
ATOM 8462 C C . LYS B 1 376 ? -21.875 -10.414 -18.234 1 98.75 376 LYS B C 1
ATOM 8464 O O . LYS B 1 376 ? -21.266 -11.047 -19.094 1 98.75 376 LYS B O 1
ATOM 8469 N N . ASN B 1 377 ? -23.156 -10.344 -18.219 1 98.56 377 ASN B N 1
ATOM 8470 C CA . ASN B 1 377 ? -23.969 -10.883 -19.297 1 98.56 377 ASN B CA 1
ATOM 8471 C C . ASN B 1 377 ? -25.344 -10.203 -19.359 1 98.56 377 ASN B C 1
ATOM 8473 O O . ASN B 1 377 ? -26.344 -10.797 -18.969 1 98.56 377 ASN B O 1
ATOM 8477 N N . GLU B 1 378 ? -25.344 -9.109 -19.938 1 97.06 378 GLU B N 1
ATOM 8478 C CA . GLU B 1 378 ? -26.594 -8.352 -20.047 1 97.06 378 GLU B CA 1
ATOM 8479 C C . GLU B 1 378 ? -27.422 -8.836 -21.219 1 97.06 378 GLU B C 1
ATOM 8481 O O . GLU B 1 378 ? -26.875 -9.172 -22.281 1 97.06 378 GLU B O 1
ATOM 8486 N N . ASN B 1 379 ? -28.688 -8.883 -21.109 1 93.06 379 ASN B N 1
ATOM 8487 C CA . ASN B 1 379 ? -29.672 -9.25 -22.125 1 93.06 379 ASN B CA 1
ATOM 8488 C C . ASN B 1 379 ? -29.406 -10.648 -22.688 1 93.06 379 ASN B C 1
ATOM 8490 O O . ASN B 1 379 ? -29.844 -10.977 -23.797 1 93.06 379 ASN B O 1
ATOM 8494 N N . GLY B 1 380 ? -28.609 -11.422 -21.984 1 95.12 380 GLY B N 1
ATOM 8495 C CA . GLY B 1 380 ? -28.359 -12.797 -22.391 1 95.12 380 GLY B CA 1
ATOM 8496 C C . GLY B 1 380 ? -27.656 -12.906 -23.734 1 95.12 380 GLY B C 1
ATOM 8497 O O . GLY B 1 380 ? -27.984 -13.789 -24.531 1 95.12 380 GLY B O 1
ATOM 8498 N N . VAL B 1 381 ? -26.734 -11.969 -23.969 1 96.94 381 VAL B N 1
ATOM 8499 C CA . VAL B 1 381 ? -26.016 -11.992 -25.234 1 96.94 381 VAL B CA 1
ATOM 8500 C C . VAL B 1 381 ? -25.234 -13.305 -25.359 1 96.94 381 VAL B C 1
ATOM 8502 O O . VAL B 1 381 ? -25.047 -13.812 -26.469 1 96.94 381 VAL B O 1
ATOM 8505 N N . LEU B 1 382 ? -24.75 -13.82 -24.281 1 98.06 382 LEU B N 1
ATOM 8506 C CA . LEU B 1 382 ? -24.156 -15.156 -24.219 1 98.06 382 LEU B CA 1
ATOM 8507 C C . LEU B 1 382 ? -25.078 -16.141 -23.516 1 98.06 382 LEU B C 1
ATOM 8509 O O . LEU B 1 382 ? -25.859 -15.75 -22.641 1 98.06 382 LEU B O 1
ATOM 8513 N N . PRO B 1 383 ? -25.062 -17.406 -23.891 1 98.19 383 PRO B N 1
ATOM 8514 C CA . PRO B 1 383 ? -24.156 -18.016 -24.859 1 98.19 383 PRO B CA 1
ATOM 8515 C C . PRO B 1 383 ? -24.562 -17.734 -26.297 1 98.19 383 PRO B C 1
ATOM 8517 O O . PRO B 1 383 ? -25.719 -17.406 -26.578 1 98.19 383 PRO B O 1
ATOM 8520 N N . LEU B 1 384 ? -23.609 -17.891 -27.172 1 97.69 384 LEU B N 1
ATOM 8521 C CA . LEU B 1 384 ? -23.859 -17.734 -28.594 1 97.69 384 LEU B CA 1
ATOM 8522 C C . LEU B 1 384 ? -24.844 -18.812 -29.094 1 97.69 384 LEU B C 1
ATOM 8524 O O . LEU B 1 384 ? -24.672 -19.984 -28.797 1 97.69 384 LEU B O 1
ATOM 8528 N N . GLN B 1 385 ? -25.781 -18.375 -29.844 1 94 385 GLN B N 1
ATOM 8529 C CA . GLN B 1 385 ? -26.703 -19.312 -30.469 1 94 385 GLN B CA 1
ATOM 8530 C C . GLN B 1 385 ? -26.062 -20 -31.672 1 94 385 GLN B C 1
ATOM 8532 O O . GLN B 1 385 ? -25.188 -19.438 -32.312 1 94 385 GLN B O 1
ATOM 8537 N N . PRO B 1 386 ? -26.516 -21.125 -31.969 1 91.06 386 PRO B N 1
ATOM 8538 C CA . PRO B 1 386 ? -25.906 -21.891 -33.062 1 91.06 386 PRO B CA 1
ATOM 8539 C C . PRO B 1 386 ? -25.984 -21.172 -34.406 1 91.06 386 PRO B C 1
ATOM 8541 O O . PRO B 1 386 ? -25.109 -21.328 -35.25 1 91.06 386 PRO B O 1
ATOM 8544 N N . GLU B 1 387 ? -27.016 -20.406 -34.594 1 91.69 387 GLU B N 1
ATOM 8545 C CA . GLU B 1 387 ? -27.219 -19.734 -35.875 1 91.69 387 GLU B CA 1
ATOM 8546 C C . GLU B 1 387 ? -26.625 -18.328 -35.875 1 91.69 387 GLU B C 1
ATOM 8548 O O . GLU B 1 387 ? -26.734 -17.594 -36.844 1 91.69 387 GLU B O 1
ATOM 8553 N N . ALA B 1 388 ? -25.969 -18.031 -34.781 1 91.94 388 ALA B N 1
ATOM 8554 C CA . ALA B 1 388 ? -25.438 -16.672 -34.656 1 91.94 388 ALA B CA 1
ATOM 8555 C C . ALA B 1 388 ? -24.375 -16.391 -35.719 1 91.94 388 ALA B C 1
ATOM 8557 O O . ALA B 1 388 ? -23.578 -17.266 -36.031 1 91.94 388 ALA B O 1
ATOM 8558 N N . ASN B 1 389 ? -24.422 -15.289 -36.344 1 96.56 389 ASN B N 1
ATOM 8559 C CA . ASN B 1 389 ? -23.375 -14.75 -37.219 1 96.56 389 ASN B CA 1
ATOM 8560 C C . ASN B 1 389 ? -22.438 -13.828 -36.438 1 96.56 389 ASN B C 1
ATOM 8562 O O . ASN B 1 389 ? -22.828 -12.719 -36.062 1 96.56 389 ASN B O 1
ATOM 8566 N N . VAL B 1 390 ? -21.234 -14.305 -36.25 1 98.06 390 VAL B N 1
ATOM 8567 C CA . VAL B 1 390 ? -20.359 -13.703 -35.25 1 98.06 390 VAL B CA 1
ATOM 8568 C C . VAL B 1 390 ? -19.156 -13.062 -35.938 1 98.06 390 VAL B C 1
ATOM 8570 O O . VAL B 1 390 ? -18.531 -13.656 -36.812 1 98.06 390 VAL B O 1
ATOM 8573 N N . ALA B 1 391 ? -18.828 -11.781 -35.562 1 98.75 391 ALA B N 1
ATOM 8574 C CA . ALA B 1 391 ? -17.547 -11.172 -35.844 1 98.75 391 ALA B CA 1
ATOM 8575 C C . ALA B 1 391 ? -16.578 -11.336 -34.688 1 98.75 391 ALA B C 1
ATOM 8577 O O . ALA B 1 391 ? -16.797 -10.758 -33.594 1 98.75 391 ALA B O 1
ATOM 8578 N N . LEU B 1 392 ? -15.578 -12.211 -34.812 1 98.81 392 LEU B N 1
ATOM 8579 C CA . LEU B 1 392 ? -14.523 -12.359 -33.844 1 98.81 392 LEU B CA 1
ATOM 8580 C C . LEU B 1 392 ? -13.367 -11.406 -34.125 1 98.81 392 LEU B C 1
ATOM 8582 O O . LEU B 1 392 ? -12.625 -11.602 -35.094 1 98.81 392 LEU B O 1
ATOM 8586 N N . ILE B 1 393 ? -13.211 -10.383 -33.25 1 98.88 393 ILE B N 1
ATOM 8587 C CA . ILE B 1 393 ? -12.281 -9.305 -33.531 1 98.88 393 ILE B CA 1
ATOM 8588 C C . ILE B 1 393 ? -11.359 -9.078 -32.344 1 98.88 393 ILE B C 1
ATOM 8590 O O . ILE B 1 393 ? -11.805 -9.117 -31.188 1 98.88 393 ILE B O 1
ATOM 8594 N N . GLY B 1 394 ? -10.109 -8.875 -32.531 1 98.81 394 GLY B N 1
ATOM 8595 C CA . GLY B 1 394 ? -9.133 -8.523 -31.516 1 98.81 394 GLY B CA 1
ATOM 8596 C C . GLY B 1 394 ? -7.828 -9.289 -31.656 1 98.81 394 GLY B C 1
ATOM 8597 O O . GLY B 1 394 ? -7.766 -10.305 -32.344 1 98.81 394 GLY B O 1
ATOM 8598 N N . PRO B 1 395 ? -6.832 -8.781 -30.969 1 98.75 395 PRO B N 1
ATOM 8599 C CA . PRO B 1 395 ? -5.508 -9.391 -31.094 1 98.75 395 PRO B CA 1
ATOM 8600 C C . PRO B 1 395 ? -5.469 -10.844 -30.625 1 98.75 395 PRO B C 1
ATOM 8602 O O . PRO B 1 395 ? -4.57 -11.594 -31 1 98.75 395 PRO B O 1
ATOM 8605 N N . PHE B 1 396 ? -6.449 -11.328 -29.906 1 98.81 396 PHE B N 1
ATOM 8606 C CA . PHE B 1 396 ? -6.391 -12.672 -29.359 1 98.81 396 PHE B CA 1
ATOM 8607 C C . PHE B 1 396 ? -7.371 -13.594 -30.078 1 98.81 396 PHE B C 1
ATOM 8609 O O . PHE B 1 396 ? -7.551 -14.75 -29.688 1 98.81 396 PHE B O 1
ATOM 8616 N N . ALA B 1 397 ? -7.949 -13.086 -31.125 1 98.69 397 ALA B N 1
ATOM 8617 C CA . ALA B 1 397 ? -8.867 -13.898 -31.906 1 98.69 397 ALA B CA 1
ATOM 8618 C C . ALA B 1 397 ? -8.172 -15.148 -32.438 1 98.69 397 ALA B C 1
ATOM 8620 O O . ALA B 1 397 ? -8.758 -16.234 -32.438 1 98.69 397 ALA B O 1
ATOM 8621 N N . GLN B 1 398 ? -6.934 -14.984 -32.844 1 97.94 398 GLN B N 1
ATOM 8622 C CA . GLN B 1 398 ? -6.156 -16.094 -33.406 1 97.94 398 GLN B CA 1
ATOM 8623 C C . GLN B 1 398 ? -4.781 -16.172 -32.75 1 97.94 398 GLN B C 1
ATOM 8625 O O . GLN B 1 398 ? -3.824 -16.656 -33.375 1 97.94 398 GLN B O 1
ATOM 8630 N N . SER B 1 399 ? -4.738 -15.656 -31.562 1 97.69 399 SER B N 1
ATOM 8631 C CA . SER B 1 399 ? -3.439 -15.617 -30.906 1 97.69 399 SER B CA 1
ATOM 8632 C C . SER B 1 399 ? -3.08 -16.969 -30.297 1 97.69 399 SER B C 1
ATOM 8634 O O . SER B 1 399 ? -3.947 -17.672 -29.766 1 97.69 399 SER B O 1
ATOM 8636 N N . GLU B 1 400 ? -1.789 -17.281 -30.344 1 96.19 400 GLU B N 1
ATOM 8637 C CA . GLU B 1 400 ? -1.251 -18.453 -29.656 1 96.19 400 GLU B CA 1
ATOM 8638 C C . GLU B 1 400 ? -0.672 -18.078 -28.297 1 96.19 400 GLU B C 1
ATOM 8640 O O . GLU B 1 400 ? -0.288 -18.953 -27.516 1 96.19 400 GLU B O 1
ATOM 8645 N N . ASP B 1 401 ? -0.59 -16.812 -27.969 1 97.38 401 ASP B N 1
ATOM 8646 C CA . ASP B 1 401 ? -0.016 -16.312 -26.719 1 97.38 401 ASP B CA 1
ATOM 8647 C C . ASP B 1 401 ? -1.045 -16.359 -25.594 1 97.38 401 ASP B C 1
ATOM 8649 O O . ASP B 1 401 ? -1.386 -15.32 -25.016 1 97.38 401 ASP B O 1
ATOM 8653 N N . ILE B 1 402 ? -1.452 -17.625 -25.25 1 98.38 402 ILE B N 1
ATOM 8654 C CA . ILE B 1 402 ? -2.488 -17.734 -24.219 1 98.38 402 ILE B CA 1
ATOM 8655 C C . ILE B 1 402 ? -2.053 -18.734 -23.156 1 98.38 402 ILE B C 1
ATOM 8657 O O . ILE B 1 402 ? -2.871 -19.188 -22.359 1 98.38 402 ILE B O 1
ATOM 8661 N N . LEU B 1 403 ? -0.75 -19.109 -23.109 1 98.56 403 LEU B N 1
ATOM 8662 C CA . LEU B 1 403 ? -0.246 -20.062 -22.125 1 98.56 403 LEU B CA 1
ATOM 8663 C C . LEU B 1 403 ? 0.062 -19.359 -20.797 1 98.56 403 LEU B C 1
ATOM 8665 O O . LEU B 1 403 ? 0.02 -19.984 -19.734 1 98.56 403 LEU B O 1
ATOM 8669 N N . GLY B 1 404 ? 0.361 -18.078 -20.797 1 97.62 404 GLY B N 1
ATOM 8670 C CA . GLY B 1 404 ? 0.8 -17.359 -19.609 1 97.62 404 GLY B CA 1
ATOM 8671 C C . GLY B 1 404 ? 2.289 -17.484 -19.344 1 97.62 404 GLY B C 1
ATOM 8672 O O . GLY B 1 404 ? 2.973 -18.281 -20 1 97.62 404 GLY B O 1
ATOM 8673 N N . TRP B 1 405 ? 2.707 -16.703 -18.375 1 95.5 405 TRP B N 1
ATOM 8674 C CA . TRP B 1 405 ? 4.117 -16.703 -18 1 95.5 405 TRP B CA 1
ATOM 8675 C C . TRP B 1 405 ? 4.465 -17.953 -17.203 1 95.5 405 TRP B C 1
ATOM 8677 O O . TRP B 1 405 ? 3.582 -18.609 -16.656 1 95.5 405 TRP B O 1
ATOM 8687 N N . TRP B 1 406 ? 5.785 -18.438 -17.297 1 93.75 406 TRP B N 1
ATOM 8688 C CA . TRP B 1 406 ? 6.316 -19.609 -16.578 1 93.75 406 TRP B CA 1
ATOM 8689 C C . TRP B 1 406 ? 5.82 -20.906 -17.219 1 93.75 406 TRP B C 1
ATOM 8691 O O . TRP B 1 406 ? 5.633 -21.906 -16.516 1 93.75 406 TRP B O 1
ATOM 8701 N N . SER B 1 407 ? 5.379 -20.828 -18.484 1 96.19 407 SER B N 1
ATOM 8702 C CA . SER B 1 407 ? 5.121 -22.031 -19.266 1 96.19 407 SER B CA 1
ATOM 8703 C C . SER B 1 407 ? 6.383 -22.5 -19.984 1 96.19 407 SER B C 1
ATOM 8705 O O . SER B 1 407 ? 6.406 -22.578 -21.219 1 96.19 407 SER B O 1
ATOM 8707 N N . CYS B 1 408 ? 7.352 -22.875 -19.25 1 92 408 CYS B N 1
ATOM 8708 C CA . CYS B 1 408 ? 8.734 -23.031 -19.672 1 92 408 CYS B CA 1
ATOM 8709 C C . CYS B 1 408 ? 8.836 -24.016 -20.844 1 92 408 CYS B C 1
ATOM 8711 O O . CYS B 1 408 ? 9.508 -23.734 -21.828 1 92 408 CYS B O 1
ATOM 8713 N N . GLU B 1 409 ? 8.172 -25.125 -20.75 1 94.62 409 GLU B N 1
ATOM 8714 C CA . GLU B 1 409 ? 8.266 -26.156 -21.781 1 94.62 409 GLU B CA 1
ATOM 8715 C C . GLU B 1 409 ? 7.059 -26.109 -22.719 1 94.62 409 GLU B C 1
ATOM 8717 O O . GLU B 1 409 ? 6.961 -26.906 -23.641 1 94.62 409 GLU B O 1
ATOM 8722 N N . GLY B 1 410 ? 6.156 -25.188 -22.391 1 96.5 410 GLY B N 1
ATOM 8723 C CA . GLY B 1 410 ? 4.996 -25.031 -23.266 1 96.5 410 GLY B CA 1
ATOM 8724 C C . GLY B 1 410 ? 5.344 -24.516 -24.641 1 96.5 410 GLY B C 1
ATOM 8725 O O . GLY B 1 410 ? 6.305 -23.766 -24.812 1 96.5 410 GLY B O 1
ATOM 8726 N N . VAL B 1 411 ? 4.582 -24.938 -25.594 1 97.31 411 VAL B N 1
ATOM 8727 C CA . VAL B 1 411 ? 4.754 -24.5 -26.969 1 97.31 411 VAL B CA 1
ATOM 8728 C C . VAL B 1 411 ? 3.529 -23.703 -27.406 1 97.31 411 VAL B C 1
ATOM 8730 O O . VAL B 1 411 ? 2.434 -24.25 -27.547 1 97.31 411 VAL B O 1
ATOM 8733 N N . LYS B 1 412 ? 3.691 -22.484 -27.656 1 97.06 412 LYS B N 1
ATOM 8734 C CA . LYS B 1 412 ? 2.584 -21.594 -27.969 1 97.06 412 LYS B CA 1
ATOM 8735 C C . LYS B 1 412 ? 1.8 -22.094 -29.188 1 97.06 412 LYS B C 1
ATOM 8737 O O . LYS B 1 412 ? 0.572 -22 -29.219 1 97.06 412 LYS B O 1
ATOM 8742 N N . GLU B 1 413 ? 2.537 -22.641 -30.141 1 97 413 GLU B N 1
ATOM 8743 C CA . GLU B 1 413 ? 1.92 -23.078 -31.391 1 97 413 GLU B CA 1
ATOM 8744 C C . GLU B 1 413 ? 0.984 -24.266 -31.156 1 97 413 GLU B C 1
ATOM 8746 O O . GLU B 1 413 ? 0.13 -24.562 -32 1 97 413 GLU B O 1
ATOM 8751 N N . ASP B 1 414 ? 1.186 -24.875 -30.016 1 96.75 414 ASP B N 1
ATOM 8752 C CA . ASP B 1 414 ? 0.351 -26.031 -29.688 1 96.75 414 ASP B CA 1
ATOM 8753 C C . ASP B 1 414 ? -0.974 -25.594 -29.062 1 96.75 414 ASP B C 1
ATOM 8755 O O . ASP B 1 414 ? -1.904 -26.391 -28.953 1 96.75 414 ASP B O 1
ATOM 8759 N N . ALA B 1 415 ? -1.064 -24.359 -28.719 1 98 415 ALA B N 1
ATOM 8760 C CA . ALA B 1 415 ? -2.281 -23.875 -28.062 1 98 415 ALA B CA 1
ATOM 8761 C C . ALA B 1 415 ? -3.43 -23.766 -29.062 1 98 415 ALA B C 1
ATOM 8763 O O . ALA B 1 415 ? -3.238 -23.297 -30.188 1 98 415 ALA B O 1
ATOM 8764 N N . VAL B 1 416 ? -4.562 -24.203 -28.672 1 98.5 416 VAL B N 1
ATOM 8765 C CA . VAL B 1 416 ? -5.746 -24.062 -29.516 1 98.5 416 VAL B CA 1
ATOM 8766 C C . VAL B 1 416 ? -6.152 -22.594 -29.609 1 98.5 416 VAL B C 1
ATOM 8768 O O . VAL B 1 416 ? -6.281 -21.922 -28.594 1 98.5 416 VAL B O 1
ATOM 8771 N N . LYS B 1 417 ? -6.305 -22.125 -30.828 1 98.44 417 LYS B N 1
ATOM 8772 C CA . LYS B 1 417 ? -6.707 -20.75 -31.062 1 98.44 417 LYS B CA 1
ATOM 8773 C C . LYS B 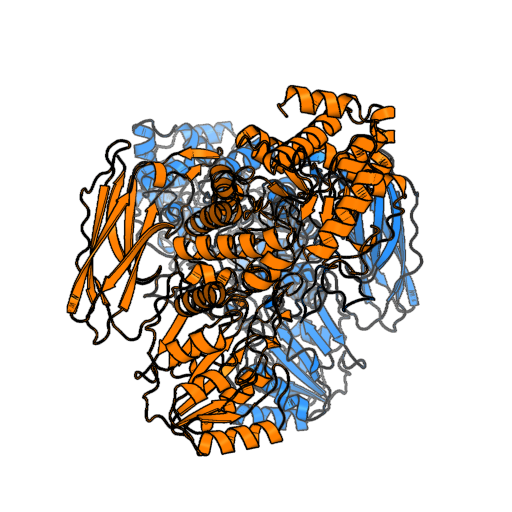1 417 ? -8.219 -20.594 -30.938 1 98.44 417 LYS B C 1
ATOM 8775 O O . LYS B 1 417 ? -8.977 -21.453 -31.375 1 98.44 417 LYS B O 1
ATOM 8780 N N . LEU B 1 418 ? -8.641 -19.484 -30.328 1 98.75 418 LEU B N 1
ATOM 8781 C CA . LEU B 1 418 ? -10.062 -19.25 -30.109 1 98.75 418 LEU B CA 1
ATOM 8782 C C . LEU B 1 418 ? -10.828 -19.219 -31.438 1 98.75 418 LEU B C 1
ATOM 8784 O O . LEU B 1 418 ? -11.891 -19.828 -31.547 1 98.75 418 LEU B O 1
ATOM 8788 N N . GLY B 1 419 ? -10.273 -18.453 -32.438 1 98.44 419 GLY B N 1
ATOM 8789 C CA . GLY B 1 419 ? -10.945 -18.344 -33.719 1 98.44 419 GLY B CA 1
ATOM 8790 C C . GLY B 1 419 ? -11.148 -19.688 -34.406 1 98.44 419 GLY B C 1
ATOM 8791 O O . GLY B 1 419 ? -12.234 -19.984 -34.906 1 98.44 419 GLY B O 1
ATOM 8792 N N . SER B 1 420 ? -10.109 -20.5 -34.438 1 97.81 420 SER B N 1
ATOM 8793 C CA . SER B 1 420 ? -10.195 -21.828 -35.031 1 97.81 420 SER B CA 1
ATOM 8794 C C . SER B 1 420 ? -11.234 -22.688 -34.312 1 97.81 420 SER B C 1
ATOM 8796 O O . SER B 1 420 ? -12.016 -23.391 -34.938 1 97.81 420 SER B O 1
ATOM 8798 N N . ALA B 1 421 ? -11.219 -22.625 -33.031 1 98.12 421 ALA B N 1
ATOM 8799 C CA . ALA B 1 421 ? -12.156 -23.406 -32.219 1 98.12 421 ALA B CA 1
ATOM 8800 C C . ALA B 1 421 ? -13.594 -22.969 -32.469 1 98.12 421 ALA B C 1
ATOM 8802 O O . ALA B 1 421 ? -14.492 -23.812 -32.594 1 98.12 421 ALA B O 1
ATOM 8803 N N . LEU B 1 422 ? -13.875 -21.688 -32.562 1 97.69 422 LEU B N 1
ATOM 8804 C CA . LEU B 1 422 ? -15.219 -21.172 -32.812 1 97.69 422 LEU B CA 1
ATOM 8805 C C . LEU B 1 422 ? -15.719 -21.578 -34.188 1 97.69 422 LEU B C 1
ATOM 8807 O O . LEU B 1 422 ? -16.906 -21.891 -34.344 1 97.69 422 LEU B O 1
ATOM 8811 N N . GLN B 1 423 ? -14.805 -21.5 -35.156 1 96.81 423 GLN B N 1
ATOM 8812 C CA . GLN B 1 423 ? -15.156 -21.906 -36.5 1 96.81 423 GLN B CA 1
ATOM 8813 C C . GLN B 1 423 ? -15.57 -23.375 -36.562 1 96.81 423 GLN B C 1
ATOM 8815 O O . GLN B 1 423 ? -16.422 -23.766 -37.375 1 96.81 423 GLN B O 1
ATOM 8820 N N . GLU B 1 424 ? -14.961 -24.156 -35.75 1 95.44 424 GLU B N 1
ATOM 8821 C CA . GLU B 1 424 ? -15.289 -25.562 -35.688 1 95.44 424 GLU B CA 1
ATOM 8822 C C . GLU B 1 424 ? -16.656 -25.797 -35.031 1 95.44 424 GLU B C 1
ATOM 8824 O O . GLU B 1 424 ? -17.344 -26.766 -35.344 1 95.44 424 GLU B O 1
ATOM 8829 N N . ARG B 1 425 ? -17.062 -24.938 -34.156 1 94.44 425 ARG B N 1
ATOM 8830 C CA . ARG B 1 425 ? -18.25 -25.141 -33.344 1 94.44 425 ARG B CA 1
ATOM 8831 C C . ARG B 1 425 ? -19.484 -24.5 -34 1 94.44 425 ARG B C 1
ATOM 8833 O O . ARG B 1 425 ? -20.609 -24.938 -33.75 1 94.44 425 ARG B O 1
ATOM 8840 N N . LEU B 1 426 ? -19.266 -23.469 -34.719 1 94.56 426 LEU B N 1
ATOM 8841 C CA . LEU B 1 426 ? -20.359 -22.797 -35.406 1 94.56 426 LEU B CA 1
ATOM 8842 C C . LEU B 1 426 ? -20.406 -23.188 -36.875 1 94.56 426 LEU B C 1
ATOM 8844 O O . LEU B 1 426 ? -19.438 -23.734 -37.406 1 94.56 426 LEU B O 1
ATOM 8848 N N . HIS B 1 427 ? -21.578 -22.938 -37.531 1 90.06 427 HIS B N 1
ATOM 8849 C CA . HIS B 1 427 ? -21.734 -23.344 -38.938 1 90.06 427 HIS B CA 1
ATOM 8850 C C . HIS B 1 427 ? -20.766 -22.594 -39.844 1 90.06 427 HIS B C 1
ATOM 8852 O O . HIS B 1 427 ? -20.312 -21.484 -39.5 1 90.06 427 HIS B O 1
ATOM 8858 N N . ASP B 1 428 ? -20.516 -23.188 -40.938 1 87.12 428 ASP B N 1
ATOM 8859 C CA . ASP B 1 428 ? -19.578 -22.609 -41.875 1 87.12 428 ASP B CA 1
ATOM 8860 C C . ASP B 1 428 ? -20.031 -21.219 -42.344 1 87.12 428 ASP B C 1
ATOM 8862 O O . ASP B 1 428 ? -21.219 -21.031 -42.625 1 87.12 428 ASP B O 1
ATOM 8866 N N . GLY B 1 429 ? -19.188 -20.312 -42.281 1 88.19 429 GLY B N 1
ATOM 8867 C CA . GLY B 1 429 ? -19.469 -18.969 -42.781 1 88.19 429 GLY B CA 1
ATOM 8868 C C . GLY B 1 429 ? -20.078 -18.062 -41.719 1 88.19 429 GLY B C 1
ATOM 8869 O O . GLY B 1 429 ? -20.328 -16.875 -42 1 88.19 429 GLY B O 1
ATOM 8870 N N . GLN B 1 430 ? -20.141 -18.594 -40.594 1 94.31 430 GLN B N 1
ATOM 8871 C CA . GLN B 1 430 ? -20.844 -17.812 -39.594 1 94.31 430 GLN B CA 1
ATOM 8872 C C . GLN B 1 430 ? -19.844 -17.078 -38.688 1 94.31 430 GLN B C 1
ATOM 8874 O O . GLN B 1 430 ? -20.234 -16.281 -37.844 1 94.31 430 GLN B O 1
ATOM 8879 N N . VAL B 1 431 ? -18.594 -17.375 -38.812 1 97.88 431 VAL B N 1
ATOM 8880 C CA . VAL B 1 431 ? -17.562 -16.688 -38 1 97.88 431 VAL B CA 1
ATOM 8881 C C . VAL B 1 431 ? -16.672 -15.867 -38.938 1 97.88 431 VAL B C 1
ATOM 8883 O O . VAL B 1 431 ? -16.031 -16.406 -39.844 1 97.88 431 VAL B O 1
ATOM 8886 N N . HIS B 1 432 ? -16.656 -14.586 -38.719 1 98.25 432 HIS B N 1
ATOM 8887 C CA . HIS B 1 432 ? -15.781 -13.648 -39.438 1 98.25 432 HIS B CA 1
ATOM 8888 C C . HIS B 1 432 ? -14.688 -13.117 -38.5 1 98.25 432 HIS B C 1
ATOM 8890 O O . HIS B 1 432 ? -14.977 -12.602 -37.438 1 98.25 432 HIS B O 1
ATOM 8896 N N . ILE B 1 433 ? -13.453 -13.242 -38.969 1 98.38 433 ILE B N 1
ATOM 8897 C CA . ILE B 1 433 ? -12.359 -12.953 -38.031 1 98.38 433 ILE B CA 1
ATOM 8898 C C . ILE B 1 433 ? -11.562 -11.758 -38.562 1 98.38 433 ILE B C 1
ATOM 8900 O O . ILE B 1 433 ? -11.312 -11.633 -39.75 1 98.38 433 ILE B O 1
ATOM 8904 N N . ALA B 1 434 ? -11.203 -10.859 -37.656 1 98.56 434 ALA B N 1
ATOM 8905 C CA . ALA B 1 434 ? -10.273 -9.766 -37.938 1 98.56 434 ALA B CA 1
ATOM 8906 C C . ALA B 1 434 ? -9.367 -9.508 -36.719 1 98.56 434 ALA B C 1
ATOM 8908 O O . ALA B 1 434 ? -9.781 -9.719 -35.562 1 98.56 434 ALA B O 1
ATOM 8909 N N . GLN B 1 435 ? -8.219 -9.016 -37 1 97.94 435 GLN B N 1
ATOM 8910 C CA . GLN B 1 435 ? -7.277 -8.734 -35.938 1 97.94 435 GLN B CA 1
ATOM 8911 C C . GLN B 1 435 ? -7.699 -7.496 -35.156 1 97.94 435 GLN B C 1
ATOM 8913 O O . GLN B 1 435 ? -7.504 -7.434 -33.938 1 97.94 435 GLN B O 1
ATOM 8918 N N . GLY B 1 436 ? -8.305 -6.527 -35.938 1 97.94 436 GLY B N 1
ATOM 8919 C CA . GLY B 1 436 ? -8.812 -5.309 -35.344 1 97.94 436 GLY B CA 1
ATOM 8920 C C . GLY B 1 436 ? -7.715 -4.406 -34.812 1 97.94 436 GLY B C 1
ATOM 8921 O O . GLY B 1 436 ? -7.699 -3.207 -35.094 1 97.94 436 GLY B O 1
ATOM 8922 N N . SER B 1 437 ? -6.742 -4.945 -33.906 1 98.25 437 SER B N 1
ATOM 8923 C CA . SER B 1 437 ? -5.578 -4.25 -33.375 1 98.25 437 SER B CA 1
ATOM 8924 C C . SER B 1 437 ? -4.492 -5.23 -32.938 1 98.25 437 SER B C 1
ATOM 8926 O O . SER B 1 437 ? -4.746 -6.434 -32.844 1 98.25 437 SER B O 1
ATOM 8928 N N . GLY B 1 438 ? -3.287 -4.648 -32.844 1 97.69 438 GLY B N 1
ATOM 8929 C CA . GLY B 1 438 ? -2.336 -5.352 -31.984 1 97.69 438 GLY B CA 1
ATOM 8930 C C . GLY B 1 438 ? -2.615 -5.184 -30.5 1 97.69 438 GLY B C 1
ATOM 8931 O O . GLY B 1 438 ? -3.617 -4.574 -30.125 1 97.69 438 GLY B O 1
ATOM 8932 N N . VAL B 1 439 ? -1.719 -5.777 -29.75 1 98.25 439 VAL B N 1
ATOM 8933 C CA . VAL B 1 439 ? -1.889 -5.609 -28.312 1 98.25 439 VAL B CA 1
ATOM 8934 C C . VAL B 1 439 ? -1.625 -4.152 -27.938 1 98.25 439 VAL B C 1
ATOM 8936 O O . VAL B 1 439 ? -2.35 -3.578 -27.125 1 98.25 439 VAL B O 1
ATOM 8939 N N . HIS B 1 440 ? -0.613 -3.516 -28.594 1 97.69 440 HIS B N 1
ATOM 8940 C CA . HIS B 1 440 ? -0.157 -2.201 -28.156 1 97.69 440 HIS B CA 1
ATOM 8941 C C . HIS B 1 440 ? -0.414 -1.146 -29.219 1 97.69 440 HIS B C 1
ATOM 8943 O O . HIS B 1 440 ? -0.286 0.053 -28.953 1 97.69 440 HIS B O 1
ATOM 8949 N N . THR B 1 441 ? -0.721 -1.553 -30.391 1 98.25 441 THR B N 1
ATOM 8950 C CA . THR B 1 441 ? -0.836 -0.611 -31.5 1 98.25 441 THR B CA 1
ATOM 8951 C C . THR B 1 441 ? -2.133 -0.84 -32.281 1 98.25 441 THR B C 1
ATOM 8953 O O . THR B 1 441 ? -2.721 -1.921 -32.219 1 98.25 441 THR B O 1
ATOM 8956 N N . ILE B 1 442 ? -2.559 0.133 -32.938 1 98.62 442 ILE B N 1
ATOM 8957 C CA . ILE B 1 442 ? -3.742 0.064 -33.781 1 98.62 442 ILE B CA 1
ATOM 8958 C C . ILE B 1 442 ? -3.57 0.989 -34.969 1 98.62 442 ILE B C 1
ATOM 8960 O O . ILE B 1 442 ? -3.031 2.092 -34.844 1 98.62 442 ILE B O 1
ATOM 8964 N N . THR B 1 443 ? -3.861 0.54 -36.188 1 98.44 443 THR B N 1
ATOM 8965 C CA . THR B 1 443 ? -3.775 1.342 -37.406 1 98.44 443 THR B CA 1
ATOM 8966 C C . THR B 1 443 ? -5.168 1.621 -37.969 1 98.44 443 THR B C 1
ATOM 8968 O O . THR B 1 443 ? -6.133 0.942 -37.625 1 98.44 443 THR B O 1
ATOM 8971 N N . ALA B 1 444 ? -5.223 2.6 -38.844 1 97.88 444 ALA B N 1
ATOM 8972 C CA . ALA B 1 444 ? -6.477 2.924 -39.5 1 97.88 444 ALA B CA 1
ATOM 8973 C C . ALA B 1 444 ? -6.969 1.751 -40.344 1 97.88 444 ALA B C 1
ATOM 8975 O O . ALA B 1 444 ? -8.172 1.522 -40.469 1 97.88 444 ALA B O 1
ATOM 8976 N N . GLU B 1 445 ? -6.062 1.072 -41 1 98.25 445 GLU B N 1
ATOM 8977 C CA . GLU B 1 445 ? -6.398 -0.093 -41.812 1 98.25 445 GLU B CA 1
ATOM 8978 C C . GLU B 1 445 ? -7.02 -1.196 -40.938 1 98.25 445 GLU B C 1
ATOM 8980 O O . GLU B 1 445 ? -7.984 -1.842 -41.375 1 98.25 445 GLU B O 1
ATOM 8985 N N . GLN B 1 446 ? -6.473 -1.432 -39.812 1 98.5 446 GLN B N 1
ATOM 8986 C CA . GLN B 1 446 ? -7.008 -2.428 -38.875 1 98.5 446 GLN B CA 1
ATOM 8987 C C . GLN B 1 446 ? -8.422 -2.062 -38.438 1 98.5 446 GLN B C 1
ATOM 8989 O O . GLN B 1 446 ? -9.289 -2.928 -38.344 1 98.5 446 GLN B O 1
ATOM 8994 N N . ILE B 1 447 ? -8.602 -0.828 -38.156 1 98.38 447 ILE B N 1
ATOM 8995 C CA . ILE B 1 447 ? -9.914 -0.349 -37.719 1 98.38 447 ILE B CA 1
ATOM 8996 C C . ILE B 1 447 ? -10.922 -0.566 -38.844 1 98.38 447 ILE B C 1
ATOM 8998 O O . ILE B 1 447 ? -12.031 -1.049 -38.625 1 98.38 447 ILE B O 1
ATOM 9002 N N . ALA B 1 448 ? -10.547 -0.17 -40.094 1 98.25 448 ALA B N 1
ATOM 9003 C CA . ALA B 1 448 ? -11.43 -0.332 -41.25 1 98.25 448 ALA B CA 1
ATOM 9004 C C . ALA B 1 448 ? -11.805 -1.797 -41.438 1 98.25 448 ALA B C 1
ATOM 9006 O O . ALA B 1 448 ? -12.961 -2.115 -41.719 1 98.25 448 ALA B O 1
ATOM 9007 N N . GLU B 1 449 ? -10.859 -2.648 -41.375 1 98.56 449 GLU B N 1
ATOM 9008 C CA . GLU B 1 449 ? -11.102 -4.082 -41.5 1 98.56 449 GLU B CA 1
ATOM 9009 C C . GLU B 1 449 ? -12.031 -4.59 -40.406 1 98.56 449 GLU B C 1
ATOM 9011 O O . GLU B 1 449 ? -12.914 -5.414 -40.656 1 98.56 449 GLU B O 1
ATOM 9016 N N . ALA B 1 450 ? -11.797 -4.156 -39.219 1 98.75 450 ALA B N 1
ATOM 9017 C CA . ALA B 1 450 ? -12.633 -4.547 -38.062 1 98.75 450 ALA B CA 1
ATOM 9018 C C . ALA B 1 450 ? -14.086 -4.133 -38.312 1 98.75 450 ALA B C 1
ATOM 9020 O O . ALA B 1 450 ? -15.008 -4.918 -38.062 1 98.75 450 ALA B O 1
ATOM 9021 N N . LEU B 1 451 ? -14.273 -2.918 -38.719 1 98.56 451 LEU B N 1
ATOM 9022 C CA . LEU B 1 451 ? -15.617 -2.404 -38.969 1 98.56 451 LEU B CA 1
ATOM 9023 C C . LEU B 1 451 ? -16.297 -3.166 -40.094 1 98.56 451 LEU B C 1
ATOM 9025 O O . LEU B 1 451 ? -17.484 -3.457 -40.031 1 98.56 451 LEU B O 1
ATOM 9029 N N . GLU B 1 452 ? -15.539 -3.428 -41.156 1 98.44 452 GLU B N 1
ATOM 9030 C CA . GLU B 1 452 ? -16.078 -4.227 -42.25 1 98.44 452 GLU B CA 1
ATOM 9031 C C . GLU B 1 452 ? -16.484 -5.617 -41.75 1 98.44 452 GLU B C 1
ATOM 9033 O O . GLU B 1 452 ? -17.562 -6.109 -42.125 1 98.44 452 GLU B O 1
ATOM 9038 N N . THR B 1 453 ? -15.617 -6.223 -41.031 1 98.56 453 THR B N 1
ATOM 9039 C CA . THR B 1 453 ? -15.898 -7.543 -40.469 1 98.56 453 THR B CA 1
ATOM 9040 C C . THR B 1 453 ? -17.141 -7.508 -39.594 1 98.56 453 THR B C 1
ATOM 9042 O O . THR B 1 453 ? -17.984 -8.398 -39.656 1 98.56 453 THR B O 1
ATOM 9045 N N . ALA B 1 454 ? -17.234 -6.531 -38.719 1 98.56 454 ALA B N 1
ATOM 9046 C CA . ALA B 1 454 ? -18.391 -6.359 -37.844 1 98.56 454 ALA B CA 1
ATOM 9047 C C . ALA B 1 454 ? -19.672 -6.207 -38.656 1 98.56 454 ALA B C 1
ATOM 9049 O O . ALA B 1 454 ? -20.734 -6.668 -38.219 1 98.56 454 ALA B O 1
ATOM 9050 N N . SER B 1 455 ? -19.578 -5.531 -39.781 1 97.94 455 SER B N 1
ATOM 9051 C CA . SER B 1 455 ? -20.766 -5.281 -40.594 1 97.94 455 SER B CA 1
ATOM 9052 C C . SER B 1 455 ? -21.359 -6.578 -41.125 1 97.94 455 SER B C 1
ATOM 9054 O O . SER B 1 455 ? -22.547 -6.641 -41.438 1 97.94 455 SER B O 1
ATOM 9056 N N . LYS B 1 456 ? -20.625 -7.59 -41.156 1 96.88 456 LYS B N 1
ATOM 9057 C CA . LYS B 1 456 ? -21.031 -8.867 -41.719 1 96.88 456 LYS B CA 1
ATOM 9058 C C . LYS B 1 456 ? -21.703 -9.75 -40.656 1 96.88 456 LYS B C 1
ATOM 9060 O O . LYS B 1 456 ? -22.188 -10.836 -40.969 1 96.88 456 LYS B O 1
ATOM 9065 N N . ALA B 1 457 ? -21.75 -9.312 -39.469 1 97.56 457 ALA B N 1
ATOM 9066 C CA . ALA B 1 457 ? -22.188 -10.172 -38.344 1 97.56 457 ALA B CA 1
ATOM 9067 C C . ALA B 1 457 ? -23.312 -9.516 -37.562 1 97.56 457 ALA B C 1
ATOM 9069 O O . ALA B 1 457 ? -23.609 -8.336 -37.75 1 97.56 457 ALA B O 1
ATOM 9070 N N . ASP B 1 458 ? -23.969 -10.32 -36.75 1 95.94 458 ASP B N 1
ATOM 9071 C CA . ASP B 1 458 ? -25.047 -9.828 -35.875 1 95.94 458 ASP B CA 1
ATOM 9072 C C . ASP B 1 458 ? -24.531 -9.5 -34.5 1 95.94 458 ASP B C 1
ATOM 9074 O O . ASP B 1 458 ? -25.125 -8.711 -33.75 1 95.94 458 ASP B O 1
ATOM 9078 N N . LEU B 1 459 ? -23.469 -10.133 -34.156 1 97.19 459 LEU B N 1
ATOM 9079 C CA . LEU B 1 459 ? -22.859 -10 -32.844 1 97.19 459 LEU B CA 1
ATOM 9080 C C . LEU B 1 459 ? -21.344 -9.938 -32.938 1 97.19 459 LEU B C 1
ATOM 9082 O O . LEU B 1 459 ? -20.75 -10.633 -33.781 1 97.19 459 LEU B O 1
ATOM 9086 N N . ILE B 1 460 ? -20.734 -9.047 -32.125 1 98.75 460 ILE B N 1
ATOM 9087 C CA . ILE B 1 460 ? -19.281 -8.906 -32.094 1 98.75 460 ILE B CA 1
ATOM 9088 C C . ILE B 1 460 ? -18.719 -9.594 -30.859 1 98.75 460 ILE B C 1
ATOM 9090 O O . ILE B 1 460 ? -19.156 -9.336 -29.734 1 98.75 460 ILE B O 1
ATOM 9094 N N . VAL B 1 461 ? -17.828 -10.516 -31.016 1 98.88 461 VAL B N 1
ATOM 9095 C CA . VAL B 1 461 ? -17.016 -11.055 -29.938 1 98.88 461 VAL B CA 1
ATOM 9096 C C . VAL B 1 461 ? -15.617 -10.445 -30 1 98.88 461 VAL B C 1
ATOM 9098 O O . VAL B 1 461 ? -14.875 -10.641 -30.969 1 98.88 461 VAL B O 1
ATOM 9101 N N . LEU B 1 462 ? -15.297 -9.68 -28.984 1 98.88 462 LEU B N 1
ATOM 9102 C CA . LEU B 1 462 ? -13.969 -9.086 -28.891 1 98.88 462 LEU B CA 1
ATOM 9103 C C . LEU B 1 462 ? -13.023 -10 -28.109 1 98.88 462 LEU B C 1
ATOM 9105 O O . LEU B 1 462 ? -13.352 -10.438 -27 1 98.88 462 LEU B O 1
ATOM 9109 N N . ALA B 1 463 ? -11.898 -10.375 -28.672 1 98.94 463 ALA B N 1
ATOM 9110 C CA . ALA B 1 463 ? -10.836 -11.125 -28 1 98.94 463 ALA B CA 1
ATOM 9111 C C . ALA B 1 463 ? -9.648 -10.227 -27.688 1 98.94 463 ALA B C 1
ATOM 9113 O O . ALA B 1 463 ? -8.773 -10.016 -28.531 1 98.94 463 ALA B O 1
ATOM 9114 N N . LEU B 1 464 ? -9.602 -9.75 -26.469 1 98.88 464 LEU B N 1
ATOM 9115 C CA . LEU B 1 464 ? -8.648 -8.727 -26.031 1 98.88 464 LEU B CA 1
ATOM 9116 C C . LEU B 1 464 ? -7.789 -9.25 -24.891 1 98.88 464 LEU B C 1
ATOM 9118 O O . LEU B 1 464 ? -8.016 -10.359 -24.391 1 98.88 464 LEU B O 1
ATOM 9122 N N . GLY B 1 465 ? -6.758 -8.469 -24.547 1 98.62 465 GLY B N 1
ATOM 9123 C CA . GLY B 1 465 ? -6 -8.914 -23.375 1 98.62 465 GLY B CA 1
ATOM 9124 C C . GLY B 1 465 ? -4.598 -8.336 -23.328 1 98.62 465 GLY B C 1
ATOM 9125 O O . GLY B 1 465 ? -4.363 -7.215 -23.781 1 98.62 465 GLY B O 1
ATOM 9126 N N . GLU B 1 466 ? -3.77 -9.047 -22.578 1 98.38 466 GLU B N 1
ATOM 9127 C CA . GLU B 1 466 ? -2.363 -8.711 -22.359 1 98.38 466 GLU B CA 1
ATOM 9128 C C . GLU B 1 466 ? -1.446 -9.734 -23.031 1 98.38 466 GLU B C 1
ATOM 9130 O O . GLU B 1 466 ? -1.761 -10.93 -23.062 1 98.38 466 GLU B O 1
ATOM 9135 N N . ASP B 1 467 ? -0.263 -9.188 -23.484 1 97.38 467 ASP B N 1
ATOM 9136 C CA . ASP B 1 467 ? 0.802 -10.141 -23.766 1 97.38 467 ASP B CA 1
ATOM 9137 C C . ASP B 1 467 ? 1.218 -10.898 -22.516 1 97.38 467 ASP B C 1
ATOM 9139 O O . ASP B 1 467 ? 1.172 -10.344 -21.406 1 97.38 467 ASP B O 1
ATOM 9143 N N . ALA B 1 468 ? 1.589 -12.18 -22.781 1 97.06 468 ALA B N 1
ATOM 9144 C CA . ALA B 1 468 ? 2.01 -12.977 -21.625 1 97.06 468 ALA B CA 1
ATOM 9145 C C . ALA B 1 468 ? 3.115 -12.266 -20.844 1 97.06 468 ALA B C 1
ATOM 9147 O O . ALA B 1 468 ? 3.176 -12.367 -19.625 1 97.06 468 ALA B O 1
ATOM 9148 N N . GLU B 1 469 ? 3.957 -11.531 -21.531 1 95.56 469 GLU B N 1
ATOM 9149 C CA . GLU B 1 469 ? 5.117 -10.898 -20.906 1 95.56 469 GLU B CA 1
ATOM 9150 C C . GLU B 1 469 ? 4.699 -9.703 -20.062 1 95.56 469 GLU B C 1
ATOM 9152 O O . GLU B 1 469 ? 5.492 -9.195 -19.266 1 95.56 469 GLU B O 1
ATOM 9157 N N . MET B 1 470 ? 3.461 -9.234 -20.141 1 97.81 470 MET B N 1
ATOM 9158 C CA . MET B 1 470 ? 2.979 -8.102 -19.375 1 97.81 470 MET B CA 1
ATOM 9159 C C . MET B 1 470 ? 2.695 -8.508 -17.922 1 97.81 470 MET B C 1
ATOM 9161 O O . MET B 1 470 ? 2.438 -7.66 -17.078 1 97.81 470 MET B O 1
ATOM 9165 N N . SER B 1 471 ? 2.75 -9.812 -17.625 1 97.25 471 SER B N 1
ATOM 9166 C CA . SER B 1 471 ? 2.617 -10.336 -16.281 1 97.25 471 SER B CA 1
ATOM 9167 C C . SER B 1 471 ? 3.74 -11.32 -15.945 1 97.25 471 SER B C 1
ATOM 9169 O O . SER B 1 471 ? 4.715 -11.422 -16.688 1 97.25 471 SER B O 1
ATOM 9171 N N . GLY B 1 472 ? 3.68 -11.938 -14.773 1 97.56 472 GLY B N 1
ATOM 9172 C CA . GLY B 1 472 ? 4.762 -12.797 -14.32 1 97.56 472 GLY B CA 1
ATOM 9173 C C . GLY B 1 472 ? 5.902 -12.039 -13.672 1 97.56 472 GLY B C 1
ATOM 9174 O O . GLY B 1 472 ? 5.855 -10.812 -13.562 1 97.56 472 GLY B O 1
ATOM 9175 N N . GLU B 1 473 ? 6.91 -12.773 -13.297 1 97.06 473 GLU B N 1
ATOM 9176 C CA . GLU B 1 473 ? 8.078 -12.18 -12.648 1 97.06 473 GLU B CA 1
ATOM 9177 C C . GLU B 1 473 ? 8.703 -11.094 -13.516 1 97.06 473 GLU B C 1
ATOM 9179 O O . GLU B 1 473 ? 8.945 -11.305 -14.703 1 97.06 473 GLU B O 1
ATOM 9184 N N . GLY B 1 474 ? 8.891 -9.945 -12.938 1 97 474 GLY B N 1
ATOM 9185 C CA . GLY B 1 474 ? 9.438 -8.812 -13.68 1 97 474 GLY B CA 1
ATOM 9186 C C . GLY B 1 474 ? 8.406 -8.094 -14.523 1 97 474 GLY B C 1
ATOM 9187 O O . GLY B 1 474 ? 8.75 -7.238 -15.336 1 97 474 GLY B O 1
ATOM 9188 N N . GLY B 1 475 ? 7.125 -8.492 -14.352 1 97.94 475 GLY B N 1
ATOM 9189 C CA . GLY B 1 475 ? 6.07 -7.906 -15.164 1 97.94 475 GLY B CA 1
ATOM 9190 C C . GLY B 1 475 ? 5.133 -7.016 -14.375 1 97.94 475 GLY B C 1
ATOM 9191 O O . GLY B 1 475 ? 3.912 -7.082 -14.547 1 97.94 475 GLY B O 1
ATOM 9192 N N . SER B 1 476 ? 5.641 -6.18 -13.414 1 98.38 476 SER B N 1
ATOM 9193 C CA . SER B 1 476 ? 4.844 -5.227 -12.648 1 98.38 476 SER B CA 1
ATOM 9194 C C . SER B 1 476 ? 4.402 -4.051 -13.516 1 98.38 476 SER B C 1
ATOM 9196 O O . SER B 1 476 ? 5.156 -3.586 -14.375 1 98.38 476 SER B O 1
ATOM 9198 N N . ARG B 1 477 ? 3.186 -3.621 -13.25 1 98.44 477 ARG B N 1
ATOM 9199 C CA . ARG B 1 477 ? 2.641 -2.523 -14.047 1 98.44 477 ARG B CA 1
ATOM 9200 C C . ARG B 1 477 ? 2.023 -1.455 -13.148 1 98.44 477 ARG B C 1
ATOM 9202 O O . ARG B 1 477 ? 1.425 -1.771 -12.117 1 98.44 477 ARG B O 1
ATOM 9209 N N . THR B 1 478 ? 2.072 -0.175 -13.57 1 98.31 478 THR B N 1
ATOM 9210 C CA . THR B 1 478 ? 1.432 0.92 -12.852 1 98.31 478 THR B CA 1
ATOM 9211 C C . THR B 1 478 ? 0.044 1.203 -13.422 1 98.31 478 THR B C 1
ATOM 9213 O O . THR B 1 478 ? -0.803 1.79 -12.742 1 98.31 478 THR B O 1
ATOM 9216 N N . ASP B 1 479 ? -0.196 0.927 -14.648 1 98.12 479 ASP B N 1
ATOM 9217 C CA . ASP B 1 479 ? -1.488 1.021 -15.32 1 98.12 479 ASP B CA 1
ATOM 9218 C C . ASP B 1 479 ? -2.021 -0.365 -15.68 1 98.12 479 ASP B C 1
ATOM 9220 O O . ASP B 1 479 ? -1.517 -1.009 -16.609 1 98.12 479 ASP B O 1
ATOM 9224 N N . ILE B 1 480 ? -3.066 -0.752 -14.953 1 98.5 480 ILE B N 1
ATOM 9225 C CA . ILE B 1 480 ? -3.518 -2.125 -15.156 1 98.5 480 ILE B CA 1
ATOM 9226 C C . ILE B 1 480 ? -4.762 -2.139 -16.047 1 98.5 480 ILE B C 1
ATOM 9228 O O . ILE B 1 480 ? -5.539 -3.098 -16.016 1 98.5 480 ILE B O 1
ATOM 9232 N N . ARG B 1 481 ? -5.066 -1 -16.812 1 98.25 481 ARG B N 1
ATOM 9233 C CA . ARG B 1 481 ? -6.078 -1.029 -17.859 1 98.25 481 ARG B CA 1
ATOM 9234 C C . ARG B 1 481 ? -5.602 -1.84 -19.062 1 98.25 481 ARG B C 1
ATOM 9236 O O . ARG B 1 481 ? -4.406 -2.117 -19.188 1 98.25 481 ARG B O 1
ATOM 9243 N N . LEU B 1 482 ? -6.531 -2.277 -19.906 1 98.5 482 LEU B N 1
ATOM 9244 C CA . LEU B 1 482 ? -6.121 -2.781 -21.219 1 98.5 482 LEU B CA 1
ATOM 9245 C C . LEU B 1 482 ? -5.312 -1.731 -21.969 1 98.5 482 LEU B C 1
ATOM 9247 O O . LEU B 1 482 ? -5.523 -0.53 -21.781 1 98.5 482 LEU B O 1
ATOM 9251 N N . PRO B 1 483 ? -4.336 -2.201 -22.812 1 98.25 483 PRO B N 1
ATOM 9252 C CA . PRO B 1 483 ? -3.594 -1.237 -23.625 1 98.25 483 PRO B CA 1
ATOM 9253 C C . PRO B 1 483 ? -4.508 -0.318 -24.438 1 98.25 483 PRO B C 1
ATOM 9255 O O . PRO B 1 483 ? -5.547 -0.758 -24.938 1 98.25 483 PRO B O 1
ATOM 9258 N N . ALA B 1 484 ? -4.113 0.901 -24.609 1 97.62 484 ALA B N 1
ATOM 9259 C CA . ALA B 1 484 ? -4.914 1.973 -25.203 1 97.62 484 ALA B CA 1
ATOM 9260 C C . ALA B 1 484 ? -5.418 1.582 -26.594 1 97.62 484 ALA B C 1
ATOM 9262 O O . ALA B 1 484 ? -6.531 1.942 -26.969 1 97.62 484 ALA B O 1
ATOM 9263 N N . ALA B 1 485 ? -4.602 0.886 -27.359 1 98.62 485 ALA B N 1
ATOM 9264 C CA . ALA B 1 485 ? -4.973 0.46 -28.703 1 98.62 485 ALA B CA 1
ATOM 9265 C C . ALA B 1 485 ? -6.238 -0.389 -28.688 1 98.62 485 ALA B C 1
ATOM 9267 O O . ALA B 1 485 ? -7.105 -0.248 -29.547 1 98.62 485 ALA B O 1
ATOM 9268 N N . GLN B 1 486 ? -6.32 -1.235 -27.75 1 98.81 486 GLN B N 1
ATOM 9269 C CA . GLN B 1 486 ? -7.469 -2.133 -27.641 1 98.81 486 GLN B CA 1
ATOM 9270 C C . GLN B 1 486 ? -8.711 -1.385 -27.172 1 98.81 486 GLN B C 1
ATOM 9272 O O . GLN B 1 486 ? -9.82 -1.658 -27.625 1 98.81 486 GLN B O 1
ATOM 9277 N N . LEU B 1 487 ? -8.562 -0.426 -26.234 1 98.56 487 LEU B N 1
ATOM 9278 C CA . LEU B 1 487 ? -9.68 0.382 -25.766 1 98.56 487 LEU B CA 1
ATOM 9279 C C . LEU B 1 487 ? -10.234 1.244 -26.891 1 98.56 487 LEU B C 1
ATOM 9281 O O . LEU B 1 487 ? -11.445 1.464 -26.969 1 98.56 487 LEU B O 1
ATOM 9285 N N . GLU B 1 488 ? -9.328 1.74 -27.703 1 98.25 488 GLU B N 1
ATOM 9286 C CA . GLU B 1 488 ? -9.766 2.479 -28.875 1 98.25 488 GLU B CA 1
ATOM 9287 C C . GLU B 1 488 ? -10.594 1.594 -29.812 1 98.25 488 GLU B C 1
ATOM 9289 O O . GLU B 1 488 ? -11.609 2.029 -30.344 1 98.25 488 GLU B O 1
ATOM 9294 N N . LEU B 1 489 ? -10.117 0.382 -30.016 1 98.75 489 LEU B N 1
ATOM 9295 C CA . LEU B 1 489 ? -10.859 -0.579 -30.812 1 98.75 489 LEU B CA 1
ATOM 9296 C C . LEU B 1 489 ? -12.266 -0.78 -30.266 1 98.75 489 LEU B C 1
ATOM 9298 O O . LEU B 1 489 ? -13.242 -0.781 -31.031 1 98.75 489 LEU B O 1
ATOM 9302 N N . VAL B 1 490 ? -12.414 -0.974 -28.969 1 98.75 490 VAL B N 1
ATOM 9303 C CA . VAL B 1 490 ? -13.703 -1.165 -28.328 1 98.75 490 VAL B CA 1
ATOM 9304 C C . VAL B 1 490 ? -14.617 0.028 -28.609 1 98.75 490 VAL B C 1
ATOM 9306 O O . VAL B 1 490 ? -15.781 -0.146 -28.953 1 98.75 490 VAL B O 1
ATOM 9309 N N . LYS B 1 491 ? -14.039 1.21 -28.453 1 97.88 491 LYS B N 1
ATOM 9310 C CA . LYS B 1 491 ? -14.805 2.438 -28.672 1 97.88 491 LYS B CA 1
ATOM 9311 C C . LYS B 1 491 ? -15.336 2.51 -30.094 1 97.88 491 LYS B C 1
ATOM 9313 O O . LYS B 1 491 ? -16.5 2.855 -30.312 1 97.88 491 LYS B O 1
ATOM 9318 N N . GLN B 1 492 ? -14.492 2.201 -31.094 1 97.88 492 GLN B N 1
ATOM 9319 C CA . GLN B 1 492 ? -14.867 2.236 -32.5 1 97.88 492 GLN B CA 1
ATOM 9320 C C . GLN B 1 492 ? -15.984 1.24 -32.781 1 97.88 492 GLN B C 1
ATOM 9322 O O . GLN B 1 492 ? -16.938 1.559 -33.531 1 97.88 492 GLN B O 1
ATOM 9327 N N . LEU B 1 493 ? -15.891 0.109 -32.281 1 98.62 493 LEU B N 1
ATOM 9328 C CA . LEU B 1 493 ? -16.844 -0.949 -32.562 1 98.62 493 LEU B CA 1
ATOM 9329 C C . LEU B 1 493 ? -18.156 -0.722 -31.828 1 98.62 493 LEU B C 1
ATOM 9331 O O . LEU B 1 493 ? -19.219 -1.152 -32.281 1 98.62 493 LEU B O 1
ATOM 9335 N N . LYS B 1 494 ? -18.078 -0.148 -30.625 1 98 494 LYS B N 1
ATOM 9336 C CA . LYS B 1 494 ? -19.297 0.19 -29.906 1 98 494 LYS B CA 1
ATOM 9337 C C . LYS B 1 494 ? -20.203 1.095 -30.734 1 98 494 LYS B C 1
ATOM 9339 O O . LYS B 1 494 ? -21.422 1.007 -30.641 1 98 494 LYS B O 1
ATOM 9344 N N . ALA B 1 495 ? -19.609 1.917 -31.5 1 96.25 495 ALA B N 1
ATOM 9345 C CA . ALA B 1 495 ? -20.328 2.891 -32.312 1 96.25 495 ALA B CA 1
ATOM 9346 C C . ALA B 1 495 ? -21.172 2.195 -33.375 1 96.25 495 ALA B C 1
ATOM 9348 O O . ALA B 1 495 ? -22.094 2.793 -33.938 1 96.25 495 ALA B O 1
ATOM 9349 N N . THR B 1 496 ? -20.953 0.909 -33.688 1 97.31 496 THR B N 1
ATOM 9350 C CA . THR B 1 496 ? -21.734 0.163 -34.656 1 97.31 496 THR B CA 1
ATOM 9351 C C . THR B 1 496 ? -23.125 -0.141 -34.156 1 97.31 496 THR B C 1
ATOM 9353 O O . THR B 1 496 ? -24.047 -0.449 -34.906 1 97.31 496 THR B O 1
ATOM 9356 N N . GLY B 1 497 ? -23.297 -0.158 -32.812 1 97 497 GLY B N 1
ATOM 9357 C CA . GLY B 1 497 ? -24.578 -0.413 -32.188 1 97 497 GLY B CA 1
ATOM 9358 C C . GLY B 1 497 ? -24.875 -1.891 -32 1 97 497 GLY B C 1
ATOM 9359 O O . GLY B 1 497 ? -25.906 -2.26 -31.438 1 97 497 GLY B O 1
ATOM 9360 N N . LYS B 1 498 ? -24.031 -2.742 -32.438 1 97.56 498 LYS B N 1
ATOM 9361 C CA . LYS B 1 498 ? -24.219 -4.184 -32.312 1 97.56 498 LYS B CA 1
ATOM 9362 C C . LYS B 1 498 ? -23.859 -4.66 -30.906 1 97.56 498 LYS B C 1
ATOM 9364 O O . LYS B 1 498 ? -23.047 -4.039 -30.219 1 97.56 498 LYS B O 1
ATOM 9369 N N . PRO B 1 499 ? -24.531 -5.781 -30.422 1 98.12 499 PRO B N 1
ATOM 9370 C CA . PRO B 1 499 ? -24.109 -6.344 -29.141 1 98.12 499 PRO B CA 1
ATOM 9371 C C . PRO B 1 499 ? -22.641 -6.758 -29.125 1 98.12 499 PRO B C 1
ATOM 9373 O O . PRO B 1 499 ? -22.141 -7.289 -30.125 1 98.12 499 PRO B O 1
ATOM 9376 N N . ILE B 1 500 ? -21.984 -6.5 -27.984 1 98.69 500 ILE B N 1
ATOM 9377 C CA . ILE B 1 500 ? -20.562 -6.812 -27.859 1 98.69 500 ILE B CA 1
ATOM 9378 C C . ILE B 1 500 ? -20.344 -7.75 -26.672 1 98.69 500 ILE B C 1
ATOM 9380 O O . ILE B 1 500 ? -20.734 -7.438 -25.547 1 98.69 500 ILE B O 1
ATOM 9384 N N . ALA B 1 501 ? -19.812 -8.914 -26.875 1 98.81 501 ALA B N 1
ATOM 9385 C CA . ALA B 1 501 ? -19.281 -9.805 -25.859 1 98.81 501 ALA B CA 1
ATOM 9386 C C . ALA B 1 501 ? -17.75 -9.797 -25.859 1 98.81 501 ALA B C 1
ATOM 9388 O O . ALA B 1 501 ? -17.125 -10.117 -26.875 1 98.81 501 ALA B O 1
ATOM 9389 N N . SER B 1 502 ? -17.141 -9.453 -24.75 1 98.88 502 SER B N 1
ATOM 9390 C CA . SER B 1 502 ? -15.68 -9.367 -24.688 1 98.88 502 SER B CA 1
ATOM 9391 C C . SER B 1 502 ? -15.094 -10.547 -23.922 1 98.88 502 SER B C 1
ATOM 9393 O O . SER B 1 502 ? -15.609 -10.938 -22.875 1 98.88 502 SER B O 1
ATOM 9395 N N . VAL B 1 503 ? -14.102 -11.164 -24.469 1 98.88 503 VAL B N 1
ATOM 9396 C CA . VAL B 1 503 ? -13.258 -12.156 -23.797 1 98.88 503 VAL B CA 1
ATOM 9397 C C . VAL B 1 503 ? -11.875 -11.562 -23.531 1 98.88 503 VAL B C 1
ATOM 9399 O O . VAL B 1 503 ? -11.227 -11.047 -24.438 1 98.88 503 VAL B O 1
ATOM 9402 N N . ILE B 1 504 ? -11.438 -11.656 -22.312 1 98.81 504 ILE B N 1
ATOM 9403 C CA . ILE B 1 504 ? -10.172 -11.016 -22 1 98.81 504 ILE B CA 1
ATOM 9404 C C . ILE B 1 504 ? -9.148 -12.062 -21.562 1 98.81 504 ILE B C 1
ATOM 9406 O O . ILE B 1 504 ? -9.414 -12.852 -20.656 1 98.81 504 ILE B O 1
ATOM 9410 N N . PHE B 1 505 ? -7.996 -12.125 -22.203 1 98.88 505 PHE B N 1
ATOM 9411 C CA . PHE B 1 505 ? -6.84 -12.961 -21.891 1 98.88 505 PHE B CA 1
ATOM 9412 C C . PHE B 1 505 ? -5.777 -12.156 -21.141 1 98.88 505 PHE B C 1
ATOM 9414 O O . PHE B 1 505 ? -5.113 -11.305 -21.734 1 98.88 505 PHE B O 1
ATOM 9421 N N . ASN B 1 506 ? -5.566 -12.391 -19.891 1 98.75 506 ASN B N 1
ATOM 9422 C CA . ASN B 1 506 ? -4.688 -11.555 -19.094 1 98.75 506 ASN B CA 1
ATOM 9423 C C . ASN B 1 506 ? -4.215 -12.281 -17.828 1 98.75 506 ASN B C 1
ATOM 9425 O O . ASN B 1 506 ? -4.707 -13.367 -17.516 1 98.75 506 ASN B O 1
ATOM 9429 N N . GLY B 1 507 ? -3.229 -11.711 -17.156 1 98.69 507 GLY B N 1
ATOM 9430 C CA . GLY B 1 507 ? -2.596 -12.414 -16.047 1 98.69 507 GLY B CA 1
ATOM 9431 C C . GLY B 1 507 ? -2.877 -11.781 -14.695 1 98.69 507 GLY B C 1
ATOM 9432 O O . GLY B 1 507 ? -2.273 -12.164 -13.688 1 98.69 507 GLY B O 1
ATOM 9433 N N . ARG B 1 508 ? -3.795 -10.758 -14.602 1 98.69 508 ARG B N 1
ATOM 9434 C CA . ARG B 1 508 ? -4.113 -10.055 -13.359 1 98.69 508 ARG B CA 1
ATOM 9435 C C . ARG B 1 508 ? -5.527 -9.492 -13.398 1 98.69 508 ARG B C 1
ATOM 9437 O O . ARG B 1 508 ? -6.109 -9.328 -14.469 1 98.69 508 ARG B O 1
ATOM 9444 N N . PRO B 1 509 ? -6.145 -9.172 -12.156 1 98.75 509 PRO B N 1
ATOM 9445 C CA . PRO B 1 509 ? -7.348 -8.336 -12.211 1 98.75 509 PRO B CA 1
ATOM 9446 C C . PRO B 1 509 ? -7.082 -6.961 -12.82 1 98.75 509 PRO B C 1
ATOM 9448 O O . PRO B 1 509 ? -6.199 -6.234 -12.359 1 98.75 509 PRO B O 1
ATOM 9451 N N . LEU B 1 510 ? -7.805 -6.648 -13.82 1 98.75 510 LEU B N 1
ATOM 9452 C CA . LEU B 1 510 ? -7.574 -5.402 -14.547 1 98.75 510 LEU B CA 1
ATOM 9453 C C . LEU B 1 510 ? -8.508 -4.301 -14.047 1 98.75 510 LEU B C 1
ATOM 9455 O O . LEU B 1 510 ? -9.523 -4.586 -13.406 1 98.75 510 LEU B O 1
ATOM 9459 N N . ASP B 1 511 ? -8.078 -3.045 -14.164 1 98.44 511 ASP B N 1
ATOM 9460 C CA . ASP B 1 511 ? -9.008 -1.928 -14.258 1 98.44 511 ASP B CA 1
ATOM 9461 C C . ASP B 1 511 ? -9.828 -1.999 -15.539 1 98.44 511 ASP B C 1
ATOM 9463 O O . ASP B 1 511 ? -9.312 -1.745 -16.625 1 98.44 511 ASP B O 1
ATOM 9467 N N . LEU B 1 512 ? -11.102 -2.338 -15.445 1 98.56 512 LEU B N 1
ATOM 9468 C CA . LEU B 1 512 ? -11.891 -2.709 -16.609 1 98.56 512 LEU B CA 1
ATOM 9469 C C . LEU B 1 512 ? -12.578 -1.488 -17.219 1 98.56 512 LEU B C 1
ATOM 9471 O O . LEU B 1 512 ? -13.445 -1.622 -18.078 1 98.56 512 LEU B O 1
ATOM 9475 N N . HIS B 1 513 ? -12.227 -0.29 -16.75 1 95.75 513 HIS B N 1
ATOM 9476 C CA . HIS B 1 513 ? -12.797 0.926 -17.328 1 95.75 513 HIS B CA 1
ATOM 9477 C C . HIS B 1 513 ? -12.523 1.007 -18.828 1 95.75 513 HIS B C 1
ATOM 9479 O O . HIS B 1 513 ? -11.406 0.737 -19.266 1 95.75 513 HIS B O 1
ATOM 9485 N N . GLY B 1 514 ? -13.5 1.351 -19.547 1 96.12 514 GLY B N 1
ATOM 9486 C CA . GLY B 1 514 ? -13.398 1.435 -21 1 96.12 514 GLY B CA 1
ATOM 9487 C C . GLY B 1 514 ? -13.883 0.185 -21.703 1 96.12 514 GLY B C 1
ATOM 9488 O O . GLY B 1 514 ? -14.188 0.22 -22.906 1 96.12 514 GLY B O 1
ATOM 9489 N N . LEU B 1 515 ? -13.906 -0.899 -21.016 1 98.25 515 LEU B N 1
ATOM 9490 C CA . LEU B 1 515 ? -14.359 -2.162 -21.578 1 98.25 515 LEU B CA 1
ATOM 9491 C C . LEU B 1 515 ? -15.68 -2.596 -20.969 1 98.25 515 LEU B C 1
ATOM 9493 O O . LEU B 1 515 ? -16.625 -2.928 -21.688 1 98.25 515 LEU B O 1
ATOM 9497 N N . PHE B 1 516 ? -15.773 -2.594 -19.703 1 98.31 516 PHE B N 1
ATOM 9498 C CA . PHE B 1 516 ? -16.891 -3.16 -18.953 1 98.31 516 PHE B CA 1
ATOM 9499 C C . PHE B 1 516 ? -18.188 -2.451 -19.297 1 98.31 516 PHE B C 1
ATOM 9501 O O . PHE B 1 516 ? -19.203 -3.1 -19.562 1 98.31 516 PHE B O 1
ATOM 9508 N N . GLU B 1 517 ? -18.141 -1.079 -19.344 1 97 517 GLU B N 1
ATOM 9509 C CA . GLU B 1 517 ? -19.344 -0.304 -19.609 1 97 517 GLU B CA 1
ATOM 9510 C C . GLU B 1 517 ? -19.766 -0.424 -21.078 1 97 517 GLU B C 1
ATOM 9512 O O . GLU B 1 517 ? -20.953 -0.299 -21.391 1 97 517 GLU B O 1
ATOM 9517 N N . GLU B 1 518 ? -18.828 -0.741 -21.969 1 97.62 518 GLU B N 1
ATOM 9518 C CA . GLU B 1 518 ? -19.078 -0.747 -23.406 1 97.62 518 GLU B CA 1
ATOM 9519 C C . GLU B 1 518 ? -19.438 -2.146 -23.891 1 97.62 518 GLU B C 1
ATOM 9521 O O . GLU B 1 518 ? -19.828 -2.324 -25.047 1 97.62 518 GLU B O 1
ATOM 9526 N N . SER B 1 519 ? -19.328 -3.123 -23.047 1 98.56 519 SER B N 1
ATOM 9527 C CA . SER B 1 519 ? -19.609 -4.504 -23.422 1 98.56 519 SER B CA 1
ATOM 9528 C C . SER B 1 519 ? -20.938 -4.969 -22.844 1 98.56 519 SER B C 1
ATOM 9530 O O . SER B 1 519 ? -21.312 -4.57 -21.734 1 98.56 519 SER B O 1
ATOM 9532 N N . ASP B 1 520 ? -21.641 -5.805 -23.562 1 98.5 520 ASP B N 1
ATOM 9533 C CA . ASP B 1 520 ? -22.875 -6.414 -23.078 1 98.5 520 ASP B CA 1
ATOM 9534 C C . ASP B 1 520 ? -22.578 -7.668 -22.25 1 98.5 520 ASP B C 1
ATOM 9536 O O . ASP B 1 520 ? -23.375 -8.047 -21.391 1 98.5 520 ASP B O 1
ATOM 9540 N N . ALA B 1 521 ? -21.484 -8.328 -22.5 1 98.81 521 ALA B N 1
ATOM 9541 C CA . ALA B 1 521 ? -20.969 -9.461 -21.734 1 98.81 521 ALA B CA 1
ATOM 9542 C C . ALA B 1 521 ? -19.438 -9.398 -21.641 1 98.81 521 ALA B C 1
ATOM 9544 O O . ALA B 1 521 ? -18.781 -8.859 -22.516 1 98.81 521 ALA B O 1
ATOM 9545 N N . VAL B 1 522 ? -18.922 -9.867 -20.562 1 98.94 522 VAL B N 1
ATOM 9546 C CA . VAL B 1 522 ? -17.484 -9.953 -20.359 1 98.94 522 VAL B CA 1
ATOM 9547 C C . VAL B 1 522 ? -17.125 -11.312 -19.766 1 98.94 522 VAL B C 1
ATOM 9549 O O . VAL B 1 522 ? -17.641 -11.703 -18.719 1 98.94 522 VAL B O 1
ATOM 9552 N N . LEU B 1 523 ? -16.297 -12.047 -20.422 1 98.94 523 LEU B N 1
ATOM 9553 C CA . LEU B 1 523 ? -15.758 -13.328 -19.953 1 98.94 523 LEU B CA 1
ATOM 9554 C C . LEU B 1 523 ? -14.258 -13.211 -19.672 1 98.94 523 LEU B C 1
ATOM 9556 O O . LEU B 1 523 ? -13.477 -12.852 -20.547 1 98.94 523 LEU B O 1
ATOM 9560 N N . GLU B 1 524 ? -13.891 -13.477 -18.438 1 98.94 524 GLU B N 1
ATOM 9561 C CA . GLU B 1 524 ? -12.492 -13.508 -18.031 1 98.94 524 GLU B CA 1
ATOM 9562 C C . GLU B 1 524 ? -11.867 -14.875 -18.312 1 98.94 524 GLU B C 1
ATOM 9564 O O . GLU B 1 524 ? -12.164 -15.852 -17.625 1 98.94 524 GLU B O 1
ATOM 9569 N N . ALA B 1 525 ? -10.969 -14.898 -19.219 1 98.88 525 ALA B N 1
ATOM 9570 C CA . ALA B 1 525 ? -10.383 -16.172 -19.625 1 98.88 525 ALA B CA 1
ATOM 9571 C C . ALA B 1 525 ? -9.031 -16.391 -18.938 1 98.88 525 ALA B C 1
ATOM 9573 O O . ALA B 1 525 ? -8.539 -17.516 -18.891 1 98.88 525 ALA B O 1
ATOM 9574 N N . TRP B 1 526 ? -8.469 -15.273 -18.438 1 98.75 526 TRP B N 1
ATOM 9575 C CA . TRP B 1 526 ? -7.082 -15.328 -17.984 1 98.75 526 TRP B CA 1
ATOM 9576 C C . TRP B 1 526 ? -6.172 -15.883 -19.078 1 98.75 526 TRP B C 1
ATOM 9578 O O . TRP B 1 526 ? -6.383 -15.633 -20.266 1 98.75 526 TRP B O 1
ATOM 9588 N N . PHE B 1 527 ? -5.031 -16.453 -18.734 1 98.88 527 PHE B N 1
ATOM 9589 C CA . PHE B 1 527 ? -4.273 -17.312 -19.641 1 98.88 527 PHE B CA 1
ATOM 9590 C C . PHE B 1 527 ? -4.664 -18.781 -19.438 1 98.88 527 PHE B C 1
ATOM 9592 O O . PHE B 1 527 ? -4.207 -19.422 -18.5 1 98.88 527 PHE B O 1
ATOM 9599 N N . PRO B 1 528 ? -5.418 -19.281 -20.328 1 98.81 528 PRO B N 1
ATOM 9600 C CA . PRO B 1 528 ? -6.156 -20.516 -20.031 1 98.81 528 PRO B CA 1
ATOM 9601 C C . PRO B 1 528 ? -5.367 -21.766 -20.391 1 98.81 528 PRO B C 1
ATOM 9603 O O . PRO B 1 528 ? -5.82 -22.891 -20.125 1 98.81 528 PRO B O 1
ATOM 9606 N N . GLY B 1 529 ? -4.203 -21.703 -21.016 1 98.69 529 GLY B N 1
ATOM 9607 C CA . GLY B 1 529 ? -3.352 -22.859 -21.219 1 98.69 529 GLY B CA 1
ATOM 9608 C C . GLY B 1 529 ? -3.502 -23.469 -22.609 1 98.69 529 GLY B C 1
ATOM 9609 O O . GLY B 1 529 ? -4.039 -22.828 -23.516 1 98.69 529 GLY B O 1
ATOM 9610 N N . SER B 1 530 ? -3.033 -24.719 -22.828 1 98.75 530 SER B N 1
ATOM 9611 C CA . SER B 1 530 ? -2.852 -25.359 -24.109 1 98.75 530 SER B CA 1
ATOM 9612 C C . SER B 1 530 ? -4.184 -25.547 -24.828 1 98.75 530 SER B C 1
ATOM 9614 O O . SER B 1 530 ? -4.25 -25.453 -26.062 1 98.75 530 SER B O 1
ATOM 9616 N N . GLU B 1 531 ? -5.18 -25.812 -24.078 1 98.75 531 GLU B N 1
ATOM 9617 C CA . GLU B 1 531 ? -6.484 -26.078 -24.688 1 98.75 531 GLU B CA 1
ATOM 9618 C C . GLU B 1 531 ? -7.453 -24.922 -24.438 1 98.75 531 GLU B C 1
ATOM 9620 O O . GLU B 1 531 ? -8.672 -25.109 -24.484 1 98.75 531 GLU B O 1
ATOM 9625 N N . GLY B 1 532 ? -6.863 -23.766 -24.141 1 98.69 532 GLY B N 1
ATOM 9626 C CA . GLY B 1 532 ? -7.648 -22.609 -23.734 1 98.69 532 GLY B CA 1
ATOM 9627 C C . GLY B 1 532 ? -8.641 -22.156 -24.797 1 98.69 532 GLY B C 1
ATOM 9628 O O . GLY B 1 532 ? -9.781 -21.812 -24.484 1 98.69 532 GLY B O 1
ATOM 9629 N N . GLY B 1 533 ? -8.188 -22.078 -26.062 1 98.75 533 GLY B N 1
ATOM 9630 C CA . GLY B 1 533 ? -9.086 -21.672 -27.141 1 98.75 533 GLY B CA 1
ATOM 9631 C C . GLY B 1 533 ? -10.328 -22.531 -27.234 1 98.75 533 GLY B C 1
ATOM 9632 O O . GLY B 1 533 ? -11.43 -22.031 -27.422 1 98.75 533 GLY B O 1
ATOM 9633 N N . ALA B 1 534 ? -10.141 -23.828 -27.156 1 98.75 534 ALA B N 1
ATOM 9634 C CA . ALA B 1 534 ? -11.25 -24.781 -27.203 1 98.75 534 ALA B CA 1
ATOM 9635 C C . ALA B 1 534 ? -12.195 -24.578 -26.016 1 98.75 534 ALA B C 1
ATOM 9637 O O . ALA B 1 534 ? -13.414 -24.578 -26.188 1 98.75 534 ALA B O 1
ATOM 9638 N N . ALA B 1 535 ? -11.609 -24.469 -24.859 1 98.88 535 ALA B N 1
ATOM 9639 C CA . ALA B 1 535 ? -12.391 -24.297 -23.641 1 98.88 535 ALA B CA 1
ATOM 9640 C C . ALA B 1 535 ? -13.25 -23.031 -23.719 1 98.88 535 ALA B C 1
ATOM 9642 O O . ALA B 1 535 ? -14.445 -23.062 -23.422 1 98.88 535 ALA B O 1
ATOM 9643 N N . ILE B 1 536 ? -12.641 -21.906 -24.094 1 98.88 536 ILE B N 1
ATOM 9644 C CA . ILE B 1 536 ? -13.328 -20.625 -24.141 1 98.88 536 ILE B CA 1
ATOM 9645 C C . ILE B 1 536 ? -14.438 -20.656 -25.203 1 98.88 536 ILE B C 1
ATOM 9647 O O . ILE B 1 536 ? -15.531 -20.125 -24.984 1 98.88 536 ILE B O 1
ATOM 9651 N N . ALA B 1 537 ? -14.164 -21.297 -26.328 1 98.81 537 ALA B N 1
ATOM 9652 C CA . ALA B 1 537 ? -15.188 -21.453 -27.359 1 98.81 537 ALA B CA 1
ATOM 9653 C C . ALA B 1 537 ? -16.406 -22.203 -26.828 1 98.81 537 ALA B C 1
ATOM 9655 O O . ALA B 1 537 ? -17.547 -21.828 -27.094 1 98.81 537 ALA B O 1
ATOM 9656 N N . ASP B 1 538 ? -16.156 -23.25 -26.094 1 98.75 538 ASP B N 1
ATOM 9657 C CA . ASP B 1 538 ? -17.25 -24.062 -25.562 1 98.75 538 ASP B CA 1
ATOM 9658 C C . ASP B 1 538 ? -18.016 -23.297 -24.5 1 98.75 538 ASP B C 1
ATOM 9660 O O . ASP B 1 538 ? -19.234 -23.469 -24.359 1 98.75 538 ASP B O 1
ATOM 9664 N N . VAL B 1 539 ? -17.375 -22.469 -23.719 1 98.81 539 VAL B N 1
ATOM 9665 C CA . VAL B 1 539 ? -18.078 -21.609 -22.781 1 98.81 539 VAL B CA 1
ATOM 9666 C C . VAL B 1 539 ? -18.922 -20.594 -23.531 1 98.81 539 VAL B C 1
ATOM 9668 O O . VAL B 1 539 ? -20.094 -20.391 -23.219 1 98.81 539 VAL B O 1
ATOM 9671 N N . LEU B 1 540 ? -18.344 -19.953 -24.578 1 98.75 540 LEU B N 1
ATOM 9672 C CA . LEU B 1 540 ? -19.047 -18.938 -25.344 1 98.75 540 LEU B CA 1
ATOM 9673 C C . LEU B 1 540 ? -20.281 -19.5 -26.016 1 98.75 540 LEU B C 1
ATOM 9675 O O . LEU B 1 540 ? -21.312 -18.828 -26.125 1 98.75 540 LEU B O 1
ATOM 9679 N N . THR B 1 541 ? -20.234 -20.781 -26.5 1 97.94 541 THR B N 1
ATOM 9680 C CA . THR B 1 541 ? -21.328 -21.375 -27.25 1 97.94 541 THR B CA 1
ATOM 9681 C C . THR B 1 541 ? -22.312 -22.062 -26.297 1 97.94 541 THR B C 1
ATOM 9683 O O . THR B 1 541 ? -23.375 -22.531 -26.734 1 97.94 541 THR B O 1
ATOM 9686 N N . GLY B 1 542 ? -21.953 -22.188 -25 1 97.94 542 GLY B N 1
ATOM 9687 C CA . GLY B 1 542 ? -22.859 -22.734 -24.016 1 97.94 542 GLY B CA 1
ATOM 9688 C C . GLY B 1 542 ? -22.75 -24.25 -23.891 1 97.94 542 GLY B C 1
ATOM 9689 O O . GLY B 1 542 ? -23.5 -24.875 -23.141 1 97.94 542 GLY B O 1
ATOM 9690 N N . VAL B 1 543 ? -21.828 -24.797 -24.672 1 97.62 543 VAL B N 1
ATOM 9691 C CA . VAL B 1 543 ? -21.547 -26.203 -24.469 1 97.62 543 VAL B CA 1
ATOM 9692 C C . VAL B 1 543 ? -21.188 -26.453 -23 1 97.62 543 VAL B C 1
ATOM 9694 O O . VAL B 1 543 ? -21.562 -27.469 -22.422 1 97.62 543 VAL B O 1
ATOM 9697 N N . VAL B 1 544 ? -20.484 -25.578 -22.438 1 98.25 544 VAL B N 1
ATOM 9698 C CA . VAL B 1 544 ? -20.172 -25.594 -21.016 1 98.25 544 VAL B CA 1
ATOM 9699 C C . VAL B 1 544 ? -20.797 -24.375 -20.344 1 98.25 544 VAL B C 1
ATOM 9701 O O . VAL B 1 544 ? -20.656 -23.25 -20.828 1 98.25 544 VAL B O 1
ATOM 9704 N N . ASN B 1 545 ? -21.578 -24.578 -19.25 1 98.62 545 ASN B N 1
ATOM 9705 C CA . ASN B 1 545 ? -22.078 -23.5 -18.406 1 98.62 545 ASN B CA 1
ATOM 9706 C C . ASN B 1 545 ? -21.016 -23.016 -17.438 1 98.62 545 ASN B C 1
ATOM 9708 O O . ASN B 1 545 ? -20.531 -23.781 -16.594 1 98.62 545 ASN B O 1
ATOM 9712 N N . PRO B 1 546 ? -20.562 -21.766 -17.609 1 98.62 546 PRO B N 1
ATOM 9713 C CA . PRO B 1 546 ? -19.516 -21.281 -16.719 1 98.62 546 PRO B CA 1
ATOM 9714 C C . PRO B 1 546 ? -19.891 -21.406 -15.242 1 98.62 546 PRO B C 1
ATOM 9716 O O . PRO B 1 546 ? -21.047 -21.188 -14.883 1 98.62 546 PRO B O 1
ATOM 9719 N N . SER B 1 547 ? -18.906 -21.734 -14.383 1 98.5 547 SER B N 1
ATOM 9720 C CA . SER B 1 547 ? -19.156 -21.953 -12.953 1 98.5 547 SER B CA 1
ATOM 9721 C C . SER B 1 547 ? -18.031 -21.359 -12.109 1 98.5 547 SER B C 1
ATOM 9723 O O . SER B 1 547 ? -18.047 -21.453 -10.883 1 98.5 547 SER B O 1
ATOM 9725 N N . ALA B 1 548 ? -16.969 -20.75 -12.688 1 98.88 548 ALA B N 1
ATOM 9726 C CA . ALA B 1 548 ? -15.82 -20.203 -11.977 1 98.88 548 ALA B CA 1
ATOM 9727 C C . ALA B 1 548 ? -16.203 -18.984 -11.148 1 98.88 548 ALA B C 1
ATOM 9729 O O . ALA B 1 548 ? -17.188 -18.297 -11.469 1 98.88 548 ALA B O 1
ATOM 9730 N N . ARG B 1 549 ? -15.523 -18.781 -10.031 1 98.94 549 ARG B N 1
ATOM 9731 C CA . ARG B 1 549 ? -15.695 -17.625 -9.148 1 98.94 549 ARG B CA 1
ATOM 9732 C C . ARG B 1 549 ? -14.367 -16.922 -8.914 1 98.94 549 ARG B C 1
ATOM 9734 O O . ARG B 1 549 ? -13.328 -17.562 -8.734 1 98.94 549 ARG B O 1
ATOM 9741 N N . LEU B 1 550 ? -14.391 -15.586 -8.898 1 98.94 550 LEU B N 1
ATOM 9742 C CA . LEU B 1 550 ? -13.18 -14.789 -8.719 1 98.94 550 LEU B CA 1
ATOM 9743 C C . LEU B 1 550 ? -12.531 -15.086 -7.371 1 98.94 550 LEU B C 1
ATOM 9745 O O . LEU B 1 550 ? -13.227 -15.234 -6.363 1 98.94 550 LEU B O 1
ATOM 9749 N N . THR B 1 551 ? -11.227 -15.195 -7.371 1 98.88 551 THR B N 1
ATOM 9750 C CA . THR B 1 551 ? -10.5 -15.383 -6.121 1 98.88 551 THR B CA 1
ATOM 9751 C C . THR B 1 551 ? -9.688 -14.133 -5.781 1 98.88 551 THR B C 1
ATOM 9753 O O . THR B 1 551 ? -8.914 -14.133 -4.824 1 98.88 551 THR B O 1
ATOM 9756 N N . MET B 1 552 ? -9.742 -13.141 -6.543 1 98.75 552 MET B N 1
ATOM 9757 C CA . MET B 1 552 ? -9.227 -11.797 -6.285 1 98.75 552 MET B CA 1
ATOM 9758 C C . MET B 1 552 ? -10.211 -10.734 -6.742 1 98.75 552 MET B C 1
ATOM 9760 O O . MET B 1 552 ? -10.805 -10.844 -7.82 1 98.75 552 MET B O 1
ATOM 9764 N N . SER B 1 553 ? -10.438 -9.75 -5.941 1 98.75 553 SER B N 1
ATOM 9765 C CA . SER B 1 553 ? -11.352 -8.656 -6.258 1 98.75 553 SER B CA 1
ATOM 9766 C C . SER B 1 553 ? -10.828 -7.82 -7.422 1 98.75 553 SER B C 1
ATOM 9768 O O . SER B 1 553 ? -9.625 -7.602 -7.543 1 98.75 553 SER B O 1
ATOM 9770 N N . PHE B 1 554 ? -11.695 -7.43 -8.336 1 98.81 554 PHE B N 1
ATOM 9771 C CA . PHE B 1 554 ? -11.359 -6.461 -9.367 1 98.81 554 PHE B CA 1
ATOM 9772 C C . PHE B 1 554 ? -11.555 -5.039 -8.867 1 98.81 554 PHE B C 1
ATOM 9774 O O . PHE B 1 554 ? -12.633 -4.688 -8.391 1 98.81 554 PHE B O 1
ATOM 9781 N N . PRO B 1 555 ? -10.562 -4.215 -8.961 1 98.62 555 PRO B N 1
ATOM 9782 C CA . PRO B 1 555 ? -10.711 -2.848 -8.453 1 98.62 555 PRO B CA 1
ATOM 9783 C C . PRO B 1 555 ? -11.547 -1.97 -9.383 1 98.62 555 PRO B C 1
ATOM 9785 O O . PRO B 1 555 ? -11.719 -2.297 -10.562 1 98.62 555 PRO B O 1
ATOM 9788 N N . GLN B 1 556 ? -12.07 -0.839 -8.766 1 98.06 556 GLN B N 1
ATOM 9789 C CA . GLN B 1 556 ? -12.664 0.209 -9.586 1 98.06 556 GLN B CA 1
ATOM 9790 C C . GLN B 1 556 ? -11.617 0.854 -10.492 1 98.06 556 GLN B C 1
ATOM 9792 O O . GLN B 1 556 ? -11.906 1.17 -11.648 1 98.06 556 GLN B O 1
ATOM 9797 N N . SER B 1 557 ? -10.453 1.075 -9.992 1 97.81 557 SER B N 1
ATOM 9798 C CA . SER B 1 557 ? -9.297 1.681 -10.648 1 97.81 557 SER B CA 1
ATOM 9799 C C . SER B 1 557 ? -8.008 1.38 -9.883 1 97.81 557 SER B C 1
ATOM 9801 O O . SER B 1 557 ? -8.055 0.868 -8.766 1 97.81 557 SER B O 1
ATOM 9803 N N . VAL B 1 558 ? -6.879 1.651 -10.547 1 98 558 VAL B N 1
ATOM 9804 C CA . VAL B 1 558 ? -5.594 1.378 -9.914 1 98 558 VAL B CA 1
ATOM 9805 C C . VAL B 1 558 ? -5.445 2.232 -8.656 1 98 558 VAL B C 1
ATOM 9807 O O . VAL B 1 558 ? -4.809 1.813 -7.688 1 98 558 VAL B O 1
ATOM 9810 N N . GLY B 1 559 ? -6.062 3.404 -8.562 1 98.25 559 GLY B N 1
ATOM 9811 C CA . GLY B 1 559 ? -5.965 4.309 -7.426 1 98.25 559 GLY B CA 1
ATOM 9812 C C . GLY B 1 559 ? -6.652 3.777 -6.18 1 98.25 559 GLY B C 1
ATOM 9813 O O . GLY B 1 559 ? -6.41 4.273 -5.074 1 98.25 559 GLY B O 1
ATOM 9814 N N . GLN B 1 560 ? -7.477 2.779 -6.289 1 97.88 560 GLN B N 1
ATOM 9815 C CA . GLN B 1 560 ? -8.203 2.184 -5.172 1 97.88 560 GLN B CA 1
ATOM 9816 C C . GLN B 1 560 ? -7.348 1.132 -4.465 1 97.88 560 GLN B C 1
ATOM 9818 O O . GLN B 1 560 ? -7.633 0.763 -3.322 1 97.88 560 GLN B O 1
ATOM 9823 N N . ILE B 1 561 ? -6.297 0.619 -5.086 1 98.19 561 ILE B N 1
ATOM 9824 C CA . ILE B 1 561 ? -5.516 -0.523 -4.625 1 98.19 561 ILE B CA 1
ATOM 9825 C C . ILE B 1 561 ? -4.773 -0.154 -3.342 1 98.19 561 ILE B C 1
ATOM 9827 O O . ILE B 1 561 ? -4.195 0.933 -3.242 1 98.19 561 ILE B O 1
ATOM 9831 N N . PRO B 1 562 ? -4.82 -1.021 -2.398 1 97.5 562 PRO B N 1
ATOM 9832 C CA . PRO B 1 562 ? -5.355 -2.385 -2.434 1 97.5 562 PRO B CA 1
ATOM 9833 C C . PRO B 1 562 ? -6.848 -2.443 -2.119 1 97.5 562 PRO B C 1
ATOM 9835 O O . PRO B 1 562 ? -7.363 -1.588 -1.395 1 97.5 562 PRO B O 1
ATOM 9838 N N . VAL B 1 563 ? -7.539 -3.334 -2.68 1 97.62 563 VAL B N 1
ATOM 9839 C CA . VAL B 1 563 ? -8.938 -3.627 -2.379 1 97.62 563 VAL B CA 1
ATOM 9840 C C . VAL B 1 563 ? -9.148 -5.137 -2.314 1 97.62 563 VAL B C 1
ATOM 9842 O O . VAL B 1 563 ? -8.805 -5.859 -3.254 1 97.62 563 VAL B O 1
ATOM 9845 N N . TYR B 1 564 ? -9.586 -5.68 -1.213 1 98.12 564 TYR B N 1
ATOM 9846 C CA . TYR B 1 564 ? -9.805 -7.102 -0.984 1 98.12 564 TYR B CA 1
ATOM 9847 C C . TYR B 1 564 ? -10.953 -7.332 -0.013 1 98.12 564 TYR B C 1
ATOM 9849 O O . TYR B 1 564 ? -11.344 -6.422 0.727 1 98.12 564 TYR B O 1
ATOM 9857 N N . TYR B 1 565 ? -11.562 -8.484 0.036 1 98.19 565 TYR B N 1
ATOM 9858 C CA . TYR B 1 565 ? -12.875 -8.688 0.633 1 98.19 565 TYR B CA 1
ATOM 9859 C C . TYR B 1 565 ? -12.789 -8.727 2.154 1 98.19 565 TYR B C 1
ATOM 9861 O O . TYR B 1 565 ? -13.695 -8.266 2.85 1 98.19 565 TYR B O 1
ATOM 9869 N N . ASN B 1 566 ? -11.648 -9.289 2.678 1 98.19 566 ASN B N 1
ATOM 9870 C CA . ASN B 1 566 ? -11.547 -9.484 4.121 1 98.19 566 ASN B CA 1
ATOM 9871 C C . ASN B 1 566 ? -10.82 -8.32 4.793 1 98.19 566 ASN B C 1
ATOM 9873 O O . ASN B 1 566 ? -9.914 -8.531 5.605 1 98.19 566 ASN B O 1
ATOM 9877 N N . HIS B 1 567 ? -11.094 -7.113 4.418 1 97.31 567 HIS B N 1
ATOM 9878 C CA . HIS B 1 567 ? -10.594 -5.898 5.047 1 97.31 567 HIS B CA 1
ATOM 9879 C C . HIS B 1 567 ? -11.211 -5.699 6.426 1 97.31 567 HIS B C 1
ATOM 9881 O O . HIS B 1 567 ? -12.211 -6.332 6.762 1 97.31 567 HIS B O 1
ATOM 9887 N N . PHE B 1 568 ? -10.648 -4.863 7.223 1 97.75 568 PHE B N 1
ATOM 9888 C CA . PHE B 1 568 ? -11.18 -4.531 8.539 1 97.75 568 PHE B CA 1
ATOM 9889 C C . PHE B 1 568 ? -12.172 -3.373 8.445 1 97.75 568 PHE B C 1
ATOM 9891 O O . PHE B 1 568 ? -12.172 -2.629 7.461 1 97.75 568 PHE B O 1
ATOM 9898 N N . ASN B 1 569 ? -13.023 -3.344 9.391 1 96.31 569 ASN B N 1
ATOM 9899 C CA . ASN B 1 569 ? -13.82 -2.129 9.508 1 96.31 569 ASN B CA 1
ATOM 9900 C C . ASN B 1 569 ? -13.008 -0.97 10.07 1 96.31 569 ASN B C 1
ATOM 9902 O O . ASN B 1 569 ? -11.906 -1.173 10.586 1 96.31 569 ASN B O 1
ATOM 9906 N N . THR B 1 570 ? -13.555 0.221 9.898 1 97.25 570 THR B N 1
ATOM 9907 C CA . THR B 1 570 ? -12.938 1.41 10.477 1 97.25 570 THR B CA 1
ATOM 9908 C C . THR B 1 570 ? -13.781 1.958 11.617 1 97.25 570 THR B C 1
ATOM 9910 O O . THR B 1 570 ? -14.859 1.438 11.906 1 97.25 570 THR B O 1
ATOM 9913 N N . GLY B 1 571 ? -13.266 2.932 12.266 1 97.5 571 GLY B N 1
ATOM 9914 C CA . GLY B 1 571 ? -14.031 3.57 13.328 1 97.5 571 GLY B CA 1
ATOM 9915 C C . GLY B 1 571 ? -15.148 4.457 12.805 1 97.5 571 GLY B C 1
ATOM 9916 O O . GLY B 1 571 ? -16.062 4.801 13.555 1 97.5 571 GLY B O 1
ATOM 9917 N N . ARG B 1 572 ? -15.039 4.844 11.539 1 96.69 572 ARG B N 1
ATOM 9918 C CA . ARG B 1 572 ? -16.031 5.688 10.875 1 96.69 572 ARG B CA 1
ATOM 9919 C C . ARG B 1 572 ? -16.438 5.09 9.531 1 96.69 572 ARG B C 1
ATOM 9921 O O . ARG B 1 572 ? -16.203 5.688 8.484 1 96.69 572 ARG B O 1
ATOM 9928 N N . PRO B 1 573 ? -17.078 3.953 9.578 1 96.81 573 PRO B N 1
ATOM 9929 C CA . PRO B 1 573 ? -17.453 3.328 8.305 1 96.81 573 PRO B CA 1
ATOM 9930 C C . PRO B 1 573 ? -18.438 4.16 7.504 1 96.81 573 PRO B C 1
ATOM 9932 O O . PRO B 1 573 ? -19.25 4.902 8.086 1 96.81 573 PRO B O 1
ATOM 9935 N N . LEU B 1 574 ? -18.391 4.062 6.234 1 95.75 574 LEU B N 1
ATOM 9936 C CA . LEU B 1 574 ? -19.328 4.727 5.34 1 95.75 574 LEU B CA 1
ATOM 9937 C C . LEU B 1 574 ? -20.719 4.109 5.453 1 95.75 574 LEU B C 1
ATOM 9939 O O . LEU B 1 574 ? -20.859 2.885 5.406 1 95.75 574 LEU B O 1
ATOM 9943 N N . ASN B 1 575 ? -21.672 4.926 5.68 1 92.12 575 ASN B N 1
ATOM 9944 C CA . ASN B 1 575 ? -23.062 4.523 5.551 1 92.12 575 ASN B CA 1
ATOM 9945 C C . ASN B 1 575 ? -23.531 4.582 4.102 1 92.12 575 ASN B C 1
ATOM 9947 O O . ASN B 1 575 ? -23.641 5.664 3.523 1 92.12 575 ASN B O 1
ATOM 9951 N N . PRO B 1 576 ? -23.844 3.543 3.539 1 87.31 576 PRO B N 1
ATOM 9952 C CA . PRO B 1 576 ? -24.219 3.533 2.121 1 87.31 576 PRO B CA 1
ATOM 9953 C C . PRO B 1 576 ? -25.438 4.406 1.824 1 87.31 576 PRO B C 1
ATOM 9955 O O . PRO B 1 576 ? -25.641 4.816 0.679 1 87.31 576 PRO B O 1
ATOM 9958 N N . GLU B 1 577 ? -26.25 4.668 2.859 1 88.56 577 GLU B N 1
ATOM 9959 C CA . GLU B 1 577 ? -27.453 5.492 2.678 1 88.56 577 GLU B CA 1
ATOM 9960 C C . GLU B 1 577 ? -27.109 6.977 2.809 1 88.56 577 GLU B C 1
ATOM 9962 O O . GLU B 1 577 ? -27.922 7.832 2.428 1 88.56 577 GLU B O 1
ATOM 9967 N N . LYS B 1 578 ? -25.969 7.309 3.326 1 90.06 578 LYS B N 1
ATOM 9968 C CA . LYS B 1 578 ? -25.531 8.688 3.52 1 90.06 578 LYS B CA 1
ATOM 9969 C C . LYS B 1 578 ? -24.141 8.898 2.92 1 90.06 578 LYS B C 1
ATOM 9971 O O . LYS B 1 578 ? -23.188 9.227 3.637 1 90.06 578 LYS B O 1
ATOM 9976 N N . THR B 1 579 ? -24.047 8.867 1.699 1 86 579 THR B N 1
ATOM 9977 C CA . THR B 1 579 ? -22.766 8.859 0.999 1 86 579 THR B CA 1
ATOM 9978 C C . THR B 1 579 ? -22.156 10.25 0.97 1 86 579 THR B C 1
ATOM 9980 O O . THR B 1 579 ? -20.984 10.414 0.645 1 86 579 THR B O 1
ATOM 9983 N N . GLU B 1 580 ? -22.875 11.305 1.423 1 88.88 580 GLU B N 1
ATOM 9984 C CA . GLU B 1 580 ? -22.391 12.672 1.348 1 88.88 580 GLU B CA 1
ATOM 9985 C C . GLU B 1 580 ? -21.672 13.078 2.639 1 88.88 580 GLU B C 1
ATOM 9987 O O . GLU B 1 580 ? -21.047 14.133 2.703 1 88.88 580 GLU B O 1
ATOM 9992 N N . GLU B 1 581 ? -21.75 12.195 3.631 1 92.5 581 GLU B N 1
ATOM 9993 C CA . GLU B 1 581 ? -21.062 12.492 4.891 1 92.5 581 GLU B CA 1
ATOM 9994 C C . GLU B 1 581 ? -19.562 12.617 4.691 1 92.5 581 GLU B C 1
ATOM 9996 O O . GLU B 1 581 ? -18.938 11.734 4.109 1 92.5 581 GLU B O 1
ATOM 10001 N N . ARG B 1 582 ? -18.969 13.648 5.129 1 94.12 582 ARG B N 1
ATOM 10002 C CA . ARG B 1 582 ? -17.562 13.938 4.844 1 94.12 582 ARG B CA 1
ATOM 10003 C C . ARG B 1 582 ? -16.641 13.133 5.758 1 94.12 582 ARG B C 1
ATOM 10005 O O . ARG B 1 582 ? -15.656 12.547 5.301 1 94.12 582 ARG B O 1
ATOM 10012 N N . TYR B 1 583 ? -16.969 13.07 7.008 1 95.75 583 TYR B N 1
ATOM 10013 C CA . TYR B 1 583 ? -16.047 12.578 8.008 1 95.75 583 TYR B CA 1
ATOM 10014 C C . TYR B 1 583 ? -16.266 11.094 8.273 1 95.75 583 TYR B C 1
ATOM 10016 O O . TYR B 1 583 ? -16.406 10.68 9.43 1 95.75 583 TYR B O 1
ATOM 10024 N N . VAL B 1 584 ? -16.297 10.305 7.203 1 96.62 584 VAL B N 1
ATOM 10025 C CA . VAL B 1 584 ? -16.344 8.852 7.227 1 96.62 584 VAL B CA 1
ATOM 10026 C C . VAL B 1 584 ? -15.25 8.281 6.312 1 96.62 584 VAL B C 1
ATOM 10028 O O . VAL B 1 584 ? -14.664 9.016 5.516 1 96.62 584 VAL B O 1
ATOM 10031 N N . SER B 1 585 ? -14.961 7.086 6.516 1 97.69 585 SER B N 1
ATOM 10032 C CA . SER B 1 585 ? -13.922 6.461 5.707 1 97.69 585 SER B CA 1
ATOM 10033 C C . SER B 1 585 ? -14.406 6.215 4.281 1 97.69 585 SER B C 1
ATOM 10035 O O . SER B 1 585 ? -15.07 5.215 4.008 1 97.69 585 SER B O 1
ATOM 10037 N N . LYS B 1 586 ? -13.992 7.07 3.34 1 97.31 586 LYS B N 1
ATOM 10038 C CA . LYS B 1 586 ? -14.398 6.938 1.944 1 97.31 586 LYS B CA 1
ATOM 10039 C C . LYS B 1 586 ? -13.453 7.691 1.019 1 97.31 586 LYS B C 1
ATOM 10041 O O . LYS B 1 586 ? -12.656 8.508 1.476 1 97.31 586 LYS B O 1
ATOM 10046 N N . TYR B 1 587 ? -13.43 7.332 -0.211 1 97.56 587 TYR B N 1
ATOM 10047 C CA . TYR B 1 587 ? -12.922 8.188 -1.276 1 97.56 587 TYR B CA 1
ATOM 10048 C C . TYR B 1 587 ? -14 9.141 -1.778 1 97.56 587 TYR B C 1
ATOM 10050 O O . TYR B 1 587 ? -15.172 8.766 -1.862 1 97.56 587 TYR B O 1
ATOM 10058 N N . ILE B 1 588 ? -13.625 10.328 -2.139 1 97.38 588 ILE B N 1
ATOM 10059 C CA . ILE B 1 588 ? -14.648 11.281 -2.566 1 97.38 588 ILE B CA 1
ATOM 10060 C C . ILE B 1 588 ? -14.969 11.055 -4.039 1 97.38 588 ILE B C 1
ATOM 10062 O O . ILE B 1 588 ? -15.977 11.57 -4.547 1 97.38 588 ILE B O 1
ATOM 10066 N N . ASP B 1 589 ? -14.133 10.242 -4.754 1 97.12 589 ASP B N 1
ATOM 10067 C CA . ASP B 1 589 ? -14.297 10.141 -6.199 1 97.12 589 ASP B CA 1
ATOM 10068 C C . ASP B 1 589 ? -14.469 8.68 -6.629 1 97.12 589 ASP B C 1
ATOM 10070 O O . ASP B 1 589 ? -14.398 8.367 -7.816 1 97.12 589 ASP B O 1
ATOM 10074 N N . SER B 1 590 ? -14.594 7.762 -5.738 1 96.44 590 SER B N 1
ATOM 10075 C CA . SER B 1 590 ? -14.75 6.344 -6.043 1 96.44 590 SER B CA 1
ATOM 10076 C C . SER B 1 590 ? -15.477 5.613 -4.918 1 96.44 590 SER B C 1
ATOM 10078 O O . SER B 1 590 ? -15.359 5.988 -3.75 1 96.44 590 SER B O 1
ATOM 10080 N N . PRO B 1 591 ? -16.266 4.562 -5.219 1 95.62 591 PRO B N 1
ATOM 10081 C CA . PRO B 1 591 ? -16.75 3.689 -4.148 1 95.62 591 PRO B CA 1
ATOM 10082 C C . PRO B 1 591 ? -15.625 3.029 -3.363 1 95.62 591 PRO B C 1
ATOM 10084 O O . PRO B 1 591 ? -14.523 2.863 -3.887 1 95.62 591 PRO B O 1
ATOM 10087 N N . ASN B 1 592 ? -15.953 2.689 -2.09 1 96.31 592 ASN B N 1
ATOM 10088 C CA . ASN B 1 592 ? -14.992 1.902 -1.32 1 96.31 592 ASN B CA 1
ATOM 10089 C C . ASN B 1 592 ? -14.938 0.456 -1.806 1 96.31 592 ASN B C 1
ATOM 10091 O O . ASN B 1 592 ? -13.906 -0.2 -1.701 1 96.31 592 ASN B O 1
ATOM 10095 N N . GLU B 1 593 ? -16.078 -0.088 -2.328 1 96.25 593 GLU B N 1
ATOM 10096 C CA . GLU B 1 593 ? -16.203 -1.481 -2.742 1 96.25 593 GLU B CA 1
ATOM 10097 C C . GLU B 1 593 ? -15.508 -1.73 -4.074 1 96.25 593 GLU B C 1
ATOM 10099 O O . GLU B 1 593 ? -15.438 -0.837 -4.922 1 96.25 593 GLU B O 1
ATOM 10104 N N . PRO B 1 594 ? -14.938 -2.941 -4.273 1 98.06 594 PRO B N 1
ATOM 10105 C CA . PRO B 1 594 ? -14.414 -3.287 -5.598 1 98.06 594 PRO B CA 1
ATOM 10106 C C . PRO B 1 594 ? -15.492 -3.295 -6.676 1 98.06 594 PRO B C 1
ATOM 10108 O O . PRO B 1 594 ? -16.688 -3.32 -6.355 1 98.06 594 PRO B O 1
ATOM 10111 N N . LEU B 1 595 ? -15.062 -3.195 -7.945 1 98.5 595 LEU B N 1
ATOM 10112 C CA . LEU B 1 595 ? -16 -3.367 -9.047 1 98.5 595 LEU B CA 1
ATOM 10113 C C . LEU B 1 595 ? -16.641 -4.75 -9 1 98.5 595 LEU B C 1
ATOM 10115 O O . LEU B 1 595 ? -17.859 -4.879 -9.141 1 98.5 595 LEU B O 1
ATOM 10119 N N . LEU B 1 596 ? -15.844 -5.777 -8.812 1 98.75 596 LEU B N 1
ATOM 10120 C CA . LEU B 1 596 ? -16.297 -7.156 -8.68 1 98.75 596 LEU B CA 1
ATOM 10121 C C . LEU B 1 596 ? -15.703 -7.801 -7.43 1 98.75 596 LEU B C 1
ATOM 10123 O O . LEU B 1 596 ? -14.484 -7.828 -7.258 1 98.75 596 LEU B O 1
ATOM 10127 N N . PRO B 1 597 ? -16.516 -8.367 -6.555 1 98.69 597 PRO B N 1
ATOM 10128 C CA . PRO B 1 597 ? -16.047 -8.875 -5.262 1 98.69 597 PRO B CA 1
ATOM 10129 C C . PRO B 1 597 ? -15.453 -10.273 -5.355 1 98.69 597 PRO B C 1
ATOM 10131 O O . PRO B 1 597 ? -15.672 -10.977 -6.348 1 98.69 597 PRO B O 1
ATOM 10134 N N . PHE B 1 598 ? -14.734 -10.641 -4.336 1 98.81 598 PHE B N 1
ATOM 10135 C CA . PHE B 1 598 ? -14.258 -12.008 -4.145 1 98.81 598 PHE B CA 1
ATOM 10136 C C . PHE B 1 598 ? -15.414 -13 -4.203 1 98.81 598 PHE B C 1
ATOM 10138 O O . PHE B 1 598 ? -16.484 -12.742 -3.656 1 98.81 598 PHE B O 1
ATOM 10145 N N . GLY B 1 599 ? -15.219 -14.039 -4.949 1 98.88 599 GLY B N 1
ATOM 10146 C CA . GLY B 1 599 ? -16.219 -15.094 -5.066 1 98.88 599 GLY B CA 1
ATOM 10147 C C . GLY B 1 599 ? -17.234 -14.828 -6.16 1 98.88 599 GLY B C 1
ATOM 10148 O O . GLY B 1 599 ? -18.141 -15.633 -6.367 1 98.88 599 GLY B O 1
ATOM 10149 N N . TYR B 1 600 ? -17.078 -13.758 -6.91 1 98.88 600 TYR B N 1
ATOM 10150 C CA . TYR B 1 600 ? -18.062 -13.352 -7.906 1 98.88 600 TYR B CA 1
ATOM 10151 C C . TYR B 1 600 ? -17.906 -14.148 -9.195 1 98.88 600 TYR B C 1
ATOM 10153 O O . TYR B 1 600 ? -16.781 -14.438 -9.617 1 98.88 600 TYR B O 1
ATOM 10161 N N . GLY B 1 601 ? -18.938 -14.414 -9.852 1 98.81 601 GLY B N 1
ATOM 10162 C CA . GLY B 1 601 ? -19.031 -15.055 -11.156 1 98.81 601 GLY B CA 1
ATOM 10163 C C . GLY B 1 601 ? -20.438 -15.445 -11.531 1 98.81 601 GLY B C 1
ATOM 10164 O O . GLY B 1 601 ? -21.219 -15.898 -10.68 1 98.81 601 GLY B O 1
ATOM 10165 N N . LEU B 1 602 ? -20.75 -15.266 -12.766 1 98.62 602 LEU B N 1
ATOM 10166 C CA . LEU B 1 602 ? -22.094 -15.562 -13.258 1 98.62 602 LEU B CA 1
ATOM 10167 C C . LEU B 1 602 ? -22.141 -16.938 -13.898 1 98.62 602 LEU B C 1
ATOM 10169 O O . LEU B 1 602 ? -21.141 -17.656 -13.93 1 98.62 602 LEU B O 1
ATOM 10173 N N . SER B 1 603 ? -23.328 -17.359 -14.258 1 98.25 603 SER B N 1
ATOM 10174 C CA . SER B 1 603 ? -23.656 -18.578 -14.984 1 98.25 603 SER B CA 1
ATOM 10175 C C . SER B 1 603 ? -24.734 -18.328 -16.031 1 98.25 603 SER B C 1
ATOM 10177 O O . SER B 1 603 ? -25.328 -17.25 -16.078 1 98.25 603 SER B O 1
ATOM 10179 N N . TYR B 1 604 ? -24.938 -19.25 -16.969 1 98.44 604 TYR B N 1
ATOM 10180 C CA . TYR B 1 604 ? -26.016 -19.141 -17.953 1 98.44 604 TYR B CA 1
ATOM 10181 C C . TYR B 1 604 ? -27.328 -19.641 -17.391 1 98.44 604 TYR B C 1
ATOM 10183 O O . TYR B 1 604 ? -28.312 -19.781 -18.109 1 98.44 604 TYR B O 1
ATOM 10191 N N . THR B 1 605 ? -27.297 -19.953 -16.125 1 97.94 605 THR B N 1
ATOM 10192 C CA . THR B 1 605 ? -28.5 -20.234 -15.359 1 97.94 605 THR B CA 1
ATOM 10193 C C . THR B 1 605 ? -28.578 -19.344 -14.117 1 97.94 605 THR B C 1
ATOM 10195 O O . THR B 1 605 ? -27.766 -18.438 -13.945 1 97.94 605 THR B O 1
ATOM 10198 N N . THR B 1 606 ? -29.656 -19.469 -13.367 1 97.69 606 THR B N 1
ATOM 10199 C CA . THR B 1 606 ? -29.859 -18.656 -12.172 1 97.69 606 THR B CA 1
ATOM 10200 C C . THR B 1 606 ? -30.125 -19.547 -10.953 1 97.69 606 THR B C 1
ATOM 10202 O O . THR B 1 606 ? -30.656 -20.641 -11.094 1 97.69 606 THR B O 1
ATOM 10205 N N . PHE B 1 607 ? -29.672 -19.141 -9.891 1 98.56 607 PHE B N 1
ATOM 10206 C CA . PHE B 1 607 ? -29.859 -19.859 -8.633 1 98.56 607 PHE B CA 1
ATOM 10207 C C . PHE B 1 607 ? -30.547 -18.984 -7.605 1 98.56 607 PHE B C 1
ATOM 10209 O O . PHE B 1 607 ? -30.297 -17.766 -7.539 1 98.56 607 PHE B O 1
ATOM 10216 N N . GLU B 1 608 ? -31.406 -19.562 -6.828 1 98.5 608 GLU B N 1
ATOM 10217 C CA . GLU B 1 608 ? -32.062 -18.891 -5.715 1 98.5 608 GLU B CA 1
ATOM 10218 C C . GLU B 1 608 ? -31.703 -19.547 -4.383 1 98.5 608 GLU B C 1
ATOM 10220 O O . GLU B 1 608 ? -31.703 -20.781 -4.27 1 98.5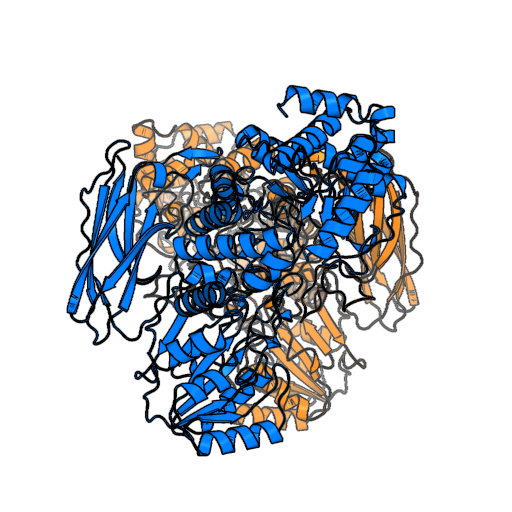 608 GLU B O 1
ATOM 10225 N N . TYR B 1 609 ? -31.328 -18.812 -3.438 1 98.44 609 TYR B N 1
ATOM 10226 C CA . TYR B 1 609 ? -31 -19.266 -2.094 1 98.44 609 TYR B CA 1
ATOM 10227 C C . TYR B 1 609 ? -32.219 -19.25 -1.192 1 98.44 609 TYR B C 1
ATOM 10229 O O . TYR B 1 609 ? -32.969 -18.25 -1.167 1 98.44 609 TYR B O 1
ATOM 10237 N N . GLY B 1 610 ? -32.469 -20.328 -0.49 1 96.69 610 GLY B N 1
ATOM 10238 C CA . GLY B 1 610 ? -33.531 -20.391 0.491 1 96.69 610 GLY B CA 1
ATOM 10239 C C . GLY B 1 610 ? -33.125 -19.844 1.851 1 96.69 610 GLY B C 1
ATOM 10240 O O . GLY B 1 610 ? -32.188 -19.062 1.957 1 96.69 610 GLY B O 1
ATOM 10241 N N . ASP B 1 611 ? -33.844 -20.297 2.828 1 94.19 611 ASP B N 1
ATOM 10242 C CA . ASP B 1 611 ? -33.594 -19.781 4.164 1 94.19 611 ASP B CA 1
ATOM 10243 C C . ASP B 1 611 ? -32.281 -20.344 4.738 1 94.19 611 ASP B C 1
ATOM 10245 O O . ASP B 1 611 ? -31.969 -21.516 4.527 1 94.19 611 ASP B O 1
ATOM 10249 N N . LEU B 1 612 ? -31.609 -19.594 5.371 1 97.88 612 LEU B N 1
ATOM 10250 C CA . LEU B 1 612 ? -30.391 -19.969 6.105 1 97.88 612 LEU B CA 1
ATOM 10251 C C . LEU B 1 612 ? -30.75 -20.562 7.465 1 97.88 612 LEU B C 1
ATOM 10253 O O . LEU B 1 612 ? -31.406 -19.906 8.281 1 97.88 612 LEU B O 1
ATOM 10257 N N . GLU B 1 613 ? -30.359 -21.812 7.645 1 98.12 613 GLU B N 1
ATOM 10258 C CA . GLU B 1 613 ? -30.641 -22.484 8.906 1 98.12 613 GLU B CA 1
ATOM 10259 C C . GLU B 1 613 ? -29.359 -22.719 9.695 1 98.12 613 GLU B C 1
ATOM 10261 O O . GLU B 1 613 ? -28.359 -23.188 9.148 1 98.12 613 GLU B O 1
ATOM 10266 N N . VAL B 1 614 ? -29.422 -22.453 10.938 1 98.25 614 VAL B N 1
ATOM 10267 C CA . VAL B 1 614 ? -28.312 -22.688 11.867 1 98.25 614 VAL B CA 1
ATOM 10268 C C . VAL B 1 614 ? -28.766 -23.609 13 1 98.25 614 VAL B C 1
ATOM 10270 O O . VAL B 1 614 ? -29.828 -23.375 13.602 1 98.25 614 VAL B O 1
ATOM 10273 N N . SER B 1 615 ? -28.016 -24.609 13.312 1 98.06 615 SER B N 1
ATOM 10274 C CA . SER B 1 615 ? -28.438 -25.656 14.219 1 98.06 615 SER B CA 1
ATOM 10275 C C . SER B 1 615 ? -28.625 -25.141 15.641 1 98.06 615 SER B C 1
ATOM 10277 O O . SER B 1 615 ? -29.391 -25.688 16.422 1 98.06 615 SER B O 1
ATOM 10279 N N . SER B 1 616 ? -27.766 -24.109 15.961 1 97.44 616 SER B N 1
ATOM 10280 C CA . SER B 1 616 ? -27.844 -23.516 17.297 1 97.44 616 SER B CA 1
ATOM 10281 C C . SER B 1 616 ? -27.422 -22.062 17.281 1 97.44 616 SER B C 1
ATOM 10283 O O . SER B 1 616 ? -26.594 -21.656 16.469 1 97.44 616 SER B O 1
ATOM 10285 N N . GLN B 1 617 ? -27.953 -21.328 18.172 1 96.62 617 GLN B N 1
ATOM 10286 C CA . GLN B 1 617 ? -27.578 -19.938 18.328 1 96.62 617 GLN B CA 1
ATOM 10287 C C . GLN B 1 617 ? -26.375 -19.781 19.266 1 96.62 617 GLN B C 1
ATOM 10289 O O . GLN B 1 617 ? -25.828 -18.688 19.422 1 96.62 617 GLN B O 1
ATOM 10294 N N . GLU B 1 618 ? -26 -20.875 19.812 1 97.75 618 GLU B N 1
ATOM 10295 C CA . GLU B 1 618 ? -24.828 -20.875 20.703 1 97.75 618 GLU B CA 1
ATOM 10296 C C . GLU B 1 618 ? -23.844 -21.969 20.312 1 97.75 618 GLU B C 1
ATOM 10298 O O . GLU B 1 618 ? -24.234 -23.078 19.938 1 97.75 618 GLU B O 1
ATOM 10303 N N . MET B 1 619 ? -22.594 -21.625 20.25 1 97.5 619 MET B N 1
ATOM 10304 C CA . MET B 1 619 ? -21.484 -22.547 20.031 1 97.5 619 MET B CA 1
ATOM 10305 C C . MET B 1 619 ? -20.578 -22.609 21.266 1 97.5 619 MET B C 1
ATOM 10307 O O . MET B 1 619 ? -20.344 -21.594 21.938 1 97.5 619 MET B O 1
ATOM 10311 N N . THR B 1 620 ? -20.125 -23.797 21.672 1 96.81 620 THR B N 1
ATOM 10312 C CA . THR B 1 620 ? -19.062 -23.969 22.656 1 96.81 620 THR B CA 1
ATOM 10313 C C . THR B 1 620 ? -17.844 -24.641 22.031 1 96.81 620 THR B C 1
ATOM 10315 O O . THR B 1 620 ? -17.891 -25.078 20.875 1 96.81 620 THR B O 1
ATOM 10318 N N . ALA B 1 621 ? -16.781 -24.719 22.75 1 94.31 621 ALA B N 1
ATOM 10319 C CA . ALA B 1 621 ? -15.555 -25.344 22.25 1 94.31 621 ALA B CA 1
ATOM 10320 C C . ALA B 1 621 ? -15.812 -26.797 21.859 1 94.31 621 ALA B C 1
ATOM 10322 O O . ALA B 1 621 ? -15.172 -27.328 20.938 1 94.31 621 ALA B O 1
ATOM 10323 N N . ASN B 1 622 ? -16.812 -27.391 22.422 1 94.31 622 ASN B N 1
ATOM 10324 C CA . ASN B 1 622 ? -17.031 -28.828 22.203 1 94.31 622 ASN B CA 1
ATOM 10325 C C . ASN B 1 622 ? -18.312 -29.078 21.391 1 94.31 622 ASN B C 1
ATOM 10327 O O . ASN B 1 622 ? -18.625 -30.219 21.078 1 94.31 622 ASN B O 1
ATOM 10331 N N . GLN B 1 623 ? -18.984 -28.047 21.109 1 96.19 623 GLN B N 1
ATOM 10332 C CA . GLN B 1 623 ? -20.234 -28.203 20.359 1 96.19 623 GLN B CA 1
ATOM 10333 C C . GLN B 1 623 ? -20.234 -27.328 19.109 1 96.19 623 GLN B C 1
ATOM 10335 O O . GLN B 1 623 ? -20.75 -26.203 19.141 1 96.19 623 GLN B O 1
ATOM 10340 N N . PRO B 1 624 ? -19.766 -27.891 18.047 1 97.5 624 PRO B N 1
ATOM 10341 C CA . PRO B 1 624 ? -19.812 -27.141 16.781 1 97.5 624 PRO B CA 1
ATOM 10342 C C . PRO B 1 624 ? -21.25 -26.859 16.312 1 97.5 624 PRO B C 1
ATOM 10344 O O . PRO B 1 624 ? -22.203 -27.438 16.844 1 97.5 624 PRO B O 1
ATOM 10347 N N . ILE B 1 625 ? -21.438 -25.969 15.383 1 98.19 625 ILE B N 1
ATOM 10348 C CA . ILE B 1 625 ? -22.75 -25.703 14.812 1 98.19 625 ILE B CA 1
ATOM 10349 C C . ILE B 1 625 ? -22.781 -26.125 13.344 1 98.19 625 ILE B C 1
ATOM 10351 O O . ILE B 1 625 ? -21.734 -26.156 12.688 1 98.19 625 ILE B O 1
ATOM 10355 N N . SER B 1 626 ? -23.906 -26.484 12.914 1 98.38 626 SER B N 1
ATOM 10356 C CA . SER B 1 626 ? -24.156 -26.812 11.516 1 98.38 626 SER B CA 1
ATOM 10357 C C . SER B 1 626 ? -24.922 -25.703 10.805 1 98.38 626 SER B C 1
ATOM 10359 O O . SER B 1 626 ? -25.844 -25.125 11.375 1 98.38 626 SER B O 1
ATOM 10361 N N . ILE B 1 627 ? -24.531 -25.266 9.68 1 98.69 627 ILE B N 1
ATOM 10362 C CA . ILE B 1 627 ? -25.141 -24.234 8.859 1 98.69 627 ILE B CA 1
ATOM 10363 C C . ILE B 1 627 ? -25.609 -24.812 7.531 1 98.69 627 ILE B C 1
ATOM 10365 O O . ILE B 1 627 ? -24.828 -25.484 6.84 1 98.69 627 ILE B O 1
ATOM 10369 N N . GLN B 1 628 ? -26.844 -24.594 7.176 1 98.5 628 GLN B N 1
ATOM 10370 C CA . GLN B 1 628 ? -27.406 -25.172 5.953 1 98.5 628 GLN B CA 1
ATOM 10371 C C . GLN B 1 628 ? -28.172 -24.125 5.152 1 98.5 628 GLN B C 1
ATOM 10373 O O . GLN B 1 628 ? -28.828 -23.25 5.727 1 98.5 628 GLN B O 1
ATOM 10378 N N . VAL B 1 629 ? -28.094 -24.219 3.912 1 98.5 629 VAL B N 1
ATOM 10379 C CA . VAL B 1 629 ? -28.891 -23.391 3.02 1 98.5 629 VAL B CA 1
ATOM 10380 C C . VAL B 1 629 ? -29.328 -24.203 1.807 1 98.5 629 VAL B C 1
ATOM 10382 O O . VAL B 1 629 ? -28.547 -24.984 1.252 1 98.5 629 VAL B O 1
ATOM 10385 N N . ARG B 1 630 ? -30.547 -24.094 1.475 1 98.19 630 ARG B N 1
ATOM 10386 C CA . ARG B 1 630 ? -31.078 -24.719 0.265 1 98.19 630 ARG B CA 1
ATOM 10387 C C . ARG B 1 630 ? -30.891 -23.812 -0.945 1 98.19 630 ARG B C 1
ATOM 10389 O O . ARG B 1 630 ? -31.172 -22.609 -0.871 1 98.19 630 ARG B O 1
ATOM 10396 N N . VAL B 1 631 ? -30.422 -24.359 -2.018 1 98.81 631 VAL B N 1
ATOM 10397 C CA . VAL B 1 631 ? -30.234 -23.625 -3.264 1 98.81 631 VAL B CA 1
ATOM 10398 C C . VAL B 1 631 ? -31.031 -24.297 -4.383 1 98.81 631 VAL B C 1
ATOM 10400 O O . VAL B 1 631 ? -31 -25.531 -4.52 1 98.81 631 VAL B O 1
ATOM 10403 N N . THR B 1 632 ? -31.75 -23.516 -5.141 1 98.75 632 THR B N 1
ATOM 10404 C CA . THR B 1 632 ? -32.531 -24.016 -6.25 1 98.75 632 THR B CA 1
ATOM 10405 C C . THR B 1 632 ? -32.094 -23.422 -7.574 1 98.75 632 THR B C 1
ATOM 10407 O O . THR B 1 632 ? -31.906 -22.203 -7.68 1 98.75 632 THR B O 1
ATOM 10410 N N . ASN B 1 633 ? -31.828 -24.281 -8.57 1 98.75 633 ASN B N 1
ATOM 10411 C CA . ASN B 1 633 ? -31.609 -23.797 -9.93 1 98.75 633 ASN B CA 1
ATOM 10412 C C . ASN B 1 633 ? -32.906 -23.328 -10.57 1 98.75 633 ASN B C 1
ATOM 10414 O O . ASN B 1 633 ? -33.781 -24.141 -10.922 1 98.75 633 ASN B O 1
ATOM 10418 N N . THR B 1 634 ? -33.031 -22.078 -10.734 1 98.56 634 THR B N 1
ATOM 10419 C CA . THR B 1 634 ? -34.281 -21.516 -11.234 1 98.56 634 THR B CA 1
ATOM 10420 C C . THR B 1 634 ? -34.188 -21.25 -12.734 1 98.56 634 THR B C 1
ATOM 10422 O O . THR B 1 634 ? -35.125 -20.719 -13.328 1 98.56 634 THR B O 1
ATOM 10425 N N . GLY B 1 635 ? -33.062 -21.516 -13.281 1 97.75 635 GLY B N 1
ATOM 10426 C CA . GLY B 1 635 ? -32.906 -21.297 -14.703 1 97.75 635 GLY B CA 1
ATOM 10427 C C . GLY B 1 635 ? -33.219 -22.5 -15.555 1 97.75 635 GLY B C 1
ATOM 10428 O O . GLY B 1 635 ? -33.938 -23.406 -15.102 1 97.75 635 GLY B O 1
ATOM 10429 N N . GLN B 1 636 ? -32.812 -22.5 -16.828 1 96.5 636 GLN B N 1
ATOM 10430 C CA . GLN B 1 636 ? -33.25 -23.484 -17.812 1 96.5 636 GLN B CA 1
ATOM 10431 C C . GLN B 1 636 ? -32.125 -24.422 -18.188 1 96.5 636 GLN B C 1
ATOM 10433 O O . GLN B 1 636 ? -32.281 -25.328 -19.016 1 96.5 636 GLN B O 1
ATOM 10438 N N . ARG B 1 637 ? -31 -24.188 -17.562 1 97.69 637 ARG B N 1
ATOM 10439 C CA . ARG B 1 637 ? -29.828 -25.031 -17.844 1 97.69 637 ARG B CA 1
ATOM 10440 C C . ARG B 1 637 ? -29.266 -25.609 -16.547 1 97.69 637 ARG B C 1
ATOM 10442 O O . ARG B 1 637 ? -29.391 -25.016 -15.484 1 97.69 637 ARG B O 1
ATOM 10449 N N . ALA B 1 638 ? -28.688 -26.828 -16.719 1 98.25 638 ALA B N 1
ATOM 10450 C CA . ALA B 1 638 ? -27.938 -27.359 -15.578 1 98.25 638 ALA B CA 1
ATOM 10451 C C . ALA B 1 638 ? -26.734 -26.469 -15.266 1 98.25 638 ALA B C 1
ATOM 10453 O O . ALA B 1 638 ? -26.156 -25.859 -16.172 1 98.25 638 ALA B O 1
ATOM 10454 N N . GLY B 1 639 ? -26.438 -26.344 -14.008 1 98.25 639 GLY B N 1
ATOM 10455 C CA . GLY B 1 639 ? -25.312 -25.516 -13.602 1 98.25 639 GLY B CA 1
ATOM 10456 C C . GLY B 1 639 ? -24.734 -25.906 -12.258 1 98.25 639 GLY B C 1
ATOM 10457 O O . GLY B 1 639 ? -25.328 -26.703 -11.531 1 98.25 639 GLY B O 1
ATOM 10458 N N . VAL B 1 640 ? -23.547 -25.438 -12 1 98.62 640 VAL B N 1
ATOM 10459 C CA . VAL B 1 640 ? -22.859 -25.656 -10.734 1 98.62 640 VAL B CA 1
ATOM 10460 C C . VAL B 1 640 ? -22.828 -24.344 -9.938 1 98.62 640 VAL B C 1
ATOM 10462 O O . VAL B 1 640 ? -22.391 -23.312 -10.453 1 98.62 640 VAL B O 1
ATOM 10465 N N . GLU B 1 641 ? -23.344 -24.375 -8.703 1 98.69 641 GLU B N 1
ATOM 10466 C CA . GLU B 1 641 ? -23.297 -23.234 -7.793 1 98.69 641 GLU B CA 1
ATOM 10467 C C . GLU B 1 641 ? -22.281 -23.469 -6.68 1 98.69 641 GLU B C 1
ATOM 10469 O O . GLU B 1 641 ? -22.266 -24.516 -6.051 1 98.69 641 GLU B O 1
ATOM 10474 N N . THR B 1 642 ? -21.344 -22.531 -6.531 1 98.81 642 THR B N 1
ATOM 10475 C CA . THR B 1 642 ? -20.422 -22.547 -5.402 1 98.81 642 THR B CA 1
ATOM 10476 C C . THR B 1 642 ? -20.984 -21.719 -4.238 1 98.81 642 THR B C 1
ATOM 10478 O O . THR B 1 642 ? -20.953 -20.484 -4.27 1 98.81 642 THR B O 1
ATOM 10481 N N . VAL B 1 643 ? -21.469 -22.422 -3.215 1 98.88 643 VAL B N 1
ATOM 10482 C CA . VAL B 1 643 ? -22.016 -21.781 -2.025 1 98.88 643 VAL B CA 1
ATOM 10483 C C . VAL B 1 643 ? -20.891 -21.469 -1.045 1 98.88 643 VAL B C 1
ATOM 10485 O O . VAL B 1 643 ? -20.109 -22.359 -0.683 1 98.88 643 VAL B O 1
ATOM 10488 N N . GLN B 1 644 ? -20.75 -20.219 -0.642 1 98.88 644 GLN B N 1
ATOM 10489 C CA . GLN B 1 644 ? -19.625 -19.75 0.165 1 98.88 644 GLN B CA 1
ATOM 10490 C C . GLN B 1 644 ? -20.078 -19.375 1.574 1 98.88 644 GLN B C 1
ATOM 10492 O O . GLN B 1 644 ? -21.109 -18.703 1.747 1 98.88 644 GLN B O 1
ATOM 10497 N N . LEU B 1 645 ? -19.359 -19.812 2.617 1 98.88 645 LEU B N 1
ATOM 10498 C CA . LEU B 1 645 ? -19.609 -19.484 4.016 1 98.88 645 LEU B CA 1
ATOM 10499 C C . LEU B 1 645 ? -18.547 -18.531 4.547 1 98.88 645 LEU B C 1
ATOM 10501 O O . LEU B 1 645 ? -17.359 -18.828 4.52 1 98.88 645 LEU B O 1
ATOM 10505 N N . TYR B 1 646 ? -18.984 -17.375 4.984 1 98.81 646 TYR B N 1
ATOM 10506 C CA . TYR B 1 646 ? -18.141 -16.406 5.656 1 98.81 646 TYR B CA 1
ATOM 10507 C C . TYR B 1 646 ? -18.578 -16.188 7.102 1 98.81 646 TYR B C 1
ATOM 10509 O O . TYR B 1 646 ? -19.766 -16.359 7.422 1 98.81 646 TYR B O 1
ATOM 10517 N N . VAL B 1 647 ? -17.609 -15.805 7.922 1 98.69 647 VAL B N 1
ATOM 10518 C CA . VAL B 1 647 ? -17.875 -15.516 9.328 1 98.69 647 VAL B CA 1
ATOM 10519 C C . VAL B 1 647 ? -17.203 -14.211 9.727 1 98.69 647 VAL B C 1
ATOM 10521 O O . VAL B 1 647 ? -16.156 -13.844 9.164 1 98.69 647 VAL B O 1
ATOM 10524 N N . ARG B 1 648 ? -17.828 -13.484 10.586 1 98.38 648 ARG B N 1
ATOM 10525 C CA . ARG B 1 648 ? -17.25 -12.289 11.188 1 98.38 648 ARG B CA 1
ATOM 10526 C C . ARG B 1 648 ? -17.281 -12.367 12.703 1 98.38 648 ARG B C 1
ATOM 10528 O O . ARG B 1 648 ? -18.328 -12.648 13.289 1 98.38 648 ARG B O 1
ATOM 10535 N N . ASP B 1 649 ? -16.156 -12.25 13.344 1 98.31 649 ASP B N 1
ATOM 10536 C CA . ASP B 1 649 ? -16.125 -11.938 14.766 1 98.31 649 ASP B CA 1
ATOM 10537 C C . ASP B 1 649 ? -16.453 -10.469 15.016 1 98.31 649 ASP B C 1
ATOM 10539 O O . ASP B 1 649 ? -15.664 -9.586 14.695 1 98.31 649 ASP B O 1
ATOM 10543 N N . VAL B 1 650 ? -17.609 -10.203 15.578 1 97.81 650 VAL B N 1
ATOM 10544 C CA . VAL B 1 650 ? -18.141 -8.844 15.648 1 97.81 650 VAL B CA 1
ATOM 10545 C C . VAL B 1 650 ? -17.219 -7.973 16.516 1 97.81 650 VAL B C 1
ATOM 10547 O O . VAL B 1 650 ? -17.062 -6.781 16.234 1 97.81 650 VAL B O 1
ATOM 10550 N N . SER B 1 651 ? -16.688 -8.516 17.562 1 96.56 651 SER B N 1
ATOM 10551 C CA . SER B 1 651 ? -15.797 -7.777 18.453 1 96.56 651 SER B CA 1
ATOM 10552 C C . SER B 1 651 ? -14.719 -8.688 19.031 1 96.56 651 SER B C 1
ATOM 10554 O O . SER B 1 651 ? -15.016 -9.797 19.484 1 96.56 651 SER B O 1
ATOM 10556 N N . GLY B 1 652 ? -13.484 -8.25 18.891 1 95.5 652 GLY B N 1
ATOM 10557 C CA . GLY B 1 652 ? -12.352 -8.953 19.469 1 95.5 652 GLY B CA 1
ATOM 10558 C C . GLY B 1 652 ? -11.344 -8.023 20.141 1 95.5 652 GLY B C 1
ATOM 10559 O O . GLY B 1 652 ? -11.531 -6.809 20.141 1 95.5 652 GLY B O 1
ATOM 10560 N N . GLU B 1 653 ? -10.352 -8.602 20.828 1 94.12 653 GLU B N 1
ATOM 10561 C CA . GLU B 1 653 ? -9.258 -7.801 21.359 1 94.12 653 GLU B CA 1
ATOM 10562 C C . GLU B 1 653 ? -8.57 -7.004 20.25 1 94.12 653 GLU B C 1
ATOM 10564 O O . GLU B 1 653 ? -8.25 -5.828 20.438 1 94.12 653 GLU B O 1
ATOM 10569 N N . VAL B 1 654 ? -8.367 -7.762 19.219 1 96.31 654 VAL B N 1
ATOM 10570 C CA . VAL B 1 654 ? -7.836 -7.184 17.984 1 96.31 654 VAL B CA 1
ATOM 10571 C C . VAL B 1 654 ? -8.938 -7.121 16.922 1 96.31 654 VAL B C 1
ATOM 10573 O O . VAL B 1 654 ? -9.781 -8.016 16.844 1 96.31 654 VAL B O 1
ATOM 10576 N N . VAL B 1 655 ? -8.875 -6.012 16.188 1 97.69 655 VAL B N 1
ATOM 10577 C CA . VAL B 1 655 ? -9.883 -5.844 15.141 1 97.69 655 VAL B CA 1
ATOM 10578 C C . VAL B 1 655 ? -9.891 -7.07 14.227 1 97.69 655 VAL B C 1
ATOM 10580 O O . VAL B 1 655 ? -8.836 -7.625 13.906 1 97.69 655 VAL B O 1
ATOM 10583 N N . ARG B 1 656 ? -11.039 -7.465 13.789 1 97.75 656 ARG B N 1
ATOM 10584 C CA . ARG B 1 656 ? -11.227 -8.641 12.953 1 97.75 656 ARG B CA 1
ATOM 10585 C C . ARG B 1 656 ? -11.781 -8.258 11.586 1 97.75 656 ARG B C 1
ATOM 10587 O O . ARG B 1 656 ? -12.391 -7.199 11.438 1 97.75 656 ARG B O 1
ATOM 10594 N N . PRO B 1 657 ? -11.578 -9.102 10.594 1 97.75 657 PRO B N 1
ATOM 10595 C CA . PRO B 1 657 ? -12.086 -8.781 9.258 1 97.75 657 PRO B CA 1
ATOM 10596 C C . PRO B 1 657 ? -13.609 -8.773 9.188 1 97.75 657 PRO B C 1
ATOM 10598 O O . PRO B 1 657 ? -14.266 -9.477 9.961 1 97.75 657 PRO B O 1
ATOM 10601 N N . MET B 1 658 ? -14.125 -8.055 8.211 1 97.44 658 MET B N 1
ATOM 10602 C CA . MET B 1 658 ? -15.562 -7.953 7.98 1 97.44 658 MET B CA 1
ATOM 10603 C C . MET B 1 658 ? -16.141 -9.297 7.551 1 97.44 658 MET B C 1
ATOM 10605 O O . MET B 1 658 ? -17.312 -9.578 7.773 1 97.44 658 MET B O 1
ATOM 10609 N N . ARG B 1 659 ? -15.352 -10.047 6.859 1 97.75 659 ARG B N 1
ATOM 10610 C CA . ARG B 1 659 ? -15.703 -11.383 6.398 1 97.75 659 ARG B CA 1
ATOM 10611 C C . ARG B 1 659 ? -14.461 -12.273 6.316 1 97.75 659 ARG B C 1
ATOM 10613 O O . ARG B 1 659 ? -13.391 -11.812 5.922 1 97.75 659 ARG B O 1
ATOM 10620 N N . GLU B 1 660 ? -14.578 -13.5 6.688 1 98.5 660 GLU B N 1
ATOM 10621 C CA . GLU B 1 660 ? -13.555 -14.523 6.5 1 98.5 660 GLU B CA 1
ATOM 10622 C C . GLU B 1 660 ? -14.156 -15.805 5.926 1 98.5 660 GLU B C 1
ATOM 10624 O O . GLU B 1 660 ? -15.07 -16.391 6.516 1 98.5 660 GLU B O 1
ATOM 10629 N N . LEU B 1 661 ? -13.656 -16.188 4.824 1 98.88 661 LEU B N 1
ATOM 10630 C CA . LEU B 1 661 ? -14.102 -17.453 4.25 1 98.88 661 LEU B CA 1
ATOM 10631 C C . LEU B 1 661 ? -13.742 -18.625 5.164 1 98.88 661 LEU B C 1
ATOM 10633 O O . LEU B 1 661 ? -12.594 -18.75 5.582 1 98.88 661 LEU B O 1
ATOM 10637 N N . LYS B 1 662 ? -14.789 -19.469 5.527 1 98.69 662 LYS B N 1
ATOM 10638 C CA . LYS B 1 662 ? -14.531 -20.594 6.426 1 98.69 662 LYS B CA 1
ATOM 10639 C C . LYS B 1 662 ? -14.883 -21.922 5.758 1 98.69 662 LYS B C 1
ATOM 10641 O O . LYS B 1 662 ? -14.578 -22.984 6.289 1 98.69 662 LYS B O 1
ATOM 10646 N N . GLY B 1 663 ? -15.539 -21.812 4.594 1 98.44 663 GLY B N 1
ATOM 10647 C CA . GLY B 1 663 ? -15.898 -23.016 3.857 1 98.44 663 GLY B CA 1
ATOM 10648 C C . GLY B 1 663 ? -16.656 -22.734 2.574 1 98.44 663 GLY B C 1
ATOM 10649 O O . GLY B 1 663 ? -17.109 -21.609 2.355 1 98.44 663 GLY B O 1
ATOM 10650 N N . TYR B 1 664 ? -16.812 -23.703 1.742 1 98.75 664 TYR B N 1
ATOM 10651 C CA . TYR B 1 664 ? -17.641 -23.625 0.549 1 98.75 664 TYR B CA 1
ATOM 10652 C C . TYR B 1 664 ? -18.156 -25.016 0.156 1 98.75 664 TYR B C 1
ATOM 10654 O O . TYR B 1 664 ? -17.594 -26.031 0.583 1 98.75 664 TYR B O 1
ATOM 10662 N N . ALA B 1 665 ? -19.219 -25.016 -0.582 1 98.5 665 ALA B N 1
ATOM 10663 C CA . ALA B 1 665 ? -19.812 -26.234 -1.128 1 98.5 665 ALA B CA 1
ATOM 10664 C C . ALA B 1 665 ? -20.234 -26.031 -2.58 1 98.5 665 ALA B C 1
ATOM 10666 O O . ALA B 1 665 ? -20.812 -25 -2.926 1 98.5 665 ALA B O 1
ATOM 10667 N N . LYS B 1 666 ? -19.938 -26.969 -3.418 1 98.38 666 LYS B N 1
ATOM 10668 C CA . LYS B 1 666 ? -20.359 -26.922 -4.812 1 98.38 666 LYS B CA 1
ATOM 10669 C C . LYS B 1 666 ? -21.578 -27.828 -5.039 1 98.38 666 LYS B C 1
ATOM 10671 O O . LYS B 1 666 ? -21.547 -29 -4.668 1 98.38 666 LYS B O 1
ATOM 10676 N N . LEU B 1 667 ? -22.625 -27.281 -5.645 1 98.56 667 LEU B N 1
ATOM 10677 C CA . LEU B 1 667 ? -23.859 -28 -5.949 1 98.56 667 LEU B CA 1
ATOM 10678 C C . LEU B 1 667 ? -24.109 -28.031 -7.453 1 98.56 667 LEU B C 1
ATOM 10680 O O . LEU B 1 667 ? -24.266 -26.984 -8.086 1 98.56 667 LEU B O 1
ATOM 10684 N N . ALA B 1 668 ? -24.062 -29.203 -8.031 1 98.62 668 ALA B N 1
ATOM 10685 C CA . ALA B 1 668 ? -24.5 -29.391 -9.406 1 98.62 668 ALA B CA 1
ATOM 10686 C C . ALA B 1 668 ? -26.016 -29.625 -9.461 1 98.62 668 ALA B C 1
ATOM 10688 O O . ALA B 1 668 ? -26.5 -30.625 -8.93 1 98.62 668 ALA B O 1
ATOM 10689 N N . LEU B 1 669 ? -26.75 -28.719 -10.125 1 98.75 669 LEU B N 1
ATOM 10690 C CA . LEU B 1 669 ? -28.203 -28.75 -10.062 1 98.75 669 LEU B CA 1
ATOM 10691 C C . LEU B 1 669 ? -28.812 -28.672 -11.453 1 98.75 669 LEU B C 1
ATOM 10693 O O . LEU B 1 669 ? -28.438 -27.812 -12.25 1 98.75 669 LEU B O 1
ATOM 10697 N N . ALA B 1 670 ? -29.688 -29.547 -11.734 1 98.56 670 ALA B N 1
ATOM 10698 C CA . ALA B 1 670 ? -30.5 -29.469 -12.945 1 98.56 670 ALA B CA 1
ATOM 10699 C C . ALA B 1 670 ? -31.547 -28.375 -12.844 1 98.56 670 ALA B C 1
ATOM 10701 O O . ALA B 1 670 ? -31.812 -27.859 -11.758 1 98.56 670 ALA B O 1
ATOM 10702 N N . PRO B 1 671 ? -32.156 -28 -14.031 1 98.44 671 PRO B N 1
ATOM 10703 C CA . PRO B 1 671 ? -33.219 -27.016 -13.961 1 98.44 671 PRO B CA 1
ATOM 10704 C C . PRO B 1 671 ? -34.344 -27.422 -13 1 98.44 671 PRO B C 1
ATOM 10706 O O . PRO B 1 671 ? -34.875 -28.531 -13.078 1 98.44 671 PRO B O 1
ATOM 10709 N N . GLY B 1 672 ? -34.625 -26.562 -12.086 1 98.25 672 GLY B N 1
ATOM 10710 C CA . GLY B 1 672 ? -35.719 -26.781 -11.141 1 98.25 672 GLY B CA 1
ATOM 10711 C C . GLY B 1 672 ? -35.281 -27.594 -9.93 1 98.25 672 GLY B C 1
ATOM 10712 O O . GLY B 1 672 ? -36 -27.656 -8.938 1 98.25 672 GLY B O 1
ATOM 10713 N N . GLU B 1 673 ? -34.094 -28.172 -9.969 1 98.62 673 GLU B N 1
ATOM 10714 C CA . GLU B 1 673 ? -33.594 -29.016 -8.883 1 98.62 673 GLU B CA 1
ATOM 10715 C C . GLU B 1 673 ? -33.094 -28.172 -7.715 1 98.62 673 GLU B C 1
ATOM 10717 O O . GLU B 1 673 ? -32.594 -27.078 -7.91 1 98.62 673 GLU B O 1
ATOM 10722 N N . SER B 1 674 ? -33.312 -28.672 -6.539 1 98.44 674 SER B N 1
ATOM 10723 C CA . SER B 1 674 ? -32.781 -28.031 -5.332 1 98.44 674 SER B CA 1
ATOM 10724 C C . SER B 1 674 ? -31.75 -28.922 -4.652 1 98.44 674 SER B C 1
ATOM 10726 O O . SER B 1 674 ? -31.828 -30.156 -4.734 1 98.44 674 SER B O 1
ATOM 10728 N N . GLY B 1 675 ? -30.734 -28.312 -4.152 1 98.5 675 GLY B N 1
ATOM 10729 C CA . GLY B 1 675 ? -29.734 -28.938 -3.307 1 98.5 675 GLY B CA 1
ATOM 10730 C C . GLY B 1 675 ? -29.453 -28.188 -2.025 1 98.5 675 GLY B C 1
ATOM 10731 O O . GLY B 1 675 ? -29.75 -26.984 -1.932 1 98.5 675 GLY B O 1
ATOM 10732 N N . THR B 1 676 ? -28.953 -28.922 -1.002 1 98.56 676 THR B N 1
ATOM 10733 C CA . THR B 1 676 ? -28.641 -28.281 0.276 1 98.56 676 THR B CA 1
ATOM 10734 C C . THR B 1 676 ? -27.125 -28.266 0.508 1 98.56 676 THR B C 1
ATOM 10736 O O . THR B 1 676 ? -26.469 -29.297 0.472 1 98.56 676 THR B O 1
ATOM 10739 N N . ALA B 1 677 ? -26.594 -27.078 0.647 1 98.62 677 ALA B N 1
ATOM 10740 C CA . ALA B 1 677 ? -25.219 -26.922 1.12 1 98.62 677 ALA B CA 1
ATOM 10741 C C . ALA B 1 677 ? -25.156 -26.984 2.643 1 98.62 677 ALA B C 1
ATOM 10743 O O . ALA B 1 677 ? -25.922 -26.312 3.336 1 98.62 677 ALA B O 1
ATOM 10744 N N . THR B 1 678 ? -24.281 -27.797 3.184 1 98.44 678 THR B N 1
ATOM 10745 C CA . THR B 1 678 ? -24.109 -27.969 4.625 1 98.44 678 THR B CA 1
ATOM 10746 C C . THR B 1 678 ? -22.688 -27.656 5.043 1 98.44 678 THR B C 1
ATOM 10748 O O . THR B 1 678 ? -21.734 -28.141 4.422 1 98.44 678 THR B O 1
ATOM 10751 N N . PHE B 1 679 ? -22.531 -26.891 6.074 1 98.44 679 PHE B N 1
ATOM 10752 C CA . PHE B 1 679 ? -21.234 -26.531 6.641 1 98.44 679 PHE B CA 1
ATOM 10753 C C . PHE B 1 679 ? -21.188 -26.859 8.133 1 98.44 679 PHE B C 1
ATOM 10755 O O . PHE B 1 679 ? -22.203 -26.75 8.82 1 98.44 679 PHE B O 1
ATOM 10762 N N . SER B 1 680 ? -20.062 -27.312 8.57 1 97.94 680 SER B N 1
ATOM 10763 C CA . SER B 1 680 ? -19.781 -27.438 9.992 1 97.94 680 SER B CA 1
ATOM 10764 C C . SER B 1 680 ? -18.781 -26.375 10.445 1 97.94 680 SER B C 1
ATOM 10766 O O . SER B 1 680 ? -17.719 -26.203 9.836 1 97.94 680 SER B O 1
ATOM 10768 N N . LEU B 1 681 ? -19.094 -25.641 11.43 1 98.19 681 LEU B N 1
ATOM 10769 C CA . LEU B 1 681 ? -18.25 -24.594 12.008 1 98.19 681 LEU B CA 1
ATOM 10770 C C . LEU B 1 681 ? -17.906 -24.922 13.461 1 98.19 681 LEU B C 1
ATOM 10772 O O . LEU B 1 681 ? -18.797 -25.156 14.273 1 98.19 681 LEU B O 1
ATOM 10776 N N . ASN B 1 682 ? -16.641 -24.984 13.789 1 97.94 682 ASN B N 1
ATOM 10777 C CA . ASN B 1 682 ? -16.219 -25.266 15.156 1 97.94 682 ASN B CA 1
ATOM 10778 C C . ASN B 1 682 ? -15.375 -24.141 15.727 1 97.94 682 ASN B C 1
ATOM 10780 O O . ASN B 1 682 ? -15.055 -23.172 15.016 1 97.94 682 ASN B O 1
ATOM 10784 N N . GLU B 1 683 ? -15.023 -24.203 16.984 1 98.38 683 GLU B N 1
ATOM 10785 C CA . GLU B 1 683 ? -14.359 -23.141 17.719 1 98.38 683 GLU B CA 1
ATOM 10786 C C . GLU B 1 683 ? -12.969 -22.859 17.141 1 98.38 683 GLU B C 1
ATOM 10788 O O . GLU B 1 683 ? -12.539 -21.703 17.094 1 98.38 683 GLU B O 1
ATOM 10793 N N . LYS B 1 684 ? -12.227 -23.844 16.75 1 97.38 684 LYS B N 1
ATOM 10794 C CA . LYS B 1 684 ? -10.875 -23.672 16.203 1 97.38 684 LYS B CA 1
ATOM 10795 C C . LYS B 1 684 ? -10.883 -22.75 14.992 1 97.38 684 LYS B C 1
ATOM 10797 O O . LYS B 1 684 ? -9.93 -22 14.766 1 97.38 684 LYS B O 1
ATOM 10802 N N . GLN B 1 685 ? -11.969 -22.812 14.25 1 98.06 685 GLN B N 1
ATOM 10803 C CA . GLN B 1 685 ? -12.094 -22 13.031 1 98.06 685 GLN B CA 1
ATOM 10804 C C . GLN B 1 685 ? -12.312 -20.531 13.375 1 98.06 685 GLN B C 1
ATOM 10806 O O . GLN B 1 685 ? -12.219 -19.672 12.5 1 98.06 685 GLN B O 1
ATOM 10811 N N . LEU B 1 686 ? -12.578 -20.219 14.664 1 98.31 686 LEU B N 1
ATOM 10812 C CA . LEU B 1 686 ? -12.852 -18.844 15.086 1 98.31 686 LEU B CA 1
ATOM 10813 C C . LEU B 1 686 ? -11.617 -18.219 15.727 1 98.31 686 LEU B C 1
ATOM 10815 O O . LEU B 1 686 ? -11.625 -17.031 16.062 1 98.31 686 LEU B O 1
ATOM 10819 N N . ARG B 1 687 ? -10.547 -19 15.922 1 98.06 687 ARG B N 1
ATOM 10820 C CA . ARG B 1 687 ? -9.344 -18.516 16.594 1 98.06 687 ARG B CA 1
ATOM 10821 C C . ARG B 1 687 ? -8.57 -17.547 15.711 1 98.06 687 ARG B C 1
ATOM 10823 O O . ARG B 1 687 ? -8.664 -17.609 14.484 1 98.06 687 ARG B O 1
ATOM 10830 N N . TYR B 1 688 ? -7.879 -16.625 16.234 1 97.5 688 TYR B N 1
ATOM 10831 C CA . TYR B 1 688 ? -6.973 -15.695 15.578 1 97.5 688 TYR B CA 1
ATOM 10832 C C . TYR B 1 688 ? -5.805 -15.336 16.5 1 97.5 688 TYR B C 1
ATOM 10834 O O . TYR B 1 688 ? -5.766 -15.75 17.656 1 97.5 688 TYR B O 1
ATOM 10842 N N . HIS B 1 689 ? -4.766 -14.672 16 1 97.62 689 HIS B N 1
ATOM 10843 C CA . HIS B 1 689 ? -3.607 -14.25 16.781 1 97.62 689 HIS B CA 1
ATOM 10844 C C . HIS B 1 689 ? -3.898 -12.969 17.547 1 97.62 689 HIS B C 1
ATOM 10846 O O . HIS B 1 689 ? -4.176 -11.93 16.953 1 97.62 689 HIS B O 1
ATOM 10852 N N . HIS B 1 690 ? -3.814 -13.031 18.828 1 97.06 690 HIS B N 1
ATOM 10853 C CA . HIS B 1 690 ? -4.016 -11.883 19.703 1 97.06 690 HIS B CA 1
ATOM 10854 C C . HIS B 1 690 ? -2.775 -11 19.75 1 97.06 690 HIS B C 1
ATOM 10856 O O . HIS B 1 690 ? -1.786 -11.273 19.062 1 97.06 690 HIS B O 1
ATOM 10862 N N . SER B 1 691 ? -2.838 -9.898 20.453 1 94.75 691 SER B N 1
ATOM 10863 C CA . SER B 1 691 ? -1.76 -8.914 20.5 1 94.75 691 SER B CA 1
ATOM 10864 C C . SER B 1 691 ? -0.478 -9.531 21.062 1 94.75 691 SER B C 1
ATOM 10866 O O . SER B 1 691 ? 0.623 -9.086 20.734 1 94.75 691 SER B O 1
ATOM 10868 N N . ASP B 1 692 ? -0.572 -10.594 21.891 1 95.25 692 ASP B N 1
ATOM 10869 C CA . ASP B 1 692 ? 0.585 -11.297 22.438 1 95.25 692 ASP B CA 1
ATOM 10870 C C . ASP B 1 692 ? 0.961 -12.5 21.578 1 95.25 692 ASP B C 1
ATOM 10872 O O . ASP B 1 692 ? 1.754 -13.344 22 1 95.25 692 ASP B O 1
ATOM 10876 N N . LEU B 1 693 ? 0.288 -12.641 20.406 1 96.12 693 LEU B N 1
ATOM 10877 C CA . LEU B 1 693 ? 0.523 -13.648 19.375 1 96.12 693 LEU B CA 1
ATOM 10878 C C . LEU B 1 693 ? -0.01 -15.008 19.812 1 96.12 693 LEU B C 1
ATOM 10880 O O . LEU B 1 693 ? 0.182 -16 19.109 1 96.12 693 LEU B O 1
ATOM 10884 N N . SER B 1 694 ? -0.699 -15.031 20.984 1 97.69 694 SER B N 1
ATOM 10885 C CA . SER B 1 694 ? -1.403 -16.266 21.297 1 97.69 694 SER B CA 1
ATOM 10886 C C . SER B 1 694 ? -2.527 -16.531 20.312 1 97.69 694 SER B C 1
ATOM 10888 O O . SER B 1 694 ? -3.051 -15.609 19.688 1 97.69 694 SER B O 1
ATOM 10890 N N . TYR B 1 695 ? -2.869 -17.766 20.109 1 97.56 695 TYR B N 1
ATOM 10891 C CA . TYR B 1 695 ? -3.854 -18.203 19.125 1 97.56 695 TYR B CA 1
ATOM 10892 C C . TYR B 1 695 ? -5.086 -18.797 19.797 1 97.56 695 TYR B C 1
ATOM 10894 O O . TYR B 1 695 ? -5.082 -19.953 20.203 1 97.56 695 TYR B O 1
ATOM 10902 N N . ARG B 1 696 ? -6.133 -17.984 19.938 1 97.75 696 ARG B N 1
ATOM 10903 C CA . ARG B 1 696 ? -7.348 -18.359 20.656 1 97.75 696 ARG B CA 1
ATOM 10904 C C . ARG B 1 696 ? -8.562 -17.625 20.109 1 97.75 696 ARG B C 1
ATOM 10906 O O . ARG B 1 696 ? -8.43 -16.766 19.234 1 97.75 696 ARG B O 1
ATOM 10913 N N . SER B 1 697 ? -9.773 -18.031 20.469 1 97.5 697 SER B N 1
ATOM 10914 C CA . SER B 1 697 ? -11.008 -17.328 20.109 1 97.5 697 SER B CA 1
ATOM 10915 C C . SER B 1 697 ? -11.484 -16.438 21.25 1 97.5 697 SER B C 1
ATOM 10917 O O . SER B 1 697 ? -11.055 -16.609 22.406 1 97.5 697 SER B O 1
ATOM 10919 N N . ASP B 1 698 ? -12.234 -15.438 21.016 1 96.5 698 ASP B N 1
ATOM 10920 C CA . ASP B 1 698 ? -12.938 -14.625 22 1 96.5 698 ASP B CA 1
ATOM 10921 C C . ASP B 1 698 ? -14.414 -14.992 22.062 1 96.5 698 ASP B C 1
ATOM 10923 O O . ASP B 1 698 ? -15.047 -15.219 21.031 1 96.5 698 ASP B O 1
ATOM 10927 N N . LYS B 1 699 ? -14.906 -15.117 23.266 1 96.75 699 LYS B N 1
ATOM 10928 C CA . LYS B 1 699 ? -16.359 -15.242 23.391 1 96.75 699 LYS B CA 1
ATOM 10929 C C . LYS B 1 699 ? -17.062 -14.023 22.828 1 96.75 699 LYS B C 1
ATOM 10931 O O . LYS B 1 699 ? -16.5 -12.93 22.766 1 96.75 699 LYS B O 1
ATOM 10936 N N . GLY B 1 700 ? -18.297 -14.258 22.359 1 96.94 700 GLY B N 1
ATOM 10937 C CA . GLY B 1 700 ? -19.062 -13.125 21.859 1 96.94 700 GLY B CA 1
ATOM 10938 C C . GLY B 1 700 ? -19.922 -13.477 20.656 1 96.94 700 GLY B C 1
ATOM 10939 O O . GLY B 1 700 ? -20.219 -14.656 20.422 1 96.94 700 GLY B O 1
ATOM 10940 N N . THR B 1 701 ? -20.391 -12.406 20.047 1 98.12 701 THR B N 1
ATOM 10941 C CA . THR B 1 701 ? -21.312 -12.555 18.922 1 98.12 701 THR B CA 1
ATOM 10942 C C . THR B 1 701 ? -20.547 -12.727 17.625 1 98.12 701 THR B C 1
ATOM 10944 O O . THR B 1 701 ? -19.547 -12.039 17.375 1 98.12 701 THR B O 1
ATOM 10947 N N . PHE B 1 702 ? -20.953 -13.672 16.875 1 98.5 702 PHE B N 1
ATOM 10948 C CA . PHE B 1 702 ? -20.438 -13.898 15.531 1 98.5 702 PHE B CA 1
ATOM 10949 C C . PHE B 1 702 ? -21.562 -13.797 14.5 1 98.5 702 PHE B C 1
ATOM 10951 O O . PHE B 1 702 ? -22.719 -14.117 14.797 1 98.5 702 PHE B O 1
ATOM 10958 N N . GLN B 1 703 ? -21.203 -13.297 13.367 1 98.56 703 GLN B N 1
ATOM 10959 C CA . GLN B 1 703 ? -22.125 -13.266 12.234 1 98.56 703 GLN B CA 1
ATOM 10960 C C . GLN B 1 703 ? -21.75 -14.32 11.195 1 98.56 703 GLN B C 1
ATOM 10962 O O . GLN B 1 703 ? -20.562 -14.562 10.961 1 98.56 703 GLN B O 1
ATOM 10967 N N . ILE B 1 704 ? -22.766 -14.945 10.648 1 98.5 704 ILE B N 1
ATOM 10968 C CA . ILE B 1 704 ? -22.625 -15.914 9.562 1 98.5 704 ILE B CA 1
ATOM 10969 C C . ILE B 1 704 ? -23.125 -15.289 8.258 1 98.5 704 ILE B C 1
ATOM 10971 O O . ILE B 1 704 ? -24.188 -14.648 8.234 1 98.5 704 ILE B O 1
ATOM 10975 N N . PHE B 1 705 ? -22.359 -15.398 7.199 1 98.69 705 PHE B N 1
ATOM 10976 C CA . PHE B 1 705 ? -22.766 -14.977 5.859 1 98.69 705 PHE B CA 1
ATOM 10977 C C . PHE B 1 705 ? -22.672 -16.141 4.875 1 98.69 705 PHE B C 1
ATOM 10979 O O . PHE B 1 705 ? -21.625 -16.766 4.754 1 98.69 705 PHE B O 1
ATOM 10986 N N . VAL B 1 706 ? -23.75 -16.469 4.199 1 98.81 706 VAL B N 1
ATOM 10987 C CA . VAL B 1 706 ? -23.734 -17.516 3.193 1 98.81 706 VAL B CA 1
ATOM 10988 C C . VAL B 1 706 ? -24.312 -16.984 1.88 1 98.81 706 VAL B C 1
ATOM 10990 O O . VAL B 1 706 ? -25.375 -16.375 1.864 1 98.81 706 VAL B O 1
ATOM 10993 N N . GLY B 1 707 ? -23.609 -17.141 0.775 1 98.62 707 GLY B N 1
ATOM 10994 C CA . GLY B 1 707 ? -24.094 -16.656 -0.509 1 98.62 707 GLY B CA 1
ATOM 10995 C C . GLY B 1 707 ? -23.188 -17.016 -1.664 1 98.62 707 GLY B C 1
ATOM 10996 O O . GLY B 1 707 ? -22.266 -17.828 -1.509 1 98.62 707 GLY B O 1
ATOM 10997 N N . PRO B 1 708 ? -23.484 -16.484 -2.834 1 98.5 708 PRO B N 1
ATOM 10998 C CA . PRO B 1 708 ? -22.734 -16.812 -4.047 1 98.5 708 PRO B CA 1
ATOM 10999 C C . PRO B 1 708 ? -21.391 -16.094 -4.121 1 98.5 708 PRO B C 1
ATOM 11001 O O . PRO B 1 708 ? -20.547 -16.438 -4.953 1 98.5 708 PRO B O 1
ATOM 11004 N N . ASN B 1 709 ? -21.156 -15.078 -3.363 1 98.69 709 ASN B N 1
ATOM 11005 C CA . ASN B 1 709 ? -19.938 -14.289 -3.295 1 98.69 709 ASN B CA 1
ATOM 11006 C C . ASN B 1 709 ? -19.828 -13.523 -1.979 1 98.69 709 ASN B C 1
ATOM 11008 O O . ASN B 1 709 ? -20.719 -13.617 -1.134 1 98.69 709 ASN B O 1
ATOM 11012 N N . SER B 1 710 ? -18.75 -12.758 -1.824 1 98.56 710 SER B N 1
ATOM 11013 C CA . SER B 1 710 ? -18.469 -12.141 -0.533 1 98.56 710 SER B CA 1
ATOM 11014 C C . SER B 1 710 ? -19.375 -10.953 -0.265 1 98.56 710 SER B C 1
ATOM 11016 O O . SER B 1 710 ? -19.469 -10.477 0.868 1 98.56 710 SER B O 1
ATOM 11018 N N . ARG B 1 711 ? -20.094 -10.438 -1.223 1 97.5 711 ARG B N 1
ATOM 11019 C CA . ARG B 1 711 ? -20.922 -9.242 -1.095 1 97.5 711 ARG B CA 1
ATOM 11020 C C . ARG B 1 711 ? -22.375 -9.609 -0.894 1 97.5 711 ARG B C 1
ATOM 11022 O O . ARG B 1 711 ? -23.062 -9.016 -0.058 1 97.5 711 ARG B O 1
ATOM 11029 N N . ASP B 1 712 ? -22.984 -10.531 -1.659 1 97.56 712 ASP B N 1
ATOM 11030 C CA . ASP B 1 712 ? -24.391 -10.906 -1.691 1 97.56 712 ASP B CA 1
ATOM 11031 C C . ASP B 1 712 ? -24.656 -12.133 -0.817 1 97.56 712 ASP B C 1
ATOM 11033 O O . ASP B 1 712 ? -24.609 -13.266 -1.3 1 97.56 712 ASP B O 1
ATOM 11037 N N . THR B 1 713 ? -25.016 -11.93 0.414 1 98.25 713 THR B N 1
ATOM 11038 C CA . THR B 1 713 ? -25.094 -13.062 1.33 1 98.25 713 THR B CA 1
ATOM 11039 C C . THR B 1 713 ? -26.359 -12.969 2.188 1 98.25 713 THR B C 1
ATOM 11041 O O . THR B 1 713 ? -26.891 -11.883 2.406 1 98.25 713 THR B O 1
ATOM 11044 N N . LEU B 1 714 ? -26.875 -14.125 2.576 1 98.44 714 LEU B N 1
ATOM 11045 C CA . LEU B 1 714 ? -27.766 -14.242 3.719 1 98.44 714 LEU B CA 1
ATOM 11046 C C . LEU B 1 714 ? -27 -14.148 5.031 1 98.44 714 LEU B C 1
ATOM 11048 O O . LEU B 1 714 ? -25.812 -14.484 5.086 1 98.44 714 LEU B O 1
ATOM 11052 N N . GLU B 1 715 ? -27.703 -13.719 6.031 1 97.94 715 GLU B N 1
ATOM 11053 C CA . GLU B 1 715 ? -26.984 -13.477 7.277 1 97.94 715 GLU B CA 1
ATOM 11054 C C . GLU B 1 715 ? -27.703 -14.117 8.461 1 97.94 715 GLU B C 1
ATOM 11056 O O . GLU B 1 715 ? -28.938 -14.258 8.453 1 97.94 715 GLU B O 1
ATOM 11061 N N . SER B 1 716 ? -27 -14.547 9.383 1 98.06 716 SER B N 1
ATOM 11062 C CA . SER B 1 716 ? -27.453 -15.008 10.688 1 98.06 716 SER B CA 1
ATOM 11063 C C . SER B 1 716 ? -26.406 -14.719 11.766 1 98.06 716 SER B C 1
ATOM 11065 O O . SER B 1 716 ? -25.359 -14.133 11.477 1 98.06 716 SER B O 1
ATOM 11067 N N . THR B 1 717 ? -26.75 -15 13.008 1 98 717 THR B N 1
ATOM 11068 C CA . THR B 1 717 ? -25.844 -14.719 14.117 1 98 717 THR B CA 1
ATOM 11069 C C . THR B 1 717 ? -25.812 -15.875 15.109 1 98 717 THR B C 1
ATOM 11071 O O . THR B 1 717 ? -26.766 -16.641 15.195 1 98 717 THR B O 1
ATOM 11074 N N . PHE B 1 718 ? -24.75 -16.047 15.75 1 98.12 718 PHE B N 1
ATOM 11075 C CA . PHE B 1 718 ? -24.625 -16.953 16.891 1 98.12 718 PHE B CA 1
ATOM 11076 C C . PHE B 1 718 ? -23.641 -16.391 17.922 1 98.12 718 PHE B C 1
ATOM 11078 O O . PHE B 1 718 ? -22.984 -15.391 17.672 1 98.12 718 PHE B O 1
ATOM 11085 N N . LYS B 1 719 ? -23.625 -16.984 19.078 1 98.31 719 LYS B N 1
ATOM 11086 C CA . LYS B 1 719 ? -22.719 -16.547 20.141 1 98.31 719 LYS B CA 1
ATOM 11087 C C . LYS B 1 719 ? -21.781 -17.688 20.547 1 98.31 719 LYS B C 1
ATOM 11089 O O . LYS B 1 719 ? -22.203 -18.828 20.688 1 98.31 719 LYS B O 1
ATOM 11094 N N . LEU B 1 720 ? -20.547 -17.406 20.547 1 98.19 720 LEU B N 1
ATOM 11095 C CA . LEU B 1 720 ? -19.594 -18.312 21.219 1 98.19 720 LEU B CA 1
ATOM 11096 C C . LEU B 1 720 ? -19.594 -18.078 22.719 1 98.19 720 LEU B C 1
ATOM 11098 O O . LEU B 1 720 ? -19.375 -16.953 23.188 1 98.19 720 LEU B O 1
ATOM 11102 N N . VAL B 1 721 ? -19.938 -19.109 23.484 1 96.88 721 VAL B N 1
ATOM 11103 C CA . VAL B 1 721 ? -20.062 -18.984 24.938 1 96.88 721 VAL B CA 1
ATOM 11104 C C . VAL B 1 721 ? -18.938 -19.734 25.625 1 96.88 721 VAL B C 1
ATOM 11106 O O . VAL B 1 721 ? -18.469 -20.766 25.125 1 96.88 721 VAL B O 1
#

Nearest PDB structures (foldseek):
  5xxm-assembly1_A  TM=9.557E-01  e=4.604E-97  Bacteroides thetaiotaomicron VPI-5482
  5xxl-assembly1_B  TM=9.491E-01  e=7.818E-97  Bacteroides thetaiotaomicron VPI-5482
  3u4a-assembly1_A  TM=9.533E-01  e=1.049E-96  compost metagenome
  5xxo-assembly1_B  TM=9.499E-01  e=1.049E-96  Bacteroides thetaiotaomicron VPI-5482
  5xxn-assembly1_B  TM=9.509E-01  e=4.842E-96  Bacteroides thetaiotaomicron VPI-5482

Organism: NCBI:txid248903